Protein AF-A0A1W1HBG3-F1 (afdb_monomer_lite)

Secondary structure (DSSP, 8-state):
--TT---HHHHHHHHHHHHHH-SSS----TT---HHHHHHHHTTSS--EE--EETTEEEEEEEEEESTTHHHHHHHHHHHHHHTT---EEEEEETTEEEEEEEEEEEEEHHHHHHHHHHHHHHTTSS-TTS--BTTB--TTTS---EEPS--TTTTTTTTT-BBPGGGTTSSB-S-HHHHHHT--EE-HHHHHHHHHHT--PPPPPSSHHHHHHHHHHHHHHHHHHHH-TTPEEEEESSSS--EEEESSS-HHHHHHHHHHHHTT---EEESS-BSS--SS---GGGB--EEEEEEEE--S-TTS-HHHHHHHHHHHHHHHHHHHHHTTPPPPSEEEE-SSSEEEEEEEEEEEPSS-HHHHHHHHHHHHHHT--GGGG-TT-EEEPTTSEE-SSTTSPEEPEEEEE---EE-GGGGHHHHHHHGGGS------S---------HHHHHHH-TTPPPPTTTHHHHHHHHHHHHHHTT--HHHHHHHHGGG-S-HHHHHHHHHHHHHHHHH-TTS-----STT-HHHHHHHTTSS---TTT-TTHHHHS----SS-EEEETTEEEEEEEETTEEEEEE-BSEEEEEEEEEEETTEEEEEEEEEETT--EEEEEE-GGGGG-HHHHHTT--TTT--B---HHHHHHHHHHHTTS---EEEEESSBEEEEETTEEEEEETTEEEETTEEESSEEE----GGG-B-GGGSPPPPHHHHHHHHHHHH-SS-HHHHHHHHHHHHHHTTHHHHHHHHS--PEEEEEE-TTSSHHHHIIIIIIHHTTBSS-EEEGGG--HHHHHHHHHSBSSSPEEEEEE-TTTS-HHHHHHHHHHHHHHHTT-EEEEE-TTS-EEEEE--S-EEEEESSPP--HHHHTTEEEEEE-HHHHHHHHHHHHHHHHH--HHHHHHHHHHHHHHS-HHHHHHHHHHHHHTS-TT--HHHHHHHHHHHHHHHHHHHHHHHHHS---SS-HHHHHHHHHHHHHHHHHHT--HHHHHHHHHHHHHHHHHH-TTS-TTTPPPBTTTEEEETTEEEE-HHHHHHHHHHHHHHTT--S----HHHHHHHHTTSTTEEEEEE--SSTT-SS--EEEEEEHHHHHHTT-------S-SSHHHHHHHHTTSS--

Radius of gyration: 43.29 Å; chains: 1; bounding box: 119×70×143 Å

pLDDT: mean 78.9, std 16.15, range [23.56, 98.62]

Sequence (1122 aa):
MSDTDITDSQKQFMDSFINAFNPGQTCYLNGTNSNDEILSHFRGERRLSIKPVTNNHAYLCSIRIHGDDAQQQLKNLCAVCEVQELKCYVIAKAENDFSVQIFFFEPIPVHMVFRLQENLLIEAQIIDEEESLEGHTQPFCLIERPFELPFNGADWSDNNGIFLDPETGFESPYQDQAAVLKNIEKHSLSDVARVINDLNTSPTPPKGDQLKQDFIEYNLSNFVNTILGKDALVEITPDLVNADFFHVNPMLPLCDHIRKLNKAGQDCFFGVAPRNKNIGKRSTLMNISNIKTVFIDIDPPDKTKSAEEQSADAKELLNQFSAKLQEYGIAMSSFVVASGHGYHIYFVLQETIPLPSPEWQVVQNALIEVAGGDSAAKDITRVLRLPFSQNNKDPNNPQPVKIVDNTGNLFTLDNFDSLVKDYSSRHKIAEVHLEDSNIKDLPPCLDKLFDSQTTVPKGYRHKVRFVCSIFAHKQGWAEADTIQRLEHTTSDKLKCKSDVEGVYKILNAAPNRYHVGCGNGSLLRELVNDGITICDQANCPYYTQQKGGVFKNPIRIMSNKYCKEKQVDKKTVYEPISTFRIEATESIICDNKEYINAKLISECGREVSLVIPPETWLSKQRFLSILPGKEFIFLGTETDVHCIHHLISKEEFPTKQGFKTIGLHLINGLWTYLTNTGALTMNGRSSDAVYIGDVTEYNTDILETEPMAPESLAACLKSFAYFNHPYVSAPVIGFTVACFFKPRLFMIKNSFPILFVSGERGSAKTATIRAIVLSLHGTQNAEKMLAQMTSFTVMKLVNASNCMPIFFDEYKPSILKEEKVNMISELFRTAYNGLSGDRGQADQSKIRYKYDAPVIIAGEDQSTEPAVMERMIAVSTSKTESGKYQQYFEYLVNNFDLKALGRLIVEKAVTMTDEEVVSIYQFEHQQIQPVFTGRLRDNVAIARFGLHILNKIFLEKIGQPFPITPFHAEESQRINLIEEQEAQRSVVDNITEVFVALIYESESNDKLNNNYKLVSETHYYVKGNELRINLSSFYQILKKWCKDYHFDGEILSKPALLKQIRSQPYFIHYKKAQIMPKKPGGPLCLILGLSELRASNIEIYDICEGSAAKKQQQNMQQINTP

Organism: NCBI:txid1246637

InterPro domains:
  IPR054347 TOTE conflict system, primase domain [PF22548] (34-193)

Structure (mmCIF, N/CA/C/O backbone):
data_AF-A0A1W1HBG3-F1
#
_entry.id   AF-A0A1W1HBG3-F1
#
loop_
_atom_site.group_PDB
_atom_site.id
_atom_site.type_symbol
_atom_site.label_atom_id
_atom_site.label_alt_id
_atom_site.label_comp_id
_atom_site.label_asym_id
_atom_site.label_entity_id
_atom_site.label_seq_id
_atom_site.pdbx_PDB_ins_code
_atom_site.Cartn_x
_atom_site.Cartn_y
_atom_site.Cartn_z
_atom_site.occupancy
_atom_site.B_iso_or_equiv
_atom_site.auth_seq_id
_atom_site.auth_comp_id
_atom_site.auth_asym_id
_atom_site.auth_atom_id
_atom_site.pdbx_PDB_model_num
ATOM 1 N N . MET A 1 1 ? -70.148 4.576 11.256 1.00 37.38 1 MET A N 1
ATOM 2 C CA . MET A 1 1 ? -70.874 3.380 10.767 1.00 37.38 1 MET A CA 1
ATOM 3 C C . MET A 1 1 ? -70.926 2.356 11.896 1.00 37.38 1 MET A C 1
ATOM 5 O O . MET A 1 1 ? -69.932 2.233 12.598 1.00 37.38 1 MET A O 1
ATOM 9 N N . SER A 1 2 ? -72.060 1.687 12.132 1.00 30.88 2 SER A N 1
ATOM 10 C CA . SER A 1 2 ? -72.130 0.523 13.034 1.00 30.88 2 SER A CA 1
ATOM 11 C C . SER A 1 2 ? -71.555 -0.720 12.345 1.00 30.88 2 SER A C 1
ATOM 13 O O . SER A 1 2 ? -71.598 -0.804 11.122 1.00 30.88 2 SER A O 1
ATOM 15 N N . ASP A 1 3 ? -71.057 -1.665 13.145 1.00 35.72 3 ASP A N 1
ATOM 16 C CA . ASP A 1 3 ? -70.248 -2.868 12.848 1.00 35.72 3 ASP A CA 1
ATOM 17 C C . ASP A 1 3 ? -70.723 -3.869 11.756 1.00 35.72 3 ASP A C 1
ATOM 19 O O . ASP A 1 3 ? -70.291 -5.020 11.771 1.00 35.72 3 ASP A O 1
ATOM 23 N N . THR A 1 4 ? -71.594 -3.514 10.802 1.00 42.91 4 THR A N 1
ATOM 24 C CA . THR A 1 4 ? -72.227 -4.505 9.900 1.00 42.91 4 THR A CA 1
ATOM 25 C C . THR A 1 4 ? -72.176 -4.297 8.388 1.00 42.91 4 THR A C 1
ATOM 27 O O . THR A 1 4 ? -72.576 -5.230 7.713 1.00 42.91 4 THR A O 1
ATOM 30 N N . ASP A 1 5 ? -71.603 -3.235 7.813 1.00 44.78 5 ASP A N 1
ATOM 31 C CA . ASP A 1 5 ? -71.551 -3.123 6.338 1.00 44.78 5 ASP A CA 1
ATOM 32 C C . ASP A 1 5 ? -70.221 -2.556 5.815 1.00 44.78 5 ASP A C 1
ATOM 34 O O . ASP A 1 5 ? -70.143 -1.416 5.364 1.00 44.78 5 ASP A O 1
ATOM 38 N N . ILE A 1 6 ? -69.166 -3.377 5.837 1.00 51.50 6 ILE A N 1
ATOM 39 C CA . ILE A 1 6 ? -68.155 -3.306 4.772 1.00 51.50 6 ILE A CA 1
ATOM 40 C C . ILE A 1 6 ? -68.547 -4.407 3.794 1.00 51.50 6 ILE A C 1
ATOM 42 O O . ILE A 1 6 ? -68.412 -5.589 4.110 1.00 51.50 6 ILE A O 1
ATOM 46 N N . THR A 1 7 ? -69.120 -4.032 2.654 1.00 56.19 7 THR A N 1
ATOM 47 C CA . THR A 1 7 ? -69.632 -5.003 1.679 1.00 56.19 7 THR A CA 1
ATOM 48 C C . THR A 1 7 ? -68.475 -5.822 1.104 1.00 56.19 7 THR A C 1
ATOM 50 O O . THR A 1 7 ? -67.386 -5.289 0.888 1.00 56.19 7 THR A O 1
ATOM 53 N N . ASP A 1 8 ? -68.687 -7.110 0.807 1.00 52.84 8 ASP A N 1
ATOM 54 C CA . ASP A 1 8 ? -67.667 -7.951 0.150 1.00 52.84 8 ASP A CA 1
ATOM 55 C C . ASP A 1 8 ? -67.110 -7.283 -1.123 1.00 52.84 8 ASP A C 1
ATOM 57 O O . ASP A 1 8 ? -65.929 -7.423 -1.438 1.00 52.84 8 ASP A O 1
ATOM 61 N N . SER A 1 9 ? -67.919 -6.453 -1.794 1.00 49.88 9 SER A N 1
ATOM 62 C CA . SER A 1 9 ? -67.493 -5.608 -2.910 1.00 49.88 9 SER A CA 1
ATOM 63 C C . SER A 1 9 ? -66.426 -4.572 -2.547 1.00 49.88 9 SER A C 1
ATOM 65 O O . SER A 1 9 ? -65.514 -4.387 -3.342 1.00 49.88 9 SER A O 1
ATOM 67 N N . GLN A 1 10 ? -66.481 -3.921 -1.378 1.00 54.22 10 GLN A N 1
ATOM 68 C CA . GLN A 1 10 ? -65.471 -2.942 -0.936 1.00 54.22 10 GLN A CA 1
ATOM 69 C C . GLN A 1 10 ? -64.130 -3.612 -0.606 1.00 54.22 10 GLN A C 1
ATOM 71 O O . GLN A 1 10 ? -63.066 -3.057 -0.884 1.00 54.22 10 GLN A O 1
ATOM 76 N N . LYS A 1 11 ? -64.175 -4.837 -0.072 1.00 55.72 11 LYS A N 1
ATOM 77 C CA . LYS A 1 11 ? -62.978 -5.631 0.226 1.00 55.72 11 LYS A CA 1
ATOM 78 C C . LYS A 1 11 ? -62.311 -6.147 -1.053 1.00 55.72 11 LYS A C 1
ATOM 80 O O . LYS A 1 11 ? -61.127 -5.913 -1.274 1.00 55.72 11 LYS A O 1
ATOM 85 N N . GLN A 1 12 ? -63.101 -6.737 -1.951 1.00 55.16 12 GLN A N 1
ATOM 86 C CA . GLN A 1 12 ? -62.644 -7.229 -3.258 1.00 55.16 12 GLN A CA 1
ATOM 87 C C . GLN A 1 12 ? -62.099 -6.099 -4.153 1.00 55.16 12 GLN A C 1
ATOM 89 O O . GLN A 1 12 ? -61.193 -6.290 -4.967 1.00 55.16 12 GLN A O 1
ATOM 94 N N . PHE A 1 13 ? -62.640 -4.899 -3.975 1.00 55.56 13 PHE A N 1
ATOM 95 C CA . PHE A 1 13 ? -62.208 -3.669 -4.616 1.00 55.56 13 PHE A CA 1
ATOM 96 C C . PHE A 1 13 ? -60.847 -3.161 -4.121 1.00 55.56 13 PHE A C 1
ATOM 98 O O . PHE A 1 13 ? -60.013 -2.797 -4.946 1.00 55.56 13 PHE A O 1
ATOM 105 N N . MET A 1 14 ? -60.578 -3.188 -2.813 1.00 56.75 14 MET A N 1
ATOM 106 C CA . MET A 1 14 ? -59.267 -2.813 -2.269 1.00 56.75 14 MET A CA 1
ATOM 107 C C . MET A 1 14 ? -58.163 -3.774 -2.670 1.00 56.75 14 MET A C 1
ATOM 109 O O . MET A 1 14 ? -57.085 -3.329 -3.060 1.00 56.75 14 MET A O 1
ATOM 113 N N . ASP A 1 15 ? -58.458 -5.069 -2.671 1.00 56.00 15 ASP A N 1
ATOM 114 C CA . ASP A 1 15 ? -57.529 -6.071 -3.184 1.00 56.00 15 ASP A CA 1
ATOM 115 C C . ASP A 1 15 ? -57.234 -5.824 -4.671 1.00 56.00 15 ASP A C 1
ATOM 117 O O . ASP A 1 15 ? -56.084 -5.882 -5.099 1.00 56.00 15 ASP A O 1
ATOM 121 N N . SER A 1 16 ? -58.248 -5.462 -5.463 1.00 54.00 16 SER A N 1
ATOM 122 C CA . SER A 1 16 ? -58.069 -5.113 -6.880 1.00 54.00 16 SER A CA 1
ATOM 123 C C . SER A 1 16 ? -57.263 -3.822 -7.075 1.00 54.00 16 SER A C 1
ATOM 125 O O . SER A 1 16 ? -56.393 -3.780 -7.941 1.00 54.00 16 SER A O 1
ATOM 127 N N . PHE A 1 17 ? -57.506 -2.788 -6.262 1.00 57.94 17 PHE A N 1
ATOM 128 C CA . PHE A 1 17 ? -56.780 -1.516 -6.305 1.00 57.94 17 PHE A CA 1
ATOM 129 C C . PHE A 1 17 ? -55.306 -1.698 -5.919 1.00 57.94 17 PHE A C 1
ATOM 131 O O . PHE A 1 17 ? -54.429 -1.244 -6.644 1.00 57.94 17 PHE A O 1
ATOM 138 N N . ILE A 1 18 ? -55.015 -2.436 -4.843 1.00 56.31 18 ILE A N 1
ATOM 139 C CA . ILE A 1 18 ? -53.649 -2.786 -4.418 1.00 56.31 18 ILE A CA 1
ATOM 140 C C . ILE A 1 18 ? -52.929 -3.585 -5.514 1.00 56.31 18 ILE A C 1
ATOM 142 O O . ILE A 1 18 ? -51.807 -3.246 -5.892 1.00 56.31 18 ILE A O 1
ATOM 146 N N . ASN A 1 19 ? -53.597 -4.591 -6.087 1.00 52.94 19 ASN A N 1
ATOM 147 C CA . ASN A 1 19 ? -53.037 -5.406 -7.168 1.00 52.94 19 ASN A CA 1
ATOM 148 C C . ASN A 1 19 ? -52.789 -4.603 -8.456 1.00 52.94 19 ASN A C 1
ATOM 150 O O . ASN A 1 19 ? -51.885 -4.936 -9.221 1.00 52.94 19 ASN A O 1
ATOM 154 N N . ALA A 1 20 ? -53.548 -3.528 -8.697 1.00 51.94 20 ALA A N 1
ATOM 155 C CA . ALA A 1 20 ? -53.362 -2.665 -9.859 1.00 51.94 20 ALA A CA 1
ATOM 156 C C . ALA A 1 20 ? -52.077 -1.815 -9.794 1.00 51.94 20 ALA A C 1
ATOM 158 O O . ALA A 1 20 ? -51.665 -1.314 -10.840 1.00 51.94 20 ALA A O 1
ATOM 159 N N . PHE A 1 21 ? -51.443 -1.639 -8.626 1.00 53.50 21 PHE A N 1
ATOM 160 C CA . PHE A 1 21 ? -50.189 -0.878 -8.488 1.00 53.50 21 PHE A CA 1
ATOM 161 C C . PHE A 1 21 ? -48.910 -1.736 -8.567 1.00 53.50 21 PHE A C 1
ATOM 163 O O . PHE A 1 21 ? -47.847 -1.153 -8.767 1.00 53.50 21 PHE A O 1
ATOM 170 N N . ASN A 1 22 ? -48.977 -3.079 -8.464 1.00 49.66 22 ASN A N 1
ATOM 171 C CA . ASN A 1 22 ? -47.975 -4.033 -8.995 1.00 49.66 22 ASN A CA 1
ATOM 172 C C . ASN A 1 22 ? -48.362 -5.515 -8.720 1.00 49.66 22 ASN A C 1
ATOM 174 O O . ASN A 1 22 ? -48.772 -5.807 -7.597 1.00 49.66 22 ASN A O 1
ATOM 178 N N . PRO A 1 23 ? -48.122 -6.495 -9.626 1.00 39.81 23 PRO A N 1
ATOM 179 C CA . PRO A 1 23 ? -48.473 -7.910 -9.404 1.00 39.81 23 PRO A CA 1
ATOM 180 C C . PRO A 1 23 ? -47.435 -8.759 -8.636 1.00 39.81 23 PRO A C 1
ATOM 182 O O . PRO A 1 23 ? -47.613 -9.972 -8.539 1.00 39.81 23 PRO A O 1
ATOM 185 N N . GLY A 1 24 ? -46.323 -8.194 -8.140 1.00 43.03 24 GLY A N 1
ATOM 186 C CA . GLY A 1 24 ? -45.171 -9.020 -7.722 1.00 43.03 24 GLY A CA 1
ATOM 187 C C . GLY A 1 24 ? -44.326 -8.555 -6.536 1.00 43.03 24 GLY A C 1
ATOM 188 O O . GLY A 1 24 ? -43.421 -9.284 -6.138 1.00 43.03 24 GLY A O 1
ATOM 189 N N . GLN A 1 25 ? -44.586 -7.388 -5.944 1.00 38.81 25 GLN A N 1
ATOM 190 C CA . GLN A 1 25 ? -43.875 -6.928 -4.748 1.00 38.81 25 GLN A CA 1
ATOM 191 C C . GLN A 1 25 ? -44.845 -6.222 -3.800 1.00 38.81 25 GLN A C 1
ATOM 193 O O . GLN A 1 25 ? -45.560 -5.303 -4.183 1.00 38.81 25 GLN A O 1
ATOM 198 N N . THR A 1 26 ? -44.868 -6.706 -2.563 1.00 38.75 26 THR A N 1
ATOM 199 C CA . THR A 1 26 ? -45.629 -6.229 -1.403 1.00 38.75 26 THR A CA 1
ATOM 200 C C . THR A 1 26 ? -45.700 -4.703 -1.303 1.00 38.75 26 THR A C 1
ATOM 202 O O . THR A 1 26 ? -44.674 -4.050 -1.113 1.00 38.75 26 THR A O 1
ATOM 205 N N . CYS A 1 27 ? -46.913 -4.138 -1.331 1.00 38.97 27 CYS A N 1
ATOM 206 C CA . CYS A 1 27 ? -47.170 -2.815 -0.768 1.00 38.97 27 CYS A CA 1
ATOM 207 C C . CYS A 1 27 ? -46.703 -2.821 0.692 1.00 38.97 27 CYS A C 1
ATOM 209 O O . CYS A 1 27 ? -47.184 -3.620 1.491 1.00 38.97 27 CYS A O 1
ATOM 211 N N . TYR A 1 28 ? -45.752 -1.962 1.057 1.00 41.75 28 TYR A N 1
ATOM 212 C CA . TYR A 1 28 ? -45.328 -1.836 2.450 1.00 41.75 28 TYR A CA 1
ATOM 213 C C . TYR A 1 28 ? -46.387 -1.067 3.246 1.00 41.75 28 TYR A C 1
ATOM 215 O O . TYR A 1 28 ? -46.273 0.136 3.466 1.00 41.75 28 TYR A O 1
ATOM 223 N N . LEU A 1 29 ? -47.414 -1.788 3.684 1.00 47.00 29 LEU A N 1
ATOM 224 C CA . LEU A 1 29 ? -48.310 -1.394 4.762 1.00 47.00 29 LEU A CA 1
ATOM 225 C C . LEU A 1 29 ? -47.549 -1.542 6.078 1.00 47.00 29 LEU A C 1
ATOM 227 O O . LEU A 1 29 ? -47.525 -2.645 6.592 1.00 47.00 29 LEU A O 1
ATOM 231 N N . ASN A 1 30 ? -46.845 -0.511 6.562 1.00 42.75 30 ASN A N 1
ATOM 232 C CA . ASN A 1 30 ? -46.257 -0.394 7.919 1.00 42.75 30 ASN A CA 1
ATOM 233 C C . ASN A 1 30 ? -45.960 -1.705 8.715 1.00 42.75 30 ASN A C 1
ATOM 235 O O . ASN A 1 30 ? -46.186 -1.762 9.921 1.00 42.75 30 ASN A O 1
ATOM 239 N N . GLY A 1 31 ? -45.414 -2.748 8.075 1.00 41.00 31 GLY A N 1
ATOM 240 C CA . GLY A 1 31 ? -45.077 -4.034 8.694 1.00 41.00 31 GLY A CA 1
ATOM 241 C C . GLY A 1 31 ? -46.047 -5.230 8.570 1.00 41.00 31 GLY A C 1
ATOM 242 O O . GLY A 1 31 ? -45.608 -6.306 8.970 1.00 41.00 31 GLY A O 1
ATOM 243 N N . THR A 1 32 ? -47.268 -5.154 8.011 1.00 43.47 32 THR A N 1
ATOM 244 C CA . THR A 1 32 ? -48.168 -6.336 7.874 1.00 43.47 32 THR A CA 1
ATOM 245 C C . THR A 1 32 ? -49.175 -6.270 6.705 1.00 43.47 32 THR A C 1
ATOM 247 O O . THR A 1 32 ? -49.711 -5.222 6.393 1.00 43.47 32 THR A O 1
ATOM 250 N N . ASN A 1 33 ? -49.484 -7.417 6.075 1.00 46.41 33 ASN A N 1
ATOM 251 C CA . ASN A 1 33 ? -50.524 -7.577 5.033 1.00 46.41 33 ASN A CA 1
ATOM 252 C C . ASN A 1 33 ? -51.773 -8.284 5.599 1.00 46.41 33 ASN A C 1
ATOM 254 O O . ASN A 1 33 ? -52.094 -9.403 5.194 1.00 46.41 33 ASN A O 1
ATOM 258 N N . SER A 1 34 ? -52.451 -7.701 6.592 1.00 55.44 34 SER A N 1
ATOM 259 C CA . SER A 1 34 ? -53.634 -8.342 7.191 1.00 55.44 34 SER A CA 1
ATOM 260 C C . SER A 1 34 ? -54.942 -7.698 6.724 1.00 55.44 34 SER A C 1
ATOM 262 O O . SER A 1 34 ? -55.056 -6.477 6.650 1.00 55.44 34 SER A O 1
ATOM 264 N N . ASN A 1 35 ? -55.954 -8.529 6.447 1.00 55.00 35 ASN A N 1
ATOM 265 C CA . ASN A 1 35 ? -57.321 -8.083 6.145 1.00 55.00 35 ASN A CA 1
ATOM 266 C C . ASN A 1 35 ? -57.883 -7.129 7.216 1.00 55.00 35 ASN A C 1
ATOM 268 O O . ASN A 1 35 ? -58.712 -6.282 6.899 1.00 55.00 35 ASN A O 1
ATOM 272 N N . ASP A 1 36 ? -57.421 -7.247 8.462 1.00 58.59 36 ASP A N 1
ATOM 273 C CA . ASP A 1 36 ? -57.853 -6.405 9.579 1.00 58.59 36 ASP A CA 1
ATOM 274 C C . ASP A 1 36 ? -57.367 -4.955 9.448 1.00 58.59 36 ASP A C 1
ATOM 276 O O . ASP A 1 36 ? -58.084 -4.035 9.838 1.00 58.59 36 ASP A O 1
ATOM 280 N N . GLU A 1 37 ? -56.205 -4.709 8.836 1.00 62.78 37 GLU A N 1
ATOM 281 C CA . GLU A 1 37 ? -55.714 -3.342 8.616 1.00 62.78 37 GLU A CA 1
ATOM 282 C C . GLU A 1 37 ? -56.485 -2.629 7.502 1.00 62.78 37 GLU A C 1
ATOM 284 O O . GLU A 1 37 ? -56.824 -1.453 7.653 1.00 62.78 37 GLU A O 1
ATOM 289 N N . ILE A 1 38 ? -56.864 -3.358 6.445 1.00 59.59 38 ILE A N 1
ATOM 290 C CA . ILE A 1 38 ? -57.773 -2.862 5.399 1.00 59.59 38 ILE A CA 1
ATOM 291 C C . ILE A 1 38 ? -59.117 -2.456 6.008 1.00 59.59 38 ILE A C 1
ATOM 293 O O . ILE A 1 38 ? -59.603 -1.349 5.778 1.00 59.59 38 ILE A O 1
ATOM 297 N N . LEU A 1 39 ? -59.689 -3.315 6.854 1.00 60.88 39 LEU A N 1
ATOM 298 C CA . LEU A 1 39 ? -60.954 -3.033 7.535 1.00 60.88 39 LEU A CA 1
ATOM 299 C C . LEU A 1 39 ? -60.831 -1.854 8.514 1.00 60.88 39 LEU A C 1
ATOM 301 O O . LEU A 1 39 ? -61.752 -1.044 8.595 1.00 60.88 39 LEU A O 1
ATOM 305 N N . SER A 1 40 ? -59.696 -1.708 9.206 1.00 64.94 40 SER A N 1
ATOM 306 C CA . SER A 1 40 ? -59.455 -0.584 10.123 1.00 64.94 40 SER A CA 1
ATOM 307 C C . SER A 1 40 ? -59.402 0.782 9.418 1.00 64.94 40 SER A C 1
ATOM 309 O O . SER A 1 40 ? -59.788 1.787 10.013 1.00 64.94 40 SER A O 1
ATOM 311 N N . HIS A 1 41 ? -59.027 0.829 8.133 1.00 68.25 41 HIS A N 1
ATOM 312 C CA . HIS A 1 41 ? -59.091 2.053 7.320 1.00 68.25 41 HIS A CA 1
ATOM 313 C C . HIS A 1 41 ? -60.502 2.470 6.978 1.00 68.25 41 HIS A C 1
ATOM 315 O O . HIS A 1 41 ? -60.895 3.598 7.259 1.00 68.25 41 HIS A O 1
ATOM 321 N N . PHE A 1 42 ? -61.328 1.547 6.496 1.00 61.72 42 PHE A N 1
ATOM 322 C CA . PHE A 1 42 ? -62.734 1.866 6.233 1.00 61.72 42 PHE A CA 1
ATOM 323 C C . PHE A 1 42 ? -63.532 2.196 7.493 1.00 61.72 42 PHE A C 1
ATOM 325 O O . PHE A 1 42 ? -64.561 2.857 7.404 1.00 61.72 42 PHE A O 1
ATOM 332 N N . ARG A 1 43 ? -63.066 1.772 8.672 1.00 62.53 43 ARG A N 1
ATOM 333 C CA . ARG A 1 43 ? -63.684 2.126 9.957 1.00 62.53 43 ARG A CA 1
ATOM 334 C C . ARG A 1 43 ? -63.249 3.483 10.504 1.00 62.53 43 ARG A C 1
ATOM 336 O O . ARG A 1 43 ? -63.835 3.939 11.480 1.00 62.53 43 ARG A O 1
ATOM 343 N N . GLY A 1 44 ? -62.262 4.143 9.895 1.00 59.81 44 GLY A N 1
ATOM 344 C CA . GLY A 1 44 ? -61.736 5.403 10.423 1.00 59.81 44 GLY A CA 1
ATOM 345 C C . GLY A 1 44 ? -60.682 5.227 11.516 1.00 59.81 44 GLY A C 1
ATOM 346 O O . GLY A 1 44 ? -60.252 6.208 12.116 1.00 59.81 44 GLY A O 1
ATOM 347 N N . GLU A 1 45 ? -60.298 3.987 11.820 1.00 63.94 45 GLU A N 1
ATOM 348 C CA . GLU A 1 45 ? -59.454 3.642 12.968 1.00 63.94 45 GLU A CA 1
ATOM 349 C C . GLU A 1 45 ? -57.961 3.786 12.649 1.00 63.94 45 GLU A C 1
ATOM 351 O O . GLU A 1 45 ? -57.156 4.051 13.545 1.00 63.94 45 GLU A O 1
ATOM 356 N N . ARG A 1 46 ? -57.571 3.612 11.379 1.00 62.03 46 ARG A N 1
ATOM 357 C CA . ARG A 1 46 ? -56.190 3.764 10.892 1.00 62.03 46 ARG A CA 1
ATOM 358 C C . ARG A 1 46 ? -56.177 4.302 9.469 1.00 62.03 46 ARG A C 1
ATOM 360 O O . ARG A 1 46 ? -57.076 4.009 8.709 1.00 62.03 46 ARG A O 1
ATOM 367 N N . ARG A 1 47 ? -55.126 5.016 9.065 1.00 62.88 47 ARG A N 1
ATOM 368 C CA . ARG A 1 47 ? -54.949 5.426 7.663 1.00 62.88 47 ARG A CA 1
ATOM 369 C C . ARG A 1 47 ? -53.988 4.491 6.946 1.00 62.88 47 ARG A C 1
ATOM 371 O O . ARG A 1 47 ? -52.827 4.368 7.340 1.00 62.88 47 ARG A O 1
ATOM 378 N N . LEU A 1 48 ? -54.467 3.838 5.894 1.00 59.44 48 LEU A N 1
ATOM 379 C CA . LEU A 1 48 ? -53.631 3.083 4.970 1.00 59.44 48 LEU A CA 1
ATOM 380 C C . LEU A 1 48 ? -52.996 4.024 3.976 1.00 59.44 48 LEU A C 1
ATOM 382 O O . LEU A 1 48 ? -53.592 5.004 3.532 1.00 59.44 48 LEU A O 1
ATOM 386 N N . SER A 1 49 ? -51.778 3.680 3.597 1.00 56.91 49 SER A N 1
ATOM 387 C CA . SER A 1 49 ? -51.034 4.467 2.645 1.00 56.91 49 SER A CA 1
ATOM 388 C C . SER A 1 49 ? -50.169 3.573 1.759 1.00 56.91 49 SER A C 1
ATOM 390 O O . SER A 1 49 ? -49.615 2.573 2.214 1.00 56.91 49 SER A O 1
ATOM 392 N N . ILE A 1 50 ? -50.106 3.892 0.468 1.00 54.34 50 ILE A N 1
ATOM 393 C CA . ILE A 1 50 ? -49.315 3.183 -0.540 1.00 54.34 50 ILE A CA 1
ATOM 394 C C . ILE A 1 50 ? -48.042 3.984 -0.792 1.00 54.34 50 ILE A C 1
ATOM 396 O O . ILE A 1 50 ? -48.077 5.202 -0.856 1.00 54.34 50 ILE A O 1
ATOM 400 N N . LYS A 1 51 ? -46.894 3.333 -0.963 1.00 54.78 51 LYS A N 1
ATOM 401 C CA . LYS A 1 51 ? -45.690 4.009 -1.467 1.00 54.78 51 LYS A CA 1
ATOM 402 C C . LYS A 1 51 ? -45.635 3.818 -2.988 1.00 54.78 51 LYS A C 1
ATOM 404 O O . LYS A 1 51 ? -45.249 2.734 -3.415 1.00 54.78 51 LYS A O 1
ATOM 409 N N . PRO A 1 52 ? -46.020 4.810 -3.817 1.00 51.72 52 PRO A N 1
ATOM 410 C CA . PRO A 1 52 ? -46.031 4.653 -5.273 1.00 51.72 52 PRO A CA 1
ATOM 411 C C . PRO A 1 52 ? -44.634 4.782 -5.904 1.00 51.72 52 PRO A C 1
ATOM 413 O O . PRO A 1 52 ? -44.525 4.809 -7.129 1.00 51.72 52 PRO A O 1
ATOM 416 N N . VAL A 1 53 ? -43.575 4.883 -5.089 1.00 48.81 53 VAL A N 1
ATOM 417 C CA . VAL A 1 53 ? -42.202 5.143 -5.531 1.00 48.81 53 VAL A CA 1
ATOM 418 C C . VAL A 1 53 ? -41.309 3.948 -5.202 1.00 48.81 53 VAL A C 1
ATOM 420 O O . VAL A 1 53 ? -41.146 3.574 -4.041 1.00 48.81 53 VAL A O 1
ATOM 423 N N . THR A 1 54 ? -40.702 3.364 -6.234 1.00 52.16 54 THR A N 1
ATOM 424 C CA . THR A 1 54 ? -39.458 2.586 -6.078 1.00 52.16 54 THR A CA 1
ATOM 425 C C . THR A 1 54 ? -38.294 3.540 -6.329 1.00 52.16 54 THR A C 1
ATOM 427 O O . THR A 1 54 ? -38.512 4.529 -7.017 1.00 52.16 54 THR A O 1
ATOM 430 N N . ASN A 1 55 ? -37.092 3.275 -5.796 1.00 49.00 55 ASN A N 1
ATOM 431 C CA . ASN A 1 55 ? -35.949 4.203 -5.626 1.00 49.00 55 ASN A CA 1
ATOM 432 C C . ASN A 1 55 ? -35.588 5.220 -6.750 1.00 49.00 55 ASN A C 1
ATOM 434 O O . ASN A 1 55 ? -34.678 5.990 -6.496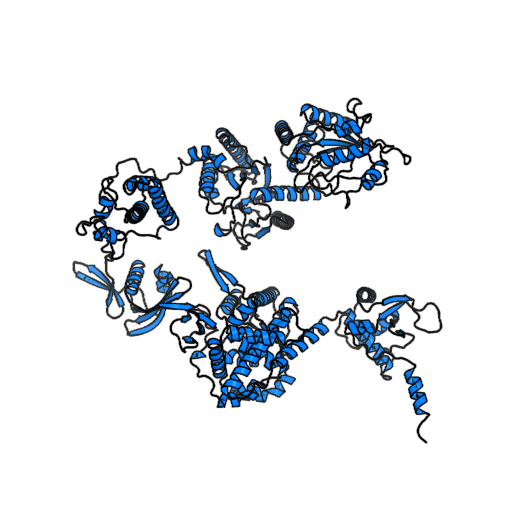 1.00 49.00 55 ASN A O 1
ATOM 438 N N . ASN A 1 56 ? -36.225 5.254 -7.937 1.00 53.00 56 ASN A N 1
ATOM 439 C CA . ASN A 1 56 ? -36.132 6.323 -8.952 1.00 53.00 56 ASN A CA 1
ATOM 440 C C . ASN A 1 56 ? -37.376 6.525 -9.876 1.00 53.00 56 ASN A C 1
ATOM 442 O O . ASN A 1 56 ? -37.277 7.291 -10.836 1.00 53.00 56 ASN A O 1
ATOM 446 N N . HIS A 1 57 ? -38.524 5.867 -9.649 1.00 59.47 57 HIS A N 1
ATOM 447 C CA . HIS A 1 57 ? -39.694 5.938 -10.553 1.00 59.47 57 HIS A CA 1
ATOM 448 C C . HIS A 1 57 ? -41.033 6.006 -9.799 1.00 59.47 57 HIS A C 1
ATOM 450 O O . HIS A 1 57 ? -41.148 5.427 -8.718 1.00 59.47 57 HIS A O 1
ATOM 456 N N . ALA A 1 58 ? -42.042 6.653 -10.390 1.00 65.06 58 ALA A N 1
ATOM 457 C CA . ALA A 1 58 ? -43.366 6.896 -9.821 1.00 65.06 58 ALA A CA 1
ATOM 458 C C . ALA A 1 58 ? -44.500 6.367 -10.719 1.00 65.06 58 ALA A C 1
ATOM 460 O O . ALA A 1 58 ? -44.474 6.528 -11.934 1.00 65.06 58 ALA A O 1
ATOM 461 N N . TYR A 1 59 ? -45.530 5.780 -10.103 1.00 67.75 59 TYR A N 1
ATOM 462 C CA . TYR A 1 59 ? -46.764 5.340 -10.785 1.00 67.75 59 TYR A CA 1
ATOM 463 C C . TYR A 1 59 ? -47.901 6.376 -10.738 1.00 67.75 59 TYR A C 1
ATOM 465 O O . TYR A 1 59 ? -49.012 6.112 -11.198 1.00 67.75 59 TYR A O 1
ATOM 473 N N . LEU A 1 60 ? -47.645 7.538 -10.134 1.00 72.88 60 LEU A N 1
ATOM 474 C CA . LEU A 1 60 ? -48.643 8.565 -9.864 1.00 72.88 60 LEU A CA 1
ATOM 475 C C . LEU A 1 60 ? -48.007 9.955 -9.920 1.00 72.88 60 LEU A C 1
ATOM 477 O O . LEU A 1 60 ? -46.934 10.170 -9.354 1.00 72.88 60 LEU A O 1
ATOM 481 N N . CYS A 1 61 ? -48.705 10.895 -10.547 1.00 80.00 61 CYS A N 1
ATOM 482 C CA . CYS A 1 61 ? -48.420 12.322 -10.513 1.00 80.00 61 CYS A CA 1
ATOM 483 C C . CYS A 1 61 ? -49.520 13.039 -9.721 1.00 80.00 61 CYS A C 1
ATOM 485 O O . CYS A 1 61 ? -50.698 12.906 -10.046 1.00 80.00 61 CYS A O 1
ATOM 487 N N . SER A 1 62 ? -49.134 13.797 -8.691 1.00 78.50 62 SER A N 1
ATOM 488 C CA . SER A 1 62 ? -50.059 14.463 -7.765 1.00 78.50 62 SER A CA 1
ATOM 489 C C . SER A 1 62 ? -49.760 15.957 -7.672 1.00 78.50 62 SER A C 1
ATOM 491 O O . SER A 1 62 ? -48.670 16.334 -7.246 1.00 78.50 62 SER A O 1
ATOM 493 N N . ILE A 1 63 ? -50.737 16.806 -7.985 1.00 81.94 63 ILE A N 1
ATOM 494 C CA . ILE A 1 63 ? -50.648 18.272 -7.895 1.00 81.94 63 ILE A CA 1
ATOM 495 C C . ILE A 1 63 ? -51.656 18.755 -6.848 1.00 81.94 63 ILE A C 1
ATOM 497 O O . ILE A 1 63 ? -52.798 18.306 -6.836 1.00 81.94 63 ILE A O 1
ATOM 501 N N . ARG A 1 64 ? -51.243 19.626 -5.929 1.00 83.19 64 ARG A N 1
ATOM 502 C CA . ARG A 1 64 ? -52.083 20.226 -4.888 1.00 83.19 64 ARG A CA 1
ATOM 503 C C . ARG A 1 64 ? -52.456 21.651 -5.281 1.00 83.19 64 ARG A C 1
ATOM 505 O O . ARG A 1 64 ? -51.592 22.453 -5.618 1.00 83.19 64 ARG A O 1
ATOM 512 N N . ILE A 1 65 ? -53.736 21.976 -5.180 1.00 81.81 65 ILE A N 1
ATOM 513 C CA . ILE A 1 65 ? -54.284 23.300 -5.471 1.00 81.81 65 ILE A CA 1
ATOM 514 C C . ILE A 1 65 ? -54.991 23.786 -4.213 1.00 81.81 65 ILE A C 1
ATOM 516 O O . ILE A 1 65 ? -55.876 23.101 -3.712 1.00 81.81 65 ILE A O 1
ATOM 520 N N . HIS A 1 66 ? -54.570 24.926 -3.675 1.00 82.31 66 HIS A N 1
ATOM 521 C CA . HIS A 1 66 ? -55.062 25.435 -2.397 1.00 82.31 66 HIS A CA 1
ATOM 522 C C . HIS A 1 66 ? -55.063 26.967 -2.378 1.00 82.31 66 HIS A C 1
ATOM 524 O O . HIS A 1 66 ? -54.271 27.585 -3.084 1.00 82.31 66 HIS A O 1
ATOM 530 N N . GLY A 1 67 ? -55.930 27.566 -1.558 1.00 80.44 67 GLY A N 1
ATOM 531 C CA . GLY A 1 67 ? -56.080 29.023 -1.438 1.00 80.44 67 GLY A CA 1
ATOM 532 C C . GLY A 1 67 ? -57.427 29.539 -1.950 1.00 80.44 67 GLY A C 1
ATOM 533 O O . GLY A 1 67 ? -58.264 28.767 -2.408 1.00 80.44 67 GLY A O 1
ATOM 534 N N . ASP A 1 68 ? -57.650 30.850 -1.863 1.00 75.06 68 ASP A N 1
ATOM 535 C CA . ASP A 1 68 ? -58.971 31.451 -2.112 1.00 75.06 68 ASP A CA 1
ATOM 536 C C . ASP A 1 68 ? -59.456 31.289 -3.571 1.00 75.06 68 ASP A C 1
ATOM 538 O O . ASP A 1 68 ? -60.657 31.165 -3.808 1.00 75.06 68 ASP A O 1
ATOM 542 N N . ASP A 1 69 ? -58.533 31.185 -4.536 1.00 83.00 69 ASP A N 1
ATOM 543 C CA . ASP A 1 69 ? -58.825 30.962 -5.964 1.00 83.00 69 ASP A CA 1
ATOM 544 C C . ASP A 1 69 ? -58.739 29.478 -6.388 1.00 83.00 69 ASP A C 1
ATOM 546 O O . ASP A 1 69 ? -58.799 29.151 -7.581 1.00 83.00 69 ASP A O 1
ATOM 550 N N . ALA A 1 70 ? -58.615 28.552 -5.428 1.00 84.06 70 ALA A N 1
ATOM 551 C CA . ALA A 1 70 ? -58.338 27.138 -5.689 1.00 84.06 70 ALA A CA 1
ATOM 552 C C . ALA A 1 70 ? -59.361 26.471 -6.623 1.00 84.06 70 ALA A C 1
ATOM 554 O O . ALA A 1 70 ? -58.980 25.666 -7.471 1.00 84.06 70 ALA A O 1
ATOM 555 N N . GLN A 1 71 ? -60.646 26.830 -6.526 1.00 84.31 71 GLN A N 1
ATOM 556 C CA . GLN A 1 71 ? -61.692 26.264 -7.388 1.00 84.31 71 GLN A CA 1
ATOM 557 C C . GLN A 1 71 ? -61.504 26.653 -8.863 1.00 84.31 71 GLN A C 1
ATOM 559 O O . GLN A 1 71 ? -61.786 25.856 -9.759 1.00 84.31 71 GLN A O 1
ATOM 564 N N . GLN A 1 72 ? -61.032 27.875 -9.133 1.00 84.62 72 GLN A N 1
ATOM 565 C CA . GLN A 1 72 ? -60.787 28.346 -10.496 1.00 84.62 72 GLN A CA 1
ATOM 566 C C . GLN A 1 72 ? -59.499 27.739 -11.060 1.00 84.62 72 GLN A C 1
ATOM 568 O O . GLN A 1 72 ? -59.499 27.244 -12.186 1.00 84.62 72 GLN A O 1
ATOM 573 N N . GLN A 1 73 ? -58.431 27.704 -10.261 1.00 88.06 73 GLN A N 1
ATOM 574 C CA . GLN A 1 73 ? -57.167 27.062 -10.634 1.00 88.06 73 GLN A CA 1
ATOM 575 C C . GLN A 1 73 ? -57.353 25.566 -10.921 1.00 88.06 73 GLN A C 1
ATOM 577 O O . GLN A 1 73 ? -56.830 25.050 -11.906 1.00 88.06 73 GLN A O 1
ATOM 582 N N . LEU A 1 74 ? -58.168 24.878 -10.116 1.00 89.56 74 LEU A N 1
ATOM 583 C CA . LEU A 1 74 ? -58.526 23.479 -10.332 1.00 89.56 74 LEU A CA 1
ATOM 584 C C . LEU A 1 74 ? -59.170 23.262 -11.708 1.00 89.56 74 LEU A C 1
ATOM 586 O O . LEU A 1 74 ? -58.770 22.360 -12.443 1.00 89.56 74 LEU A O 1
ATOM 590 N N . LYS A 1 75 ? -60.148 24.103 -12.070 1.00 88.00 75 LYS A N 1
ATOM 591 C CA . LYS A 1 75 ? -60.835 24.024 -13.368 1.00 88.00 75 LYS A CA 1
ATOM 592 C C . LYS A 1 75 ? -59.871 24.266 -14.532 1.00 88.00 75 LYS A C 1
ATOM 594 O O . LYS A 1 75 ? -59.926 23.520 -15.506 1.00 88.00 75 LYS A O 1
ATOM 599 N N . ASN A 1 76 ? -58.971 25.243 -14.413 1.00 88.25 76 ASN A N 1
ATOM 600 C CA . ASN A 1 76 ? -57.959 25.523 -15.435 1.00 88.25 76 ASN A CA 1
ATOM 601 C C . ASN A 1 76 ? -57.015 24.328 -15.632 1.00 88.25 76 ASN A C 1
ATOM 603 O O . ASN A 1 76 ? -56.820 23.878 -16.757 1.00 88.25 76 ASN A O 1
ATOM 607 N N . LEU A 1 77 ? -56.484 23.767 -14.541 1.00 89.56 77 LEU A N 1
ATOM 608 C CA . LEU A 1 77 ? -55.570 22.626 -14.603 1.00 89.56 77 LEU A CA 1
ATOM 609 C C . LEU A 1 77 ? -56.233 21.388 -15.217 1.00 89.56 77 LEU A C 1
ATOM 611 O O . LEU A 1 77 ? -55.640 20.729 -16.067 1.00 89.56 77 LEU A O 1
ATOM 615 N N . CYS A 1 78 ? -57.472 21.077 -14.827 1.00 90.31 78 CYS A N 1
ATOM 616 C CA . CYS A 1 78 ? -58.206 19.957 -15.414 1.00 90.31 78 CYS A CA 1
ATOM 617 C C . CYS A 1 78 ? -58.491 20.163 -16.909 1.00 90.31 78 CYS A C 1
ATOM 619 O O . CYS A 1 78 ? -58.408 19.197 -17.663 1.00 90.31 78 CYS A O 1
ATOM 621 N N . ALA A 1 79 ? -58.765 21.397 -17.346 1.00 87.75 79 ALA A N 1
ATOM 622 C CA . ALA A 1 79 ? -58.951 21.709 -18.762 1.00 87.75 79 ALA A CA 1
ATOM 623 C C . ALA A 1 79 ? -57.655 21.516 -19.570 1.00 87.75 79 ALA A C 1
ATOM 625 O O . ALA A 1 79 ? -57.696 20.943 -20.656 1.00 87.75 79 ALA A O 1
ATOM 626 N N . VAL A 1 80 ? -56.500 21.923 -19.029 1.00 87.94 80 VAL A N 1
ATOM 627 C CA . VAL A 1 80 ? -55.192 21.669 -19.660 1.00 87.94 80 VAL A CA 1
ATOM 628 C C . VAL A 1 80 ? -54.928 20.170 -19.777 1.00 87.94 80 VAL A C 1
ATOM 630 O O . VAL A 1 80 ? -54.568 19.694 -20.850 1.00 87.94 80 VAL A O 1
ATOM 633 N N . CYS A 1 81 ? -55.160 19.406 -18.706 1.00 89.12 81 CYS A N 1
ATOM 634 C CA . CYS A 1 81 ? -55.032 17.950 -18.736 1.00 89.12 81 CYS A CA 1
ATOM 635 C C . CYS A 1 81 ? -55.934 17.315 -19.808 1.00 89.12 81 CYS A C 1
ATOM 637 O O . CYS A 1 81 ? -55.480 16.445 -20.545 1.00 89.12 81 CYS A O 1
ATOM 639 N N . GLU A 1 82 ? -57.182 17.771 -19.939 1.00 89.38 82 GLU A N 1
ATOM 640 C CA . GLU A 1 82 ? -58.118 17.279 -20.956 1.00 89.38 82 GLU A CA 1
ATOM 641 C C . GLU A 1 82 ? -57.648 17.588 -22.386 1.00 89.38 82 GLU A C 1
ATOM 643 O O . GLU A 1 82 ? -57.663 16.694 -23.231 1.00 89.38 82 GLU A O 1
ATOM 648 N N . VAL A 1 83 ? -57.154 18.805 -22.648 1.00 88.69 83 VAL A N 1
ATOM 649 C CA . VAL A 1 83 ? -56.565 19.189 -23.949 1.00 88.69 83 VAL A CA 1
ATOM 650 C C . VAL A 1 83 ? -55.348 18.331 -24.289 1.00 88.69 83 VAL A C 1
ATOM 652 O O . VAL A 1 83 ? -55.152 17.963 -25.444 1.00 88.69 83 VAL A O 1
ATOM 655 N N . GLN A 1 84 ? -54.548 17.985 -23.282 1.00 87.31 84 GLN A N 1
ATOM 656 C CA . GLN A 1 84 ? -53.377 17.124 -23.432 1.00 87.31 84 GLN A CA 1
ATOM 657 C C . GLN A 1 84 ? -53.720 15.630 -23.498 1.00 87.31 84 GLN A C 1
ATOM 659 O O . GLN A 1 84 ? -52.809 14.805 -23.539 1.00 87.31 84 GLN A O 1
ATOM 664 N N . GLU A 1 85 ? -55.007 15.266 -23.521 1.00 90.19 85 GLU A N 1
ATOM 665 C CA . GLU A 1 85 ? -55.498 13.883 -23.482 1.00 90.19 85 GLU A CA 1
ATOM 666 C C . GLU A 1 85 ? -55.010 13.102 -22.241 1.00 90.19 85 GLU A C 1
ATOM 668 O O . GLU A 1 85 ? -54.952 11.874 -22.231 1.00 90.19 85 GLU A O 1
ATOM 673 N N . LEU A 1 86 ? -54.682 13.809 -21.154 1.00 88.75 86 LEU A N 1
ATOM 674 C CA . LEU A 1 86 ? -54.302 13.228 -19.871 1.00 88.75 86 LEU A CA 1
ATOM 675 C C . LEU A 1 86 ? -55.506 13.180 -18.937 1.00 88.75 86 LEU A C 1
ATOM 677 O O . LEU A 1 86 ? -55.856 14.152 -18.266 1.00 88.75 86 LEU A O 1
ATOM 681 N N . LYS A 1 87 ? -56.123 12.003 -18.822 1.00 91.56 87 LYS A N 1
ATOM 682 C CA . LYS A 1 87 ? -57.169 11.774 -17.824 1.00 91.56 87 LYS A CA 1
ATOM 683 C C . LYS A 1 87 ? -56.634 11.990 -16.403 1.00 91.56 87 LYS A C 1
ATOM 685 O O . LYS A 1 87 ? -55.750 11.260 -15.951 1.00 91.56 87 LYS A O 1
ATOM 690 N N . CYS A 1 88 ? -57.210 12.961 -15.694 1.00 90.12 88 CYS A N 1
ATOM 691 C CA . CYS A 1 88 ? -56.906 13.266 -14.298 1.00 90.12 88 CYS A CA 1
ATOM 692 C C . CYS A 1 88 ? -58.136 13.118 -13.387 1.00 90.12 88 CYS A C 1
ATOM 694 O O . CYS A 1 88 ? -59.279 13.224 -13.836 1.00 90.12 88 CYS A O 1
ATOM 696 N N . TYR A 1 89 ? -57.898 12.926 -12.090 1.00 87.25 89 TYR A N 1
ATOM 697 C CA . TYR A 1 89 ? -58.928 12.752 -11.063 1.00 87.25 89 TYR A CA 1
ATOM 698 C C . TYR A 1 89 ? -58.698 13.714 -9.896 1.00 87.25 89 TYR A C 1
ATOM 700 O O . TYR A 1 89 ? -57.566 13.875 -9.447 1.00 87.25 89 TYR A O 1
ATOM 708 N N . VAL A 1 90 ? -59.760 14.334 -9.380 1.00 87.56 90 VAL A N 1
ATOM 709 C CA . VAL A 1 90 ? -59.667 15.340 -8.310 1.00 87.56 90 VAL A CA 1
ATOM 710 C C . VAL A 1 90 ? -60.116 14.755 -6.979 1.00 87.56 90 VAL A C 1
ATOM 712 O O . VAL A 1 90 ? -61.159 14.112 -6.914 1.00 87.56 90 VAL A O 1
ATOM 715 N N . ILE A 1 91 ? -59.352 15.014 -5.919 1.00 81.88 91 ILE A N 1
ATOM 716 C CA . ILE A 1 91 ? -59.642 14.603 -4.544 1.00 81.88 91 ILE A CA 1
ATOM 717 C C . ILE A 1 91 ? -59.724 15.844 -3.647 1.00 81.88 91 ILE A C 1
ATOM 719 O O . ILE A 1 91 ? -58.765 16.616 -3.588 1.00 81.88 91 ILE A O 1
ATOM 723 N N . ALA A 1 92 ? -60.825 16.014 -2.910 1.00 79.12 92 ALA A N 1
ATOM 724 C CA . ALA A 1 92 ? -60.932 17.043 -1.868 1.00 79.12 92 ALA A CA 1
ATOM 725 C C . ALA A 1 92 ? -60.053 16.683 -0.661 1.00 79.12 92 ALA A C 1
ATOM 727 O O . ALA A 1 92 ? -60.033 15.528 -0.235 1.00 79.12 92 ALA A O 1
ATOM 728 N N . LYS A 1 93 ? -59.313 17.641 -0.100 1.00 69.75 93 LYS A N 1
ATOM 729 C CA . LYS A 1 93 ? -58.492 17.444 1.110 1.00 69.75 93 LYS A CA 1
ATOM 730 C C . LYS A 1 93 ? -59.004 18.257 2.299 1.00 69.75 93 LYS A C 1
ATOM 732 O O . LYS A 1 93 ? -58.931 17.750 3.417 1.00 69.75 93 LYS A O 1
ATOM 737 N N . ALA A 1 94 ? -59.473 19.477 2.045 1.00 70.69 94 ALA A N 1
ATOM 738 C CA . ALA A 1 94 ? -60.157 20.374 2.976 1.00 70.69 94 ALA A CA 1
ATOM 739 C C . ALA A 1 94 ? -60.936 21.444 2.177 1.00 70.69 94 ALA A C 1
ATOM 741 O O . ALA A 1 94 ? -60.887 21.463 0.946 1.00 70.69 94 ALA A O 1
ATOM 742 N N . GLU A 1 95 ? -61.640 22.350 2.863 1.00 72.12 95 GLU A N 1
ATOM 743 C CA . GLU A 1 95 ? -62.278 23.513 2.227 1.00 72.12 95 GLU A CA 1
ATOM 744 C C . GLU A 1 95 ? -61.218 24.363 1.497 1.00 72.12 95 GLU A C 1
ATOM 746 O O . GLU A 1 95 ? -60.226 24.771 2.102 1.00 72.12 95 GLU A O 1
ATOM 751 N N . ASN A 1 96 ? -61.404 24.586 0.189 1.00 78.06 96 ASN A N 1
ATOM 752 C CA . ASN A 1 96 ? -60.447 25.252 -0.710 1.00 78.06 96 ASN A CA 1
ATOM 753 C C . ASN A 1 96 ? -59.051 24.593 -0.792 1.00 78.06 96 ASN A C 1
ATOM 755 O O . ASN A 1 96 ? -58.048 25.279 -1.002 1.00 78.06 96 ASN A O 1
ATOM 759 N N . ASP A 1 97 ? -58.973 23.266 -0.644 1.00 81.69 97 ASP A N 1
ATOM 760 C CA . ASP A 1 97 ? -57.742 22.481 -0.805 1.00 81.69 97 ASP A CA 1
ATOM 761 C C . ASP A 1 97 ? -58.019 21.153 -1.523 1.00 81.69 97 ASP A C 1
ATOM 763 O O . ASP A 1 97 ? -58.713 20.262 -1.020 1.00 81.69 97 ASP A O 1
ATOM 767 N N . PHE A 1 98 ? -57.443 21.016 -2.713 1.00 84.12 98 PHE A N 1
ATOM 768 C CA . PHE A 1 98 ? -57.688 19.935 -3.658 1.00 84.12 98 PHE A CA 1
ATOM 769 C C . PHE A 1 98 ? -56.392 19.266 -4.089 1.00 84.12 98 PHE A C 1
ATOM 771 O O . PHE A 1 98 ? -55.304 19.843 -4.060 1.00 84.12 98 PHE A O 1
ATOM 778 N N . SER A 1 99 ? -56.520 18.033 -4.569 1.00 83.19 99 SER A N 1
ATOM 779 C CA . SER A 1 99 ? -55.420 17.296 -5.166 1.00 83.19 99 SER A CA 1
ATOM 780 C C . SER A 1 99 ? -55.829 16.655 -6.488 1.00 83.19 99 SER A C 1
ATOM 782 O O . SER A 1 99 ? -56.736 15.828 -6.523 1.00 83.19 99 SER A O 1
ATOM 784 N N . VAL A 1 100 ? -55.136 17.019 -7.565 1.00 86.25 100 VAL A N 1
ATOM 785 C CA . VAL A 1 100 ? -55.289 16.461 -8.912 1.00 86.25 100 VAL A CA 1
ATOM 786 C C . VAL A 1 100 ? -54.309 15.305 -9.095 1.00 86.25 100 VAL A C 1
ATOM 788 O O . VAL A 1 100 ? -53.122 15.444 -8.806 1.00 86.25 100 VAL A O 1
ATOM 791 N N . GLN A 1 101 ? -54.812 14.165 -9.559 1.00 84.25 101 GLN A N 1
ATOM 792 C CA . GLN A 1 101 ? -54.098 12.892 -9.655 1.00 84.25 101 GLN A CA 1
ATOM 793 C C . GLN A 1 101 ? -54.100 12.368 -11.093 1.00 84.25 101 GLN A C 1
ATOM 795 O O . GLN A 1 101 ? -55.160 12.275 -11.713 1.00 84.25 101 GLN A O 1
ATOM 800 N N . ILE A 1 102 ? -52.931 11.978 -11.601 1.00 85.31 102 ILE A N 1
ATOM 801 C CA . ILE A 1 102 ? -52.745 11.318 -12.903 1.00 85.31 102 ILE A CA 1
ATOM 802 C C . ILE A 1 102 ? -52.016 9.996 -12.658 1.00 85.31 102 ILE A C 1
ATOM 804 O O . ILE A 1 102 ? -50.982 9.968 -11.987 1.00 85.31 102 ILE A O 1
ATOM 808 N N . PHE A 1 103 ? -52.555 8.898 -13.184 1.00 81.75 103 PHE A N 1
ATOM 809 C CA . PHE A 1 103 ? -52.061 7.544 -12.923 1.00 81.75 103 PHE A CA 1
ATOM 810 C C . PHE A 1 103 ? -51.307 6.980 -14.127 1.00 81.75 103 PHE A C 1
ATOM 812 O O . PHE A 1 103 ? -51.680 7.244 -15.269 1.00 81.75 103 PHE A O 1
ATOM 819 N N . PHE A 1 104 ? -50.283 6.159 -13.874 1.00 77.88 104 PHE A N 1
ATOM 820 C CA . PHE A 1 104 ? -49.443 5.575 -14.922 1.00 77.88 104 PHE A CA 1
ATOM 821 C C . PHE A 1 104 ? -49.534 4.046 -14.971 1.00 77.88 104 PHE A C 1
ATOM 823 O O . PHE A 1 104 ? -49.707 3.379 -13.947 1.00 77.88 104 PHE A O 1
ATOM 830 N N . PHE A 1 105 ? -49.442 3.486 -16.180 1.00 69.69 105 PHE A N 1
ATOM 831 C CA . PHE A 1 105 ? -49.457 2.038 -16.414 1.00 69.69 105 PHE A CA 1
ATOM 832 C C . PHE A 1 105 ? -48.147 1.392 -15.959 1.00 69.69 105 PHE A C 1
ATOM 834 O O . PHE A 1 105 ? -48.141 0.322 -15.351 1.00 69.69 105 PHE A O 1
ATOM 841 N N . GLU A 1 106 ? -47.046 2.084 -16.227 1.00 64.94 106 GLU A N 1
ATOM 842 C CA . GLU A 1 106 ? -45.684 1.679 -15.921 1.00 64.94 106 GLU A CA 1
ATOM 843 C C . GLU A 1 106 ? -45.001 2.740 -15.037 1.00 64.94 106 GLU A C 1
ATOM 845 O O . GLU A 1 106 ? -45.460 3.883 -14.978 1.00 64.94 106 GLU A O 1
ATOM 850 N N . PRO A 1 107 ? -43.935 2.383 -14.304 1.00 66.88 107 PRO A N 1
ATOM 851 C CA . PRO A 1 107 ? -43.243 3.330 -13.441 1.00 66.88 107 PRO A CA 1
ATOM 852 C C . PRO A 1 107 ? -42.533 4.398 -14.283 1.00 66.88 107 PRO A C 1
ATOM 854 O O . PRO A 1 107 ? -41.585 4.095 -15.005 1.00 66.88 107 PRO A O 1
ATOM 857 N N . ILE A 1 108 ? -42.940 5.658 -14.141 1.00 66.19 108 ILE A N 1
ATOM 858 C CA . ILE A 1 108 ? -42.372 6.792 -14.877 1.00 66.19 108 ILE A CA 1
ATOM 859 C C . ILE A 1 108 ? -41.192 7.383 -14.101 1.00 66.19 108 ILE A C 1
ATOM 861 O O . ILE A 1 108 ? -41.301 7.576 -12.886 1.00 66.19 108 ILE A O 1
ATOM 865 N N . PRO A 1 109 ? -40.054 7.699 -14.743 1.00 62.94 109 PRO A N 1
ATOM 866 C CA . PRO A 1 109 ? -38.941 8.356 -14.067 1.00 62.94 109 PRO A CA 1
ATOM 867 C C . PRO A 1 109 ? -39.385 9.641 -13.354 1.00 62.94 109 PRO A C 1
ATOM 869 O O . PRO A 1 109 ? -40.025 10.506 -13.949 1.00 62.94 109 PRO A O 1
ATOM 872 N N . VAL A 1 110 ? -39.010 9.792 -12.081 1.00 61.88 110 VAL A N 1
ATOM 873 C CA . VAL A 1 110 ? -39.483 10.898 -11.221 1.00 61.88 110 VAL A CA 1
ATOM 874 C C . VAL A 1 110 ? -39.208 12.285 -11.823 1.00 61.88 110 VAL A C 1
ATOM 876 O O . VAL A 1 110 ? -40.046 13.175 -11.718 1.00 61.88 110 VAL A O 1
ATOM 879 N N . HIS A 1 111 ? -38.077 12.474 -12.506 1.00 61.28 111 HIS A N 1
ATOM 880 C CA . HIS A 1 111 ? -37.762 13.744 -13.170 1.00 61.28 111 HIS A CA 1
ATOM 881 C C . HIS A 1 111 ? -38.738 14.102 -14.307 1.00 61.28 111 HIS A C 1
ATOM 883 O O . HIS A 1 111 ? -39.022 15.279 -14.509 1.00 61.28 111 HIS A O 1
ATOM 889 N N . MET A 1 112 ? -39.273 13.111 -15.029 1.00 63.59 112 MET A N 1
ATOM 890 C CA . MET A 1 112 ? -40.289 13.347 -16.059 1.00 63.59 112 MET A CA 1
ATOM 891 C C . MET A 1 112 ? -41.626 13.717 -15.426 1.00 63.59 112 MET A C 1
ATOM 893 O O . MET A 1 112 ? -42.309 14.600 -15.924 1.00 63.59 112 MET A O 1
ATOM 897 N N . VAL A 1 113 ? -41.965 13.105 -14.288 1.00 73.06 113 VAL A N 1
ATOM 898 C CA . VAL A 1 113 ? -43.161 13.483 -13.524 1.00 73.06 113 VAL A CA 1
ATOM 899 C C . VAL A 1 113 ? -43.067 14.931 -13.036 1.00 73.06 113 VAL A C 1
ATOM 901 O O . VAL A 1 113 ? -44.040 15.665 -13.160 1.00 73.06 113 VAL A O 1
ATOM 904 N N . PHE A 1 114 ? -41.899 15.378 -12.563 1.00 69.94 114 PHE A N 1
ATOM 905 C CA . PHE A 1 114 ? -41.693 16.782 -12.187 1.00 69.94 114 PHE A CA 1
ATOM 906 C C . PHE A 1 114 ? -41.841 17.742 -13.370 1.00 69.94 114 PHE A C 1
ATOM 908 O O . PHE A 1 114 ? -42.539 18.744 -13.242 1.00 69.94 114 PHE A O 1
ATOM 915 N N . ARG A 1 115 ? -41.245 17.419 -14.527 1.00 67.56 115 ARG A N 1
ATOM 916 C CA . ARG A 1 115 ? -41.425 18.227 -15.746 1.00 67.56 115 ARG A CA 1
ATOM 917 C C . ARG A 1 115 ? -42.886 18.293 -16.172 1.00 67.56 115 ARG A C 1
ATOM 919 O O . ARG A 1 115 ? -43.374 19.354 -16.528 1.00 67.56 115 ARG A O 1
ATOM 926 N N . LEU A 1 116 ? -43.600 17.171 -16.096 1.00 80.12 116 LEU A N 1
ATOM 927 C CA . LEU A 1 116 ? -45.025 17.142 -16.397 1.00 80.12 116 LEU A CA 1
ATOM 928 C C . LEU A 1 116 ? -45.813 18.076 -15.461 1.00 80.12 116 LEU A C 1
ATOM 930 O O . LEU A 1 116 ? -46.663 18.820 -15.930 1.00 80.12 116 LEU A O 1
ATOM 934 N N . GLN A 1 117 ? -45.521 18.073 -14.155 1.00 81.38 117 GLN A N 1
ATOM 935 C CA . GLN A 1 117 ? -46.184 18.960 -13.188 1.00 81.38 117 GLN A CA 1
ATOM 936 C C . GLN A 1 117 ? -45.941 20.439 -13.491 1.00 81.38 117 GLN A C 1
ATOM 938 O O . GLN A 1 117 ? -46.885 21.223 -13.465 1.00 81.38 117 GLN A O 1
ATOM 943 N N . GLU A 1 118 ? -44.690 20.801 -13.768 1.00 74.25 118 GLU A N 1
ATOM 944 C CA . GLU A 1 118 ? -44.279 22.165 -14.104 1.00 74.25 118 GLU A CA 1
ATOM 945 C C . GLU A 1 118 ? -44.990 22.662 -15.362 1.00 74.25 118 GLU A C 1
ATOM 947 O O . GLU A 1 118 ? -45.707 23.660 -15.301 1.00 74.25 118 GLU A O 1
ATOM 952 N N . ASN A 1 119 ? -44.905 21.903 -16.455 1.00 78.50 119 ASN A N 1
ATOM 953 C CA . ASN A 1 119 ? -45.523 22.271 -17.726 1.00 78.50 119 ASN A CA 1
ATOM 954 C C . ASN A 1 119 ? -47.048 22.424 -17.599 1.00 78.50 119 ASN A C 1
ATOM 956 O O . ASN A 1 119 ? -47.619 23.370 -18.133 1.00 78.50 119 ASN A O 1
ATOM 960 N N . LEU A 1 120 ? -47.719 21.524 -16.868 1.00 85.12 120 LEU A N 1
ATOM 961 C CA . LEU A 1 120 ? -49.169 21.605 -16.668 1.00 85.12 120 LEU A CA 1
ATOM 962 C C . LEU A 1 120 ? -49.580 22.817 -15.818 1.00 85.12 120 LEU A C 1
ATOM 964 O O . LEU A 1 120 ? -50.616 23.420 -16.086 1.00 85.12 120 LEU A O 1
ATOM 968 N N . LEU A 1 121 ? -48.798 23.175 -14.795 1.00 83.81 121 LEU A N 1
ATOM 969 C CA . LEU A 1 121 ? -49.087 24.322 -13.927 1.00 83.81 121 LEU A CA 1
ATOM 970 C C . LEU A 1 121 ? -48.841 25.663 -14.635 1.00 83.81 121 LEU A C 1
ATOM 972 O O . LEU A 1 121 ? -49.636 26.587 -14.448 1.00 83.81 121 LEU A O 1
ATOM 976 N N . ILE A 1 122 ? -47.785 25.752 -15.452 1.00 78.19 122 ILE A N 1
ATOM 977 C CA . ILE A 1 122 ? -47.480 26.932 -16.276 1.00 78.19 122 ILE A CA 1
ATOM 978 C C . ILE A 1 122 ? -48.569 27.128 -17.331 1.00 78.19 122 ILE A C 1
ATOM 980 O O . ILE A 1 122 ? -49.159 28.203 -17.422 1.00 78.19 122 ILE A O 1
ATOM 984 N N . GLU A 1 123 ? -48.906 26.074 -18.078 1.00 83.31 123 GLU A N 1
ATOM 985 C CA . GLU A 1 123 ? -49.940 26.141 -19.117 1.00 83.31 123 GLU A CA 1
ATOM 986 C C . GLU A 1 123 ? -51.322 26.473 -18.526 1.00 83.31 123 GLU A C 1
ATOM 988 O O . GLU A 1 123 ? -52.110 27.207 -19.120 1.00 83.31 123 GLU A O 1
ATOM 993 N N . ALA A 1 124 ? -51.609 26.003 -17.305 1.00 83.50 124 ALA A N 1
ATOM 994 C CA . ALA A 1 124 ? -52.832 26.348 -16.580 1.00 83.50 124 ALA A CA 1
ATOM 995 C C . ALA A 1 124 ? -52.837 27.779 -16.001 1.00 83.50 124 ALA A C 1
ATOM 997 O O . ALA A 1 124 ? -53.841 28.179 -15.400 1.00 83.50 124 ALA A O 1
ATOM 998 N N . GLN A 1 125 ? -51.745 28.537 -16.178 1.00 83.81 125 GLN A N 1
ATOM 999 C CA . GLN A 1 125 ? -51.522 29.887 -15.644 1.00 83.81 125 GLN A CA 1
ATOM 1000 C C . GLN A 1 125 ? -51.665 29.946 -14.118 1.00 83.81 125 GLN A C 1
ATOM 1002 O O . GLN A 1 125 ? -52.215 30.894 -13.559 1.00 83.81 125 GLN A O 1
ATOM 1007 N N . ILE A 1 126 ? -51.228 28.882 -13.444 1.00 81.88 126 ILE A N 1
ATOM 1008 C CA . ILE A 1 126 ? -51.250 28.780 -11.980 1.00 81.88 126 ILE A CA 1
ATOM 1009 C C . ILE A 1 126 ? -49.933 29.288 -11.397 1.00 81.88 126 ILE A C 1
ATOM 1011 O O . ILE A 1 126 ? -49.942 29.883 -10.323 1.00 81.88 126 ILE A O 1
ATOM 1015 N N . ILE A 1 127 ? -48.831 29.059 -12.113 1.00 75.19 127 ILE A N 1
ATOM 1016 C CA . ILE A 1 127 ? -47.491 29.557 -11.794 1.00 75.19 127 ILE A CA 1
ATOM 1017 C C . ILE A 1 127 ? -46.876 30.184 -13.050 1.00 75.19 127 ILE A C 1
ATOM 1019 O O . ILE A 1 127 ? -47.178 29.749 -14.162 1.00 75.19 127 ILE A O 1
ATOM 1023 N N . ASP A 1 128 ? -45.995 31.165 -12.879 1.00 67.62 128 ASP A N 1
ATOM 1024 C CA . ASP A 1 128 ? -45.193 31.717 -13.981 1.00 67.62 128 ASP A CA 1
ATOM 1025 C C . ASP A 1 128 ? -43.945 30.848 -14.268 1.00 67.62 128 ASP A C 1
ATOM 1027 O O . ASP A 1 128 ? -43.478 30.119 -13.392 1.00 67.62 128 ASP A O 1
ATOM 1031 N N . GLU A 1 129 ? -43.337 30.967 -15.462 1.00 56.12 129 GLU A N 1
ATOM 1032 C CA . GLU A 1 129 ? -42.128 30.203 -15.866 1.00 56.12 129 GLU A CA 1
ATOM 1033 C C . GLU A 1 129 ? -40.943 30.336 -14.877 1.00 56.12 129 GLU A C 1
ATOM 1035 O O . GLU A 1 129 ? -40.094 29.449 -14.782 1.00 56.12 129 GLU A O 1
ATOM 1040 N N . GLU A 1 130 ? -40.875 31.433 -14.113 1.00 48.56 130 GLU A N 1
ATOM 1041 C CA . GLU A 1 130 ? -39.822 31.701 -13.118 1.00 48.56 130 GLU A CA 1
ATOM 1042 C C . GLU A 1 130 ? -40.208 31.323 -11.668 1.00 48.56 130 GLU A C 1
ATOM 1044 O O . GLU A 1 130 ? -39.434 31.541 -10.716 1.00 48.56 130 GLU A O 1
ATOM 1049 N N . GLU A 1 131 ? -41.417 30.799 -11.460 1.00 51.72 131 GLU A N 1
ATOM 1050 C CA . GLU A 1 131 ? -41.988 30.525 -10.145 1.00 51.72 131 GLU A CA 1
ATOM 1051 C C . GLU A 1 131 ? -41.797 29.058 -9.711 1.00 51.72 131 GLU A C 1
ATOM 1053 O O . GLU A 1 131 ? -41.677 28.138 -10.510 1.00 51.72 131 GLU A O 1
ATOM 1058 N N . SER A 1 132 ? -41.658 28.835 -8.401 1.00 53.66 132 SER A N 1
ATOM 1059 C CA . SER A 1 132 ? -41.291 27.529 -7.835 1.00 53.66 132 SER A CA 1
ATOM 1060 C C . SER A 1 132 ? -42.519 26.643 -7.638 1.00 53.66 132 SER A C 1
ATOM 1062 O O . SER A 1 132 ? -43.533 27.110 -7.135 1.00 53.66 132 SER A O 1
ATOM 1064 N N . LEU A 1 133 ? -42.376 25.332 -7.862 1.00 58.69 133 LEU A N 1
ATOM 1065 C CA . LEU A 1 133 ? -43.383 24.305 -7.536 1.00 58.69 133 LEU A CA 1
ATOM 1066 C C . LEU A 1 133 ? -43.702 24.163 -6.025 1.00 58.69 133 LEU A C 1
ATOM 1068 O O . LEU A 1 133 ? -44.529 23.326 -5.637 1.00 58.69 133 LEU A O 1
ATOM 1072 N N . GLU A 1 134 ? -43.027 24.926 -5.158 1.00 55.12 134 GLU A N 1
ATOM 1073 C CA . GLU A 1 134 ? -43.241 24.939 -3.706 1.00 55.12 134 GLU A CA 1
ATOM 1074 C C . GLU A 1 134 ? -44.675 25.355 -3.353 1.00 55.12 134 GLU A C 1
ATOM 1076 O O . GLU A 1 134 ? -45.131 26.434 -3.703 1.00 55.12 134 GLU A O 1
ATOM 1081 N N . GLY A 1 135 ? -45.386 24.493 -2.621 1.00 56.88 135 GLY A N 1
ATOM 1082 C CA . GLY A 1 135 ? -46.777 24.721 -2.208 1.00 56.88 135 GLY A CA 1
ATOM 1083 C C . GLY A 1 135 ? -47.804 24.017 -3.099 1.00 56.88 135 GLY A C 1
ATOM 1084 O O . GLY A 1 135 ? -48.789 23.496 -2.575 1.00 56.88 135 GLY A O 1
ATOM 1085 N N . HIS A 1 136 ? -47.536 23.893 -4.402 1.00 61.06 136 HIS A N 1
ATOM 1086 C CA . HIS A 1 136 ? -48.412 23.193 -5.355 1.00 61.06 136 HIS A CA 1
ATOM 1087 C C . HIS A 1 136 ? -48.037 21.729 -5.573 1.00 61.06 136 HIS A C 1
ATOM 1089 O O . HIS A 1 136 ? -48.855 20.918 -5.994 1.00 61.06 136 HIS A O 1
ATOM 1095 N N . THR A 1 137 ? -46.810 21.344 -5.247 1.00 57.38 137 THR A N 1
ATOM 1096 C CA . THR A 1 137 ? -46.392 19.943 -5.272 1.00 57.38 137 THR A CA 1
ATOM 1097 C C . THR A 1 137 ? -46.220 19.453 -3.841 1.00 57.38 137 THR A C 1
ATOM 1099 O O . THR A 1 137 ? -45.500 20.040 -3.032 1.00 57.38 137 THR A O 1
ATOM 1102 N N . GLN A 1 138 ? -46.913 18.371 -3.480 1.00 50.88 138 GLN A N 1
ATOM 1103 C CA . GLN A 1 138 ? -46.492 17.613 -2.305 1.00 50.88 138 GLN A CA 1
ATOM 1104 C C . GLN A 1 138 ? -45.272 16.789 -2.732 1.00 50.88 138 GLN A C 1
ATOM 1106 O O . GLN A 1 138 ? -45.343 16.140 -3.778 1.00 50.88 138 GLN A O 1
ATOM 1111 N N . PRO A 1 139 ? -44.163 16.789 -1.969 1.00 43.34 139 PRO A N 1
ATOM 1112 C CA . PRO A 1 139 ? -42.951 16.053 -2.310 1.00 43.34 139 PRO A CA 1
ATOM 1113 C C . PRO A 1 139 ? -43.180 14.553 -2.077 1.00 43.34 139 PRO A C 1
ATOM 1115 O O . PRO A 1 139 ? -42.606 13.948 -1.178 1.00 43.34 139 PRO A O 1
ATOM 1118 N N . PHE A 1 140 ? -44.057 13.940 -2.871 1.00 43.94 140 PHE A N 1
ATOM 1119 C CA . PHE A 1 140 ? -44.272 12.495 -2.879 1.00 43.94 140 PHE A CA 1
ATOM 1120 C C . PHE A 1 140 ? -43.092 11.754 -3.508 1.00 43.94 140 PHE A C 1
ATOM 1122 O O . PHE A 1 140 ? -42.915 10.566 -3.265 1.00 43.94 140 PHE A O 1
ATOM 1129 N N . CYS A 1 141 ? -42.265 12.450 -4.289 1.00 42.06 141 CYS A N 1
ATOM 1130 C CA . CYS A 1 141 ? -41.209 11.821 -5.069 1.00 42.06 141 CYS A CA 1
ATOM 1131 C C . CYS A 1 141 ? -39.848 11.735 -4.360 1.00 42.06 141 CYS A C 1
ATOM 1133 O O . CYS A 1 141 ? -38.971 11.035 -4.857 1.00 42.06 141 CYS A O 1
ATOM 1135 N N . LEU A 1 142 ? -39.643 12.432 -3.233 1.00 41.25 142 LEU A N 1
ATOM 1136 C CA . LEU A 1 142 ? -38.310 12.560 -2.611 1.00 41.25 142 LEU A CA 1
ATOM 1137 C C . LEU A 1 142 ? -38.280 12.323 -1.094 1.00 41.25 142 LEU A C 1
ATOM 1139 O O . LEU A 1 142 ? -37.204 12.252 -0.510 1.00 41.25 142 LEU A O 1
ATOM 1143 N N . ILE A 1 143 ? -39.434 12.138 -0.450 1.00 37.28 143 ILE A N 1
ATOM 1144 C CA . ILE A 1 143 ? -39.520 11.763 0.965 1.00 37.28 143 ILE A CA 1
ATOM 1145 C C . ILE A 1 143 ? -40.351 10.485 1.044 1.00 37.28 143 ILE A C 1
ATOM 1147 O O . ILE A 1 143 ? -41.350 10.360 0.344 1.00 37.28 143 ILE A O 1
ATOM 1151 N N . GLU A 1 144 ? -39.969 9.554 1.919 1.00 39.00 144 GLU A N 1
ATOM 1152 C CA . GLU A 1 144 ? -40.646 8.283 2.229 1.00 39.00 144 GLU A CA 1
ATOM 1153 C C . GLU A 1 144 ? -42.107 8.417 2.738 1.00 39.00 144 GLU A C 1
ATOM 1155 O O . GLU A 1 144 ? -42.590 7.547 3.469 1.00 39.00 144 GLU A O 1
ATOM 1160 N N . ARG A 1 145 ? -42.823 9.501 2.415 1.00 39.22 145 ARG A N 1
ATOM 1161 C CA . ARG A 1 145 ? -44.195 9.749 2.848 1.00 39.22 145 ARG A CA 1
ATOM 1162 C C . ARG A 1 145 ? -45.163 8.924 2.002 1.00 39.22 145 ARG A C 1
ATOM 1164 O O . ARG A 1 145 ? -45.220 9.097 0.786 1.00 39.22 145 ARG A O 1
ATOM 1171 N N . PRO A 1 146 ? -45.915 8.012 2.623 1.00 48.44 146 PRO A N 1
ATOM 1172 C CA . PRO A 1 146 ? -46.802 7.132 1.890 1.00 48.44 146 PRO A CA 1
ATOM 1173 C C . PRO A 1 146 ? -48.080 7.893 1.462 1.00 48.44 146 PRO A C 1
ATOM 1175 O O . PRO A 1 146 ? -48.583 8.754 2.181 1.00 48.44 146 PRO A O 1
ATOM 1178 N N . PHE A 1 147 ? -48.579 7.604 0.260 1.00 51.78 147 PHE A N 1
ATOM 1179 C CA . PHE A 1 147 ? -49.831 8.107 -0.314 1.00 51.78 147 PHE A CA 1
ATOM 1180 C C . PHE A 1 147 ? -51.011 7.552 0.472 1.00 51.78 147 PHE A C 1
ATOM 1182 O O . PHE A 1 147 ? -51.315 6.371 0.345 1.00 51.78 147 PHE A O 1
ATOM 1189 N N . GLU A 1 148 ? -51.663 8.374 1.292 1.00 56.84 148 GLU A N 1
ATOM 1190 C CA . GLU A 1 148 ? -52.873 7.958 2.004 1.00 56.84 148 GLU A CA 1
ATOM 1191 C C . GLU A 1 148 ? -53.969 7.568 1.010 1.00 56.84 148 GLU A C 1
ATOM 1193 O O . GLU A 1 148 ? -54.335 8.343 0.124 1.00 56.84 148 GLU A O 1
ATOM 1198 N N . LEU A 1 149 ? -54.481 6.349 1.167 1.00 59.19 149 LEU A N 1
ATOM 1199 C CA . LEU A 1 149 ? -55.580 5.853 0.363 1.00 59.19 149 LEU A CA 1
ATOM 1200 C C . LEU A 1 149 ? -56.842 6.678 0.637 1.00 59.19 149 LEU A C 1
ATOM 1202 O O . LEU A 1 149 ? -57.115 7.002 1.796 1.00 59.19 149 LEU A O 1
ATOM 1206 N N . PRO A 1 150 ? -57.647 6.984 -0.392 1.00 57.47 150 PRO A N 1
ATOM 1207 C CA . PRO A 1 150 ? -58.963 7.574 -0.178 1.00 57.47 150 PRO A CA 1
ATOM 1208 C C . PRO A 1 150 ? -59.857 6.631 0.659 1.00 57.47 150 PRO A C 1
ATOM 1210 O O . PRO A 1 150 ? -59.555 5.443 0.811 1.00 57.47 150 PRO A O 1
ATOM 1213 N N . PHE A 1 151 ? -60.964 7.147 1.205 1.00 60.22 151 PHE A N 1
ATOM 1214 C CA . PHE A 1 151 ? -61.973 6.375 1.968 1.00 60.22 151 PHE A CA 1
ATOM 1215 C C . PHE A 1 151 ? -61.583 5.894 3.376 1.00 60.22 151 PHE A C 1
ATOM 1217 O O . PHE A 1 151 ? -61.989 4.810 3.797 1.00 60.22 151 PHE A O 1
ATOM 1224 N N . ASN A 1 152 ? -60.854 6.704 4.140 1.00 60.62 152 ASN A N 1
ATOM 1225 C CA . ASN A 1 152 ? -60.718 6.467 5.575 1.00 60.62 152 ASN A CA 1
ATOM 1226 C C . ASN A 1 152 ? -62.050 6.806 6.277 1.00 60.62 152 ASN A C 1
ATOM 1228 O O . ASN A 1 152 ? -62.568 7.911 6.124 1.00 60.62 152 ASN A O 1
ATOM 1232 N N . GLY A 1 153 ? -62.626 5.873 7.035 1.00 56.31 153 GLY A N 1
ATOM 1233 C CA . GLY A 1 153 ? -64.000 5.959 7.565 1.00 56.31 153 GLY A CA 1
ATOM 1234 C C . GLY A 1 153 ? -64.316 7.156 8.471 1.00 56.31 153 GLY A C 1
ATOM 1235 O O . GLY A 1 153 ? -65.487 7.431 8.720 1.00 56.31 153 GLY A O 1
ATOM 1236 N N . ALA A 1 154 ? -63.296 7.876 8.946 1.00 51.84 154 ALA A N 1
ATOM 1237 C CA . ALA A 1 154 ? -63.436 9.119 9.704 1.00 51.84 154 ALA A CA 1
ATOM 1238 C C . ALA A 1 154 ? -63.634 10.360 8.809 1.00 51.84 154 ALA A C 1
ATOM 1240 O O . ALA A 1 154 ? -64.189 11.347 9.274 1.00 51.84 154 ALA A O 1
ATOM 1241 N N . ASP A 1 155 ? -63.214 10.310 7.540 1.00 53.59 155 ASP A N 1
ATOM 1242 C CA . ASP A 1 155 ? -63.169 11.464 6.628 1.00 53.59 155 ASP A CA 1
ATOM 1243 C C . ASP A 1 155 ? -64.425 11.562 5.715 1.00 53.59 155 ASP A C 1
ATOM 1245 O O . ASP A 1 155 ? -64.641 12.568 5.039 1.00 53.59 155 ASP A O 1
ATOM 1249 N N . TRP A 1 156 ? -65.313 10.553 5.746 1.00 53.97 156 TRP A N 1
ATOM 1250 C CA . TRP A 1 156 ? -66.582 10.518 4.990 1.00 53.97 156 TRP A CA 1
ATOM 1251 C C . TRP A 1 156 ? -67.619 11.555 5.442 1.00 53.97 156 TRP A C 1
ATOM 1253 O O . TRP A 1 156 ? -68.466 11.941 4.641 1.00 53.97 156 TRP A O 1
ATOM 1263 N N . SER A 1 157 ? -67.603 11.981 6.709 1.00 50.78 157 SER A N 1
ATOM 1264 C CA . SER A 1 157 ? -68.579 12.962 7.210 1.00 50.78 157 SER A CA 1
ATOM 1265 C C . SER A 1 157 ? -68.300 14.387 6.731 1.00 50.78 157 SER A C 1
ATOM 1267 O O . SER A 1 157 ? -69.223 15.196 6.703 1.00 50.78 157 SER A O 1
ATOM 1269 N N . ASP A 1 158 ? -67.057 14.665 6.322 1.00 54.34 158 ASP A N 1
ATOM 1270 C CA . ASP A 1 158 ? -66.548 16.020 6.082 1.00 54.34 158 ASP A CA 1
ATOM 1271 C C . ASP A 1 158 ? -66.094 16.220 4.618 1.00 54.34 158 ASP A C 1
ATOM 1273 O O . ASP A 1 158 ? -65.403 17.186 4.309 1.00 54.34 158 ASP A O 1
ATOM 1277 N N . ASN A 1 159 ? -66.468 15.307 3.707 1.00 57.94 159 ASN A N 1
ATOM 1278 C CA . ASN A 1 159 ? -66.083 15.291 2.284 1.00 57.94 159 ASN A CA 1
ATOM 1279 C C . ASN A 1 159 ? -64.564 15.314 2.004 1.00 57.94 159 ASN A C 1
ATOM 1281 O O . ASN A 1 159 ? -64.138 15.641 0.896 1.00 57.94 159 ASN A O 1
ATOM 1285 N N . ASN A 1 160 ? -63.732 14.909 2.964 1.00 61.50 160 ASN A N 1
ATOM 1286 C CA . ASN A 1 160 ? -62.281 14.882 2.801 1.00 61.50 160 ASN A CA 1
ATOM 1287 C C . ASN A 1 160 ? -61.808 13.504 2.310 1.00 61.50 160 ASN A C 1
ATOM 1289 O O . ASN A 1 160 ? -62.250 12.455 2.769 1.00 61.50 160 ASN A O 1
ATOM 1293 N N . GLY A 1 161 ? -60.878 13.488 1.356 1.00 63.78 161 GLY A N 1
ATOM 1294 C CA . GLY A 1 161 ? -60.272 12.271 0.814 1.00 63.78 161 GLY A CA 1
ATOM 1295 C C . GLY A 1 161 ? -61.158 11.464 -0.144 1.00 63.78 161 GLY A C 1
ATOM 1296 O O . GLY A 1 161 ? -60.953 10.255 -0.254 1.00 63.78 161 GLY A O 1
ATOM 1297 N N . ILE A 1 162 ? -62.115 12.102 -0.831 1.00 73.06 162 ILE A N 1
ATOM 1298 C CA . ILE A 1 162 ? -63.025 11.479 -1.816 1.00 73.06 162 ILE A CA 1
ATOM 1299 C C . ILE A 1 162 ? -62.884 12.109 -3.210 1.00 73.06 162 ILE A C 1
ATOM 1301 O O . ILE A 1 162 ? -62.481 13.268 -3.326 1.00 73.06 162 ILE A O 1
ATOM 1305 N N . PHE A 1 163 ? -63.207 11.352 -4.267 1.00 80.44 163 PHE A N 1
ATOM 1306 C CA . PHE A 1 163 ? -63.139 11.837 -5.649 1.00 80.44 163 PHE A CA 1
ATOM 1307 C C . PHE A 1 163 ? -64.308 12.761 -5.981 1.00 80.44 163 PHE A C 1
ATOM 1309 O O . PHE A 1 163 ? -65.468 12.423 -5.729 1.00 80.44 163 PHE A O 1
ATOM 1316 N N . LEU A 1 164 ? -64.005 13.894 -6.602 1.00 85.06 164 LEU A N 1
ATOM 1317 C CA . LEU A 1 164 ? -64.987 14.898 -7.000 1.00 85.06 164 LEU A CA 1
ATOM 1318 C C . LEU A 1 164 ? -65.448 14.689 -8.439 1.00 85.06 164 LEU A C 1
ATOM 1320 O O . LEU A 1 164 ? -64.639 14.379 -9.316 1.00 85.06 164 LEU A O 1
ATOM 1324 N N . ASP A 1 165 ? -66.747 14.871 -8.660 1.00 85.44 165 ASP A N 1
ATOM 1325 C CA . ASP A 1 165 ? -67.388 14.666 -9.952 1.00 85.44 165 ASP A CA 1
ATOM 1326 C C . ASP A 1 165 ? -67.200 15.905 -10.852 1.00 85.44 165 ASP A C 1
ATOM 1328 O O . ASP A 1 165 ? -67.704 16.987 -10.514 1.00 85.44 165 ASP A O 1
ATOM 1332 N N . PRO A 1 166 ? -66.494 15.786 -11.994 1.00 84.81 166 PRO A N 1
ATOM 1333 C CA . PRO A 1 166 ? -66.305 16.879 -12.937 1.00 84.81 166 PRO A CA 1
ATOM 1334 C C . PRO A 1 166 ? -67.628 17.388 -13.520 1.00 84.81 166 PRO A C 1
ATOM 1336 O O . PRO A 1 166 ? -67.715 18.580 -13.811 1.00 84.81 166 PRO A O 1
ATOM 1339 N N . GLU A 1 167 ? -68.677 16.557 -13.634 1.00 84.81 167 GLU A N 1
ATOM 1340 C CA . GLU A 1 167 ? -69.992 16.991 -14.142 1.00 84.81 167 GLU A CA 1
ATOM 1341 C C . GLU A 1 167 ? -70.665 18.005 -13.206 1.00 84.81 167 GLU A C 1
ATOM 1343 O O . GLU A 1 167 ? -71.476 18.827 -13.634 1.00 84.81 167 GLU A O 1
ATOM 1348 N N . THR A 1 168 ? -70.280 17.996 -11.929 1.00 84.50 168 THR A N 1
ATOM 1349 C CA . THR A 1 168 ? -70.747 18.952 -10.916 1.00 84.50 168 THR A CA 1
ATOM 1350 C C . THR A 1 168 ? -69.831 20.170 -10.782 1.00 84.50 168 THR A C 1
ATOM 1352 O O . THR A 1 168 ? -69.983 20.960 -9.856 1.00 84.50 168 THR A O 1
ATOM 1355 N N . GLY A 1 169 ? -68.836 20.321 -11.664 1.00 81.38 169 GLY A N 1
ATOM 1356 C CA . GLY A 1 169 ? -67.805 21.352 -11.535 1.00 81.38 169 GLY A CA 1
ATOM 1357 C C . GLY A 1 169 ? -66.884 21.142 -10.329 1.00 81.38 169 GLY A C 1
ATOM 1358 O O . GLY A 1 169 ? -66.335 22.121 -9.817 1.00 81.38 169 GLY A O 1
ATOM 1359 N N . PHE A 1 170 ? -66.734 19.884 -9.893 1.00 85.56 170 PHE A N 1
ATOM 1360 C CA . PHE A 1 170 ? -66.007 19.457 -8.694 1.00 85.56 170 PHE A CA 1
ATOM 1361 C C . PHE A 1 170 ? -66.583 19.992 -7.373 1.00 85.56 170 PHE A C 1
ATOM 1363 O O . PHE A 1 170 ? -65.862 20.107 -6.388 1.00 85.56 170 PHE A O 1
ATOM 1370 N N . GLU A 1 171 ? -67.871 20.334 -7.330 1.00 79.75 171 GLU A N 1
ATOM 1371 C CA . GLU A 1 171 ? -68.539 20.800 -6.104 1.00 79.75 171 GLU A CA 1
ATOM 1372 C C . GLU A 1 171 ? -69.127 19.647 -5.284 1.00 79.75 171 GLU A C 1
ATOM 1374 O O . GLU A 1 171 ? -69.355 19.779 -4.083 1.00 79.75 171 GLU A O 1
ATOM 1379 N N . SER A 1 172 ? -69.383 18.503 -5.921 1.00 81.69 172 SER A N 1
ATOM 1380 C CA . SER A 1 172 ? -69.920 17.310 -5.270 1.00 81.69 172 SER A CA 1
ATOM 1381 C C . SER A 1 172 ? -69.069 16.076 -5.571 1.00 81.69 172 SER A C 1
ATOM 1383 O O . SER A 1 172 ? -68.453 15.978 -6.636 1.00 81.69 172 SER A O 1
ATOM 1385 N N . PRO A 1 173 ? -69.012 15.107 -4.645 1.00 80.00 173 PRO A N 1
ATOM 1386 C CA . PRO A 1 173 ? -68.350 13.838 -4.899 1.00 80.00 173 PRO A CA 1
ATOM 1387 C C . PRO A 1 173 ? -69.125 12.985 -5.905 1.00 80.00 173 PRO A C 1
ATOM 1389 O O . PRO A 1 173 ? -70.352 13.066 -5.982 1.00 80.00 173 PRO A O 1
ATOM 1392 N N . TYR A 1 174 ? -68.423 12.104 -6.623 1.00 75.31 174 TYR A N 1
ATOM 1393 C CA . TYR A 1 174 ? -69.079 11.063 -7.423 1.00 75.31 174 TYR A CA 1
ATOM 1394 C C . TYR A 1 174 ? -70.025 10.225 -6.558 1.00 75.31 174 TYR A C 1
ATOM 1396 O O . TYR A 1 174 ? -69.663 9.828 -5.446 1.00 75.31 174 TYR A O 1
ATOM 1404 N N . GLN A 1 175 ? -71.199 9.890 -7.103 1.00 74.00 175 GLN A N 1
ATOM 1405 C CA . GLN A 1 175 ? -72.179 9.042 -6.415 1.00 74.00 175 GLN A CA 1
ATOM 1406 C C . GLN A 1 175 ? -71.644 7.632 -6.134 1.00 74.00 175 GLN A C 1
ATOM 1408 O O . GLN A 1 175 ? -71.913 7.076 -5.071 1.00 74.00 175 GLN A O 1
ATOM 1413 N N . ASP A 1 176 ? -70.866 7.069 -7.066 1.00 73.62 176 ASP A N 1
ATOM 1414 C CA . ASP A 1 176 ? -70.225 5.762 -6.917 1.00 73.62 176 ASP A CA 1
ATOM 1415 C C . ASP A 1 176 ? -68.701 5.886 -6.992 1.00 73.62 176 ASP A C 1
ATOM 1417 O O . ASP A 1 176 ? -68.054 5.747 -8.031 1.00 73.62 176 ASP A O 1
ATOM 1421 N N . GLN A 1 177 ? -68.122 6.139 -5.829 1.00 70.94 177 GLN A N 1
ATOM 1422 C CA . GLN A 1 177 ? -66.684 6.235 -5.624 1.00 70.94 177 GLN A CA 1
ATOM 1423 C C . GLN A 1 177 ? -65.931 4.930 -5.943 1.00 70.94 177 GLN A C 1
ATOM 1425 O O . GLN A 1 177 ? -64.771 4.960 -6.367 1.00 70.94 177 GLN A O 1
ATOM 1430 N N . ALA A 1 178 ? -66.582 3.775 -5.758 1.00 61.19 178 ALA A N 1
ATOM 1431 C CA . ALA A 1 178 ? -65.981 2.476 -6.033 1.00 61.19 178 ALA A CA 1
ATOM 1432 C C . ALA A 1 178 ? -65.907 2.206 -7.543 1.00 61.19 178 ALA A C 1
ATOM 1434 O O . ALA A 1 178 ? -64.926 1.649 -8.036 1.00 61.19 178 ALA A O 1
ATOM 1435 N N . ALA A 1 179 ? -66.896 2.656 -8.313 1.00 66.56 179 ALA A N 1
ATOM 1436 C CA . ALA A 1 179 ? -66.839 2.578 -9.768 1.00 66.56 179 ALA A CA 1
ATOM 1437 C C . ALA A 1 179 ? -65.693 3.420 -10.358 1.00 66.56 179 ALA A C 1
ATOM 1439 O O . ALA A 1 179 ? -65.029 2.957 -11.287 1.00 66.56 179 ALA A O 1
ATOM 1440 N N . VAL A 1 180 ? -65.420 4.609 -9.808 1.00 71.75 180 VAL A N 1
ATOM 1441 C CA . VAL A 1 180 ? -64.333 5.495 -10.274 1.00 71.75 180 VAL A CA 1
ATOM 1442 C C . VAL A 1 180 ? -62.975 4.821 -10.116 1.00 71.75 180 VAL A C 1
ATOM 1444 O O . VAL A 1 180 ? -62.240 4.666 -11.085 1.00 71.75 180 VAL A O 1
ATOM 1447 N N . LEU A 1 181 ? -62.666 4.349 -8.910 1.00 66.00 181 LEU A N 1
ATOM 1448 C CA . LEU A 1 181 ? -61.399 3.678 -8.613 1.00 66.00 181 LEU A CA 1
ATOM 1449 C C . LEU A 1 181 ? -61.198 2.380 -9.416 1.00 66.00 181 LEU A C 1
ATOM 1451 O O . LEU A 1 181 ? -60.071 2.071 -9.800 1.00 66.00 181 LEU A O 1
ATOM 1455 N N . LYS A 1 182 ? -62.269 1.615 -9.682 1.00 62.28 182 LYS A N 1
ATOM 1456 C CA . LYS A 1 182 ? -62.197 0.377 -10.480 1.00 62.28 182 LYS A CA 1
ATOM 1457 C C . LYS A 1 182 ? -61.848 0.652 -11.945 1.00 62.28 182 LYS A C 1
ATOM 1459 O O . LYS A 1 182 ? -61.247 -0.201 -12.592 1.00 62.28 182 LYS A O 1
ATOM 1464 N N . ASN A 1 183 ? -62.222 1.825 -12.446 1.00 72.25 183 ASN A N 1
ATOM 1465 C CA . ASN A 1 183 ? -62.073 2.222 -13.841 1.00 72.25 183 ASN A CA 1
ATOM 1466 C C . ASN A 1 183 ? -61.101 3.405 -14.003 1.00 72.25 183 ASN A C 1
ATOM 1468 O O . ASN A 1 183 ? -61.282 4.222 -14.904 1.00 72.25 183 ASN A O 1
ATOM 1472 N N . ILE A 1 184 ? -60.089 3.519 -13.131 1.00 77.12 184 ILE A N 1
ATOM 1473 C CA . ILE A 1 184 ? -59.028 4.518 -13.302 1.00 77.12 184 ILE A CA 1
ATOM 1474 C C . ILE A 1 184 ? -58.298 4.266 -14.619 1.00 77.12 184 ILE A C 1
ATOM 1476 O O . ILE A 1 184 ? -57.735 3.191 -14.842 1.00 77.12 184 ILE A O 1
ATOM 1480 N N . GLU A 1 185 ? -58.270 5.295 -15.455 1.00 82.75 185 GLU A N 1
ATOM 1481 C CA . GLU A 1 185 ? -57.472 5.332 -16.667 1.00 82.75 185 GLU A CA 1
ATOM 1482 C C . GLU A 1 185 ? -56.007 5.621 -16.329 1.00 82.75 185 GLU A C 1
ATOM 1484 O O . GLU A 1 185 ? -55.700 6.428 -15.445 1.00 82.75 185 GLU A O 1
ATOM 1489 N N . LYS A 1 186 ? -55.100 4.921 -17.012 1.00 83.44 186 LYS A N 1
ATOM 1490 C CA . LYS A 1 186 ? -53.661 4.976 -16.764 1.00 83.44 186 LYS A CA 1
ATOM 1491 C C . LYS A 1 186 ? -52.915 5.312 -18.044 1.00 83.44 186 LYS A C 1
ATOM 1493 O O . LYS A 1 186 ? -53.192 4.714 -19.079 1.00 83.44 186 LYS A O 1
ATOM 1498 N N . HIS A 1 187 ? -51.916 6.174 -17.920 1.00 84.38 187 HIS A N 1
ATOM 1499 C CA . HIS A 1 187 ? -51.111 6.676 -19.034 1.00 84.38 187 HIS A CA 1
ATOM 1500 C C . HIS A 1 187 ? -49.761 5.964 -19.133 1.00 84.38 187 HIS A C 1
ATOM 1502 O O . HIS A 1 187 ? -49.188 5.540 -18.125 1.00 84.38 187 HIS A O 1
ATOM 1508 N N . SER A 1 188 ? -49.257 5.801 -20.351 1.00 81.50 188 SER A N 1
ATOM 1509 C CA . SER A 1 188 ? -47.948 5.205 -20.642 1.00 81.50 188 SER A CA 1
ATOM 1510 C C . SER A 1 188 ? -46.814 6.230 -20.548 1.00 81.50 188 SER A C 1
ATOM 1512 O O . SER A 1 188 ? -47.045 7.441 -20.530 1.00 81.50 188 SER A O 1
ATOM 1514 N N . LEU A 1 189 ? -45.561 5.763 -20.549 1.00 71.69 189 LEU A N 1
ATOM 1515 C CA . LEU A 1 189 ? -44.400 6.651 -20.648 1.00 71.69 189 LEU A CA 1
ATOM 1516 C C . LEU A 1 189 ? -44.409 7.473 -21.940 1.00 71.69 189 LEU A C 1
ATOM 1518 O O . LEU A 1 189 ? -44.010 8.638 -21.923 1.00 71.69 189 LEU A O 1
ATOM 1522 N N . SER A 1 190 ? -44.892 6.896 -23.042 1.00 72.88 190 SER A N 1
ATOM 1523 C CA . SER A 1 190 ? -45.045 7.608 -24.313 1.00 72.88 190 SER A CA 1
ATOM 1524 C C . SER A 1 190 ? -46.027 8.773 -24.221 1.00 72.88 190 SER A C 1
ATOM 1526 O O . SER A 1 190 ? -45.739 9.830 -24.778 1.00 72.88 190 SER A O 1
ATOM 1528 N N . ASP A 1 191 ? -47.130 8.620 -23.486 1.00 79.50 191 ASP A N 1
ATOM 1529 C CA . ASP A 1 191 ? -48.123 9.690 -23.320 1.00 79.50 191 ASP A CA 1
ATOM 1530 C C . ASP A 1 191 ? -47.523 10.861 -22.533 1.00 79.50 191 ASP A C 1
ATOM 1532 O O . ASP A 1 191 ? -47.654 12.019 -22.922 1.00 79.50 191 ASP A O 1
ATOM 1536 N N . VAL A 1 192 ? -46.763 10.557 -21.475 1.00 77.88 192 VAL A N 1
ATOM 1537 C CA . VAL A 1 192 ? -46.056 11.566 -20.672 1.00 77.88 192 VAL A CA 1
ATOM 1538 C C . VAL A 1 192 ? -44.972 12.273 -21.486 1.00 77.88 192 VAL A C 1
ATOM 1540 O O . VAL A 1 192 ? -44.875 13.499 -21.455 1.00 77.88 192 VAL A O 1
ATOM 1543 N N . ALA A 1 193 ? -44.157 11.521 -22.230 1.00 68.81 193 ALA A N 1
ATOM 1544 C CA . ALA A 1 193 ? -43.107 12.089 -23.071 1.00 68.81 193 ALA A CA 1
ATOM 1545 C C . ALA A 1 193 ? -43.681 12.994 -24.170 1.00 68.81 193 ALA A C 1
ATOM 1547 O O . ALA A 1 193 ? -43.115 14.052 -24.444 1.00 68.81 193 ALA A O 1
ATOM 1548 N N . ARG A 1 194 ? -44.813 12.601 -24.770 1.00 85.56 194 ARG A N 1
ATOM 1549 C CA . ARG A 1 194 ? -45.533 13.412 -25.756 1.00 85.56 194 ARG A CA 1
ATOM 1550 C C . ARG A 1 194 ? -45.942 14.753 -25.155 1.00 85.56 194 ARG A C 1
ATOM 1552 O O . ARG A 1 194 ? -45.550 15.781 -25.686 1.00 85.56 194 ARG A O 1
ATOM 1559 N N . VAL A 1 195 ? -46.636 14.747 -24.020 1.00 76.56 195 VAL A N 1
ATOM 1560 C CA . VAL A 1 195 ? -47.138 15.983 -23.395 1.00 76.56 195 VAL A CA 1
ATOM 1561 C C . VAL A 1 195 ? -46.005 16.906 -22.939 1.00 76.56 195 VAL A C 1
ATOM 1563 O O . VAL A 1 195 ? -46.089 18.119 -23.110 1.00 76.56 195 VAL A O 1
ATOM 1566 N N . ILE A 1 196 ? -44.906 16.353 -22.415 1.00 71.31 196 ILE A N 1
ATOM 1567 C CA . ILE A 1 196 ? -43.719 17.153 -22.067 1.00 71.31 196 ILE A CA 1
ATOM 1568 C C . ILE A 1 196 ? -43.136 17.838 -23.310 1.00 71.31 196 ILE A C 1
ATOM 1570 O O . ILE A 1 196 ? -42.772 19.010 -23.239 1.00 71.31 196 ILE A O 1
ATOM 1574 N N . ASN A 1 197 ? -43.059 17.125 -24.436 1.00 67.56 197 ASN A N 1
ATOM 1575 C CA . ASN A 1 197 ? -42.568 17.688 -25.693 1.00 67.56 197 ASN A CA 1
ATOM 1576 C C . ASN A 1 197 ? -43.531 18.720 -26.289 1.00 67.56 197 ASN A C 1
ATOM 1578 O O . ASN A 1 197 ? -43.069 19.721 -26.832 1.00 67.56 197 ASN A O 1
ATOM 1582 N N . ASP A 1 198 ? -44.840 18.493 -26.181 1.00 71.94 198 ASP A N 1
ATOM 1583 C CA . ASP A 1 198 ? -45.867 19.395 -26.708 1.00 71.94 198 ASP A CA 1
ATOM 1584 C C . ASP A 1 198 ? -45.880 20.737 -25.947 1.00 71.94 198 ASP A C 1
ATOM 1586 O O . ASP A 1 198 ? -46.078 21.787 -26.555 1.00 71.94 198 ASP A O 1
ATOM 1590 N N . LEU A 1 199 ? -45.599 20.718 -24.637 1.00 72.56 199 LEU A N 1
ATOM 1591 C CA . LEU A 1 199 ? -45.619 21.891 -23.745 1.00 72.56 199 LEU A CA 1
ATOM 1592 C C . LEU A 1 199 ? -44.240 22.550 -23.506 1.00 72.56 199 LEU A C 1
ATOM 1594 O O . LEU A 1 199 ? -44.114 23.428 -22.665 1.00 72.56 199 LEU A O 1
ATOM 1598 N N . ASN A 1 200 ? -43.201 22.092 -24.204 1.00 53.78 200 ASN A N 1
ATOM 1599 C CA . ASN A 1 200 ? -41.761 22.341 -24.013 1.00 53.78 200 ASN A CA 1
ATOM 1600 C C . ASN A 1 200 ? -41.319 23.655 -23.294 1.00 53.78 200 ASN A C 1
ATOM 1602 O O . ASN A 1 200 ? -40.980 24.648 -23.943 1.00 53.78 200 ASN A O 1
ATOM 1606 N N . THR A 1 201 ? -41.183 23.626 -21.959 1.00 52.56 201 THR A N 1
ATOM 1607 C CA . THR A 1 201 ? -40.534 24.676 -21.140 1.00 52.56 201 THR A CA 1
ATOM 1608 C C . THR A 1 201 ? -39.248 24.174 -20.461 1.00 52.56 201 THR A C 1
ATOM 1610 O O . THR A 1 201 ? -39.100 22.993 -20.141 1.00 52.56 201 THR A O 1
ATOM 1613 N N . SER A 1 202 ? -38.264 25.065 -20.270 1.00 42.34 202 SER A N 1
ATOM 1614 C CA . SER A 1 202 ? -36.994 24.743 -19.587 1.00 42.34 202 SER A CA 1
ATOM 1615 C C . SER A 1 202 ? -37.202 24.629 -18.068 1.00 42.34 202 SER A C 1
ATOM 1617 O O . SER A 1 202 ? -37.887 25.481 -17.520 1.00 42.34 202 SER A O 1
ATOM 1619 N N . PRO A 1 203 ? -36.591 23.653 -17.367 1.00 43.03 203 PRO A N 1
ATOM 1620 C CA . PRO A 1 203 ? -36.867 23.426 -15.947 1.00 43.03 203 PRO A CA 1
ATOM 1621 C C . PRO A 1 203 ? -36.294 24.526 -15.043 1.00 43.03 203 PRO A C 1
ATOM 1623 O O . PRO A 1 203 ? -35.098 24.846 -15.125 1.00 43.03 203 PRO A O 1
ATOM 1626 N N . THR A 1 204 ? -37.103 25.021 -14.107 1.00 42.41 204 THR A N 1
ATOM 1627 C CA . THR A 1 204 ? -36.706 26.032 -13.119 1.00 42.41 204 THR A CA 1
ATOM 1628 C C . THR A 1 204 ? -36.448 25.358 -11.758 1.00 42.41 204 THR A C 1
ATOM 1630 O O . THR A 1 204 ? -37.269 24.583 -11.269 1.00 42.41 204 THR A O 1
ATOM 1633 N N . PRO A 1 205 ? -35.285 25.564 -11.100 1.00 42.00 205 PRO A N 1
ATOM 1634 C CA . PRO A 1 205 ? -35.000 24.904 -9.825 1.00 42.00 205 PRO A CA 1
ATOM 1635 C C . PRO A 1 205 ? -35.948 25.398 -8.713 1.00 42.00 205 PRO A C 1
ATOM 1637 O O . PRO A 1 205 ? -36.207 26.604 -8.639 1.00 42.00 205 PRO A O 1
ATOM 1640 N N . PRO A 1 206 ? -36.402 24.516 -7.796 1.00 40.62 206 PRO A N 1
ATOM 1641 C CA . PRO A 1 206 ? -37.326 24.897 -6.728 1.00 40.62 206 PRO A CA 1
ATOM 1642 C C . PRO A 1 206 ? -36.724 25.994 -5.834 1.00 40.62 206 PRO A C 1
ATOM 1644 O O . PRO A 1 206 ? -35.507 26.066 -5.646 1.00 40.62 206 PRO A O 1
ATOM 1647 N N . LYS A 1 207 ? -37.554 26.882 -5.280 1.00 37.12 207 LYS A N 1
ATOM 1648 C CA . LYS A 1 207 ? -37.169 27.794 -4.186 1.00 37.12 207 LYS A CA 1
ATOM 1649 C C . LYS A 1 207 ? -37.088 26.981 -2.865 1.00 37.12 207 LYS A C 1
ATOM 1651 O O . LYS A 1 207 ? -37.382 25.794 -2.877 1.00 37.12 207 LYS A O 1
ATOM 1656 N N . GLY A 1 208 ? -36.499 27.543 -1.800 1.00 42.03 208 GLY A N 1
ATOM 1657 C CA . GLY A 1 208 ? -36.248 26.843 -0.517 1.00 42.03 208 GLY A CA 1
ATOM 1658 C C . GLY A 1 208 ? -34.924 26.059 -0.407 1.00 42.03 208 GLY A C 1
ATOM 1659 O O . GLY A 1 208 ? -34.601 25.221 -1.242 1.00 42.03 208 GLY A O 1
ATOM 1660 N N . ASP A 1 209 ? -34.127 26.313 0.642 1.00 43.03 209 ASP A N 1
ATOM 1661 C CA . ASP A 1 209 ? -32.755 25.774 0.771 1.00 43.03 209 ASP A CA 1
ATOM 1662 C C . ASP A 1 209 ? -32.684 24.244 0.892 1.00 43.03 209 ASP A C 1
ATOM 1664 O O . ASP A 1 209 ? -31.751 23.633 0.372 1.00 43.03 209 ASP A O 1
ATOM 1668 N N . GLN A 1 210 ? -33.670 23.619 1.539 1.00 42.72 210 GLN A N 1
ATOM 1669 C CA . GLN A 1 210 ? -33.727 22.163 1.709 1.00 42.72 210 GLN A CA 1
ATOM 1670 C C . GLN A 1 210 ? -34.154 21.468 0.404 1.00 42.72 210 GLN A C 1
ATOM 1672 O O . GLN A 1 210 ? -33.477 20.561 -0.066 1.00 42.72 210 GLN A O 1
ATOM 1677 N N . LEU A 1 211 ? -35.216 21.961 -0.241 1.00 42.09 211 LEU A N 1
ATOM 1678 C CA . LEU A 1 211 ? -35.730 21.415 -1.501 1.00 42.09 211 LEU A CA 1
ATOM 1679 C C . LEU A 1 211 ? -34.752 21.626 -2.663 1.00 42.09 211 LEU A C 1
ATOM 1681 O O . LEU A 1 211 ? -34.594 20.736 -3.494 1.00 42.09 211 LEU A O 1
ATOM 1685 N N . LYS A 1 212 ? -34.014 22.745 -2.682 1.00 51.84 212 LYS A N 1
ATOM 1686 C CA . LYS A 1 212 ? -32.878 22.949 -3.598 1.00 51.84 212 LYS A CA 1
ATOM 1687 C C . LYS A 1 212 ? -31.777 21.920 -3.396 1.00 51.84 212 LYS A C 1
ATOM 1689 O O . LYS A 1 212 ? -31.205 21.448 -4.375 1.00 51.84 212 LYS A O 1
ATOM 1694 N N . GLN A 1 213 ? -31.446 21.598 -2.147 1.00 53.66 213 GLN A N 1
ATOM 1695 C CA . GLN A 1 213 ? -30.396 20.628 -1.843 1.00 53.66 213 GLN A CA 1
ATOM 1696 C C . GLN A 1 213 ? -30.802 19.218 -2.262 1.00 53.66 213 GLN A C 1
ATOM 1698 O O . GLN A 1 213 ? -30.014 18.561 -2.940 1.00 53.66 213 GLN A O 1
ATOM 1703 N N . ASP A 1 214 ? -32.029 18.811 -1.946 1.00 53.09 214 ASP A N 1
ATOM 1704 C CA . ASP A 1 214 ? -32.565 17.497 -2.305 1.00 53.09 214 ASP A CA 1
ATOM 1705 C C . ASP A 1 214 ? -32.730 17.362 -3.829 1.00 53.09 214 ASP A C 1
ATOM 1707 O O . ASP A 1 214 ? -32.405 16.327 -4.410 1.00 53.09 214 ASP A O 1
ATOM 1711 N N . PHE A 1 215 ? -33.138 18.439 -4.510 1.00 59.06 215 PHE A N 1
ATOM 1712 C CA . PHE A 1 215 ? -33.211 18.503 -5.971 1.00 59.06 215 PHE A CA 1
ATOM 1713 C C . PHE A 1 215 ? -31.830 18.385 -6.633 1.00 59.06 215 PHE A C 1
ATOM 1715 O O . PHE A 1 215 ? -31.677 17.657 -7.617 1.00 59.06 215 PHE A O 1
ATOM 1722 N N . ILE A 1 216 ? -30.813 19.078 -6.110 1.00 64.00 216 ILE A N 1
ATOM 1723 C CA . ILE A 1 216 ? -29.437 18.992 -6.623 1.00 64.00 216 ILE A CA 1
ATOM 1724 C C . ILE A 1 216 ? -28.873 17.590 -6.397 1.00 64.00 216 ILE A C 1
ATOM 1726 O O . ILE A 1 216 ? -28.296 17.013 -7.315 1.00 64.00 216 ILE A O 1
ATOM 1730 N N . GLU A 1 217 ? -29.049 17.031 -5.200 1.00 65.12 217 GLU A N 1
ATOM 1731 C CA . GLU A 1 217 ? -28.562 15.695 -4.861 1.00 65.12 217 GLU A CA 1
ATOM 1732 C C . GLU A 1 217 ? -29.227 14.622 -5.728 1.00 65.12 217 GLU A C 1
ATOM 1734 O O . GLU A 1 217 ? -28.532 13.777 -6.295 1.00 65.12 217 GLU A O 1
ATOM 1739 N N . TYR A 1 218 ? -30.544 14.705 -5.930 1.00 67.06 218 TYR A N 1
ATOM 1740 C CA . TYR A 1 218 ? -31.281 13.790 -6.798 1.00 67.06 218 TYR A CA 1
ATOM 1741 C C . TYR A 1 218 ? -30.829 13.874 -8.262 1.00 67.06 218 TYR A C 1
ATOM 1743 O O . TYR A 1 218 ? -30.497 12.853 -8.868 1.00 67.06 218 TYR A O 1
ATOM 1751 N N . ASN A 1 219 ? -30.773 15.075 -8.845 1.00 71.00 219 ASN A N 1
ATOM 1752 C CA . ASN A 1 219 ? -30.422 15.221 -10.258 1.00 71.00 219 ASN A CA 1
ATOM 1753 C C . ASN A 1 219 ? -28.946 14.919 -10.532 1.00 71.00 219 ASN A C 1
ATOM 1755 O O . ASN A 1 219 ? -28.624 14.313 -11.557 1.00 71.00 219 ASN A O 1
ATOM 1759 N N . LEU A 1 220 ? -28.047 15.285 -9.614 1.00 79.81 220 LEU A N 1
ATOM 1760 C CA . LEU A 1 220 ? -26.643 14.898 -9.697 1.00 79.81 220 LEU A CA 1
ATOM 1761 C C . LEU A 1 220 ? -26.499 13.379 -9.588 1.00 79.81 220 LEU A C 1
ATOM 1763 O O . LEU A 1 220 ? -25.780 12.771 -10.381 1.00 79.81 220 LEU A O 1
ATOM 1767 N N . SER A 1 221 ? -27.227 12.761 -8.655 1.00 75.50 221 SER A N 1
ATOM 1768 C CA . SER A 1 221 ? -27.263 11.310 -8.509 1.00 75.50 221 SER A CA 1
ATOM 1769 C C . SER A 1 221 ? -27.738 10.637 -9.788 1.00 75.50 221 SER A C 1
ATOM 1771 O O . SER A 1 221 ? -27.066 9.732 -10.280 1.00 75.50 221 SER A O 1
ATOM 1773 N N . ASN A 1 222 ? -28.839 11.099 -10.381 1.00 79.12 222 ASN A N 1
ATOM 1774 C CA . ASN A 1 222 ? -29.359 10.549 -11.628 1.00 79.12 222 ASN A CA 1
ATOM 1775 C C . ASN A 1 222 ? -28.343 10.666 -12.775 1.00 79.12 222 ASN A C 1
ATOM 1777 O O . ASN A 1 222 ? -28.059 9.679 -13.453 1.00 79.12 222 ASN A O 1
ATOM 1781 N N . PHE A 1 223 ? -27.741 11.843 -12.954 1.00 87.88 223 PHE A N 1
ATOM 1782 C CA . PHE A 1 223 ? -26.739 12.087 -13.992 1.00 87.88 223 PHE A CA 1
ATOM 1783 C C . PHE A 1 223 ? -25.528 11.151 -13.854 1.00 87.88 223 PHE A C 1
ATOM 1785 O O . PHE A 1 223 ? -25.188 10.409 -14.779 1.00 87.88 223 PHE A O 1
ATOM 1792 N N . VAL A 1 224 ? -24.910 11.127 -12.670 1.00 87.94 224 VAL A N 1
ATOM 1793 C CA . VAL A 1 224 ? -23.692 10.352 -12.404 1.00 87.94 224 VAL A CA 1
ATOM 1794 C C . VAL A 1 224 ? -23.966 8.842 -12.473 1.00 87.94 224 VAL A C 1
ATOM 1796 O O . VAL A 1 224 ? -23.209 8.111 -13.114 1.00 87.94 224 VAL A O 1
ATOM 1799 N N . ASN A 1 225 ? -25.072 8.361 -11.891 1.00 82.69 225 ASN A N 1
ATOM 1800 C CA . ASN A 1 225 ? -25.471 6.949 -11.963 1.00 82.69 225 ASN A CA 1
ATOM 1801 C C . ASN A 1 225 ? -25.723 6.483 -13.401 1.00 82.69 225 ASN A C 1
ATOM 1803 O O . ASN A 1 225 ? -25.419 5.339 -13.752 1.00 82.69 225 ASN A O 1
ATOM 1807 N N . THR A 1 226 ? -26.299 7.348 -14.232 1.00 84.50 226 THR A N 1
ATOM 1808 C CA . THR A 1 226 ? -26.652 6.993 -15.607 1.00 84.50 226 THR A CA 1
ATOM 1809 C C . THR A 1 226 ? -25.394 6.892 -16.466 1.00 84.50 226 THR A C 1
ATOM 1811 O O . THR A 1 226 ? -25.168 5.850 -17.084 1.00 84.50 226 THR A O 1
ATOM 1814 N N . ILE A 1 227 ? -24.517 7.899 -16.394 1.00 89.31 227 ILE A N 1
ATOM 1815 C CA . ILE A 1 227 ? -23.286 7.991 -17.198 1.00 89.31 227 ILE A CA 1
ATOM 1816 C C . ILE A 1 227 ? -22.205 7.003 -16.745 1.00 89.31 227 ILE A C 1
ATOM 1818 O O . ILE A 1 227 ? -21.450 6.515 -17.584 1.00 89.31 227 ILE A O 1
ATOM 1822 N N . LEU A 1 228 ? -22.119 6.693 -15.444 1.00 88.94 228 LEU A N 1
ATOM 1823 C CA . LEU A 1 228 ? -21.031 5.882 -14.875 1.00 88.94 228 LEU A CA 1
ATOM 1824 C C . LEU A 1 228 ? -21.490 4.522 -14.316 1.00 88.94 228 LEU A C 1
ATOM 1826 O O . LEU A 1 228 ? -20.723 3.564 -14.305 1.00 88.94 228 LEU A O 1
ATOM 1830 N N . GLY A 1 229 ? -22.746 4.386 -13.893 1.00 81.75 229 GLY A N 1
ATOM 1831 C CA . GLY A 1 229 ? -23.259 3.190 -13.211 1.00 81.75 229 GLY A CA 1
ATOM 1832 C C . GLY A 1 229 ? -23.324 3.332 -11.684 1.00 81.75 229 GLY A C 1
ATOM 1833 O O . GLY A 1 229 ? -22.654 4.177 -11.095 1.00 81.75 229 GLY A O 1
ATOM 1834 N N . LYS A 1 230 ? -24.149 2.487 -11.044 1.00 73.94 230 LYS A N 1
ATOM 1835 C CA . LYS A 1 230 ? -24.571 2.638 -9.635 1.00 73.94 230 LYS A CA 1
ATOM 1836 C C . LYS A 1 230 ? -23.472 2.456 -8.585 1.00 73.94 230 LYS A C 1
ATOM 1838 O O . LYS A 1 230 ? -23.525 3.093 -7.539 1.00 73.94 230 LYS A O 1
ATOM 1843 N N . ASP A 1 231 ? -22.466 1.643 -8.891 1.00 78.06 231 ASP A N 1
ATOM 1844 C CA . ASP A 1 231 ? -21.346 1.343 -7.987 1.00 78.06 231 ASP A CA 1
ATOM 1845 C C . ASP A 1 231 ? -20.025 1.957 -8.470 1.00 78.06 231 ASP A C 1
ATOM 1847 O O . ASP A 1 231 ? -18.938 1.572 -8.033 1.00 78.06 231 ASP A O 1
ATOM 1851 N N . ALA A 1 232 ? -20.101 2.899 -9.414 1.00 84.00 232 ALA A N 1
ATOM 1852 C CA . ALA A 1 232 ? -18.916 3.514 -9.977 1.00 84.00 232 ALA A CA 1
ATOM 1853 C C . ALA A 1 232 ? -18.139 4.308 -8.918 1.00 84.00 232 ALA A C 1
ATOM 1855 O O . ALA A 1 232 ? -18.698 4.891 -7.986 1.00 84.00 232 ALA A O 1
ATOM 1856 N N . LEU A 1 233 ? -16.821 4.352 -9.093 1.00 90.50 233 LEU A N 1
ATOM 1857 C CA . LEU A 1 233 ? -15.975 5.323 -8.422 1.00 90.50 233 LEU A CA 1
ATOM 1858 C C . LEU A 1 233 ? -15.790 6.516 -9.364 1.00 90.50 233 LEU A C 1
ATOM 1860 O O . LEU A 1 233 ? -15.254 6.366 -10.465 1.00 90.50 233 LEU A O 1
ATOM 1864 N N . VAL A 1 234 ? -16.252 7.685 -8.939 1.00 92.06 234 VAL A N 1
ATOM 1865 C CA . VAL A 1 234 ? -16.166 8.946 -9.678 1.00 92.06 234 VAL A CA 1
ATOM 1866 C C . VAL A 1 234 ? -14.904 9.670 -9.272 1.00 92.06 234 VAL A C 1
ATOM 1868 O O . VAL A 1 234 ? -14.613 9.804 -8.088 1.00 92.06 234 VAL A O 1
ATOM 1871 N N . GLU A 1 235 ? -14.173 10.157 -10.259 1.00 94.69 235 GLU A N 1
ATOM 1872 C CA . GLU A 1 235 ? -13.058 11.070 -10.058 1.00 94.69 235 GLU A CA 1
ATOM 1873 C C . GLU A 1 235 ? -13.549 12.513 -10.123 1.00 94.69 235 GLU A C 1
ATOM 1875 O O . GLU A 1 235 ? -14.200 12.859 -11.105 1.00 94.69 235 GLU A O 1
ATOM 1880 N N . ILE A 1 236 ? -13.184 13.339 -9.141 1.00 94.62 236 ILE A N 1
ATOM 1881 C CA . ILE A 1 236 ? -13.417 14.785 -9.102 1.00 94.62 236 ILE A CA 1
ATOM 1882 C C . ILE A 1 236 ? -12.078 15.508 -9.010 1.00 94.62 236 ILE A C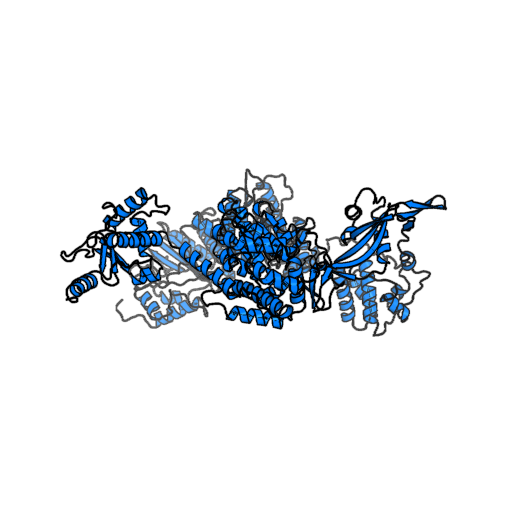 1
ATOM 1884 O O . ILE A 1 236 ? -11.277 15.211 -8.132 1.00 94.62 236 ILE A O 1
ATOM 1888 N N . THR A 1 237 ? -11.823 16.467 -9.895 1.00 92.06 237 THR A N 1
ATOM 1889 C CA . THR A 1 237 ? -10.587 17.256 -9.909 1.00 92.06 237 THR A CA 1
ATOM 1890 C C . THR A 1 237 ? -10.902 18.750 -9.979 1.00 92.06 237 THR A C 1
ATOM 1892 O O . THR A 1 237 ? -11.625 19.164 -10.887 1.00 92.06 237 THR A O 1
ATOM 1895 N N . PRO A 1 238 ? -10.392 19.573 -9.046 1.00 88.31 238 PRO A N 1
ATOM 1896 C CA . PRO A 1 238 ? -10.585 21.020 -9.094 1.00 88.31 238 PRO A CA 1
ATOM 1897 C C . PRO A 1 238 ? -9.509 21.769 -9.892 1.00 88.31 238 PRO A C 1
ATOM 1899 O O . PRO A 1 238 ? -9.746 22.883 -10.347 1.00 88.31 238 PRO A O 1
ATOM 1902 N N . ASP A 1 239 ? -8.329 21.173 -10.081 1.00 81.75 239 ASP A N 1
ATOM 1903 C CA . ASP A 1 239 ? -7.142 21.818 -10.667 1.00 81.75 239 ASP A CA 1
ATOM 1904 C C . ASP A 1 239 ? -6.519 21.023 -11.832 1.00 81.75 239 ASP A C 1
ATOM 1906 O O . ASP A 1 239 ? -5.421 21.336 -12.293 1.00 81.75 239 ASP A O 1
ATOM 1910 N N . LEU A 1 240 ? -7.219 19.989 -12.317 1.00 82.00 240 LEU A N 1
ATOM 1911 C CA . LEU A 1 240 ? -6.801 19.074 -13.388 1.00 82.00 240 LEU A CA 1
ATOM 1912 C C . LEU A 1 240 ? -5.543 18.236 -13.074 1.00 82.00 240 LEU A C 1
ATOM 1914 O O . LEU A 1 240 ? -5.058 17.520 -13.960 1.00 82.00 240 LEU A O 1
ATOM 1918 N N . VAL A 1 241 ? -5.033 18.285 -11.838 1.00 73.62 241 VAL A N 1
ATOM 1919 C CA . VAL A 1 241 ? -3.815 17.588 -11.390 1.00 73.62 241 VAL A CA 1
ATOM 1920 C C . VAL A 1 241 ? -4.127 16.665 -10.212 1.00 73.62 241 VAL A C 1
ATOM 1922 O O . VAL A 1 241 ? -3.875 15.455 -10.277 1.00 73.62 241 VAL A O 1
ATOM 1925 N N . ASN A 1 242 ? -4.707 17.222 -9.155 1.00 83.38 242 ASN A N 1
ATOM 1926 C CA . ASN A 1 242 ? -5.148 16.513 -7.966 1.00 83.38 242 ASN A CA 1
ATOM 1927 C C . ASN A 1 242 ? -6.591 16.064 -8.153 1.00 83.38 242 ASN A C 1
ATOM 1929 O O . ASN A 1 242 ? -7.401 16.774 -8.751 1.00 83.38 242 ASN A O 1
ATOM 1933 N N . ALA A 1 243 ? -6.912 14.869 -7.669 1.00 89.31 243 ALA A N 1
ATOM 1934 C CA . ALA A 1 243 ? -8.262 14.358 -7.786 1.00 89.31 243 ALA A CA 1
ATOM 1935 C C . ALA A 1 243 ? -8.672 13.578 -6.544 1.00 89.31 243 ALA A C 1
ATOM 1937 O O . ALA A 1 243 ? -7.924 12.725 -6.057 1.00 89.31 243 ALA A O 1
ATOM 1938 N N . ASP A 1 244 ? -9.882 13.863 -6.089 1.00 91.75 244 ASP A N 1
ATOM 1939 C CA . ASP A 1 244 ? -10.586 13.131 -5.055 1.00 91.75 244 ASP A CA 1
ATOM 1940 C C . ASP A 1 244 ? -11.535 12.125 -5.708 1.00 91.75 244 ASP A C 1
ATOM 1942 O O . ASP A 1 244 ? -11.996 12.309 -6.836 1.00 91.75 244 ASP A O 1
ATOM 1946 N N . PHE A 1 245 ? -11.809 11.022 -5.015 1.00 93.19 245 PHE A N 1
ATOM 1947 C CA . PHE A 1 245 ? -12.606 9.934 -5.568 1.00 93.19 245 PHE A CA 1
ATOM 1948 C C . PHE A 1 245 ? -13.758 9.595 -4.639 1.00 93.19 245 PHE A C 1
ATOM 1950 O O . PHE A 1 245 ? -13.552 9.377 -3.444 1.00 93.19 245 PHE A O 1
ATOM 1957 N N . PHE A 1 246 ? -14.953 9.493 -5.209 1.00 91.19 246 PHE A N 1
ATOM 1958 C CA . PHE A 1 246 ? -16.188 9.268 -4.471 1.00 91.19 246 PHE A CA 1
ATOM 1959 C C . PHE A 1 246 ? -16.948 8.103 -5.082 1.00 91.19 246 PHE A C 1
ATOM 1961 O O . PHE A 1 246 ? -17.076 8.005 -6.301 1.00 91.19 246 PHE A O 1
ATOM 1968 N N . HIS A 1 247 ? -17.455 7.207 -4.242 1.00 86.12 247 HIS A N 1
ATOM 1969 C CA . HIS A 1 247 ? -18.435 6.238 -4.711 1.00 86.12 247 HIS A CA 1
ATOM 1970 C C . HIS A 1 247 ? -19.738 6.970 -5.031 1.00 86.12 247 HIS A C 1
ATOM 1972 O O . HIS A 1 247 ? -20.133 7.871 -4.296 1.00 86.12 247 HIS A O 1
ATOM 1978 N N . VAL A 1 248 ? -20.406 6.574 -6.115 1.00 74.88 248 VAL A N 1
ATOM 1979 C CA . VAL A 1 248 ? -21.728 7.120 -6.473 1.00 74.88 248 VAL A CA 1
ATOM 1980 C C . VAL A 1 248 ? -22.774 6.791 -5.396 1.00 74.88 248 VAL A C 1
ATOM 1982 O O . VAL A 1 248 ? -23.737 7.529 -5.204 1.00 74.88 248 VAL A O 1
ATOM 1985 N N . ASN A 1 249 ? -22.558 5.713 -4.639 1.00 73.56 249 ASN A N 1
ATOM 1986 C CA . ASN A 1 249 ? -23.393 5.318 -3.517 1.00 73.56 249 ASN A CA 1
ATOM 1987 C C . ASN A 1 249 ? -22.525 5.086 -2.258 1.00 73.56 249 ASN A C 1
ATOM 1989 O O . ASN A 1 249 ? -21.686 4.182 -2.277 1.00 73.56 249 ASN A O 1
ATOM 1993 N N . PRO A 1 250 ? -22.689 5.865 -1.169 1.00 75.06 250 PRO A N 1
ATOM 1994 C CA . PRO A 1 250 ? -23.637 6.973 -0.997 1.00 75.06 250 PRO A CA 1
ATOM 1995 C C . PRO A 1 250 ? -23.218 8.246 -1.758 1.00 75.06 250 PRO A C 1
ATOM 1997 O O . PRO A 1 250 ? -22.034 8.557 -1.822 1.00 75.06 250 PRO A O 1
ATOM 2000 N N . MET A 1 251 ? -24.192 9.008 -2.275 1.00 77.25 251 MET A N 1
ATOM 2001 C CA . MET A 1 251 ? -23.968 10.249 -3.047 1.00 77.25 251 MET A CA 1
ATOM 2002 C C . MET A 1 251 ? -23.592 11.454 -2.166 1.00 77.25 251 MET A C 1
ATOM 2004 O O . MET A 1 251 ? -22.839 12.333 -2.586 1.00 77.25 251 MET A O 1
ATOM 2008 N N . LEU A 1 252 ? -24.068 11.476 -0.918 1.00 76.62 252 LEU A N 1
ATOM 2009 C CA . LEU A 1 252 ? -23.909 12.598 0.011 1.00 76.62 252 LEU A CA 1
ATOM 2010 C C . LEU A 1 252 ? -22.459 13.125 0.153 1.00 76.62 252 LEU A C 1
ATOM 2012 O O . LEU A 1 252 ? -22.270 14.341 0.076 1.00 76.62 252 LEU A O 1
ATOM 2016 N N . PRO A 1 253 ? -21.408 12.282 0.276 1.00 84.62 253 PRO A N 1
ATOM 2017 C CA . PRO A 1 253 ? -20.025 12.759 0.349 1.00 84.62 253 PRO A CA 1
ATOM 2018 C C . PRO A 1 253 ? -19.567 13.530 -0.897 1.00 84.62 253 PRO A C 1
ATOM 2020 O O . PRO A 1 253 ? -18.809 14.493 -0.773 1.00 84.62 253 PRO A O 1
ATOM 2023 N N . LEU A 1 254 ? -20.032 13.128 -2.086 1.00 86.94 254 LEU A N 1
ATOM 2024 C CA . LEU A 1 254 ? -19.738 13.825 -3.337 1.00 86.94 254 LEU A CA 1
ATOM 2025 C C . LEU A 1 254 ? -20.435 15.193 -3.362 1.00 86.94 254 LEU A C 1
ATOM 2027 O O . LEU A 1 254 ? -19.793 16.206 -3.642 1.00 86.94 254 LEU A O 1
ATOM 2031 N N . CYS A 1 255 ? -21.717 15.247 -2.993 1.00 81.44 255 CYS A N 1
ATOM 2032 C CA . CYS A 1 255 ? -22.462 16.503 -2.878 1.00 81.44 255 CYS A CA 1
ATOM 2033 C C . CYS A 1 255 ? -21.799 17.480 -1.897 1.00 81.44 255 CYS A C 1
ATOM 2035 O O . CYS A 1 255 ? -21.613 18.655 -2.220 1.00 81.44 255 CYS A O 1
ATOM 2037 N N . ASP A 1 256 ? -21.382 17.002 -0.723 1.00 83.19 256 ASP A N 1
ATOM 2038 C CA . ASP A 1 256 ? -20.682 17.814 0.276 1.00 83.19 256 ASP A CA 1
ATOM 2039 C C . ASP A 1 256 ? -19.345 18.350 -0.229 1.00 83.19 256 ASP A C 1
ATOM 2041 O O . ASP A 1 256 ? -18.970 19.488 0.071 1.00 83.19 256 ASP A O 1
ATOM 2045 N N . HIS A 1 257 ? -18.620 17.553 -1.011 1.00 88.62 257 HIS A N 1
ATOM 2046 C CA . HIS A 1 257 ? -17.369 17.986 -1.612 1.00 88.62 257 HIS A CA 1
ATOM 2047 C C . HIS A 1 257 ? -17.590 19.087 -2.660 1.00 88.62 257 HIS A C 1
ATOM 2049 O O . HIS A 1 257 ? -16.935 20.127 -2.597 1.00 88.62 257 HIS A O 1
ATOM 2055 N N . ILE A 1 258 ? -18.575 18.933 -3.550 1.00 87.81 258 ILE A N 1
ATOM 2056 C CA . ILE A 1 258 ? -18.922 19.954 -4.556 1.00 87.81 258 ILE A CA 1
ATOM 2057 C C . ILE A 1 258 ? -19.338 21.267 -3.884 1.00 87.81 258 ILE A C 1
ATOM 2059 O O . ILE A 1 258 ? -18.905 22.341 -4.301 1.00 87.81 258 ILE A O 1
ATOM 2063 N N . ARG A 1 259 ? -20.115 21.201 -2.793 1.00 83.88 259 ARG A N 1
ATOM 2064 C CA . ARG A 1 259 ? -20.495 22.385 -1.998 1.00 83.88 259 ARG A CA 1
ATOM 2065 C C . ARG A 1 259 ? -19.269 23.119 -1.453 1.00 83.88 259 ARG A C 1
ATOM 2067 O O . ARG A 1 259 ? -19.228 24.349 -1.491 1.00 83.88 259 ARG A O 1
ATOM 2074 N N . LYS A 1 260 ? -18.266 22.383 -0.959 1.00 87.62 260 LYS A N 1
ATOM 2075 C CA . LYS A 1 260 ? -17.007 22.965 -0.465 1.00 87.62 260 LYS A CA 1
ATOM 2076 C C . LYS A 1 260 ? -16.224 23.644 -1.587 1.00 87.62 260 LYS A C 1
ATOM 2078 O O . LYS A 1 260 ? -15.784 24.772 -1.382 1.00 87.62 260 LYS A O 1
ATOM 2083 N N . LEU A 1 261 ? -16.105 23.003 -2.752 1.00 88.31 261 LEU A N 1
ATOM 2084 C CA . LEU A 1 261 ? -15.409 23.569 -3.913 1.00 88.31 261 LEU A CA 1
ATOM 2085 C C . LEU A 1 261 ? -16.091 24.845 -4.421 1.00 88.31 261 LEU A C 1
ATOM 2087 O O . LEU A 1 261 ? -15.433 25.876 -4.544 1.00 88.31 261 LEU A O 1
ATOM 2091 N N . ASN A 1 262 ? -17.415 24.817 -4.609 1.00 85.25 262 ASN A N 1
ATOM 2092 C CA . ASN A 1 262 ? -18.185 25.994 -5.025 1.00 85.25 262 ASN A CA 1
ATOM 2093 C C . ASN A 1 262 ? -18.018 27.149 -4.021 1.00 85.25 262 ASN A C 1
ATOM 2095 O O . ASN A 1 262 ? -17.743 28.279 -4.410 1.00 85.25 262 ASN A O 1
ATOM 2099 N N . LYS A 1 263 ? -18.111 26.874 -2.709 1.00 83.94 263 LYS A N 1
ATOM 2100 C CA . LYS A 1 263 ? -17.913 27.897 -1.665 1.00 83.94 263 LYS A CA 1
ATOM 2101 C C . LYS A 1 263 ? -16.493 28.474 -1.663 1.00 83.94 263 LYS A C 1
ATOM 2103 O O . LYS A 1 263 ? -16.306 29.626 -1.281 1.00 83.94 263 LYS A O 1
ATOM 2108 N N . ALA A 1 264 ? -15.506 27.680 -2.064 1.00 84.81 264 ALA A N 1
ATOM 2109 C CA . ALA A 1 264 ? -14.119 28.104 -2.199 1.00 84.81 264 ALA A CA 1
ATOM 2110 C C . ALA A 1 264 ? -13.827 28.829 -3.530 1.00 84.81 264 ALA A C 1
ATOM 2112 O O . ALA A 1 264 ? -12.688 29.242 -3.736 1.00 84.81 264 ALA A O 1
ATOM 2113 N N . GLY A 1 265 ? -14.813 28.976 -4.427 1.00 84.88 265 GLY A N 1
ATOM 2114 C CA . GLY A 1 265 ? -14.613 29.537 -5.768 1.00 84.88 265 GLY A CA 1
ATOM 2115 C C . GLY A 1 265 ? -13.717 28.665 -6.651 1.00 84.88 265 GLY A C 1
ATOM 2116 O O . GLY A 1 265 ? -13.038 29.173 -7.541 1.00 84.88 265 GLY A O 1
ATOM 2117 N N . GLN A 1 266 ? -13.655 27.360 -6.371 1.00 87.44 266 GLN A N 1
ATOM 2118 C CA . GLN A 1 266 ? -12.846 26.406 -7.120 1.00 87.44 266 GLN A CA 1
ATOM 2119 C C . GLN A 1 266 ? -13.675 25.719 -8.198 1.00 87.44 266 GLN A C 1
ATOM 2121 O O . GLN A 1 266 ? -14.864 25.446 -8.039 1.00 87.44 266 GLN A O 1
ATOM 2126 N N . ASP A 1 267 ? -13.015 25.430 -9.312 1.00 89.75 267 ASP A N 1
ATOM 2127 C CA . ASP A 1 267 ? -13.585 24.648 -10.393 1.00 89.75 267 ASP A CA 1
ATOM 2128 C C . ASP A 1 267 ? -13.868 23.202 -9.957 1.00 89.75 267 ASP A C 1
ATOM 2130 O O . ASP A 1 267 ? -13.247 22.680 -9.035 1.00 89.75 267 ASP A O 1
ATOM 2134 N N . CYS A 1 268 ? -14.820 22.546 -10.619 1.00 92.56 268 CYS A N 1
ATOM 2135 C CA . CYS A 1 268 ? -15.146 21.144 -10.375 1.00 92.56 268 CYS A CA 1
ATOM 2136 C C . CYS A 1 268 ? -15.281 20.405 -11.708 1.00 92.56 268 CYS A C 1
ATOM 2138 O O . CYS A 1 268 ? -16.193 20.666 -12.501 1.00 92.56 268 CYS A O 1
ATOM 2140 N N . PHE A 1 269 ? -14.354 19.488 -11.961 1.00 93.69 269 PHE A N 1
ATOM 2141 C CA . PHE A 1 269 ? -14.382 18.601 -13.115 1.00 93.69 269 PHE A CA 1
ATOM 2142 C C . PHE A 1 269 ? -14.540 17.159 -12.656 1.00 93.69 269 PHE A C 1
ATOM 2144 O O . PHE A 1 269 ? -14.018 16.793 -11.607 1.00 93.69 269 PHE A O 1
ATOM 2151 N N . PHE A 1 270 ? -15.196 16.325 -13.459 1.00 94.31 270 PHE A N 1
ATOM 2152 C CA . PHE A 1 270 ? -15.327 14.900 -13.191 1.00 94.31 270 PHE A CA 1
ATOM 2153 C C . PHE A 1 270 ? -14.818 14.041 -14.343 1.00 94.31 270 PHE A C 1
ATOM 2155 O O . PHE A 1 270 ? -14.874 14.430 -15.510 1.00 94.31 270 PHE A O 1
ATOM 2162 N N . GLY A 1 271 ? -14.325 12.852 -14.006 1.00 92.19 271 GLY A N 1
ATOM 2163 C CA . GLY A 1 271 ? -13.967 11.827 -14.976 1.00 92.19 271 GLY A CA 1
ATOM 2164 C C . GLY A 1 271 ? -15.201 11.204 -15.624 1.00 92.19 271 GLY A C 1
ATOM 2165 O O . GLY A 1 271 ? -16.020 10.601 -14.939 1.00 92.19 271 GLY A O 1
ATOM 2166 N N . VAL A 1 272 ? -15.290 11.271 -16.952 1.00 90.62 272 VAL A N 1
ATOM 2167 C CA . VAL A 1 272 ? -16.454 10.806 -17.739 1.00 90.62 272 VAL A CA 1
ATOM 2168 C C . VAL A 1 272 ? -16.568 9.282 -17.887 1.00 90.62 272 VAL A C 1
ATOM 2170 O O . VAL A 1 272 ? -17.462 8.791 -18.572 1.00 90.62 272 VAL A O 1
ATOM 2173 N N . ALA A 1 273 ? -15.680 8.520 -17.242 1.00 91.25 273 ALA A N 1
ATOM 2174 C CA . ALA A 1 273 ? -15.710 7.060 -17.233 1.00 91.25 273 ALA A CA 1
ATOM 2175 C C . ALA A 1 273 ? -15.495 6.507 -15.811 1.00 91.25 273 ALA A C 1
ATOM 2177 O O . ALA A 1 273 ? -14.781 7.125 -15.013 1.00 91.25 273 ALA A O 1
ATOM 2178 N N . PRO A 1 274 ? -16.062 5.346 -15.456 1.00 90.44 274 PRO A N 1
ATOM 2179 C CA . PRO A 1 274 ? -15.931 4.802 -14.107 1.00 90.44 274 PRO A CA 1
ATOM 2180 C C . PRO A 1 274 ? -14.482 4.448 -13.770 1.00 90.44 274 PRO A C 1
ATOM 2182 O O . PRO A 1 274 ? -13.737 3.935 -14.611 1.00 90.44 274 PRO A O 1
ATOM 2185 N N . ARG A 1 275 ? -14.063 4.722 -12.531 1.00 90.94 275 ARG A N 1
ATOM 2186 C CA . ARG A 1 275 ? -12.711 4.411 -12.055 1.00 90.94 275 ARG A CA 1
ATOM 2187 C C . ARG A 1 275 ? -12.687 3.093 -11.286 1.00 90.94 275 ARG A C 1
ATOM 2189 O O . ARG A 1 275 ? -13.652 2.730 -10.622 1.00 90.94 275 ARG A O 1
ATOM 2196 N N . ASN A 1 276 ? -11.573 2.367 -11.364 1.00 83.25 276 ASN A N 1
ATOM 2197 C CA . ASN A 1 276 ? -11.407 1.088 -10.661 1.00 83.25 276 ASN A CA 1
ATOM 2198 C C . ASN A 1 276 ? -10.825 1.227 -9.241 1.00 83.25 276 ASN A C 1
ATOM 2200 O O . ASN A 1 276 ? -10.968 0.309 -8.438 1.00 83.25 276 ASN A O 1
ATOM 2204 N N . LYS A 1 277 ? -10.156 2.344 -8.924 1.00 84.00 277 LYS A N 1
ATOM 2205 C CA . LYS A 1 277 ? -9.570 2.614 -7.600 1.00 84.00 277 LYS A CA 1
ATOM 2206 C C . LYS A 1 277 ? -9.259 4.098 -7.400 1.00 84.00 277 LYS A C 1
ATOM 2208 O O . LYS A 1 277 ? -8.932 4.798 -8.359 1.00 84.00 277 LYS A O 1
ATOM 2213 N N . ASN A 1 278 ? -9.274 4.540 -6.144 1.00 85.81 278 ASN A N 1
ATOM 2214 C CA . ASN A 1 278 ? -8.798 5.865 -5.751 1.00 85.81 278 ASN A CA 1
ATOM 2215 C C . ASN A 1 278 ? -7.261 5.894 -5.843 1.00 85.81 278 ASN A C 1
ATOM 2217 O O . ASN A 1 278 ? -6.586 5.043 -5.263 1.00 85.81 278 ASN A O 1
ATOM 2221 N N . ILE A 1 279 ? -6.705 6.841 -6.601 1.00 80.94 279 ILE A N 1
ATOM 2222 C CA . ILE A 1 279 ? -5.250 7.032 -6.747 1.00 80.94 279 ILE A CA 1
ATOM 2223 C C . ILE A 1 279 ? -4.761 8.404 -6.263 1.00 80.94 279 ILE A C 1
ATOM 2225 O O . ILE A 1 279 ? -3.573 8.692 -6.423 1.00 80.94 279 ILE A O 1
ATOM 2229 N N . GLY A 1 280 ? -5.653 9.234 -5.707 1.00 75.44 280 GLY A N 1
ATOM 2230 C CA . GLY A 1 280 ? -5.357 10.564 -5.154 1.00 75.44 280 GLY A CA 1
ATOM 2231 C C . GLY A 1 280 ? -4.843 11.608 -6.155 1.00 75.44 280 GLY A C 1
ATOM 2232 O O . GLY A 1 280 ? -4.275 12.617 -5.752 1.00 75.44 280 GLY A O 1
ATOM 2233 N N . LYS A 1 281 ? -4.956 11.348 -7.460 1.00 83.75 281 LYS A N 1
ATOM 2234 C CA . LYS A 1 281 ? -4.530 12.237 -8.551 1.00 83.75 281 LYS A CA 1
ATOM 2235 C C . LYS A 1 281 ? -5.300 11.915 -9.824 1.00 83.75 281 LYS A C 1
ATOM 2237 O O . LYS A 1 281 ? -5.889 10.838 -9.901 1.00 83.75 281 LYS A O 1
ATOM 2242 N N . ARG A 1 282 ? -5.222 12.784 -10.836 1.00 82.12 282 ARG A N 1
ATOM 2243 C CA . ARG A 1 282 ? -5.920 12.569 -12.109 1.00 82.12 282 ARG A CA 1
ATOM 2244 C C . ARG A 1 282 ? -5.595 11.203 -12.746 1.00 82.12 282 ARG A C 1
ATOM 2246 O O . ARG A 1 282 ? -4.438 10.780 -12.824 1.00 82.12 282 ARG A O 1
ATOM 2253 N N . SER A 1 283 ? -6.639 10.524 -13.201 1.00 81.44 283 SER A N 1
ATOM 2254 C CA . SER A 1 283 ? -6.643 9.159 -13.709 1.00 81.44 283 SER A CA 1
ATOM 2255 C C . SER A 1 283 ? -6.093 9.079 -15.123 1.00 81.44 283 SER A C 1
ATOM 2257 O O . SER A 1 283 ? -6.314 9.957 -15.950 1.00 81.44 283 SER A O 1
ATOM 2259 N N . THR A 1 284 ? -5.395 7.979 -15.403 1.00 80.50 284 THR A N 1
ATOM 2260 C CA . THR A 1 284 ? -4.970 7.577 -16.749 1.00 80.50 284 THR A CA 1
ATOM 2261 C C . THR A 1 284 ? -5.823 6.404 -17.237 1.00 80.50 284 THR A C 1
ATOM 2263 O O . THR A 1 284 ? -6.637 5.867 -16.483 1.00 80.50 284 THR A O 1
ATOM 2266 N N . LEU A 1 285 ? -5.623 5.957 -18.482 1.00 73.50 285 LEU A N 1
ATOM 2267 C CA . LEU A 1 285 ? -6.415 4.886 -19.104 1.00 73.50 285 LEU A CA 1
ATOM 2268 C C . LEU A 1 285 ? -6.453 3.592 -18.263 1.00 73.50 285 LEU A C 1
ATOM 2270 O O . LEU A 1 285 ? -7.473 2.918 -18.204 1.00 73.50 285 LEU A O 1
ATOM 2274 N N . MET A 1 286 ? -5.372 3.289 -17.536 1.00 73.25 286 MET A N 1
ATOM 2275 C CA . MET A 1 286 ? -5.245 2.108 -16.660 1.00 73.25 286 MET A CA 1
ATOM 2276 C C . MET A 1 286 ? -6.175 2.132 -15.435 1.00 73.25 286 MET A C 1
ATOM 2278 O O . MET A 1 286 ? -6.352 1.120 -14.751 1.00 73.25 286 MET A O 1
ATOM 2282 N N . ASN A 1 287 ? -6.717 3.304 -15.113 1.00 81.06 287 ASN A N 1
ATOM 2283 C CA . ASN A 1 287 ? -7.582 3.537 -13.966 1.00 81.06 287 ASN A CA 1
ATOM 2284 C C . ASN A 1 287 ? -9.070 3.535 -14.328 1.00 81.06 287 ASN A C 1
ATOM 2286 O O . ASN A 1 287 ? -9.904 3.654 -13.433 1.00 81.06 287 ASN A O 1
ATOM 2290 N N . ILE A 1 288 ? -9.395 3.381 -15.611 1.00 85.75 288 ILE A N 1
ATOM 2291 C CA . ILE A 1 288 ? -10.761 3.277 -16.113 1.00 85.75 288 ILE A CA 1
ATOM 2292 C C . ILE A 1 288 ? -11.171 1.805 -16.082 1.00 85.75 288 ILE A C 1
ATOM 2294 O O . ILE A 1 288 ? -10.416 0.939 -16.523 1.00 85.75 288 ILE A O 1
ATOM 2298 N N . SER A 1 289 ? -12.337 1.502 -15.513 1.00 83.75 289 SER A N 1
ATOM 2299 C CA . SER A 1 289 ? -12.827 0.120 -15.419 1.00 83.75 289 SER A CA 1
ATOM 2300 C C . SER A 1 289 ? -13.554 -0.327 -16.686 1.00 83.75 289 SER A C 1
ATOM 2302 O O . SER A 1 289 ? -13.335 -1.439 -17.160 1.00 83.75 289 SER A O 1
ATOM 2304 N N . ASN A 1 290 ? -14.415 0.529 -17.227 1.00 86.75 290 ASN A N 1
ATOM 2305 C CA . ASN A 1 290 ? -15.213 0.290 -18.423 1.00 86.75 290 ASN A CA 1
ATOM 2306 C C . ASN A 1 290 ? -15.654 1.630 -19.031 1.00 86.75 290 ASN A C 1
ATOM 2308 O O . ASN A 1 290 ? -15.349 2.699 -18.501 1.00 86.75 290 ASN A O 1
ATOM 2312 N N . ILE A 1 291 ? -16.345 1.565 -20.164 1.00 89.62 291 ILE A N 1
ATOM 2313 C CA . ILE A 1 291 ? -16.914 2.721 -20.846 1.00 89.62 291 ILE A CA 1
ATOM 2314 C C . ILE A 1 291 ? -18.425 2.551 -20.906 1.00 89.62 291 ILE A C 1
ATOM 2316 O O . ILE A 1 291 ? -18.914 1.495 -21.294 1.00 89.62 291 ILE A O 1
ATOM 2320 N N . LYS A 1 292 ? -19.167 3.596 -20.549 1.00 91.31 292 LYS A N 1
ATOM 2321 C CA . LYS A 1 292 ? -20.633 3.597 -20.608 1.00 91.31 292 LYS A CA 1
ATOM 2322 C C . LYS A 1 292 ? -21.198 4.778 -21.394 1.00 91.31 292 LYS A C 1
ATOM 2324 O O . LYS A 1 292 ? -22.395 4.845 -21.606 1.00 91.31 292 LYS A O 1
ATOM 2329 N N . THR A 1 293 ? -20.361 5.708 -21.846 1.00 92.25 293 THR A N 1
ATOM 2330 C CA . THR A 1 293 ? -20.834 6.938 -22.487 1.00 92.25 293 THR A CA 1
ATOM 2331 C C . THR A 1 293 ? -19.880 7.368 -23.597 1.00 92.25 293 THR A C 1
ATOM 2333 O O . THR A 1 293 ? -18.664 7.208 -23.475 1.00 92.25 293 THR A O 1
ATOM 2336 N N . VAL A 1 294 ? -20.431 7.916 -24.677 1.00 92.06 294 VAL A N 1
ATOM 2337 C CA . VAL A 1 294 ? -19.715 8.709 -25.689 1.00 92.06 294 VAL A CA 1
ATOM 2338 C C . VAL A 1 294 ? -20.084 10.173 -25.459 1.00 92.06 294 VAL A C 1
ATOM 2340 O O . VAL A 1 294 ? -21.232 10.460 -25.120 1.00 92.06 294 VAL A O 1
ATOM 2343 N N . PHE A 1 295 ? -19.144 11.107 -25.584 1.00 92.62 295 PHE A N 1
ATOM 2344 C CA . PHE A 1 295 ? -19.381 12.495 -25.166 1.00 92.62 295 PHE A CA 1
ATOM 2345 C C . PHE A 1 295 ? -18.762 13.516 -26.115 1.00 92.62 295 PHE A C 1
ATOM 2347 O O . PHE A 1 295 ? -17.803 13.216 -26.812 1.00 92.62 295 PHE A O 1
ATOM 2354 N N . ILE A 1 296 ? -19.284 14.740 -26.132 1.00 89.81 296 ILE A N 1
ATOM 2355 C CA . ILE A 1 296 ? -18.774 15.847 -26.949 1.00 89.81 296 ILE A CA 1
ATOM 2356 C C . ILE A 1 296 ? -18.657 17.108 -26.103 1.00 89.81 296 ILE A C 1
ATOM 2358 O O . ILE A 1 296 ? -19.502 17.365 -25.250 1.00 89.81 296 ILE A O 1
ATOM 2362 N N . ASP A 1 297 ? -17.598 17.873 -26.356 1.00 89.81 297 ASP A N 1
ATOM 2363 C CA . ASP A 1 297 ? -17.293 19.158 -25.728 1.00 89.81 297 ASP A CA 1
ATOM 2364 C C . ASP A 1 297 ? -17.361 20.249 -26.814 1.00 89.81 297 ASP A C 1
ATOM 2366 O O . ASP A 1 297 ? -16.481 20.326 -27.681 1.00 89.81 297 ASP A O 1
ATOM 2370 N N . ILE A 1 298 ? -18.462 21.010 -26.835 1.00 87.31 298 ILE A N 1
ATOM 2371 C CA . ILE A 1 298 ? -18.698 22.118 -27.771 1.00 87.31 298 ILE A CA 1
ATOM 2372 C C . ILE A 1 298 ? -18.288 23.425 -27.100 1.00 87.31 298 ILE A C 1
ATOM 2374 O O . ILE A 1 298 ? -18.941 23.894 -26.165 1.00 87.31 298 ILE A O 1
ATOM 2378 N N . ASP A 1 299 ? -17.240 24.032 -27.648 1.00 81.62 299 ASP A N 1
ATOM 2379 C CA . ASP A 1 299 ? -16.737 25.347 -27.272 1.00 81.62 299 ASP A CA 1
ATOM 2380 C C . ASP A 1 299 ? -17.125 26.404 -28.324 1.00 81.62 299 ASP A C 1
ATOM 2382 O O . ASP A 1 299 ? -17.218 26.092 -29.515 1.00 81.62 299 ASP A O 1
ATOM 2386 N N . PRO A 1 300 ? -17.270 27.677 -27.925 1.00 79.69 300 PRO A N 1
ATOM 2387 C CA . PRO A 1 300 ? -17.459 28.777 -28.856 1.00 79.69 300 PRO A CA 1
ATOM 2388 C C . PRO A 1 300 ? -16.196 28.983 -29.713 1.00 79.69 300 PRO A C 1
ATOM 2390 O O . PRO A 1 300 ? -15.070 28.842 -29.215 1.00 79.69 300 PRO A O 1
ATOM 2393 N N . PRO A 1 301 ? -16.351 29.366 -30.992 1.00 73.69 301 PRO A N 1
ATOM 2394 C CA . PRO A 1 301 ? -15.232 29.544 -31.913 1.00 73.69 301 PRO A CA 1
ATOM 2395 C C . PRO A 1 301 ? -14.342 30.738 -31.530 1.00 73.69 301 PRO A C 1
ATOM 2397 O O . PRO A 1 301 ? -13.128 30.683 -31.725 1.00 73.69 301 PRO A O 1
ATOM 2400 N N . ASP A 1 302 ? -14.921 31.795 -30.950 1.00 77.00 302 ASP A N 1
ATOM 2401 C CA . ASP A 1 302 ? -14.193 32.968 -30.465 1.00 77.00 302 ASP A CA 1
ATOM 2402 C C . ASP A 1 302 ? -14.216 33.045 -28.933 1.00 77.00 302 ASP A C 1
ATOM 2404 O O . ASP A 1 302 ? -15.202 33.433 -28.307 1.00 77.00 302 ASP A O 1
ATOM 2408 N N . LYS A 1 303 ? -13.078 32.701 -28.325 1.00 74.81 303 LYS A N 1
ATOM 2409 C CA . LYS A 1 303 ? -12.895 32.658 -26.866 1.00 74.81 303 LYS A CA 1
ATOM 2410 C C . LYS A 1 303 ? -12.618 34.036 -26.242 1.00 74.81 303 LYS A C 1
ATOM 2412 O O . LYS A 1 303 ? -12.352 34.098 -25.043 1.00 74.81 303 LYS A O 1
ATOM 2417 N N . THR A 1 304 ? -12.630 35.117 -27.031 1.00 73.62 304 THR A N 1
ATOM 2418 C CA . THR A 1 304 ? -12.363 36.493 -26.568 1.00 73.62 304 THR A CA 1
ATOM 2419 C C . THR A 1 304 ? -13.629 37.319 -26.306 1.00 73.62 304 THR A C 1
ATOM 2421 O O . THR A 1 304 ? -13.538 38.376 -25.683 1.00 73.62 304 THR A O 1
ATOM 2424 N N . LYS A 1 305 ? -14.800 36.828 -26.736 1.00 77.25 305 LYS A N 1
ATOM 2425 C CA . LYS A 1 305 ? -16.117 37.458 -26.523 1.00 77.25 305 LYS A CA 1
ATOM 2426 C C . LYS A 1 305 ? -16.592 37.367 -25.068 1.00 77.25 305 LYS A C 1
ATOM 2428 O O . LYS A 1 305 ? -16.012 36.626 -24.273 1.00 77.25 305 LYS A O 1
ATOM 2433 N N . SER A 1 306 ? -17.661 38.080 -24.712 1.00 76.06 306 SER A N 1
ATOM 2434 C CA . SER A 1 306 ? -18.277 37.945 -23.381 1.00 76.06 306 SER A CA 1
ATOM 2435 C C . SER A 1 306 ? -18.862 36.539 -23.156 1.00 76.06 306 SER A C 1
ATOM 2437 O O . SER A 1 306 ? -19.132 35.809 -24.110 1.00 76.06 306 SER A O 1
ATOM 2439 N N . ALA A 1 307 ? -19.072 36.136 -21.897 1.00 69.19 307 ALA A N 1
ATOM 2440 C CA . ALA A 1 307 ? -19.622 34.814 -21.560 1.00 69.19 307 ALA A CA 1
ATOM 2441 C C . ALA A 1 307 ? -21.024 34.572 -22.157 1.00 69.19 307 ALA A C 1
ATOM 2443 O O . ALA A 1 307 ? -21.349 33.451 -22.557 1.00 69.19 307 ALA A O 1
ATOM 2444 N N . GLU A 1 308 ? -21.832 35.629 -22.257 1.00 72.69 308 GLU A N 1
ATOM 2445 C CA . GLU A 1 308 ? -23.175 35.597 -22.844 1.00 72.69 308 GLU A CA 1
ATOM 2446 C C . GLU A 1 308 ? -23.115 35.367 -24.361 1.00 72.69 308 GLU A C 1
ATOM 2448 O O . GLU A 1 308 ? -23.793 34.481 -24.880 1.00 72.69 308 GLU A O 1
ATOM 2453 N N . GLU A 1 309 ? -22.238 36.087 -25.067 1.00 77.25 309 GLU A N 1
ATOM 2454 C CA . GLU A 1 309 ? -22.022 35.910 -26.511 1.00 77.25 309 GLU A CA 1
ATOM 2455 C C . GLU A 1 309 ? -21.398 34.545 -26.835 1.00 77.25 309 GLU A C 1
ATOM 2457 O O . GLU A 1 309 ? -21.811 33.881 -27.782 1.00 77.25 309 GLU A O 1
ATOM 2462 N N . GLN A 1 310 ? -20.444 34.086 -26.019 1.00 78.19 310 GLN A N 1
ATOM 2463 C CA . GLN A 1 310 ? -19.856 32.747 -26.125 1.00 78.19 310 GLN A CA 1
ATOM 2464 C C . GLN A 1 310 ? -20.919 31.650 -25.979 1.00 78.19 310 GLN A C 1
ATOM 2466 O O . GLN A 1 310 ? -20.972 30.711 -26.773 1.00 78.19 310 GLN A O 1
ATOM 2471 N N . SER A 1 311 ? -21.808 31.791 -24.997 1.00 76.31 311 SER A N 1
ATOM 2472 C CA . SER A 1 311 ? -22.897 30.838 -24.774 1.00 76.31 311 SER A CA 1
ATOM 2473 C C . SER A 1 311 ? -23.915 30.832 -25.919 1.00 76.31 311 SER A C 1
ATOM 2475 O O . SER A 1 311 ? -24.459 29.772 -26.242 1.00 76.31 311 SER A O 1
ATOM 2477 N N . ALA A 1 312 ? -24.160 31.985 -26.550 1.00 79.94 312 ALA A N 1
ATOM 2478 C CA . ALA A 1 312 ? -25.021 32.099 -27.725 1.00 79.94 312 ALA A CA 1
ATOM 2479 C C . ALA A 1 312 ? -24.407 31.410 -28.958 1.00 79.94 312 ALA A C 1
ATOM 2481 O O . ALA A 1 312 ? -25.075 30.578 -29.573 1.00 79.94 312 ALA A O 1
ATOM 2482 N N . ASP A 1 313 ? -23.127 31.666 -29.255 1.00 83.38 313 ASP A N 1
ATOM 2483 C CA . ASP A 1 313 ? -22.402 31.018 -30.360 1.00 83.38 313 ASP A CA 1
ATOM 2484 C C . ASP A 1 313 ? -22.366 29.486 -30.179 1.00 83.38 313 ASP A C 1
ATOM 2486 O O . ASP A 1 313 ? -22.636 28.720 -31.107 1.00 83.38 313 ASP A O 1
ATOM 2490 N N . ALA A 1 314 ? -22.084 29.012 -28.960 1.00 84.75 314 ALA A N 1
ATOM 2491 C CA . ALA A 1 314 ? -22.064 27.582 -28.659 1.00 84.75 314 ALA A CA 1
ATOM 2492 C C . ALA A 1 314 ? -23.458 26.934 -28.779 1.00 84.75 314 ALA A C 1
ATOM 2494 O O . ALA A 1 314 ? -23.566 25.762 -29.146 1.00 84.75 314 ALA A O 1
ATOM 2495 N N . LYS A 1 315 ? -24.535 27.685 -28.503 1.00 85.19 315 LYS A N 1
ATOM 2496 C CA . LYS A 1 315 ? -25.918 27.207 -28.654 1.00 85.19 315 LYS A CA 1
ATOM 2497 C C . LYS A 1 315 ? -26.294 27.046 -30.127 1.00 85.19 315 LYS A C 1
ATOM 2499 O O . LYS A 1 315 ? -26.982 26.091 -30.479 1.00 85.19 315 LYS A O 1
ATOM 2504 N N . GLU A 1 316 ? -25.815 27.933 -30.996 1.00 85.62 316 GLU A N 1
ATOM 2505 C CA . GLU A 1 316 ? -25.992 27.780 -32.441 1.00 85.62 316 GLU A CA 1
ATOM 2506 C C . GLU A 1 316 ? -25.290 26.514 -32.957 1.00 85.62 316 GLU A C 1
ATOM 2508 O O . GLU A 1 316 ? -25.900 25.722 -33.678 1.00 85.62 316 GLU A O 1
ATOM 2513 N N . LEU A 1 317 ? -24.052 26.260 -32.515 1.00 86.50 317 LEU A N 1
ATOM 2514 C CA . LEU A 1 317 ? -23.316 25.035 -32.849 1.00 86.50 317 LEU A CA 1
ATOM 2515 C C . LEU A 1 317 ? -24.022 23.767 -32.346 1.00 86.50 317 LEU A C 1
ATOM 2517 O O . LEU A 1 317 ? -24.101 22.781 -33.078 1.00 86.50 317 LEU A O 1
ATOM 2521 N N . LEU A 1 318 ? -24.586 23.795 -31.134 1.00 87.75 318 LEU A N 1
ATOM 2522 C CA . LEU A 1 318 ? -25.398 22.699 -30.596 1.00 87.75 318 LEU A CA 1
ATOM 2523 C C . LEU A 1 318 ? -26.623 22.411 -31.480 1.00 87.75 318 LEU A C 1
ATOM 2525 O O . LEU A 1 318 ? -26.916 21.247 -31.766 1.00 87.75 318 LEU A O 1
ATOM 2529 N N . ASN A 1 319 ? -27.322 23.451 -31.939 1.00 86.62 319 ASN A N 1
ATOM 2530 C CA . ASN A 1 319 ? -28.487 23.299 -32.813 1.00 86.62 319 ASN A CA 1
ATOM 2531 C C . ASN A 1 319 ? -28.091 22.717 -34.177 1.00 86.62 319 ASN A C 1
ATOM 2533 O O . ASN A 1 319 ? -28.744 21.798 -34.670 1.00 86.62 319 ASN A O 1
ATOM 2537 N N . GLN A 1 320 ? -26.991 23.199 -34.764 1.00 86.31 320 GLN A N 1
ATOM 2538 C CA . GLN A 1 320 ? -26.456 22.667 -36.021 1.00 86.31 320 GLN A CA 1
ATOM 2539 C C . GLN A 1 320 ? -26.025 21.202 -35.881 1.00 86.31 320 GLN A C 1
ATOM 2541 O O . GLN A 1 320 ? -26.292 20.386 -36.764 1.00 86.31 320 GLN A O 1
ATOM 2546 N N . PHE A 1 321 ? -25.382 20.851 -34.766 1.00 88.38 321 PHE A N 1
ATOM 2547 C CA . PHE A 1 321 ? -24.996 19.476 -34.468 1.00 88.38 321 PHE A CA 1
ATOM 2548 C C . PHE A 1 321 ? -26.221 18.566 -34.321 1.00 88.38 321 PHE A C 1
ATOM 2550 O O . PHE A 1 321 ? -26.268 17.497 -34.927 1.00 88.38 321 PHE A O 1
ATOM 2557 N N . SER A 1 322 ? -27.239 19.017 -33.588 1.00 85.25 322 SER A N 1
ATOM 2558 C CA . SER A 1 322 ? -28.482 18.264 -33.383 1.00 85.25 322 SER A CA 1
ATOM 2559 C C . SER A 1 322 ? -29.237 18.035 -34.695 1.00 85.25 322 SER A C 1
ATOM 2561 O O . SER A 1 322 ? -29.694 16.921 -34.946 1.00 85.25 322 SER A O 1
ATOM 2563 N N . ALA A 1 323 ? -29.301 19.046 -35.569 1.00 85.38 323 ALA A N 1
ATOM 2564 C CA . ALA A 1 323 ? -29.897 18.919 -36.899 1.00 85.38 323 ALA A CA 1
ATOM 2565 C C . ALA A 1 323 ? -29.161 17.879 -37.760 1.00 85.38 323 ALA A C 1
ATOM 2567 O O . ALA A 1 323 ? -29.798 17.021 -38.366 1.00 85.38 323 ALA A O 1
ATOM 2568 N N . LYS A 1 324 ? -27.820 17.875 -37.745 1.00 84.88 324 LYS A N 1
ATOM 2569 C CA . LYS A 1 324 ? -27.034 16.853 -38.457 1.00 84.88 324 LYS A CA 1
ATOM 2570 C C . LYS A 1 324 ? -27.290 15.447 -37.927 1.00 84.88 324 LYS A C 1
ATOM 2572 O O . LYS A 1 324 ? -27.414 14.523 -38.718 1.00 84.88 324 LYS A O 1
ATOM 2577 N N . LEU A 1 325 ? -27.388 15.252 -36.612 1.00 85.88 325 LEU A N 1
ATOM 2578 C CA . LEU A 1 325 ? -27.676 13.924 -36.053 1.00 85.88 325 LEU A CA 1
ATOM 2579 C C . LEU A 1 325 ? -29.038 13.382 -36.505 1.00 85.88 325 LEU A C 1
ATOM 2581 O O . LEU A 1 325 ? -29.155 12.185 -36.775 1.00 85.88 325 LEU A O 1
ATOM 2585 N N . GLN A 1 326 ? -30.038 14.256 -36.658 1.00 84.19 326 GLN A N 1
ATOM 2586 C CA . GLN A 1 326 ? -31.345 13.875 -37.195 1.00 84.19 326 GLN A CA 1
ATOM 2587 C C . GLN A 1 326 ? -31.260 13.383 -38.648 1.00 84.19 326 GLN A C 1
ATOM 2589 O O . GLN A 1 326 ? -31.954 12.428 -38.992 1.00 84.19 326 GLN A O 1
ATOM 2594 N N . GLU A 1 327 ? -30.382 13.954 -39.482 1.00 86.94 327 GLU A N 1
ATOM 2595 C CA . GLU A 1 327 ? -30.149 13.475 -40.859 1.00 86.94 327 GLU A CA 1
ATOM 2596 C C . GLU A 1 327 ? -29.645 12.021 -40.890 1.00 86.94 327 GLU A C 1
ATOM 2598 O O . GLU A 1 327 ? -29.983 11.262 -41.799 1.00 86.94 327 GLU A O 1
ATOM 2603 N N . TYR A 1 328 ? -28.896 11.607 -39.862 1.00 84.38 328 TYR A N 1
ATOM 2604 C CA . TYR A 1 328 ? -28.408 10.235 -39.685 1.00 84.38 328 TYR A CA 1
ATOM 2605 C C . TYR A 1 328 ? -29.404 9.305 -38.976 1.00 84.38 328 TYR A C 1
ATOM 2607 O O . TYR A 1 328 ? -29.091 8.135 -38.754 1.00 84.38 328 TYR A O 1
ATOM 2615 N N . GLY A 1 329 ? -30.593 9.799 -38.617 1.00 80.69 329 GLY A N 1
ATOM 2616 C CA . GLY A 1 329 ? -31.590 9.041 -37.859 1.00 80.69 329 GLY A CA 1
ATOM 2617 C C . GLY A 1 329 ? -31.177 8.754 -36.411 1.00 80.69 329 GLY A C 1
ATOM 2618 O O . GLY A 1 329 ? -31.703 7.825 -35.799 1.00 80.69 329 GLY A O 1
ATOM 2619 N N . ILE A 1 330 ? -30.229 9.519 -35.861 1.00 84.81 330 ILE A N 1
ATOM 2620 C CA . ILE A 1 330 ? -29.761 9.363 -34.481 1.00 84.81 330 ILE A CA 1
ATOM 2621 C C . ILE A 1 330 ? -30.691 10.162 -33.563 1.00 84.81 330 ILE A C 1
ATOM 2623 O O . ILE A 1 330 ? -30.907 11.358 -33.761 1.00 84.81 330 ILE A O 1
ATOM 2627 N N . ALA A 1 331 ? -31.248 9.490 -32.552 1.00 74.81 331 ALA A N 1
ATOM 2628 C CA . ALA A 1 331 ? -32.101 10.118 -31.547 1.00 74.81 331 ALA A CA 1
ATOM 2629 C C . ALA A 1 331 ? -31.351 11.210 -30.756 1.00 74.81 331 ALA A C 1
ATOM 2631 O O . ALA A 1 331 ? -30.123 11.199 -30.655 1.00 74.81 331 ALA A O 1
ATOM 2632 N N . MET A 1 332 ? -32.102 12.145 -30.165 1.00 74.62 332 MET A N 1
ATOM 2633 C CA . MET A 1 332 ? -31.543 13.218 -29.331 1.00 74.62 332 MET A CA 1
ATOM 2634 C C . MET A 1 332 ? -30.666 12.656 -28.203 1.00 74.62 332 MET A C 1
ATOM 2636 O O . MET A 1 332 ? -30.971 11.608 -27.637 1.00 74.62 332 MET A O 1
ATOM 2640 N N . SER A 1 333 ? -29.587 13.362 -27.860 1.00 85.44 333 SER A N 1
ATOM 2641 C CA . SER A 1 333 ? -28.608 12.941 -26.848 1.00 85.44 333 SER A CA 1
ATOM 2642 C C . SER A 1 333 ? -29.232 12.623 -25.490 1.00 85.44 333 SER A C 1
ATOM 2644 O O . SER A 1 333 ? -30.237 13.225 -25.121 1.00 85.44 333 SER A O 1
ATOM 2646 N N . SER A 1 334 ? -28.595 11.753 -24.704 1.00 85.75 334 SER A N 1
ATOM 2647 C CA . SER A 1 334 ? -29.053 11.390 -23.355 1.00 85.75 334 SER A CA 1
ATOM 2648 C C . SER A 1 334 ? -29.047 12.583 -22.400 1.00 85.75 334 SER A C 1
ATOM 2650 O O . SER A 1 334 ? -30.017 12.788 -21.678 1.00 85.75 334 SER A O 1
ATOM 2652 N N . PHE A 1 335 ? -27.968 13.375 -22.408 1.00 89.00 335 PHE A N 1
ATOM 2653 C CA . PHE A 1 335 ? -27.850 14.598 -21.609 1.00 89.00 335 PHE A CA 1
ATOM 2654 C C . PHE A 1 335 ? -27.170 15.717 -22.391 1.00 89.00 335 PHE A C 1
ATOM 2656 O O . PHE A 1 335 ? -26.179 15.479 -23.085 1.00 89.00 335 PHE A O 1
ATOM 2663 N N . VAL A 1 336 ? -27.626 16.949 -22.163 1.00 90.44 336 VAL A N 1
ATOM 2664 C CA . VAL A 1 336 ? -26.928 18.177 -22.557 1.00 90.44 336 VAL A CA 1
ATOM 2665 C C . VAL A 1 336 ? -26.680 19.020 -21.311 1.00 90.44 336 VAL A C 1
ATOM 2667 O O . VAL A 1 336 ? -27.593 19.304 -20.534 1.00 90.44 336 VAL A O 1
ATOM 2670 N N . VAL A 1 337 ? -25.430 19.426 -21.107 1.00 92.00 337 VAL A N 1
ATOM 2671 C CA . VAL A 1 337 ? -24.978 20.202 -19.949 1.00 92.00 337 VAL A CA 1
ATOM 2672 C C . VAL A 1 337 ? -24.370 21.511 -20.429 1.00 92.00 337 VAL A C 1
ATOM 2674 O O . VAL A 1 337 ? -23.346 21.503 -21.103 1.00 92.00 337 VAL A O 1
ATOM 2677 N N . ALA A 1 338 ? -24.952 22.641 -20.040 1.00 90.38 338 ALA A N 1
ATOM 2678 C CA . ALA A 1 338 ? -24.333 23.949 -20.210 1.00 90.38 338 ALA A CA 1
ATOM 2679 C C . ALA A 1 338 ? -23.154 24.077 -19.234 1.00 90.38 338 ALA A C 1
ATOM 2681 O O . ALA A 1 338 ? -23.343 24.072 -18.016 1.00 90.38 338 ALA A O 1
ATOM 2682 N N . SER A 1 339 ? -21.933 24.188 -19.760 1.00 89.62 339 SER A N 1
ATOM 2683 C CA . SER A 1 339 ? -20.686 24.251 -18.982 1.00 89.62 339 SER A CA 1
ATOM 2684 C C . SER A 1 339 ? -20.332 25.666 -18.502 1.00 89.62 339 SER A C 1
ATOM 2686 O O . SER A 1 339 ? -19.295 25.875 -17.869 1.00 89.62 339 SER A O 1
ATOM 2688 N N . GLY A 1 340 ? -21.190 26.642 -18.808 1.00 84.44 340 GLY A N 1
ATOM 2689 C CA . GLY A 1 340 ? -21.053 28.066 -18.496 1.00 84.44 340 GLY A CA 1
ATOM 2690 C C . GLY A 1 340 ? -20.589 28.918 -19.680 1.00 84.44 340 GLY A C 1
ATOM 2691 O O . GLY A 1 340 ? -20.975 30.072 -19.764 1.00 84.44 340 GLY A O 1
ATOM 2692 N N . HIS A 1 341 ? -19.796 28.355 -20.596 1.00 82.69 341 HIS A N 1
ATOM 2693 C CA . HIS A 1 341 ? -19.355 29.038 -21.828 1.00 82.69 341 HIS A CA 1
ATOM 2694 C C . HIS A 1 341 ? -19.566 28.186 -23.091 1.00 82.69 341 HIS A C 1
ATOM 2696 O O . HIS A 1 341 ? -19.326 28.661 -24.193 1.00 82.69 341 HIS A O 1
ATOM 2702 N N . GLY A 1 342 ? -19.990 26.931 -22.928 1.00 88.31 342 GLY A N 1
ATOM 2703 C CA . GLY A 1 342 ? -20.172 25.942 -23.986 1.00 88.31 342 GLY A CA 1
ATOM 2704 C C . GLY A 1 342 ? -21.111 24.824 -23.530 1.00 88.31 342 GLY A C 1
ATOM 2705 O O . GLY A 1 342 ? -21.795 24.962 -22.508 1.00 88.31 342 GLY A O 1
ATOM 2706 N N . TYR A 1 343 ? -21.135 23.707 -24.257 1.00 90.75 343 TYR A N 1
ATOM 2707 C CA . TYR A 1 343 ? -22.027 22.579 -23.972 1.00 90.75 343 TYR A CA 1
ATOM 2708 C C . TYR A 1 343 ? -21.286 21.242 -23.966 1.00 90.75 343 TYR A C 1
ATOM 2710 O O . TYR A 1 343 ? -20.541 20.929 -24.891 1.00 90.75 343 TYR A O 1
ATOM 2718 N N . HIS A 1 344 ? -21.547 20.418 -22.950 1.00 92.75 344 HIS A N 1
ATOM 2719 C CA . HIS A 1 344 ? -21.184 19.005 -22.948 1.00 92.75 344 HIS A CA 1
ATOM 2720 C C . HIS A 1 344 ? -22.393 18.164 -23.341 1.00 92.75 344 HIS A C 1
ATOM 2722 O O . HIS A 1 344 ? -23.469 18.316 -22.762 1.00 92.75 344 HIS A O 1
ATOM 2728 N N . ILE A 1 345 ? -22.208 17.250 -24.282 1.00 92.31 345 ILE A N 1
ATOM 2729 C CA . ILE A 1 345 ? -23.265 16.375 -24.792 1.00 92.31 345 ILE A CA 1
ATOM 2730 C C . ILE A 1 345 ? -22.877 14.935 -24.486 1.00 92.31 345 ILE A C 1
ATOM 2732 O O . ILE A 1 345 ? -21.733 14.553 -24.721 1.00 92.31 345 ILE A O 1
ATOM 2736 N N . TYR A 1 346 ? -23.811 14.136 -23.979 1.00 94.31 346 TYR A N 1
ATOM 2737 C CA . TYR A 1 346 ? -23.568 12.750 -23.587 1.00 94.31 346 TYR A CA 1
ATOM 2738 C C . TYR A 1 346 ? -24.551 11.803 -24.274 1.00 94.31 346 TYR A C 1
ATOM 2740 O O . TYR A 1 346 ? -25.762 12.019 -24.237 1.00 94.31 346 TYR A O 1
ATOM 2748 N N . PHE A 1 347 ? -24.020 10.720 -24.835 1.00 94.00 347 PHE A N 1
ATOM 2749 C CA . PHE A 1 347 ? -24.752 9.586 -25.394 1.00 94.00 347 PHE A CA 1
ATOM 2750 C C . PHE A 1 347 ? -24.437 8.357 -24.542 1.00 94.00 347 PHE A C 1
ATOM 2752 O O . PHE A 1 347 ? -23.360 7.763 -24.646 1.00 94.00 347 PHE A O 1
ATOM 2759 N N . VAL A 1 348 ? -25.349 8.025 -23.635 1.00 93.00 348 VAL A N 1
ATOM 2760 C CA . VAL A 1 348 ? -25.181 6.930 -22.679 1.00 93.00 348 VAL A CA 1
ATOM 2761 C C . VAL A 1 348 ? -25.498 5.613 -23.366 1.00 93.00 348 VAL A C 1
ATOM 2763 O O . VAL A 1 348 ? -26.543 5.450 -23.990 1.00 93.00 348 VAL A O 1
ATOM 2766 N N . LEU A 1 349 ? -24.584 4.664 -23.237 1.00 91.62 349 LEU A N 1
ATOM 2767 C CA . LEU A 1 349 ? -24.674 3.350 -23.836 1.00 91.62 349 LEU A CA 1
ATOM 2768 C C . LEU A 1 349 ? -25.510 2.410 -22.963 1.00 91.62 349 LEU A C 1
ATOM 2770 O O . LEU A 1 349 ? -25.407 2.413 -21.733 1.00 91.62 349 LEU A O 1
ATOM 2774 N N . GLN A 1 350 ? -26.322 1.583 -23.616 1.00 86.12 350 GLN A N 1
ATOM 2775 C CA . GLN A 1 350 ? -27.146 0.560 -22.980 1.00 86.12 350 GLN A CA 1
ATOM 2776 C C . GLN A 1 350 ? -26.280 -0.485 -22.264 1.00 86.12 350 GLN A C 1
ATOM 2778 O O . GLN A 1 350 ? -26.599 -0.898 -21.148 1.00 86.12 350 GLN A O 1
ATOM 2783 N N . GLU A 1 351 ? -25.160 -0.867 -22.878 1.00 82.19 351 GLU A N 1
ATOM 2784 C CA . GLU A 1 351 ? -24.197 -1.816 -22.325 1.00 82.19 351 GLU A CA 1
ATOM 2785 C C . GLU A 1 351 ? -22.858 -1.143 -22.014 1.00 82.19 351 GLU A C 1
ATOM 2787 O O . GLU A 1 351 ? -22.419 -0.212 -22.691 1.00 82.19 351 GLU A O 1
ATOM 2792 N N . THR A 1 352 ? -22.183 -1.634 -20.974 1.00 86.25 352 THR A N 1
ATOM 2793 C CA . THR A 1 352 ? -20.822 -1.202 -20.650 1.00 86.25 352 THR A CA 1
ATOM 2794 C C . THR A 1 352 ? -19.810 -1.909 -21.541 1.00 86.25 352 THR A C 1
ATOM 2796 O O . THR A 1 352 ? -19.799 -3.137 -21.615 1.00 86.25 352 THR A O 1
ATOM 2799 N N . ILE A 1 353 ? -18.893 -1.150 -22.123 1.00 84.19 353 ILE A N 1
ATOM 2800 C CA . ILE A 1 353 ? -17.868 -1.639 -23.041 1.00 84.19 353 ILE A CA 1
ATOM 2801 C C . ILE A 1 353 ? -16.526 -1.813 -22.302 1.00 84.19 353 ILE A C 1
ATOM 2803 O O . ILE A 1 353 ? -16.109 -0.908 -21.569 1.00 84.19 353 ILE A O 1
ATOM 2807 N N . PRO A 1 354 ? -15.817 -2.948 -22.468 1.00 77.00 354 PRO A N 1
ATOM 2808 C CA . PRO A 1 354 ? -14.500 -3.168 -21.871 1.00 77.00 354 PRO A CA 1
ATOM 2809 C C . PRO A 1 354 ? -13.377 -2.428 -22.620 1.00 77.00 354 PRO A C 1
ATOM 2811 O O . PRO A 1 354 ? -13.492 -2.098 -23.798 1.00 77.00 354 PRO A O 1
ATOM 2814 N N . LEU A 1 355 ? -12.246 -2.207 -21.943 1.00 66.19 355 LEU A N 1
ATOM 2815 C CA . LEU A 1 355 ? -11.039 -1.633 -22.548 1.00 66.19 355 LEU A CA 1
ATOM 2816 C C . LEU A 1 355 ? -10.056 -2.716 -23.043 1.00 66.19 355 LEU A C 1
ATOM 2818 O O . LEU A 1 355 ? -9.902 -3.738 -22.371 1.00 66.19 355 LEU A O 1
ATOM 2822 N N . PRO A 1 356 ? -9.312 -2.467 -24.145 1.00 59.50 356 PRO A N 1
ATOM 2823 C CA . PRO A 1 356 ? -9.443 -1.327 -25.064 1.00 59.50 356 PRO A CA 1
ATOM 2824 C C . PRO A 1 356 ? -10.625 -1.508 -26.037 1.00 59.50 356 PRO A C 1
ATOM 2826 O O . PRO A 1 356 ? -10.858 -2.620 -26.502 1.00 59.50 356 PRO A O 1
ATOM 2829 N N . SER A 1 357 ? -11.317 -0.419 -26.401 1.00 69.19 357 SER A N 1
ATOM 2830 C CA . SER A 1 357 ? -12.427 -0.447 -27.372 1.00 69.19 357 SER A CA 1
ATOM 2831 C C . SER A 1 357 ? -12.163 0.479 -28.571 1.00 69.19 357 SER A C 1
ATOM 2833 O O . SER A 1 357 ? -12.417 1.684 -28.499 1.00 69.19 357 SER A O 1
ATOM 2835 N N . PRO A 1 358 ? -11.635 -0.064 -29.685 1.00 72.00 358 PRO A N 1
ATOM 2836 C CA . PRO A 1 358 ? -11.475 0.678 -30.936 1.00 72.00 358 PRO A CA 1
ATOM 2837 C C . PRO A 1 358 ? -12.807 1.148 -31.532 1.00 72.00 358 PRO A C 1
ATOM 2839 O O . PRO A 1 358 ? -12.863 2.221 -32.121 1.00 72.00 358 PRO A O 1
ATOM 2842 N N . GLU A 1 359 ? -13.878 0.374 -31.349 1.00 76.19 359 GLU A N 1
ATOM 2843 C CA . GLU A 1 359 ? -15.226 0.685 -31.844 1.00 76.19 359 GLU A CA 1
ATOM 2844 C C . GLU A 1 359 ? -15.759 1.974 -31.206 1.00 76.19 359 GLU A C 1
ATOM 2846 O O . GLU A 1 359 ? -16.190 2.886 -31.911 1.00 76.19 359 GLU A O 1
ATOM 2851 N N . TRP A 1 360 ? -15.601 2.117 -29.883 1.00 88.12 360 TRP A N 1
ATOM 2852 C CA . TRP A 1 360 ? -15.907 3.366 -29.185 1.00 88.12 360 TRP A CA 1
ATOM 2853 C C . TRP A 1 360 ? -15.067 4.536 -29.719 1.00 88.12 360 TRP A C 1
ATOM 2855 O O . TRP A 1 360 ? -15.596 5.621 -29.947 1.00 88.12 360 TRP A O 1
ATOM 2865 N N . GLN A 1 361 ? -13.769 4.320 -29.972 1.00 81.38 361 GLN A N 1
ATOM 2866 C CA . GLN A 1 361 ? -12.861 5.373 -30.444 1.00 81.38 361 GLN A CA 1
ATOM 2867 C C . GLN A 1 361 ? -13.252 5.913 -31.826 1.00 81.38 361 GLN A C 1
ATOM 2869 O O . GLN A 1 361 ? -13.118 7.112 -32.081 1.00 81.38 361 GLN A O 1
ATOM 2874 N N . VAL A 1 362 ? -13.726 5.046 -32.723 1.00 82.44 362 VAL A N 1
ATOM 2875 C CA . VAL A 1 362 ? -14.180 5.438 -34.063 1.00 82.44 362 VAL A CA 1
ATOM 2876 C C . VAL A 1 362 ? -15.449 6.287 -33.975 1.00 82.44 362 VAL A C 1
ATOM 2878 O O . VAL A 1 362 ? -15.505 7.352 -34.590 1.00 82.44 362 VAL A O 1
ATOM 2881 N N . VAL A 1 363 ? -16.419 5.874 -33.154 1.00 88.25 363 VAL A N 1
ATOM 2882 C CA . VAL A 1 363 ? -17.651 6.642 -32.907 1.00 88.25 363 VAL A CA 1
ATOM 2883 C C . VAL A 1 363 ? -17.333 7.996 -32.258 1.00 88.25 363 VAL A C 1
ATOM 2885 O O . VAL A 1 363 ? -17.807 9.033 -32.722 1.00 88.25 363 VAL A O 1
ATOM 2888 N N . GLN A 1 364 ? -16.461 8.010 -31.246 1.00 91.06 364 GLN A N 1
ATOM 2889 C CA . GLN A 1 364 ? -16.002 9.224 -30.566 1.00 91.06 364 GLN A CA 1
ATOM 2890 C C . GLN A 1 364 ? -15.346 10.217 -31.541 1.00 91.06 364 GLN A C 1
ATOM 2892 O O . GLN A 1 364 ? -15.604 11.418 -31.472 1.00 91.06 364 GLN A O 1
ATOM 2897 N N . ASN A 1 365 ? -14.519 9.734 -32.474 1.00 84.94 365 ASN A N 1
ATOM 2898 C CA . ASN A 1 365 ? -13.871 10.580 -33.479 1.00 84.94 365 ASN A CA 1
ATOM 2899 C C . ASN A 1 365 ? -14.869 11.149 -34.496 1.00 84.94 365 ASN A C 1
ATOM 2901 O O . ASN A 1 365 ? -14.790 12.337 -34.808 1.00 84.94 365 ASN A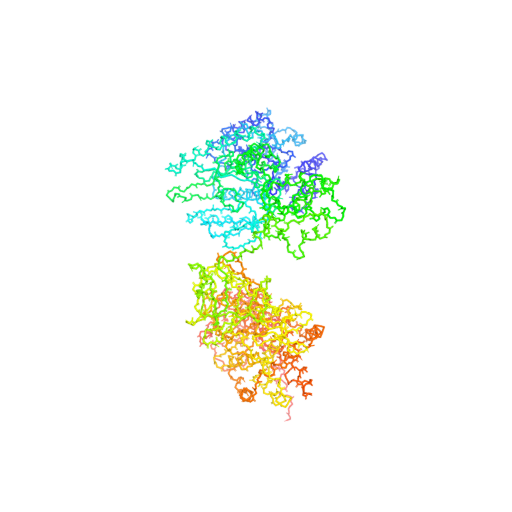 O 1
ATOM 2905 N N . ALA A 1 366 ? -15.800 10.323 -34.984 1.00 86.44 366 ALA A N 1
ATOM 2906 C CA . ALA A 1 366 ? -16.821 10.748 -35.937 1.00 86.44 366 ALA A CA 1
ATOM 2907 C C . ALA A 1 366 ? -17.708 11.850 -35.342 1.00 86.44 366 ALA A C 1
ATOM 2909 O O . ALA A 1 366 ? -17.899 12.891 -35.965 1.00 86.44 366 ALA A O 1
ATOM 2910 N N . LEU A 1 367 ? -18.172 11.680 -34.099 1.00 88.25 367 LEU A N 1
ATOM 2911 C CA . LEU A 1 367 ? -18.999 12.681 -33.423 1.00 88.25 367 LEU A CA 1
ATOM 2912 C C . LEU A 1 367 ? -18.254 14.006 -33.187 1.00 88.25 367 LEU A C 1
ATOM 2914 O O . LEU A 1 367 ? -18.845 15.066 -33.380 1.00 88.25 367 LEU A O 1
ATOM 2918 N N . ILE A 1 368 ? -16.961 13.972 -32.829 1.00 86.25 368 ILE A N 1
ATOM 2919 C CA . ILE A 1 368 ? -16.144 15.194 -32.678 1.00 86.25 368 ILE A CA 1
ATOM 2920 C C . ILE A 1 368 ? -16.026 15.934 -34.011 1.00 86.25 368 ILE A C 1
ATOM 2922 O O . ILE A 1 368 ? -16.143 17.159 -34.048 1.00 86.25 368 ILE A O 1
ATOM 2926 N N . GLU A 1 369 ? -15.816 15.200 -35.105 1.00 83.44 369 GLU A N 1
ATOM 2927 C CA . GLU A 1 369 ? -15.693 15.785 -36.439 1.00 83.44 369 GLU A CA 1
ATOM 2928 C C . GLU A 1 369 ? -17.011 16.412 -36.918 1.00 83.44 369 GLU A C 1
ATOM 2930 O O . GLU A 1 369 ? -17.008 17.514 -37.468 1.00 83.44 369 GLU A O 1
ATOM 2935 N N . VAL A 1 370 ? -18.146 15.762 -36.648 1.00 84.81 370 VAL A N 1
ATOM 2936 C CA . VAL A 1 370 ? -19.486 16.268 -36.996 1.00 84.81 370 VAL A CA 1
ATOM 2937 C C . VAL A 1 370 ? -19.825 17.535 -36.213 1.00 84.81 370 VAL A C 1
ATOM 2939 O O . VAL A 1 370 ? -20.361 18.488 -36.791 1.00 84.81 370 VAL A O 1
ATOM 2942 N N . ALA A 1 371 ? -19.504 17.544 -34.917 1.00 79.75 371 ALA A N 1
ATOM 2943 C CA . ALA A 1 371 ? -19.754 18.662 -34.014 1.00 79.75 371 ALA A CA 1
ATOM 2944 C C . ALA A 1 371 ? -18.823 19.859 -34.251 1.00 79.75 371 ALA A C 1
ATOM 2946 O O . ALA A 1 371 ? -19.114 20.953 -33.778 1.00 79.75 371 ALA A O 1
ATOM 2947 N N . GLY A 1 372 ? -17.687 19.661 -34.934 1.00 69.81 372 GLY A N 1
ATOM 2948 C CA . GLY A 1 372 ? -16.602 20.648 -34.941 1.00 69.81 372 GLY A CA 1
ATOM 2949 C C . GLY A 1 372 ? -16.027 20.895 -33.538 1.00 69.81 372 GLY A C 1
ATOM 2950 O O . GLY A 1 372 ? -15.534 21.987 -33.265 1.00 69.81 372 GLY A O 1
ATOM 2951 N N . GLY A 1 373 ? -16.146 19.905 -32.644 1.00 60.34 373 GLY A N 1
ATOM 2952 C CA . GLY A 1 373 ? -15.806 20.015 -31.223 1.00 60.34 373 GLY A CA 1
ATOM 2953 C C . GLY A 1 373 ? -14.302 19.952 -30.937 1.00 60.34 373 GLY A C 1
ATOM 2954 O O . GLY A 1 373 ? -13.482 19.761 -31.839 1.00 60.34 373 GLY A O 1
ATOM 2955 N N . ASP A 1 374 ? -13.923 20.086 -29.661 1.00 60.97 374 ASP A N 1
ATOM 2956 C CA . ASP A 1 374 ? -12.513 20.052 -29.248 1.00 60.97 374 ASP A CA 1
ATOM 2957 C C . ASP A 1 374 ? -11.838 18.730 -29.663 1.00 60.97 374 ASP A C 1
ATOM 2959 O O . ASP A 1 374 ? -12.183 17.640 -29.200 1.00 60.97 374 ASP A O 1
ATOM 2963 N N . SER A 1 375 ? -10.805 18.828 -30.505 1.00 56.94 375 SER A N 1
ATOM 2964 C CA . SER A 1 375 ? -9.993 17.688 -30.949 1.00 56.94 375 SER A CA 1
ATOM 2965 C C . SER A 1 375 ? -9.347 16.898 -29.799 1.00 56.94 375 SER A C 1
ATOM 2967 O O . SER A 1 375 ? -8.982 15.737 -29.992 1.00 56.94 375 SER A O 1
ATOM 2969 N N . ALA A 1 376 ? -9.232 17.494 -28.605 1.00 54.22 376 ALA A N 1
ATOM 2970 C CA . ALA A 1 376 ? -8.731 16.851 -27.395 1.00 54.22 376 ALA A CA 1
ATOM 2971 C C . ALA A 1 376 ? -9.795 16.043 -26.617 1.00 54.22 376 ALA A C 1
ATOM 2973 O O . ALA A 1 376 ? -9.450 15.394 -25.627 1.00 54.22 376 ALA A O 1
ATOM 2974 N N . ALA A 1 377 ? -11.063 16.025 -27.051 1.00 59.75 377 ALA A N 1
ATOM 2975 C CA . ALA A 1 377 ? -12.125 15.181 -26.484 1.00 59.75 377 ALA A CA 1
ATOM 2976 C C . ALA A 1 377 ? -12.063 13.709 -26.957 1.00 59.75 377 ALA A C 1
ATOM 2978 O O . ALA A 1 377 ? -12.914 12.903 -26.596 1.00 59.75 377 ALA A O 1
ATOM 2979 N N . LYS A 1 378 ? -11.043 13.331 -27.743 1.00 71.44 378 LYS A N 1
ATOM 2980 C CA . LYS A 1 378 ? -10.840 11.964 -28.261 1.00 71.44 378 LYS A CA 1
ATOM 2981 C C . LYS A 1 378 ? -10.380 10.954 -27.199 1.00 71.44 378 LYS A C 1
ATOM 2983 O O . LYS A 1 378 ? -10.345 9.762 -27.487 1.00 71.44 378 LYS A O 1
ATOM 2988 N N . ASP A 1 379 ? -9.996 11.412 -26.007 1.00 76.00 379 ASP A N 1
ATOM 2989 C CA . ASP A 1 379 ? -9.432 10.585 -24.934 1.00 76.00 379 ASP A CA 1
ATOM 2990 C C . ASP A 1 379 ? -10.475 10.287 -23.843 1.00 76.00 379 ASP A C 1
ATOM 2992 O O . ASP A 1 379 ? -11.006 11.194 -23.207 1.00 76.00 379 ASP A O 1
ATOM 2996 N N . ILE A 1 380 ? -10.724 9.008 -23.561 1.00 83.56 380 ILE A N 1
ATOM 2997 C CA . ILE A 1 380 ? -11.644 8.545 -22.508 1.00 83.56 380 ILE A CA 1
ATOM 2998 C C . ILE A 1 380 ? -11.214 8.967 -21.079 1.00 83.56 380 ILE A C 1
ATOM 3000 O O . ILE A 1 380 ? -12.016 8.959 -20.144 1.00 83.56 380 ILE A O 1
ATOM 3004 N N . THR A 1 381 ? -9.958 9.384 -20.881 1.00 84.00 381 THR A N 1
ATOM 3005 C CA . THR A 1 381 ? -9.456 9.976 -19.622 1.00 84.00 381 THR A CA 1
ATOM 3006 C C . THR A 1 381 ? -9.792 11.467 -19.467 1.00 84.00 381 THR A C 1
ATOM 3008 O O . THR A 1 381 ? -9.362 12.121 -18.504 1.00 84.00 381 THR A O 1
ATOM 3011 N N . ARG A 1 382 ? -10.567 12.035 -20.403 1.00 86.62 382 ARG A N 1
ATOM 3012 C CA . ARG A 1 382 ? -11.057 13.415 -20.336 1.00 86.62 382 ARG A CA 1
ATOM 3013 C C . ARG A 1 382 ? -11.849 13.647 -19.047 1.00 86.62 382 ARG A C 1
ATOM 3015 O O . ARG A 1 382 ? -12.533 12.764 -18.525 1.00 86.62 382 ARG A O 1
ATOM 3022 N N . VAL A 1 383 ? -11.724 14.866 -18.535 1.00 91.12 383 VAL A N 1
ATOM 3023 C CA . VAL A 1 383 ? -12.542 15.372 -17.436 1.00 91.12 383 VAL A CA 1
ATOM 3024 C C . VAL A 1 383 ? -13.372 16.539 -17.957 1.00 91.12 383 VAL A C 1
ATOM 3026 O O . VAL A 1 383 ? -12.854 17.364 -18.710 1.00 91.12 383 VAL A O 1
ATOM 3029 N N . LEU A 1 384 ? -14.650 16.582 -17.593 1.00 92.69 384 LEU A N 1
ATOM 3030 C CA . LEU A 1 384 ? -15.602 17.618 -18.006 1.00 92.69 384 LEU A CA 1
ATOM 3031 C C . LEU A 1 384 ? -16.189 18.301 -16.771 1.00 92.69 384 LEU A C 1
ATOM 3033 O O . LEU A 1 384 ? -16.125 17.754 -15.673 1.00 92.69 384 LEU A O 1
ATOM 3037 N N . ARG A 1 385 ? -16.743 19.508 -16.921 1.00 92.69 385 ARG A N 1
ATOM 3038 C CA . ARG A 1 385 ? -17.421 20.195 -15.804 1.00 92.69 385 ARG A CA 1
ATOM 3039 C C . ARG A 1 385 ? -18.586 19.355 -15.297 1.00 92.69 385 ARG A C 1
ATOM 3041 O O . ARG A 1 385 ? -19.404 18.891 -16.094 1.00 92.69 385 ARG A O 1
ATOM 3048 N N . LEU A 1 386 ? -18.654 19.190 -13.981 1.00 93.31 386 LEU A N 1
ATOM 3049 C CA . LEU A 1 386 ? -19.728 18.445 -13.342 1.00 93.31 386 LEU A CA 1
ATOM 3050 C C . LEU A 1 386 ? -20.980 19.333 -13.209 1.00 93.31 386 LEU A C 1
ATOM 3052 O O . LEU A 1 386 ? -20.860 20.468 -12.748 1.00 93.31 386 LEU A O 1
ATOM 3056 N N . PRO A 1 387 ? -22.182 18.855 -13.577 1.00 89.75 387 PRO A N 1
ATOM 3057 C CA . PRO A 1 387 ? -23.416 19.593 -13.331 1.00 89.75 387 PRO A CA 1
ATOM 3058 C C . PRO A 1 387 ? -23.589 20.004 -11.869 1.00 89.75 387 PRO A C 1
ATOM 3060 O O . PRO A 1 387 ? -23.142 19.306 -10.960 1.00 89.75 387 PRO A O 1
ATOM 3063 N N . PHE A 1 388 ? -24.268 21.131 -11.651 1.00 85.19 388 PHE A N 1
ATOM 3064 C CA . PHE A 1 388 ? -24.501 21.737 -10.336 1.00 85.19 388 PHE A CA 1
ATOM 3065 C C . PHE A 1 388 ? -23.239 22.298 -9.647 1.00 85.19 388 PHE A C 1
ATOM 3067 O O . PHE A 1 388 ? -23.300 22.728 -8.491 1.00 85.19 388 PHE A O 1
ATOM 3074 N N . SER A 1 389 ? -22.101 22.362 -10.349 1.00 89.62 389 SER A N 1
ATOM 3075 C CA . SER A 1 389 ? -20.922 23.124 -9.924 1.00 89.62 389 SER A CA 1
ATOM 3076 C C . SER A 1 389 ? -20.889 24.540 -10.514 1.00 89.62 389 SER A C 1
ATOM 3078 O O . SER A 1 389 ? -21.726 24.913 -11.339 1.00 89.62 389 SER A O 1
ATOM 3080 N N . GLN A 1 390 ? -19.894 25.334 -10.114 1.00 87.69 390 GLN A N 1
ATOM 3081 C CA . GLN A 1 390 ? -19.577 26.620 -10.739 1.00 87.69 390 GLN A CA 1
ATOM 3082 C C . GLN A 1 390 ? -18.373 26.505 -11.687 1.00 87.69 390 GLN A C 1
ATOM 3084 O O . GLN A 1 390 ? -17.444 25.725 -11.461 1.00 87.69 390 GLN A O 1
ATOM 3089 N N . ASN A 1 391 ? -18.412 27.268 -12.775 1.00 88.81 391 ASN A N 1
ATOM 3090 C CA . ASN A 1 391 ? -17.299 27.518 -13.678 1.00 88.81 391 ASN A CA 1
ATOM 3091 C C . ASN A 1 391 ? -16.689 28.879 -13.320 1.00 88.81 391 ASN A C 1
ATOM 3093 O O . ASN A 1 391 ? -17.260 29.923 -13.635 1.00 88.81 391 ASN A O 1
ATOM 3097 N N . ASN A 1 392 ? -15.529 28.852 -12.667 1.00 85.81 392 ASN A N 1
ATOM 3098 C CA . ASN A 1 392 ? -14.836 30.017 -12.116 1.00 85.81 392 ASN A CA 1
ATOM 3099 C C . ASN A 1 392 ? -13.743 30.551 -13.057 1.00 85.81 392 ASN A C 1
ATOM 3101 O O . ASN A 1 392 ? -12.807 31.220 -12.621 1.00 85.81 392 ASN A O 1
ATOM 3105 N N . LYS A 1 393 ? -13.845 30.254 -14.360 1.00 79.88 393 LYS A N 1
ATOM 3106 C CA . LYS A 1 393 ? -12.889 30.716 -15.377 1.00 79.88 393 LYS A CA 1
ATOM 3107 C C . LYS A 1 393 ? -12.790 32.246 -15.444 1.00 79.88 393 LYS A C 1
ATOM 3109 O O . LYS A 1 393 ? -11.702 32.758 -15.694 1.00 79.88 393 LYS A O 1
ATOM 3114 N N . ASP A 1 394 ? -13.892 32.949 -15.182 1.00 78.31 394 ASP A N 1
ATOM 3115 C CA . ASP A 1 394 ? -13.892 34.364 -14.802 1.00 78.31 394 ASP A CA 1
ATOM 3116 C C . ASP A 1 394 ? -14.254 34.475 -13.309 1.00 78.31 394 ASP A C 1
ATOM 3118 O O . ASP A 1 394 ? -15.430 34.351 -12.954 1.00 78.31 394 ASP A O 1
ATOM 3122 N N . PRO A 1 395 ? -13.270 34.698 -12.417 1.00 74.44 395 PRO A N 1
ATOM 3123 C CA . PRO A 1 395 ? -13.509 34.779 -10.977 1.00 74.44 395 PRO A CA 1
ATOM 3124 C C . PRO A 1 395 ? -14.466 35.902 -10.558 1.00 74.44 395 PRO A C 1
ATOM 3126 O O . PRO A 1 395 ? -15.035 35.837 -9.470 1.00 74.44 395 PRO A O 1
ATOM 3129 N N . ASN A 1 396 ? -14.640 36.934 -11.391 1.00 74.81 396 ASN A N 1
ATOM 3130 C CA . ASN A 1 396 ? -15.538 38.052 -11.099 1.00 74.81 396 ASN A CA 1
ATOM 3131 C C . ASN A 1 396 ? -16.981 37.785 -11.556 1.00 74.81 396 ASN A C 1
ATOM 3133 O O . ASN A 1 396 ? -17.884 38.520 -11.158 1.00 74.81 396 ASN A O 1
ATOM 3137 N N . ASN A 1 397 ? -17.202 36.752 -12.377 1.00 79.44 397 ASN A N 1
ATOM 3138 C CA . ASN A 1 397 ? -18.511 36.384 -12.912 1.00 79.44 397 ASN A CA 1
ATOM 3139 C C . ASN A 1 397 ? -18.645 34.853 -13.098 1.00 79.44 397 ASN A C 1
ATOM 3141 O O . ASN A 1 397 ? -18.712 34.364 -14.233 1.00 79.44 397 ASN A O 1
ATOM 3145 N N . PRO A 1 398 ? -18.658 34.074 -11.999 1.00 82.94 398 PRO A N 1
ATOM 3146 C CA . PRO A 1 398 ? -18.706 32.617 -12.063 1.00 82.94 398 PRO A CA 1
ATOM 3147 C C . PRO A 1 398 ? -20.018 32.120 -12.681 1.00 82.94 398 PRO A C 1
ATOM 3149 O O . PRO A 1 398 ? -21.110 32.475 -12.238 1.00 82.94 398 PRO A O 1
ATOM 3152 N N . GLN A 1 399 ? -19.909 31.248 -13.685 1.00 86.81 399 GLN A N 1
ATOM 3153 C CA . GLN A 1 399 ? -21.059 30.742 -14.439 1.00 86.81 399 GLN A CA 1
ATOM 3154 C C . GLN A 1 399 ? -21.555 29.398 -13.880 1.00 86.81 399 GLN A C 1
ATOM 3156 O O . GLN A 1 399 ? -20.741 28.508 -13.620 1.00 86.81 399 GLN A O 1
ATOM 3161 N N . PRO A 1 400 ? -22.870 29.191 -13.697 1.00 85.12 400 PRO A N 1
ATOM 3162 C CA . PRO A 1 400 ? -23.404 27.923 -13.207 1.00 85.12 400 PRO A CA 1
ATOM 3163 C C . PRO A 1 400 ? -23.350 26.826 -14.280 1.00 85.12 400 PRO A C 1
ATOM 3165 O O . PRO A 1 400 ? -23.753 27.042 -15.421 1.00 85.12 400 PRO A O 1
ATOM 3168 N N . VAL A 1 401 ? -22.927 25.620 -13.893 1.00 90.50 401 VAL A N 1
ATOM 3169 C CA . VAL A 1 401 ? -22.976 24.432 -14.756 1.00 90.50 401 VAL A CA 1
ATOM 3170 C C . VAL A 1 401 ? -24.337 23.756 -14.586 1.00 90.50 401 VAL A C 1
ATOM 3172 O O . VAL A 1 401 ? -24.668 23.298 -13.490 1.00 90.50 401 VAL A O 1
ATOM 3175 N N . LYS A 1 402 ? -25.143 23.685 -15.649 1.00 86.81 402 LYS A N 1
ATOM 3176 C CA . LYS A 1 402 ? -26.546 23.231 -15.578 1.00 86.81 402 LYS A CA 1
ATOM 3177 C C . LYS A 1 402 ? -26.827 22.109 -16.568 1.00 86.81 402 LYS A C 1
ATOM 3179 O O . LYS A 1 402 ? -26.369 22.163 -17.703 1.00 86.81 402 LYS A O 1
ATOM 3184 N N . ILE A 1 403 ? -27.623 21.124 -16.160 1.00 84.94 403 ILE A N 1
ATOM 3185 C CA . ILE A 1 403 ? -28.244 20.187 -17.106 1.00 84.94 403 ILE A CA 1
ATOM 3186 C C . ILE A 1 403 ? -29.362 20.957 -17.807 1.00 84.94 403 ILE A C 1
ATOM 3188 O O . ILE A 1 403 ? -30.285 21.418 -17.142 1.00 84.94 403 ILE A O 1
ATOM 3192 N N . VAL A 1 404 ? -29.245 21.135 -19.119 1.00 82.38 404 VAL A N 1
ATOM 3193 C CA . VAL A 1 404 ? -30.251 21.835 -19.933 1.00 82.38 404 VAL A CA 1
ATOM 3194 C C . VAL A 1 404 ? -31.176 20.858 -20.643 1.00 82.38 404 VAL A C 1
ATOM 3196 O O . VAL A 1 404 ? -32.330 21.191 -20.881 1.00 82.38 404 VAL A O 1
ATOM 3199 N N . ASP A 1 405 ? -30.710 19.633 -20.898 1.00 78.69 405 ASP A N 1
ATOM 3200 C CA . ASP A 1 405 ? -31.556 18.564 -21.414 1.00 78.69 405 ASP A CA 1
ATOM 3201 C C . ASP A 1 405 ? -31.188 17.194 -20.824 1.00 78.69 405 ASP A C 1
ATOM 3203 O O . ASP A 1 405 ? -30.025 16.914 -20.520 1.00 78.69 405 ASP A O 1
ATOM 3207 N N . ASN A 1 406 ? -32.207 16.358 -20.643 1.00 80.31 406 ASN A N 1
ATOM 3208 C CA . ASN A 1 406 ? -32.134 14.982 -20.168 1.00 80.31 406 ASN A CA 1
ATOM 3209 C C . ASN A 1 406 ? -33.293 14.210 -20.808 1.00 80.31 406 ASN A C 1
ATOM 3211 O O . ASN A 1 406 ? -34.421 14.266 -20.319 1.00 80.31 406 ASN A O 1
ATOM 3215 N N . THR A 1 407 ? -33.005 13.516 -21.903 1.00 73.12 407 THR A N 1
ATOM 3216 C CA . THR A 1 407 ? -34.013 12.791 -22.691 1.00 73.12 407 THR A CA 1
ATOM 3217 C C . THR A 1 407 ? -34.233 11.365 -22.193 1.00 73.12 407 THR A C 1
ATOM 3219 O O . THR A 1 407 ? -35.196 10.717 -22.586 1.00 73.12 407 THR A O 1
ATOM 3222 N N . GLY A 1 408 ? -33.323 10.845 -21.361 1.00 68.94 408 GLY A N 1
ATOM 3223 C CA . GLY A 1 408 ? -33.328 9.446 -20.928 1.00 68.94 408 GLY A CA 1
ATOM 3224 C C . GLY A 1 408 ? -32.949 8.431 -22.016 1.00 68.94 408 GLY A C 1
ATOM 3225 O O . GLY A 1 408 ? -32.940 7.233 -21.736 1.00 68.94 408 GLY A O 1
ATOM 3226 N N . ASN A 1 409 ? -32.605 8.876 -23.231 1.00 79.31 409 ASN A N 1
ATOM 3227 C CA . ASN A 1 409 ? -32.260 7.986 -24.339 1.00 79.31 409 ASN A CA 1
ATOM 3228 C C . ASN A 1 409 ? -31.004 7.160 -24.036 1.00 79.31 409 ASN A C 1
ATOM 3230 O O . ASN A 1 409 ? -30.011 7.683 -23.524 1.00 79.31 409 ASN A O 1
ATOM 3234 N N . LEU A 1 410 ? -31.031 5.880 -24.408 1.00 82.19 410 LEU A N 1
ATOM 3235 C CA . LEU A 1 410 ? -29.888 4.971 -24.348 1.00 82.19 410 LEU A CA 1
ATOM 3236 C C . LEU A 1 410 ? -29.511 4.513 -25.755 1.00 82.19 410 LEU A C 1
ATOM 3238 O O . LEU A 1 410 ? -30.375 4.332 -26.610 1.00 82.19 410 LEU A O 1
ATOM 3242 N N . PHE A 1 411 ? -28.217 4.311 -25.971 1.00 88.62 411 PHE A N 1
ATOM 3243 C CA . PHE A 1 411 ? -27.645 4.043 -27.284 1.00 88.62 411 PHE A CA 1
ATOM 3244 C C . PHE A 1 411 ? -26.855 2.733 -27.310 1.00 88.62 411 PHE A C 1
ATOM 3246 O O . PHE A 1 411 ? -26.324 2.259 -26.310 1.00 88.62 411 PHE A O 1
ATOM 3253 N N . THR A 1 412 ? -26.720 2.167 -28.493 1.00 88.69 412 THR A N 1
ATOM 3254 C CA . THR A 1 412 ? -25.724 1.153 -28.844 1.00 88.69 412 THR A CA 1
ATOM 3255 C C . THR A 1 412 ? -24.726 1.791 -29.809 1.00 88.69 412 THR A C 1
ATOM 3257 O O . THR A 1 412 ? -25.030 2.822 -30.414 1.00 88.69 412 THR A O 1
ATOM 3260 N N . LEU A 1 413 ? -23.522 1.230 -29.958 1.00 86.12 413 LEU A N 1
ATOM 3261 C CA . LEU A 1 413 ? -22.550 1.799 -30.904 1.00 86.12 413 LEU A CA 1
ATOM 3262 C C . LEU A 1 413 ? -23.065 1.761 -32.352 1.00 86.12 413 LEU A C 1
ATOM 3264 O O . LEU A 1 413 ? -22.835 2.712 -33.095 1.00 86.12 413 LEU A O 1
ATOM 3268 N N . ASP A 1 414 ? -23.849 0.740 -32.697 1.00 86.62 414 ASP A N 1
ATOM 3269 C CA . ASP A 1 414 ? -24.449 0.547 -34.021 1.00 86.62 414 ASP A CA 1
ATOM 3270 C C . ASP A 1 414 ? -25.384 1.699 -34.423 1.00 86.62 414 ASP A C 1
ATOM 3272 O O . ASP A 1 414 ? -25.558 1.986 -35.609 1.00 86.62 414 ASP A O 1
ATOM 3276 N N . ASN A 1 415 ? -25.952 2.428 -33.451 1.00 89.44 415 ASN A N 1
ATOM 3277 C CA . ASN A 1 415 ? -26.751 3.620 -33.743 1.00 89.44 415 ASN A CA 1
ATOM 3278 C C . ASN A 1 415 ? -25.945 4.699 -34.488 1.00 89.44 415 ASN A C 1
ATOM 3280 O O . ASN A 1 415 ? -26.542 5.542 -35.150 1.00 89.44 415 ASN A O 1
ATOM 3284 N N . PHE A 1 416 ? -24.611 4.666 -34.415 1.00 91.94 416 PHE A N 1
ATOM 3285 C CA . PHE A 1 416 ? -23.719 5.634 -35.051 1.00 91.94 416 PHE A CA 1
ATOM 3286 C C . PHE A 1 416 ? -23.081 5.118 -36.350 1.00 91.94 416 PHE A C 1
ATOM 3288 O O . PHE A 1 416 ? -22.287 5.837 -36.952 1.00 91.94 416 PHE A O 1
ATOM 3295 N N . ASP A 1 417 ? -23.419 3.917 -36.828 1.00 86.56 417 ASP A N 1
ATOM 3296 C CA . ASP A 1 417 ? -22.762 3.287 -37.984 1.00 86.56 417 ASP A CA 1
ATOM 3297 C C . ASP A 1 417 ? -22.806 4.139 -39.256 1.00 86.56 417 ASP A C 1
ATOM 3299 O O . ASP A 1 417 ? -21.812 4.254 -39.976 1.00 86.56 417 ASP A O 1
ATOM 3303 N N . SER A 1 418 ? -23.961 4.737 -39.550 1.00 83.69 418 SER A N 1
ATOM 3304 C CA . SER A 1 418 ? -24.137 5.599 -40.726 1.00 83.69 418 SER A CA 1
ATOM 3305 C C . SER A 1 418 ? -23.280 6.863 -40.627 1.00 83.69 418 SER A C 1
ATOM 3307 O O . SER A 1 418 ? -22.639 7.251 -41.599 1.00 83.69 418 SER A O 1
ATOM 3309 N N . LEU A 1 419 ? -23.194 7.449 -39.430 1.00 85.88 419 LEU A N 1
ATOM 3310 C CA . LEU A 1 419 ? -22.346 8.606 -39.144 1.00 85.88 419 LEU A CA 1
ATOM 3311 C C . LEU A 1 419 ? -20.861 8.248 -39.282 1.00 85.88 419 LEU A C 1
ATOM 3313 O O . LEU A 1 419 ? -20.082 8.968 -39.904 1.00 85.88 419 LEU A O 1
ATOM 3317 N N . VAL A 1 420 ? -20.464 7.101 -38.727 1.00 85.25 420 VAL A N 1
ATOM 3318 C CA . VAL A 1 420 ? -19.099 6.587 -38.817 1.00 85.25 420 VAL A CA 1
ATOM 3319 C C . VAL A 1 420 ? -18.715 6.343 -40.268 1.00 85.25 420 VAL A C 1
ATOM 3321 O O . VAL A 1 420 ? -17.617 6.729 -40.650 1.00 85.25 420 VAL A O 1
ATOM 3324 N N . LYS A 1 421 ? -19.581 5.763 -41.103 1.00 81.62 421 LYS A N 1
ATOM 3325 C CA . LYS A 1 421 ? -19.277 5.530 -42.526 1.00 81.62 421 LYS A CA 1
ATOM 3326 C C . LYS A 1 421 ? -18.928 6.816 -43.275 1.00 81.62 421 LYS A C 1
ATOM 3328 O O . LYS A 1 421 ? -17.973 6.804 -44.043 1.00 81.62 421 LYS A O 1
ATOM 3333 N N . ASP A 1 422 ? -19.627 7.911 -42.999 1.00 76.50 422 ASP A N 1
ATOM 3334 C CA . ASP A 1 422 ? -19.429 9.179 -43.710 1.00 76.50 422 ASP A CA 1
ATOM 3335 C C . ASP A 1 422 ? -18.231 9.990 -43.186 1.00 76.50 422 ASP A C 1
ATOM 3337 O O . ASP A 1 422 ? -17.524 10.653 -43.955 1.00 76.50 422 ASP A O 1
ATOM 3341 N N . TYR A 1 423 ? -17.965 9.919 -41.879 1.00 71.31 423 TYR A N 1
ATOM 3342 C CA . TYR A 1 423 ? -16.923 10.718 -41.223 1.00 71.31 423 TYR A CA 1
ATOM 3343 C C . TYR A 1 423 ? -15.615 9.956 -40.963 1.00 71.31 423 TYR A C 1
ATOM 3345 O O . TYR A 1 423 ? -14.557 10.569 -40.843 1.00 71.31 423 TYR A O 1
ATOM 3353 N N . SER A 1 424 ? -15.618 8.620 -40.990 1.00 54.41 424 SER A N 1
ATOM 3354 C CA . SER A 1 424 ? -14.376 7.824 -40.974 1.00 54.41 424 SER A CA 1
ATOM 3355 C C . SER A 1 424 ? -13.540 8.009 -42.247 1.00 54.41 424 SER A C 1
ATOM 3357 O O . SER A 1 424 ? -12.326 7.813 -42.213 1.00 54.41 424 SER A O 1
ATOM 3359 N N . SER A 1 425 ? -14.152 8.482 -43.341 1.00 41.03 425 SER A N 1
ATOM 3360 C CA . SER A 1 425 ? -13.502 8.789 -44.623 1.00 41.03 425 SER A CA 1
ATOM 3361 C C . SER A 1 425 ? -12.692 10.095 -44.669 1.00 41.03 425 SER A C 1
ATOM 3363 O O . SER A 1 425 ? -12.053 10.359 -45.687 1.00 41.03 425 SER A O 1
ATOM 3365 N N . ARG A 1 426 ? -12.684 10.928 -43.613 1.00 39.53 426 ARG A N 1
ATOM 3366 C CA . ARG A 1 426 ? -11.987 12.239 -43.609 1.00 39.53 426 ARG A CA 1
ATOM 3367 C C . ARG A 1 426 ? -10.869 12.397 -42.583 1.00 39.53 426 ARG A C 1
ATOM 3369 O O . ARG A 1 426 ? -10.165 13.410 -42.592 1.00 39.53 426 ARG A O 1
ATOM 3376 N N . HIS A 1 427 ? -10.579 11.369 -41.792 1.00 35.53 427 HIS A N 1
ATOM 3377 C CA . HIS A 1 427 ? -9.264 11.262 -41.173 1.00 35.53 427 HIS A CA 1
ATOM 3378 C C . HIS A 1 427 ? -8.273 10.724 -42.208 1.00 35.53 427 HIS A C 1
ATOM 3380 O O . HIS A 1 427 ? -8.324 9.555 -42.579 1.00 35.53 427 HIS A O 1
ATOM 3386 N N . LYS A 1 428 ? -7.354 11.589 -42.661 1.00 28.53 428 LYS A N 1
ATOM 3387 C CA . LYS A 1 428 ? -6.156 11.205 -43.420 1.00 28.53 428 LYS A CA 1
ATOM 3388 C C . LYS A 1 428 ? -5.376 10.117 -42.661 1.00 28.53 428 LYS A C 1
ATOM 3390 O O . LYS A 1 428 ? -4.440 10.411 -41.924 1.00 28.53 428 LYS A O 1
ATOM 3395 N N . ILE A 1 429 ? -5.700 8.852 -42.915 1.00 31.34 429 ILE A N 1
ATOM 3396 C CA . ILE A 1 429 ? -4.675 7.913 -43.368 1.00 31.34 429 ILE A CA 1
ATOM 3397 C C . ILE A 1 429 ? -4.081 8.593 -44.598 1.00 31.34 429 ILE A C 1
ATOM 3399 O O . ILE A 1 429 ? -4.834 9.059 -45.451 1.00 31.34 429 ILE A O 1
ATOM 3403 N N . ALA A 1 430 ? -2.764 8.784 -44.628 1.00 25.41 430 ALA A N 1
ATOM 3404 C CA . ALA A 1 430 ? -2.104 9.419 -45.757 1.00 25.41 430 ALA A CA 1
ATOM 3405 C C . ALA A 1 430 ? -2.646 8.825 -47.068 1.00 25.41 430 ALA A C 1
ATOM 3407 O O . ALA A 1 430 ? -2.499 7.627 -47.302 1.00 25.41 430 ALA A O 1
ATOM 3408 N N . GLU A 1 431 ? -3.287 9.656 -47.895 1.00 23.58 431 GLU A N 1
ATOM 3409 C CA . GLU A 1 431 ? -3.476 9.349 -49.307 1.00 23.58 431 GLU A CA 1
ATOM 3410 C C . GLU A 1 431 ? -2.074 9.184 -49.894 1.00 23.58 431 GLU A C 1
ATOM 3412 O O . GLU A 1 431 ? -1.389 10.153 -50.220 1.00 23.58 431 GLU A O 1
ATOM 3417 N N . VAL A 1 432 ? -1.616 7.939 -49.984 1.00 23.78 432 VAL A N 1
ATOM 3418 C CA . VAL A 1 432 ? -0.733 7.564 -51.072 1.00 23.78 432 VAL A CA 1
ATOM 3419 C C . VAL A 1 432 ? -1.665 7.320 -52.239 1.00 23.78 432 VAL A C 1
ATOM 3421 O O . VAL A 1 432 ? -2.547 6.464 -52.190 1.00 23.78 432 VAL A O 1
ATOM 3424 N N . HIS A 1 433 ? -1.494 8.164 -53.247 1.00 23.56 433 HIS A N 1
ATOM 3425 C CA . HIS A 1 433 ? -2.036 7.986 -54.576 1.00 23.56 433 HIS A CA 1
ATOM 3426 C C . HIS A 1 433 ? -2.045 6.509 -54.983 1.00 23.56 433 HIS A C 1
ATOM 3428 O O . HIS A 1 433 ? -1.065 5.790 -54.787 1.00 23.56 433 HIS A O 1
ATOM 3434 N N . LEU A 1 434 ? -3.142 6.100 -55.620 1.00 30.81 434 LEU A N 1
ATOM 3435 C CA . LEU A 1 434 ? -3.149 4.981 -56.551 1.00 30.81 434 LEU A CA 1
ATOM 3436 C C . LEU A 1 434 ? -2.152 5.292 -57.672 1.00 30.81 434 LEU A C 1
ATOM 3438 O O . LEU A 1 434 ? -2.502 5.840 -58.712 1.00 30.81 434 LEU A O 1
ATOM 3442 N N . GLU A 1 435 ? -0.898 4.955 -57.432 1.00 24.47 435 GLU A N 1
ATOM 3443 C CA . GLU A 1 435 ? 0.060 4.642 -58.469 1.00 24.47 435 GLU A CA 1
ATOM 3444 C C . GLU A 1 435 ? 0.598 3.260 -58.141 1.00 24.47 435 GLU A C 1
ATOM 3446 O O . GLU A 1 435 ? 0.909 2.963 -56.987 1.00 24.47 435 GLU A O 1
ATOM 3451 N N . ASP A 1 436 ? 0.691 2.415 -59.163 1.00 35.16 436 ASP A N 1
ATOM 3452 C CA . ASP A 1 436 ? 1.457 1.179 -59.142 1.00 35.16 436 ASP A CA 1
ATOM 3453 C C . ASP A 1 436 ? 2.903 1.486 -58.712 1.00 35.16 436 ASP A C 1
ATOM 3455 O O . ASP A 1 436 ? 3.819 1.610 -59.533 1.00 35.16 436 ASP A O 1
ATOM 3459 N N . SER A 1 437 ? 3.155 1.606 -57.408 1.00 30.70 437 SER A N 1
ATOM 3460 C CA . SER A 1 437 ? 4.499 1.651 -56.858 1.00 30.70 437 SER A CA 1
ATOM 3461 C C . SER A 1 437 ? 5.010 0.217 -56.835 1.00 30.70 437 SER A C 1
ATOM 3463 O O . SER A 1 437 ? 5.047 -0.454 -55.807 1.00 30.70 437 SER A O 1
ATOM 3465 N N . ASN A 1 438 ? 5.292 -0.261 -58.046 1.00 38.28 438 ASN A N 1
ATOM 3466 C CA . ASN A 1 438 ? 6.321 -1.211 -58.403 1.00 38.28 438 ASN A CA 1
ATOM 3467 C C . ASN A 1 438 ? 6.961 -1.900 -57.193 1.00 38.28 438 ASN A C 1
ATOM 3469 O O . ASN A 1 438 ? 7.784 -1.305 -56.495 1.00 38.28 438 ASN A O 1
ATOM 3473 N N . ILE A 1 439 ? 6.640 -3.185 -57.036 1.00 45.75 439 ILE A N 1
ATOM 3474 C CA . ILE A 1 439 ? 7.499 -4.177 -56.393 1.00 45.75 439 ILE A CA 1
ATOM 3475 C C . ILE A 1 439 ? 8.856 -4.101 -57.104 1.00 45.75 439 ILE A C 1
ATOM 3477 O O . ILE A 1 439 ? 9.098 -4.757 -58.112 1.00 45.75 439 ILE A O 1
ATOM 3481 N N . LYS A 1 440 ? 9.730 -3.217 -56.646 1.00 46.34 440 LYS A N 1
ATOM 3482 C CA . LYS A 1 440 ? 11.121 -3.164 -57.066 1.00 46.34 440 LYS A CA 1
ATOM 3483 C C . LYS A 1 440 ? 11.903 -3.373 -55.788 1.00 46.34 440 LYS A C 1
ATOM 3485 O O . LYS A 1 440 ? 11.896 -2.513 -54.917 1.00 46.34 440 LYS A O 1
ATOM 3490 N N . ASP A 1 441 ? 12.476 -4.570 -55.687 1.00 58.28 441 ASP A N 1
ATOM 3491 C CA . ASP A 1 441 ? 13.448 -5.006 -54.678 1.00 58.28 441 ASP A CA 1
ATOM 3492 C C . ASP A 1 441 ? 12.917 -5.897 -53.534 1.00 58.28 441 ASP A C 1
ATOM 3494 O O . ASP A 1 441 ? 13.492 -5.916 -52.446 1.00 58.28 441 ASP A O 1
ATOM 3498 N N . LEU A 1 442 ? 11.890 -6.733 -53.767 1.00 68.56 442 LEU A N 1
ATOM 3499 C CA . LEU A 1 442 ? 11.704 -7.919 -52.913 1.00 68.56 442 LEU A CA 1
ATOM 3500 C C . LEU A 1 442 ? 12.894 -8.877 -53.114 1.00 68.56 442 LEU A C 1
ATOM 3502 O O . LEU A 1 442 ? 13.284 -9.150 -54.251 1.00 68.56 442 LEU A O 1
ATOM 3506 N N . PRO A 1 443 ? 13.490 -9.428 -52.041 1.00 73.50 443 PRO A N 1
ATOM 3507 C CA . PRO A 1 443 ? 14.513 -10.441 -52.190 1.00 73.50 443 PRO A CA 1
ATOM 3508 C C . PRO A 1 443 ? 13.850 -11.713 -52.738 1.00 73.50 443 PRO A C 1
ATOM 3510 O O . PRO A 1 443 ? 12.711 -12.004 -52.355 1.00 73.50 443 PRO A O 1
ATOM 3513 N N . PRO A 1 444 ? 14.555 -12.528 -53.545 1.00 80.75 444 PRO A N 1
ATOM 3514 C CA . PRO A 1 444 ? 13.965 -13.704 -54.196 1.00 80.75 444 PRO A CA 1
ATOM 3515 C C . PRO A 1 444 ? 13.251 -14.676 -53.244 1.00 80.75 444 PRO A C 1
ATOM 3517 O O . PRO A 1 444 ? 12.347 -15.401 -53.653 1.00 80.75 444 PRO A O 1
ATOM 3520 N N . CYS A 1 445 ? 13.623 -14.669 -51.957 1.00 84.25 445 CYS A N 1
ATOM 3521 C CA . CYS A 1 445 ? 12.999 -15.495 -50.929 1.00 84.25 445 CYS A CA 1
ATOM 3522 C C . CYS A 1 445 ? 11.601 -15.033 -50.513 1.00 84.25 445 CYS A C 1
ATOM 3524 O O . CYS A 1 445 ? 10.770 -15.878 -50.196 1.00 84.25 445 CYS A O 1
ATOM 3526 N N . LEU A 1 446 ? 11.328 -13.731 -50.489 1.00 88.12 446 LEU A N 1
ATOM 3527 C CA . LEU A 1 446 ? 9.998 -13.207 -50.171 1.00 88.12 446 LEU A CA 1
ATOM 3528 C C . LEU A 1 446 ? 9.164 -13.046 -51.435 1.00 88.12 446 LEU A C 1
ATOM 3530 O O . LEU A 1 446 ? 7.977 -13.343 -51.399 1.00 88.12 446 LEU A O 1
ATOM 3534 N N . ASP A 1 447 ? 9.797 -12.672 -52.547 1.00 86.50 447 ASP A N 1
ATOM 3535 C CA . ASP A 1 447 ? 9.139 -12.556 -53.849 1.00 86.50 447 ASP A CA 1
ATOM 3536 C C . ASP A 1 447 ? 8.453 -13.871 -54.241 1.00 86.50 447 ASP A C 1
ATOM 3538 O O . ASP A 1 447 ? 7.240 -13.922 -54.437 1.00 86.50 447 ASP A O 1
ATOM 3542 N N . LYS A 1 448 ? 9.190 -14.988 -54.161 1.00 86.44 448 LYS A N 1
ATOM 3543 C CA . LYS A 1 448 ? 8.628 -16.320 -54.409 1.00 86.44 448 LYS A CA 1
ATOM 3544 C C . LYS A 1 448 ? 7.499 -16.693 -53.438 1.00 86.44 448 LYS A C 1
ATOM 3546 O O . LYS A 1 448 ? 6.623 -17.452 -53.824 1.00 86.44 448 LYS A O 1
ATOM 3551 N N . LEU A 1 449 ? 7.489 -16.205 -52.195 1.00 90.69 449 LEU A N 1
ATOM 3552 C CA . LEU A 1 449 ? 6.420 -16.522 -51.232 1.00 90.69 449 LEU A CA 1
ATOM 3553 C C . LEU A 1 449 ? 5.154 -15.674 -51.421 1.00 90.69 449 LEU A C 1
ATOM 3555 O O . LEU A 1 449 ? 4.083 -16.102 -50.998 1.00 90.69 449 LEU A O 1
ATOM 3559 N N . PHE A 1 450 ? 5.272 -14.486 -52.016 1.00 88.88 450 PHE A N 1
ATOM 3560 C CA . PHE A 1 450 ? 4.130 -13.640 -52.366 1.00 88.88 450 PHE A CA 1
ATOM 3561 C C . PHE A 1 450 ? 3.587 -13.920 -53.775 1.00 88.88 450 PHE A C 1
ATOM 3563 O O . PHE A 1 450 ? 2.461 -13.519 -54.069 1.00 88.88 450 PHE A O 1
ATOM 3570 N N . ASP A 1 451 ? 4.341 -14.620 -54.628 1.00 84.31 451 ASP A N 1
ATOM 3571 C CA . ASP A 1 451 ? 3.875 -15.047 -55.946 1.00 84.31 451 ASP A CA 1
ATOM 3572 C C . ASP A 1 451 ? 2.685 -16.014 -55.834 1.00 84.31 451 ASP A C 1
ATOM 3574 O O . ASP A 1 451 ? 2.798 -17.134 -55.338 1.00 84.31 451 ASP A O 1
ATOM 3578 N N . SER A 1 452 ? 1.543 -15.585 -56.373 1.00 80.81 452 SER A N 1
ATOM 3579 C CA . SER A 1 452 ? 0.301 -16.362 -56.438 1.00 80.81 452 SER A CA 1
ATOM 3580 C C . SER A 1 452 ? 0.427 -17.728 -57.133 1.00 80.81 452 SER A C 1
ATOM 3582 O O . SER A 1 452 ? -0.421 -18.594 -56.914 1.00 80.81 452 SER A O 1
ATOM 3584 N N . GLN A 1 453 ? 1.467 -17.944 -57.949 1.00 79.69 453 GLN A N 1
ATOM 3585 C CA . GLN A 1 453 ? 1.743 -19.231 -58.598 1.00 79.69 453 GLN A CA 1
ATOM 3586 C C . GLN A 1 453 ? 2.498 -20.217 -57.686 1.00 79.69 453 GLN A C 1
ATOM 3588 O O . GLN A 1 453 ? 2.569 -21.415 -57.983 1.00 79.69 453 GLN A O 1
ATOM 3593 N N . THR A 1 454 ? 3.035 -19.760 -56.552 1.00 80.62 454 THR A N 1
ATOM 3594 C CA . THR A 1 454 ? 3.798 -20.607 -55.632 1.00 80.62 454 THR A CA 1
ATOM 3595 C C . THR A 1 454 ? 2.884 -21.524 -54.830 1.00 80.62 454 THR A C 1
ATOM 3597 O O . THR A 1 454 ? 2.063 -21.109 -54.017 1.00 80.62 454 THR A O 1
ATOM 3600 N N . THR A 1 455 ? 3.066 -22.833 -55.000 1.00 81.50 455 THR A N 1
ATOM 3601 C CA . THR A 1 455 ? 2.294 -23.828 -54.248 1.00 81.50 455 THR A CA 1
ATOM 3602 C C . THR A 1 455 ? 2.972 -24.157 -52.917 1.00 81.50 455 THR A C 1
ATOM 3604 O O . THR A 1 455 ? 4.063 -24.726 -52.894 1.00 81.50 455 THR A O 1
ATOM 3607 N N . VAL A 1 456 ? 2.306 -23.864 -51.793 1.00 84.88 456 VAL A N 1
ATOM 3608 C CA . VAL A 1 456 ? 2.852 -24.115 -50.445 1.00 84.88 456 VAL A CA 1
ATOM 3609 C C . VAL A 1 456 ? 2.372 -25.469 -49.873 1.00 84.88 456 VAL A C 1
ATOM 3611 O O . VAL A 1 456 ? 1.157 -25.684 -49.719 1.00 84.88 456 VAL A O 1
ATOM 3614 N N . PRO A 1 457 ? 3.276 -26.399 -49.494 1.00 85.19 457 PRO A N 1
ATOM 3615 C CA . PRO A 1 457 ? 2.901 -27.695 -48.916 1.00 85.19 457 PRO A CA 1
ATOM 3616 C C . PRO A 1 457 ? 2.242 -27.567 -47.534 1.00 85.19 457 PRO A C 1
ATOM 3618 O O . PRO A 1 457 ? 2.586 -26.678 -46.756 1.00 85.19 457 PRO A O 1
ATOM 3621 N N . LYS A 1 458 ? 1.319 -28.483 -47.189 1.00 79.88 458 LYS A N 1
ATOM 3622 C CA . LYS A 1 458 ? 0.445 -28.399 -45.992 1.00 79.88 458 LYS A CA 1
ATOM 3623 C C . LYS A 1 458 ? 1.169 -28.159 -44.652 1.00 79.88 458 LYS A C 1
ATOM 3625 O O . LYS A 1 458 ? 0.573 -27.524 -43.789 1.00 79.88 458 LYS A O 1
ATOM 3630 N N . GLY A 1 459 ? 2.423 -28.584 -44.487 1.00 78.69 459 GLY A N 1
ATOM 3631 C CA . GLY A 1 459 ? 3.213 -28.357 -43.264 1.00 78.69 459 GLY A CA 1
ATOM 3632 C C . GLY A 1 459 ? 3.816 -26.951 -43.117 1.00 78.69 459 GLY A C 1
ATOM 3633 O O . GLY A 1 459 ? 4.169 -26.549 -42.014 1.00 78.69 459 GLY A O 1
ATOM 3634 N N . TYR A 1 460 ? 3.892 -26.179 -44.204 1.00 84.62 460 TYR A N 1
ATOM 3635 C CA . TYR A 1 460 ? 4.612 -24.899 -44.244 1.00 84.62 460 TYR A CA 1
ATOM 3636 C C . TYR A 1 460 ? 3.697 -23.684 -44.396 1.00 84.62 460 TYR A C 1
ATOM 3638 O O . TYR A 1 460 ? 4.128 -22.556 -44.188 1.00 84.62 460 TYR A O 1
ATOM 3646 N N . ARG A 1 461 ? 2.412 -23.901 -44.702 1.00 88.19 461 ARG A N 1
ATOM 3647 C CA . ARG A 1 461 ? 1.422 -22.849 -45.000 1.00 88.19 461 ARG A CA 1
ATOM 3648 C C . ARG A 1 461 ? 1.297 -21.795 -43.902 1.00 88.19 461 ARG A C 1
ATOM 3650 O O . ARG A 1 461 ? 1.298 -20.607 -44.199 1.00 88.19 461 ARG A O 1
ATOM 3657 N N . HIS A 1 462 ? 1.218 -22.226 -42.644 1.00 86.12 462 HIS A N 1
ATOM 3658 C CA . HIS A 1 462 ? 1.128 -21.306 -41.510 1.00 86.12 462 HIS A CA 1
ATOM 3659 C C . HIS A 1 462 ? 2.438 -20.528 -41.308 1.00 86.12 462 HIS A C 1
ATOM 3661 O O . HIS A 1 462 ? 2.403 -19.317 -41.130 1.00 86.12 462 HIS A O 1
ATOM 3667 N N . LYS A 1 463 ? 3.598 -21.195 -41.428 1.00 88.19 463 LYS A N 1
ATOM 3668 C CA . LYS A 1 463 ? 4.916 -20.541 -41.338 1.00 88.19 463 LYS A CA 1
ATOM 3669 C C . LYS A 1 463 ? 5.104 -19.486 -42.431 1.00 88.19 463 LYS A C 1
ATOM 3671 O O . LYS A 1 463 ? 5.577 -18.395 -42.135 1.00 88.19 463 LYS A O 1
ATOM 3676 N N . VAL A 1 464 ? 4.703 -19.791 -43.668 1.00 90.31 464 VAL A N 1
ATOM 3677 C CA . VAL A 1 464 ? 4.749 -18.843 -44.792 1.00 90.31 464 VAL A CA 1
ATOM 3678 C C . VAL A 1 464 ? 3.871 -17.630 -44.500 1.00 90.31 464 VAL A C 1
ATOM 3680 O O . VAL A 1 464 ? 4.370 -16.510 -44.556 1.00 90.31 464 VAL A O 1
ATOM 3683 N N . ARG A 1 465 ? 2.609 -17.834 -44.096 1.00 92.88 465 ARG A N 1
ATOM 3684 C CA . ARG A 1 465 ? 1.720 -16.719 -43.738 1.00 92.88 465 ARG A CA 1
ATOM 3685 C C . ARG A 1 465 ? 2.271 -15.886 -42.590 1.00 92.88 465 ARG A C 1
ATOM 3687 O O . ARG A 1 465 ? 2.289 -14.673 -42.691 1.00 92.88 465 ARG A O 1
ATOM 3694 N N . PHE A 1 466 ? 2.794 -16.517 -41.544 1.00 89.69 466 PHE A N 1
ATOM 3695 C CA . PHE A 1 466 ? 3.385 -15.813 -40.410 1.00 89.69 466 PHE A CA 1
ATOM 3696 C C . PHE A 1 466 ? 4.567 -14.925 -40.833 1.00 89.69 466 PHE A C 1
ATOM 3698 O O . PHE A 1 466 ? 4.592 -13.738 -40.516 1.00 89.69 466 PHE A O 1
ATOM 3705 N N . VAL A 1 467 ? 5.520 -15.465 -41.603 1.00 89.19 467 VAL A N 1
ATOM 3706 C CA . VAL A 1 467 ? 6.696 -14.718 -42.082 1.00 89.19 467 VAL A CA 1
ATOM 3707 C C . VAL A 1 467 ? 6.296 -13.576 -43.021 1.00 89.19 467 VAL A C 1
ATOM 3709 O O . VAL A 1 467 ? 6.754 -12.447 -42.838 1.00 89.19 467 VAL A O 1
ATOM 3712 N N . CYS A 1 468 ? 5.422 -13.841 -43.992 1.00 91.38 468 CYS A N 1
ATOM 3713 C CA . CYS A 1 468 ? 4.958 -12.838 -44.945 1.00 91.38 468 CYS A CA 1
ATOM 3714 C C . CYS A 1 468 ? 4.136 -11.732 -44.269 1.00 91.38 468 CYS A C 1
ATOM 3716 O O . CYS A 1 468 ? 4.355 -10.564 -44.572 1.00 91.38 468 CYS A O 1
ATOM 3718 N N . SER A 1 469 ? 3.273 -12.065 -43.304 1.00 92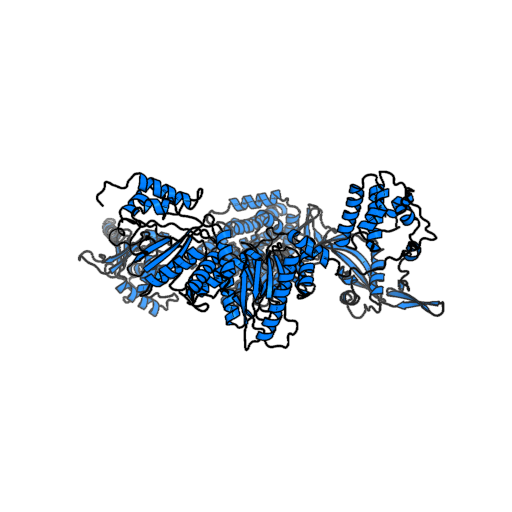.25 469 SER A N 1
ATOM 3719 C CA . SER A 1 469 ? 2.485 -11.081 -42.550 1.00 92.25 469 SER A CA 1
ATOM 3720 C C . SER A 1 469 ? 3.352 -10.157 -41.700 1.00 92.25 469 SER A C 1
ATOM 3722 O O . SER A 1 469 ? 3.102 -8.957 -41.672 1.00 92.25 469 SER A O 1
ATOM 3724 N N . ILE A 1 470 ? 4.405 -10.671 -41.048 1.00 84.94 470 ILE A N 1
ATOM 3725 C CA . ILE A 1 470 ? 5.340 -9.816 -40.295 1.00 84.94 470 ILE A CA 1
ATOM 3726 C C . ILE A 1 470 ? 6.081 -8.870 -41.244 1.00 84.94 470 ILE A C 1
ATOM 3728 O O . ILE A 1 470 ? 6.262 -7.696 -40.923 1.00 84.94 470 ILE A O 1
ATOM 3732 N N . PHE A 1 471 ? 6.534 -9.367 -42.401 1.00 86.44 471 PHE A N 1
ATOM 3733 C CA . PHE A 1 471 ? 7.216 -8.527 -43.386 1.00 86.44 471 PHE A CA 1
ATOM 3734 C C . PHE A 1 471 ? 6.286 -7.437 -43.929 1.00 86.44 471 PHE A C 1
ATOM 3736 O O . PHE A 1 471 ? 6.651 -6.265 -43.896 1.00 86.44 471 PHE A O 1
ATOM 3743 N N . ALA A 1 472 ? 5.085 -7.814 -44.369 1.00 84.88 472 ALA A N 1
ATOM 3744 C CA . ALA A 1 472 ? 4.093 -6.913 -44.941 1.00 84.88 472 ALA A CA 1
ATOM 3745 C C . ALA A 1 472 ? 3.680 -5.814 -43.950 1.00 84.88 472 ALA A C 1
ATOM 3747 O O . ALA A 1 472 ? 3.716 -4.634 -44.296 1.00 84.88 472 ALA A O 1
ATOM 3748 N N . HIS A 1 473 ? 3.422 -6.180 -42.689 1.00 86.50 473 HIS A N 1
ATOM 3749 C CA . HIS A 1 473 ? 3.106 -5.229 -41.619 1.00 86.50 473 HIS A CA 1
ATOM 3750 C C . HIS A 1 473 ? 4.217 -4.190 -41.431 1.00 86.50 473 HIS A C 1
ATOM 3752 O O . HIS A 1 473 ? 3.954 -2.991 -41.388 1.00 86.50 473 HIS A O 1
ATOM 3758 N N . LYS A 1 474 ? 5.482 -4.630 -41.414 1.00 76.25 474 LYS A N 1
ATOM 3759 C CA . LYS A 1 474 ? 6.640 -3.733 -41.256 1.00 76.25 474 LYS A CA 1
ATOM 3760 C C . LYS A 1 474 ? 6.929 -2.860 -42.471 1.00 76.25 474 LYS A C 1
ATOM 3762 O O . LYS A 1 474 ? 7.523 -1.800 -42.306 1.00 76.25 474 LYS A O 1
ATOM 3767 N N . GLN A 1 475 ? 6.523 -3.288 -43.664 1.00 75.12 475 GLN A N 1
ATOM 3768 C CA . GLN A 1 475 ? 6.544 -2.454 -44.868 1.00 75.12 475 GLN A CA 1
ATOM 3769 C C . GLN A 1 475 ? 5.316 -1.534 -44.964 1.00 75.12 475 GLN A C 1
ATOM 3771 O O . GLN A 1 475 ? 5.165 -0.826 -45.956 1.00 75.12 475 GLN A O 1
ATOM 3776 N N . GLY A 1 476 ? 4.439 -1.533 -43.952 1.00 67.50 476 GLY A N 1
ATOM 3777 C CA . GLY A 1 476 ? 3.251 -0.685 -43.906 1.00 67.50 476 GLY A CA 1
ATOM 3778 C C . GLY A 1 476 ? 2.125 -1.145 -44.830 1.00 67.50 476 GLY A C 1
ATOM 3779 O O . GLY A 1 476 ? 1.261 -0.343 -45.170 1.00 67.50 476 GLY A O 1
ATOM 3780 N N . TRP A 1 477 ? 2.125 -2.408 -45.266 1.00 82.19 477 TRP A N 1
ATOM 3781 C CA . TRP A 1 477 ? 1.053 -2.936 -46.108 1.00 82.19 477 TRP A CA 1
ATOM 3782 C C . TRP A 1 477 ? -0.236 -3.057 -45.303 1.00 82.19 477 TRP A C 1
ATOM 3784 O O . TRP A 1 477 ? -0.219 -3.518 -44.155 1.00 82.19 477 TRP A O 1
ATOM 3794 N N . ALA A 1 478 ? -1.360 -2.716 -45.934 1.00 80.50 478 ALA A N 1
ATOM 3795 C CA . ALA A 1 478 ? -2.665 -2.917 -45.336 1.00 80.50 478 ALA A CA 1
ATOM 3796 C C . ALA A 1 478 ? -2.913 -4.410 -45.062 1.00 80.50 478 ALA A C 1
ATOM 3798 O O . ALA A 1 478 ? -2.464 -5.304 -45.789 1.00 80.50 478 ALA A O 1
ATOM 3799 N N . GLU A 1 479 ? -3.642 -4.680 -43.984 1.00 85.44 479 GLU A N 1
ATOM 3800 C CA . GLU A 1 479 ? -3.968 -6.040 -43.561 1.00 85.44 479 GLU A CA 1
ATOM 3801 C C . GLU A 1 479 ? -4.767 -6.787 -44.636 1.00 85.44 479 GLU A C 1
ATOM 3803 O O . GLU A 1 479 ? -4.439 -7.922 -44.980 1.00 85.44 479 GLU A O 1
ATOM 3808 N N . ALA A 1 480 ? -5.747 -6.109 -45.240 1.00 79.50 480 ALA A N 1
ATOM 3809 C CA . ALA A 1 480 ? -6.565 -6.646 -46.323 1.00 79.50 480 ALA A CA 1
ATOM 3810 C C . ALA A 1 480 ? -5.727 -7.025 -47.559 1.00 79.50 480 ALA A C 1
ATOM 3812 O O . ALA A 1 480 ? -5.891 -8.125 -48.091 1.00 79.50 480 ALA A O 1
ATOM 3813 N N . ASP A 1 481 ? -4.772 -6.179 -47.958 1.00 80.94 481 ASP A N 1
ATOM 3814 C CA . ASP A 1 481 ? -3.874 -6.448 -49.092 1.00 80.94 481 ASP A CA 1
ATOM 3815 C C . ASP A 1 481 ? -2.984 -7.664 -48.823 1.00 80.94 481 ASP A C 1
ATOM 3817 O O . ASP A 1 481 ? -2.718 -8.485 -49.703 1.00 80.94 481 ASP A O 1
ATOM 3821 N N . THR A 1 482 ? -2.535 -7.807 -47.577 1.00 88.69 482 THR A N 1
ATOM 3822 C CA . THR A 1 482 ? -1.698 -8.929 -47.147 1.00 88.69 482 THR A CA 1
ATOM 3823 C C . THR A 1 482 ? -2.485 -10.234 -47.130 1.00 88.69 482 THR A C 1
ATOM 3825 O O . THR A 1 482 ? -1.983 -11.255 -47.605 1.00 88.69 482 THR A O 1
ATOM 3828 N N . ILE A 1 483 ? -3.736 -10.202 -46.655 1.00 87.94 483 ILE A N 1
ATOM 3829 C CA . ILE A 1 483 ? -4.660 -11.340 -46.726 1.00 87.94 483 ILE A CA 1
ATOM 3830 C C . ILE A 1 483 ? -4.855 -11.751 -48.183 1.00 87.94 483 ILE A C 1
ATOM 3832 O O . ILE A 1 483 ? -4.645 -12.919 -48.507 1.00 87.94 483 ILE A O 1
ATOM 3836 N N . GLN A 1 484 ? -5.175 -10.795 -49.061 1.00 87.25 484 GLN A N 1
ATOM 3837 C CA . GLN A 1 484 ? -5.421 -11.054 -50.478 1.00 87.25 484 GLN A CA 1
ATOM 3838 C C . GLN A 1 484 ? -4.204 -11.691 -51.163 1.00 87.25 484 GLN A C 1
ATOM 3840 O O . GLN A 1 484 ? -4.339 -12.683 -51.881 1.00 87.25 484 GLN A O 1
ATOM 3845 N N . ARG A 1 485 ? -2.998 -11.171 -50.901 1.00 86.50 485 ARG A N 1
ATOM 3846 C CA . ARG A 1 485 ? -1.746 -11.691 -51.478 1.00 86.50 485 ARG A CA 1
ATOM 3847 C C . ARG A 1 485 ? -1.383 -13.085 -50.969 1.00 86.50 485 ARG A C 1
ATOM 3849 O O . ARG A 1 485 ? -0.708 -13.823 -51.679 1.00 86.50 485 ARG A O 1
ATOM 3856 N N . LEU A 1 486 ? -1.848 -13.482 -49.784 1.00 91.56 486 LEU A N 1
ATOM 3857 C CA . LEU A 1 486 ? -1.541 -14.783 -49.181 1.00 91.56 486 LEU A CA 1
ATOM 3858 C C . LEU A 1 486 ? -2.665 -15.819 -49.304 1.00 91.56 486 LEU A C 1
ATOM 3860 O O . LEU A 1 486 ? -2.461 -16.967 -48.891 1.00 91.56 486 LEU A O 1
ATOM 3864 N N . GLU A 1 487 ? -3.807 -15.485 -49.917 1.00 87.56 487 GLU A N 1
ATOM 3865 C CA . GLU A 1 487 ? -4.911 -16.438 -50.112 1.00 87.56 487 GLU A CA 1
ATOM 3866 C C . GLU A 1 487 ? -4.463 -17.699 -50.861 1.00 87.56 487 GLU A C 1
ATOM 3868 O O . GLU A 1 487 ? -4.899 -18.800 -50.533 1.00 87.56 487 GLU A O 1
ATOM 3873 N N . HIS A 1 488 ? -3.529 -17.568 -51.809 1.00 87.19 488 HIS A N 1
ATOM 3874 C CA . HIS A 1 488 ? -2.995 -18.691 -52.587 1.00 87.19 488 HIS A CA 1
ATOM 3875 C C . HIS A 1 488 ? -2.304 -19.764 -51.714 1.00 87.19 488 HIS A C 1
ATOM 3877 O O . HIS A 1 488 ? -2.181 -20.924 -52.112 1.00 87.19 488 HIS A O 1
ATOM 3883 N N . THR A 1 489 ? -1.887 -19.417 -50.489 1.00 86.31 489 THR A N 1
ATOM 3884 C CA . THR A 1 489 ? -1.174 -20.330 -49.582 1.00 86.31 489 THR A CA 1
ATOM 3885 C C . THR A 1 489 ? -2.073 -21.413 -48.975 1.00 86.31 489 THR A C 1
ATOM 3887 O O . THR A 1 489 ? -1.573 -22.346 -48.338 1.00 86.31 489 THR A O 1
ATOM 3890 N N . THR A 1 490 ? -3.400 -21.320 -49.111 1.00 82.31 490 THR A N 1
ATOM 3891 C CA . THR A 1 490 ? -4.342 -22.307 -48.568 1.00 82.31 490 THR A CA 1
ATOM 3892 C C . THR A 1 490 ? -5.680 -22.300 -49.301 1.00 82.31 490 THR A C 1
ATOM 3894 O O . THR A 1 490 ? -6.162 -21.275 -49.750 1.00 82.31 490 THR A O 1
ATOM 3897 N N . SER A 1 491 ? -6.336 -23.457 -49.370 1.00 77.38 491 SER A N 1
ATOM 3898 C CA . SER A 1 491 ? -7.709 -23.562 -49.882 1.00 77.38 491 SER A CA 1
ATOM 3899 C C . SER A 1 491 ? -8.761 -23.025 -48.899 1.00 77.38 491 SER A C 1
ATOM 3901 O O . SER A 1 491 ? -9.898 -22.789 -49.285 1.00 77.38 491 SER A O 1
ATOM 3903 N N . ASP A 1 492 ? -8.393 -22.860 -47.625 1.00 80.38 492 ASP A N 1
ATOM 3904 C CA . ASP A 1 492 ? -9.249 -22.324 -46.563 1.00 80.38 492 ASP A CA 1
ATOM 3905 C C . ASP A 1 492 ? -8.947 -20.836 -46.338 1.00 80.38 492 ASP A C 1
ATOM 3907 O O . ASP A 1 492 ? -8.011 -20.476 -45.613 1.00 80.38 492 ASP A O 1
ATOM 3911 N N . LYS A 1 493 ? -9.737 -19.980 -46.994 1.00 75.44 493 LYS A N 1
ATOM 3912 C CA . LYS A 1 493 ? -9.571 -18.521 -46.962 1.00 75.44 493 LYS A CA 1
ATOM 3913 C C . LYS A 1 493 ? -9.782 -17.927 -45.567 1.00 75.44 493 LYS A C 1
ATOM 3915 O O . LYS A 1 493 ? -9.088 -16.981 -45.205 1.00 75.44 493 LYS A O 1
ATOM 3920 N N . LEU A 1 494 ? -10.669 -18.514 -44.759 1.00 75.19 494 LEU A N 1
ATOM 3921 C CA . LEU A 1 494 ? -10.925 -18.060 -43.388 1.00 75.19 494 LEU A CA 1
ATOM 3922 C C . LEU A 1 494 ? -9.706 -18.295 -42.496 1.00 75.19 494 LEU A C 1
ATOM 3924 O O . LEU A 1 494 ? -9.359 -17.446 -41.678 1.00 75.19 494 LEU A O 1
ATOM 3928 N N . LYS A 1 495 ? -8.995 -19.407 -42.706 1.00 77.69 495 LYS A N 1
ATOM 3929 C CA . LYS A 1 495 ? -7.755 -19.693 -41.979 1.00 77.69 495 LYS A CA 1
ATOM 3930 C C . LYS A 1 495 ? -6.594 -18.793 -42.399 1.00 77.69 495 LYS A C 1
ATOM 3932 O O . LYS A 1 495 ? -5.779 -18.430 -41.559 1.00 77.69 495 LYS A O 1
ATOM 3937 N N . CYS A 1 496 ? -6.524 -18.408 -43.676 1.00 82.88 496 CYS A N 1
ATOM 3938 C CA . CYS A 1 496 ? -5.573 -17.388 -44.127 1.00 82.88 496 CYS A CA 1
ATOM 3939 C C . CYS A 1 496 ? -5.838 -16.051 -43.432 1.00 82.88 496 CYS A C 1
ATOM 3941 O O . CYS A 1 496 ? -4.926 -15.479 -42.842 1.00 82.88 496 CYS A O 1
ATOM 3943 N N . LYS A 1 497 ? -7.099 -15.610 -43.454 1.00 85.56 497 LYS A N 1
ATOM 3944 C CA . LYS A 1 497 ? -7.561 -14.380 -42.814 1.00 85.56 497 LYS A CA 1
ATOM 3945 C C . LYS A 1 497 ? -7.225 -14.357 -41.319 1.00 85.56 497 LYS A C 1
ATOM 3947 O O . LYS A 1 497 ? -6.512 -13.463 -40.884 1.00 85.56 497 LYS A O 1
ATOM 3952 N N . SER A 1 498 ? -7.596 -15.405 -40.583 1.00 85.31 498 SER A N 1
ATOM 3953 C CA . SER A 1 498 ? -7.324 -15.514 -39.144 1.00 85.31 498 SER A CA 1
ATOM 3954 C C . SER A 1 498 ? -5.828 -15.515 -38.797 1.00 85.31 498 SER A C 1
ATOM 3956 O O . SER A 1 498 ? -5.434 -14.889 -37.813 1.00 85.31 498 SER A O 1
ATOM 3958 N N . ASP A 1 499 ? -4.984 -16.185 -39.593 1.00 85.44 499 ASP A N 1
ATOM 3959 C CA . ASP A 1 499 ? -3.532 -16.206 -39.368 1.00 85.44 499 ASP A CA 1
ATOM 3960 C C . ASP A 1 499 ? -2.910 -14.808 -39.578 1.00 85.44 499 ASP A C 1
ATOM 3962 O O . ASP A 1 499 ? -2.037 -14.400 -38.810 1.00 85.44 499 ASP A O 1
ATOM 3966 N N . VAL A 1 500 ? -3.347 -14.065 -40.604 1.00 89.62 500 VAL A N 1
ATOM 3967 C CA . VAL A 1 500 ? -2.839 -12.711 -40.901 1.00 89.62 500 VAL A CA 1
ATOM 3968 C C . VAL A 1 500 ? -3.346 -11.701 -39.868 1.00 89.62 500 VAL A C 1
ATOM 3970 O O . VAL A 1 500 ? -2.526 -10.991 -39.285 1.00 89.62 500 VAL A O 1
ATOM 3973 N N . GLU A 1 501 ? -4.649 -11.712 -39.568 1.00 89.38 501 GLU A N 1
ATOM 3974 C CA . GLU A 1 501 ? -5.295 -10.896 -38.526 1.00 89.38 501 GLU A CA 1
ATOM 3975 C C . GLU A 1 501 ? -4.624 -11.092 -37.167 1.00 89.38 501 GLU A C 1
ATOM 3977 O O . GLU A 1 501 ? -4.303 -10.132 -36.466 1.00 89.38 501 GLU A O 1
ATOM 3982 N N . GLY A 1 502 ? -4.354 -12.347 -36.793 1.00 82.62 502 GLY A N 1
ATOM 3983 C CA . GLY A 1 502 ? -3.692 -12.673 -35.534 1.00 82.62 502 GLY A CA 1
ATOM 3984 C C . GLY A 1 502 ? -2.303 -12.041 -35.426 1.00 82.62 502 GLY A C 1
ATOM 3985 O O . GLY A 1 502 ? -1.954 -11.481 -34.385 1.00 82.62 502 GLY A O 1
ATOM 3986 N N . VAL A 1 503 ? -1.519 -12.079 -36.506 1.00 82.69 503 VAL A N 1
ATOM 3987 C CA . VAL A 1 503 ? -0.178 -11.476 -36.548 1.00 82.69 503 VAL A CA 1
ATOM 3988 C C . VAL A 1 503 ? -0.253 -9.950 -36.542 1.00 82.69 503 VAL A C 1
ATOM 3990 O O . VAL A 1 503 ? 0.459 -9.321 -35.755 1.00 82.69 503 VAL A O 1
ATOM 3993 N N . TYR A 1 504 ? -1.129 -9.354 -37.355 1.00 88.25 504 TYR A N 1
ATOM 3994 C CA . TYR A 1 504 ? -1.329 -7.903 -37.423 1.00 88.25 504 TYR A CA 1
ATOM 3995 C C . TYR A 1 504 ? -1.815 -7.342 -36.088 1.00 88.25 504 TYR A C 1
ATOM 3997 O O . TYR A 1 504 ? -1.255 -6.368 -35.595 1.00 88.25 504 TYR A O 1
ATOM 4005 N N . LYS A 1 505 ? -2.766 -8.004 -35.424 1.00 86.06 505 LYS A N 1
ATOM 4006 C CA . LYS A 1 505 ? -3.239 -7.637 -34.082 1.00 86.06 505 LYS A CA 1
ATOM 4007 C C . LYS A 1 505 ? -2.106 -7.619 -33.055 1.00 86.06 505 LYS A C 1
ATOM 4009 O O . LYS A 1 505 ? -1.996 -6.673 -32.275 1.00 86.06 505 LYS A O 1
ATOM 4014 N N . ILE A 1 506 ? -1.248 -8.644 -33.056 1.00 73.31 506 ILE A N 1
ATOM 4015 C CA . ILE A 1 506 ? -0.117 -8.718 -32.123 1.00 73.31 506 ILE A CA 1
ATOM 4016 C C . ILE A 1 506 ? 0.925 -7.632 -32.427 1.00 73.31 506 ILE A C 1
ATOM 4018 O O . ILE A 1 506 ? 1.435 -7.013 -31.493 1.00 73.31 506 ILE A O 1
ATOM 4022 N N . LEU A 1 507 ? 1.235 -7.379 -33.701 1.00 64.69 507 LEU A N 1
ATOM 4023 C CA . LEU A 1 507 ? 2.209 -6.360 -34.100 1.00 64.69 507 LEU A CA 1
ATOM 4024 C C . LEU A 1 507 ? 1.675 -4.929 -33.955 1.00 64.69 507 LEU A C 1
ATOM 4026 O O . LEU A 1 507 ? 2.440 -4.044 -33.594 1.00 64.69 507 LEU A O 1
ATOM 4030 N N . ASN A 1 508 ? 0.377 -4.689 -34.132 1.00 72.06 508 ASN A N 1
ATOM 4031 C CA . ASN A 1 508 ? -0.246 -3.391 -33.854 1.00 72.06 508 ASN A CA 1
ATOM 4032 C C . ASN A 1 508 ? -0.181 -3.050 -32.355 1.00 72.06 508 ASN A C 1
ATOM 4034 O O . ASN A 1 508 ? 0.064 -1.902 -31.996 1.00 72.06 508 ASN A O 1
ATOM 4038 N N . ALA A 1 509 ? -0.338 -4.049 -31.478 1.00 63.12 509 ALA A N 1
ATOM 4039 C CA . ALA A 1 509 ? -0.184 -3.877 -30.033 1.00 63.12 509 ALA A CA 1
ATOM 4040 C C . ALA A 1 509 ? 1.289 -3.798 -29.582 1.00 63.12 509 ALA A C 1
ATOM 4042 O O . ALA A 1 509 ? 1.604 -3.122 -28.605 1.00 63.12 509 ALA A O 1
ATOM 4043 N N . ALA A 1 510 ? 2.195 -4.504 -30.266 1.00 61.19 510 ALA A N 1
ATOM 4044 C CA . ALA A 1 510 ? 3.622 -4.549 -29.951 1.00 61.19 510 ALA A CA 1
ATOM 4045 C C . ALA A 1 510 ? 4.482 -4.612 -31.239 1.00 61.19 510 ALA A C 1
ATOM 4047 O O . ALA A 1 510 ? 4.915 -5.701 -31.635 1.00 61.19 510 ALA A O 1
ATOM 4048 N N . PRO A 1 511 ? 4.802 -3.460 -31.869 1.00 62.41 511 PRO A N 1
ATOM 4049 C CA . PRO A 1 511 ? 5.433 -3.396 -33.203 1.00 62.41 511 PRO A CA 1
ATOM 4050 C C . PRO A 1 511 ? 6.796 -4.092 -33.328 1.00 62.41 511 PRO A C 1
ATOM 4052 O O . PRO A 1 511 ? 7.207 -4.527 -34.407 1.00 62.41 511 PRO A O 1
ATOM 4055 N N . ASN A 1 512 ? 7.498 -4.249 -32.204 1.00 64.19 512 ASN A N 1
ATOM 4056 C CA . ASN A 1 512 ? 8.818 -4.876 -32.134 1.00 64.19 512 ASN A CA 1
ATOM 4057 C C . ASN A 1 512 ? 8.777 -6.341 -31.662 1.00 64.19 512 ASN A C 1
ATOM 4059 O O . ASN A 1 512 ? 9.821 -6.930 -31.411 1.00 64.19 512 ASN A O 1
ATOM 4063 N N . ARG A 1 513 ? 7.591 -6.951 -31.514 1.00 60.00 513 ARG A N 1
ATOM 4064 C CA . ARG A 1 513 ? 7.458 -8.306 -30.951 1.00 60.00 513 ARG A CA 1
ATOM 4065 C C . ARG A 1 513 ? 7.970 -9.412 -31.873 1.00 60.00 513 ARG A C 1
ATOM 4067 O O . ARG A 1 513 ? 8.524 -10.391 -31.381 1.00 60.00 513 ARG A O 1
ATOM 4074 N N . TYR A 1 514 ? 7.800 -9.268 -33.188 1.00 72.19 514 TYR A N 1
ATOM 4075 C CA . TYR A 1 514 ? 8.300 -10.231 -34.173 1.00 72.19 514 TYR A CA 1
ATOM 4076 C C . TYR A 1 514 ? 9.130 -9.549 -35.260 1.00 72.19 514 TYR A C 1
ATOM 4078 O O . TYR A 1 514 ? 8.898 -8.393 -35.616 1.00 72.19 514 TYR A O 1
ATOM 4086 N N . HIS A 1 515 ? 10.107 -10.276 -35.802 1.00 69.12 515 HIS A N 1
ATOM 4087 C CA . HIS A 1 515 ? 10.993 -9.809 -36.865 1.00 69.12 515 HIS A CA 1
ATOM 4088 C C . HIS A 1 515 ? 11.208 -10.915 -37.898 1.00 69.12 515 HIS A C 1
ATOM 4090 O O . HIS A 1 515 ? 11.354 -12.085 -37.545 1.00 69.12 515 HIS A O 1
ATOM 4096 N N . VAL A 1 516 ? 11.274 -10.535 -39.174 1.00 71.94 516 VAL A N 1
ATOM 4097 C CA . VAL A 1 516 ? 11.722 -11.429 -40.246 1.00 71.94 516 VAL A CA 1
ATOM 4098 C C . VAL A 1 516 ? 13.235 -11.283 -40.377 1.00 71.94 516 VAL A C 1
ATOM 4100 O O . VAL A 1 516 ? 13.732 -10.210 -40.712 1.00 71.94 516 VAL A O 1
ATOM 4103 N N . GLY A 1 517 ? 13.972 -12.349 -40.068 1.00 63.75 517 GLY A N 1
ATOM 4104 C CA . GLY A 1 517 ? 15.433 -12.403 -40.177 1.00 63.75 517 GLY A CA 1
ATOM 4105 C C . GLY A 1 517 ? 15.885 -13.515 -41.119 1.00 63.75 517 GLY A C 1
ATOM 4106 O O . GLY A 1 517 ? 15.131 -14.450 -41.364 1.00 63.75 517 GLY A O 1
ATOM 4107 N N . CYS A 1 518 ? 17.115 -13.428 -41.637 1.00 69.25 518 CYS A N 1
ATOM 4108 C CA . CYS A 1 518 ? 17.717 -14.453 -42.506 1.00 69.25 518 CYS A CA 1
ATOM 4109 C C . CYS A 1 518 ? 18.824 -15.287 -41.819 1.00 69.25 518 CYS A C 1
ATOM 4111 O O . CYS A 1 518 ? 19.571 -16.009 -42.493 1.00 69.25 518 CYS A O 1
ATOM 4113 N N . GLY A 1 519 ? 18.966 -15.163 -40.493 1.00 60.34 519 GLY A N 1
ATOM 4114 C CA . GLY A 1 519 ? 19.947 -15.887 -39.673 1.00 60.34 519 GLY A CA 1
ATOM 4115 C C . GLY A 1 519 ? 19.573 -17.353 -39.417 1.00 60.34 519 GLY A C 1
ATOM 4116 O O . GLY A 1 519 ? 18.424 -17.755 -39.623 1.00 60.34 519 GLY A O 1
ATOM 4117 N N . ASN A 1 520 ? 20.541 -18.157 -38.969 1.00 58.06 520 ASN A N 1
ATOM 4118 C CA . ASN A 1 520 ? 20.301 -19.551 -38.575 1.00 58.06 520 ASN A CA 1
ATOM 4119 C C . ASN A 1 520 ? 19.265 -19.614 -37.439 1.00 58.06 520 ASN A C 1
ATOM 4121 O O . ASN A 1 520 ? 19.342 -18.832 -36.497 1.00 58.06 520 ASN A O 1
ATOM 4125 N N . GLY A 1 521 ? 18.280 -20.510 -37.562 1.00 57.53 521 GLY A N 1
ATOM 4126 C CA . GLY A 1 521 ? 17.152 -20.629 -36.624 1.00 57.53 521 GLY A CA 1
ATOM 4127 C C . GLY A 1 521 ? 15.961 -19.701 -36.905 1.00 57.53 521 GLY A C 1
ATOM 4128 O O . GLY A 1 521 ? 14.951 -19.781 -36.213 1.00 57.53 521 GLY A O 1
ATOM 4129 N N . SER A 1 522 ? 16.032 -18.830 -37.920 1.00 76.50 522 SER A N 1
ATOM 4130 C CA . SER A 1 522 ? 14.868 -18.041 -38.349 1.00 76.50 522 SER A CA 1
ATOM 4131 C C . SER A 1 522 ? 13.906 -18.858 -39.215 1.00 76.50 522 SER A C 1
ATOM 4133 O O . SER A 1 522 ? 14.328 -19.666 -40.043 1.00 76.50 522 SER A O 1
ATOM 4135 N N . LEU A 1 523 ? 12.605 -18.572 -39.097 1.00 80.88 523 LEU A N 1
ATOM 4136 C CA . LEU A 1 523 ? 11.565 -19.224 -39.902 1.00 80.88 523 LEU A CA 1
ATOM 4137 C C . LEU A 1 523 ? 11.771 -19.013 -41.409 1.00 80.88 523 LEU A C 1
ATOM 4139 O O . LEU A 1 523 ? 11.528 -19.923 -42.194 1.00 80.88 523 LEU A O 1
ATOM 4143 N N . LEU A 1 524 ? 12.262 -17.840 -41.828 1.00 83.56 524 LEU A N 1
ATOM 4144 C CA . LEU A 1 524 ? 12.569 -17.588 -43.238 1.00 83.56 524 LEU A CA 1
ATOM 4145 C C . LEU A 1 524 ? 13.769 -18.424 -43.715 1.00 83.56 524 LEU A C 1
ATOM 4147 O O . LEU A 1 524 ? 13.746 -18.921 -44.838 1.00 83.56 524 LEU A O 1
ATOM 4151 N N . ARG A 1 525 ? 14.799 -18.628 -42.878 1.00 82.69 525 ARG A N 1
ATOM 4152 C CA . ARG A 1 525 ? 15.938 -19.495 -43.224 1.00 82.69 525 ARG A CA 1
ATOM 4153 C C . ARG A 1 525 ? 15.540 -20.972 -43.262 1.00 82.69 525 ARG A C 1
ATOM 4155 O O . ARG A 1 525 ? 16.009 -21.671 -44.152 1.00 82.69 525 ARG A O 1
ATOM 4162 N N . GLU A 1 526 ? 14.656 -21.429 -42.375 1.00 82.44 526 GLU A N 1
ATOM 4163 C CA . GLU A 1 526 ? 14.071 -22.778 -42.461 1.00 82.44 526 GLU A CA 1
ATOM 4164 C C . GLU A 1 526 ? 13.340 -22.987 -43.793 1.00 82.44 526 GLU A C 1
ATOM 4166 O O . GLU A 1 526 ? 13.597 -23.967 -44.482 1.00 82.44 526 GLU A O 1
ATOM 4171 N N . LEU A 1 527 ? 12.499 -22.034 -44.214 1.00 86.94 527 LEU A N 1
ATOM 4172 C CA . LEU A 1 527 ? 11.775 -22.121 -45.490 1.00 86.94 527 LEU A CA 1
ATOM 4173 C C . LEU A 1 527 ? 12.709 -22.153 -46.714 1.00 86.94 527 LEU A C 1
ATOM 4175 O O . LEU A 1 527 ? 12.364 -22.758 -47.728 1.00 86.94 527 LEU A O 1
ATOM 4179 N N . VAL A 1 528 ? 13.880 -21.512 -46.636 1.00 84.56 528 VAL A N 1
ATOM 4180 C CA . VAL A 1 528 ? 14.924 -21.591 -47.673 1.00 84.56 528 VAL A CA 1
ATOM 4181 C C . VAL A 1 528 ? 15.616 -22.957 -47.655 1.00 84.56 528 VAL A C 1
ATOM 4183 O O . VAL A 1 528 ? 15.769 -23.573 -48.706 1.00 84.56 528 VAL A O 1
ATOM 4186 N N . ASN A 1 529 ? 16.028 -23.438 -46.479 1.00 82.75 529 ASN A N 1
ATOM 4187 C CA . ASN A 1 529 ? 16.738 -24.713 -46.333 1.00 82.75 529 ASN A CA 1
ATOM 4188 C C . ASN A 1 529 ? 15.865 -25.908 -46.748 1.00 82.75 529 ASN A C 1
ATOM 4190 O O . ASN A 1 529 ? 16.364 -26.845 -47.366 1.00 82.75 529 ASN A O 1
ATOM 4194 N N . ASP A 1 530 ? 14.561 -25.827 -46.479 1.00 84.62 530 ASP A N 1
ATOM 4195 C CA . ASP A 1 530 ? 13.569 -26.841 -46.849 1.00 84.62 530 ASP A CA 1
ATOM 4196 C C . ASP A 1 530 ? 13.103 -26.709 -48.315 1.00 84.62 530 ASP A C 1
ATOM 4198 O O . ASP A 1 530 ? 12.204 -27.422 -48.761 1.00 84.62 530 ASP A O 1
ATOM 4202 N N . GLY A 1 531 ? 13.690 -25.782 -49.084 1.00 83.31 531 GLY A N 1
ATOM 4203 C CA . GLY A 1 531 ? 13.427 -25.599 -50.514 1.00 83.31 531 GLY A CA 1
ATOM 4204 C C . GLY A 1 531 ? 12.065 -24.982 -50.855 1.00 83.31 531 GLY A C 1
ATOM 4205 O O . GLY A 1 531 ? 11.694 -24.926 -52.031 1.00 83.31 531 GLY A O 1
ATOM 4206 N N . ILE A 1 532 ? 11.317 -24.492 -49.860 1.00 86.94 532 ILE A N 1
ATOM 4207 C CA . ILE A 1 532 ? 9.999 -23.863 -50.051 1.00 86.94 532 ILE A CA 1
ATOM 4208 C C . ILE A 1 532 ? 10.144 -22.530 -50.786 1.00 86.94 532 ILE A C 1
ATOM 4210 O O . ILE A 1 532 ? 9.377 -22.227 -51.700 1.00 86.94 532 ILE A O 1
ATOM 4214 N N . THR A 1 533 ? 11.179 -21.762 -50.447 1.00 87.88 533 THR A N 1
ATOM 4215 C CA . THR A 1 533 ? 11.550 -20.543 -51.168 1.00 87.88 533 THR A CA 1
ATOM 4216 C C . THR A 1 533 ? 13.018 -20.559 -51.602 1.00 87.88 533 THR A C 1
ATOM 4218 O O . THR A 1 533 ? 13.771 -21.450 -51.223 1.00 87.88 533 THR A O 1
ATOM 4221 N N . ILE A 1 534 ? 13.423 -19.620 -52.457 1.00 81.81 534 ILE A N 1
ATOM 4222 C CA . ILE A 1 534 ? 14.782 -19.538 -53.016 1.00 81.81 534 ILE A CA 1
ATOM 4223 C C . ILE A 1 534 ? 15.547 -18.374 -52.402 1.00 81.81 534 ILE A C 1
ATOM 4225 O O . ILE A 1 534 ? 14.967 -17.349 -52.077 1.00 81.81 534 ILE A O 1
ATOM 4229 N N . CYS A 1 535 ? 16.860 -18.496 -52.253 1.00 78.69 535 CYS A N 1
ATOM 4230 C CA . CYS A 1 535 ? 17.691 -17.408 -51.753 1.00 78.69 535 CYS A CA 1
ATOM 4231 C C . CYS A 1 535 ? 18.835 -17.151 -52.728 1.00 78.69 535 CYS A C 1
ATOM 4233 O O . CYS A 1 535 ? 19.672 -18.025 -52.932 1.00 78.69 535 CYS A O 1
ATOM 4235 N N . ASP A 1 536 ? 18.888 -15.943 -53.289 1.00 70.44 536 ASP A N 1
ATOM 4236 C CA . ASP A 1 536 ? 20.093 -15.425 -53.936 1.00 70.44 536 ASP A CA 1
ATOM 4237 C C . ASP A 1 536 ? 20.808 -14.496 -52.952 1.00 70.44 536 ASP A C 1
ATOM 4239 O O . ASP A 1 536 ? 20.637 -13.276 -52.943 1.00 70.44 536 ASP A O 1
ATOM 4243 N N . GLN A 1 537 ? 21.572 -15.107 -52.050 1.00 63.97 537 GLN A N 1
ATOM 4244 C CA . GLN A 1 537 ? 22.305 -14.401 -51.002 1.00 63.97 537 GLN A CA 1
ATOM 4245 C C . GLN A 1 537 ? 23.312 -13.384 -51.574 1.00 63.97 537 GLN A C 1
ATOM 4247 O O . GLN A 1 537 ? 23.671 -12.441 -50.871 1.00 63.97 537 GLN A O 1
ATOM 4252 N N . ALA A 1 538 ? 23.746 -13.546 -52.831 1.00 57.16 538 ALA A N 1
ATOM 4253 C CA . ALA A 1 538 ? 24.701 -12.654 -53.481 1.00 57.16 538 ALA A CA 1
ATOM 4254 C C . ALA A 1 538 ? 24.066 -11.328 -53.941 1.00 57.16 538 ALA A C 1
ATOM 4256 O O . ALA A 1 538 ? 24.729 -10.296 -53.860 1.00 57.16 538 ALA A O 1
ATOM 4257 N N . ASN A 1 539 ? 22.788 -11.338 -54.343 1.00 56.62 539 ASN A N 1
ATOM 4258 C CA . ASN A 1 539 ? 22.075 -10.159 -54.863 1.00 56.62 539 ASN A CA 1
ATOM 4259 C C . ASN A 1 539 ? 20.909 -9.683 -53.976 1.00 56.62 539 ASN A C 1
ATOM 4261 O O . ASN A 1 539 ? 20.139 -8.816 -54.380 1.00 56.62 539 ASN A O 1
ATOM 4265 N N . CYS A 1 540 ? 20.745 -10.238 -52.772 1.00 64.06 540 CYS A N 1
ATOM 4266 C CA . CYS A 1 540 ? 19.636 -9.892 -51.885 1.00 64.06 540 CYS A CA 1
ATOM 4267 C C . CYS A 1 540 ? 19.765 -8.445 -51.351 1.00 64.06 540 CYS A C 1
ATOM 4269 O O . CYS A 1 540 ? 20.676 -8.193 -50.555 1.00 64.06 540 CYS A O 1
ATOM 4271 N N . PRO A 1 541 ? 18.832 -7.522 -51.681 1.00 51.94 541 PRO A N 1
ATOM 4272 C CA . PRO A 1 541 ? 18.903 -6.107 -51.284 1.00 51.94 541 PRO A CA 1
ATOM 4273 C C . PRO A 1 541 ? 18.879 -5.903 -49.760 1.00 51.94 541 PRO A C 1
ATOM 4275 O O . PRO A 1 541 ? 19.413 -4.921 -49.246 1.00 51.94 541 PRO A O 1
ATOM 4278 N N . TYR A 1 542 ? 18.333 -6.874 -49.022 1.00 51.81 542 TYR A N 1
ATOM 4279 C CA . TYR A 1 542 ? 18.293 -6.879 -47.560 1.00 51.81 542 TYR A CA 1
ATOM 4280 C C . TYR A 1 542 ? 19.495 -7.591 -46.918 1.00 51.81 542 TYR A C 1
ATOM 4282 O O . TYR A 1 542 ? 19.827 -7.295 -45.776 1.00 51.81 542 TYR A O 1
ATOM 4290 N N . TYR A 1 543 ? 20.197 -8.488 -47.624 1.00 48.12 543 TYR A N 1
ATOM 4291 C CA . TYR A 1 543 ? 21.425 -9.127 -47.123 1.00 48.12 543 TYR A CA 1
ATOM 4292 C C . TYR A 1 543 ? 22.628 -8.180 -47.237 1.00 48.12 543 TYR A C 1
ATOM 4294 O O . TYR A 1 543 ? 23.483 -8.150 -46.351 1.00 48.12 543 TYR A O 1
ATOM 4302 N N . THR A 1 544 ? 22.655 -7.321 -48.262 1.00 39.03 544 THR A N 1
ATOM 4303 C CA . THR A 1 544 ? 23.603 -6.198 -48.353 1.00 39.03 544 THR A CA 1
ATOM 4304 C C . THR A 1 544 ? 23.371 -5.134 -47.274 1.00 39.03 544 THR A C 1
ATOM 4306 O O . THR A 1 544 ? 24.336 -4.479 -46.889 1.00 39.03 544 THR A O 1
ATOM 4309 N N . GLN A 1 545 ? 22.149 -5.020 -46.727 1.00 39.56 545 GLN A N 1
ATOM 4310 C CA . GLN A 1 545 ? 21.811 -4.160 -45.576 1.00 39.56 545 GLN A CA 1
ATOM 4311 C C . GLN A 1 545 ? 21.887 -4.869 -44.200 1.00 39.56 545 GLN A C 1
ATOM 4313 O O . GLN A 1 545 ? 21.897 -4.191 -43.174 1.00 39.56 545 GLN A O 1
ATOM 4318 N N . GLN A 1 546 ? 21.948 -6.212 -44.158 1.00 34.50 546 GLN A N 1
ATOM 4319 C CA . GLN A 1 546 ? 22.112 -7.033 -42.940 1.00 34.50 546 GLN A CA 1
ATOM 4320 C C . GLN A 1 546 ? 23.529 -7.599 -42.727 1.00 34.50 546 GLN A C 1
ATOM 4322 O O . GLN A 1 546 ? 23.797 -8.197 -41.683 1.00 34.50 546 GLN A O 1
ATOM 4327 N N . LYS A 1 547 ? 24.502 -7.311 -43.606 1.00 28.55 547 LYS A N 1
ATOM 4328 C CA . LYS A 1 547 ? 25.806 -6.894 -43.056 1.00 28.55 547 LYS A CA 1
ATOM 4329 C C . LYS A 1 547 ? 25.466 -5.686 -42.217 1.00 28.55 547 LYS A C 1
ATOM 4331 O O . LYS A 1 547 ? 24.871 -4.789 -42.787 1.00 28.55 547 LYS A O 1
ATOM 4336 N N . GLY A 1 548 ? 25.709 -5.741 -40.910 1.00 31.44 548 GLY A N 1
ATOM 4337 C CA . GLY A 1 548 ? 25.030 -4.879 -39.954 1.00 31.44 548 GLY A CA 1
ATOM 4338 C C . GLY A 1 548 ? 25.075 -3.377 -40.259 1.00 31.44 548 GLY A C 1
ATOM 4339 O O . GLY A 1 548 ? 25.531 -2.876 -41.287 1.00 31.44 548 GLY A O 1
ATOM 4340 N N . GLY A 1 549 ? 24.868 -2.602 -39.209 1.00 31.61 549 GLY A N 1
ATOM 4341 C CA . GLY A 1 549 ? 25.927 -1.632 -39.020 1.00 31.61 549 GLY A CA 1
ATOM 4342 C C . GLY A 1 549 ? 27.262 -2.395 -39.131 1.00 31.61 549 GLY A C 1
ATOM 4343 O O . GLY A 1 549 ? 27.754 -2.929 -38.147 1.00 31.61 549 GLY A O 1
ATOM 4344 N N . VAL A 1 550 ? 27.922 -2.365 -40.295 1.00 37.81 550 VAL A N 1
ATOM 4345 C CA . VAL A 1 550 ? 29.252 -1.792 -40.263 1.00 37.81 550 VAL A CA 1
ATOM 4346 C C . VAL A 1 550 ? 28.958 -0.459 -39.610 1.00 37.81 550 VAL A C 1
ATOM 4348 O O . VAL A 1 550 ? 28.484 0.471 -40.264 1.00 37.81 550 VAL A O 1
ATOM 4351 N N . PHE A 1 551 ? 29.061 -0.422 -38.271 1.00 40.81 551 PHE A N 1
ATOM 4352 C CA . PHE A 1 551 ? 29.236 0.829 -37.572 1.00 40.81 551 PHE A CA 1
ATOM 4353 C C . PHE A 1 551 ? 30.226 1.532 -38.469 1.00 40.81 551 PHE A C 1
ATOM 4355 O O . PHE A 1 551 ? 31.280 0.946 -38.733 1.00 40.81 551 PHE A O 1
ATOM 4362 N N . LYS A 1 552 ? 29.832 2.666 -39.076 1.00 44.88 552 LYS A N 1
ATOM 4363 C CA . LYS A 1 552 ? 30.625 3.308 -40.144 1.00 44.88 552 LYS A CA 1
ATOM 4364 C C . LYS A 1 552 ? 32.110 3.400 -39.755 1.00 44.88 552 LYS A C 1
ATOM 4366 O O . LYS A 1 552 ? 32.954 3.477 -40.634 1.00 44.88 552 LYS A O 1
ATOM 4371 N N . ASN A 1 553 ? 32.368 3.318 -38.445 1.00 53.41 553 ASN A N 1
ATOM 4372 C CA . ASN A 1 553 ? 33.621 3.048 -37.770 1.00 53.41 553 ASN A CA 1
ATOM 4373 C C . ASN A 1 553 ? 33.467 1.902 -36.718 1.00 53.41 553 ASN A C 1
ATOM 4375 O O . ASN A 1 553 ? 32.771 2.130 -35.722 1.00 53.41 553 ASN A O 1
ATOM 4379 N N . PRO A 1 554 ? 34.056 0.696 -36.870 1.00 71.12 554 PRO A N 1
ATOM 4380 C CA . PRO A 1 554 ? 34.028 -0.348 -35.833 1.00 71.12 554 PRO A CA 1
ATOM 4381 C C . PRO A 1 554 ? 34.773 0.080 -34.555 1.00 71.12 554 PRO A C 1
ATOM 4383 O O . PRO A 1 554 ? 35.753 0.824 -34.611 1.00 71.12 554 PRO A O 1
ATOM 4386 N N . ILE A 1 555 ? 34.309 -0.392 -33.392 1.00 83.50 555 ILE A N 1
ATOM 4387 C CA . ILE A 1 555 ? 34.992 -0.189 -32.106 1.00 83.50 555 ILE A CA 1
ATOM 4388 C C . ILE A 1 555 ? 35.927 -1.366 -31.845 1.00 83.50 555 ILE A C 1
ATOM 4390 O O . ILE A 1 555 ? 35.526 -2.522 -31.973 1.00 83.50 555 ILE A O 1
ATOM 4394 N N . ARG A 1 556 ? 37.164 -1.075 -31.442 1.00 85.69 556 ARG A N 1
ATOM 4395 C CA . ARG A 1 556 ? 38.143 -2.067 -30.986 1.00 85.69 556 ARG A CA 1
ATOM 4396 C C . ARG A 1 556 ? 38.627 -1.732 -29.585 1.00 85.69 556 ARG A C 1
ATOM 4398 O O . ARG A 1 556 ? 38.685 -0.561 -29.216 1.00 85.69 556 ARG A O 1
ATOM 4405 N N . ILE A 1 557 ? 39.010 -2.756 -28.830 1.00 86.88 557 ILE A N 1
ATOM 4406 C CA . ILE A 1 557 ? 39.694 -2.576 -27.551 1.00 86.88 557 ILE A CA 1
ATOM 4407 C C . ILE A 1 557 ? 41.199 -2.495 -27.827 1.00 86.88 557 ILE A C 1
ATOM 4409 O O . ILE A 1 557 ? 41.773 -3.407 -28.418 1.00 86.88 557 ILE A O 1
ATOM 4413 N N . MET A 1 558 ? 41.841 -1.405 -27.416 1.00 85.81 558 MET A N 1
ATOM 4414 C CA . MET A 1 558 ? 43.287 -1.198 -27.540 1.00 85.81 558 MET A CA 1
ATOM 4415 C C . MET A 1 558 ? 43.807 -0.653 -26.215 1.00 85.81 558 MET A C 1
ATOM 4417 O O . MET A 1 558 ? 43.255 0.322 -25.737 1.00 85.81 558 MET A O 1
ATOM 4421 N N . SER A 1 559 ? 44.832 -1.252 -25.602 1.00 84.31 559 SER A N 1
ATOM 4422 C CA . SER A 1 559 ? 45.404 -0.773 -24.323 1.00 84.31 559 SER A CA 1
ATOM 4423 C C . SER A 1 559 ? 44.350 -0.440 -23.245 1.00 84.31 559 SER A C 1
ATOM 4425 O O . SER A 1 559 ? 44.370 0.642 -22.670 1.00 84.31 559 SER A O 1
ATOM 4427 N N . ASN A 1 560 ? 43.394 -1.349 -23.011 1.00 87.38 560 ASN A N 1
ATOM 4428 C CA . ASN A 1 560 ? 42.280 -1.178 -22.060 1.00 87.38 560 ASN A CA 1
ATOM 4429 C C . ASN A 1 560 ? 41.354 0.022 -22.319 1.00 87.38 560 ASN A C 1
ATOM 4431 O O . ASN A 1 560 ? 40.708 0.498 -21.396 1.00 87.38 560 ASN A O 1
ATOM 4435 N N . LYS A 1 561 ? 41.229 0.490 -23.562 1.00 91.31 561 LYS A N 1
ATOM 4436 C CA . LYS A 1 561 ? 40.239 1.502 -23.960 1.00 91.31 561 LYS A CA 1
ATOM 4437 C C . LYS A 1 561 ? 39.479 1.087 -25.207 1.00 91.31 561 LYS A C 1
ATOM 4439 O O . LYS A 1 561 ? 40.001 0.357 -26.049 1.00 91.31 561 LYS A O 1
ATOM 4444 N N . TYR A 1 562 ? 38.256 1.587 -25.340 1.00 92.75 562 TYR A N 1
ATOM 4445 C CA . TYR A 1 562 ? 37.497 1.504 -26.577 1.00 92.75 562 TYR A CA 1
ATOM 4446 C C . TYR A 1 562 ? 37.980 2.595 -27.537 1.00 92.75 562 TYR A C 1
ATOM 4448 O O . TYR A 1 562 ? 38.035 3.779 -27.196 1.00 92.75 562 TYR A O 1
ATOM 4456 N N . CYS A 1 563 ? 38.319 2.192 -28.756 1.00 90.12 563 CYS A N 1
ATOM 4457 C CA . CYS A 1 563 ? 38.763 3.062 -29.834 1.00 90.12 563 CYS A CA 1
ATOM 4458 C C . CYS A 1 563 ? 37.865 2.881 -31.057 1.00 90.12 563 CYS A C 1
ATOM 4460 O O . CYS A 1 563 ? 37.592 1.758 -31.475 1.00 90.12 563 CYS A O 1
ATOM 4462 N N . LYS A 1 564 ? 37.437 3.993 -31.648 1.00 89.00 564 LYS A N 1
ATOM 4463 C CA . LYS A 1 564 ? 36.627 4.058 -32.861 1.00 89.00 564 LYS A CA 1
ATOM 4464 C C . LYS A 1 564 ? 37.527 4.140 -34.091 1.00 89.00 564 LYS A C 1
ATOM 4466 O O . LYS A 1 564 ? 38.394 5.005 -34.178 1.00 89.00 564 LYS A O 1
ATOM 4471 N N . GLU A 1 565 ? 37.323 3.240 -35.042 1.00 84.38 565 GLU A N 1
ATOM 4472 C CA . GLU A 1 565 ? 38.123 3.135 -36.265 1.00 84.38 565 GLU A CA 1
ATOM 4473 C C . GLU A 1 565 ? 37.639 4.121 -37.346 1.00 84.38 565 GLU A C 1
ATOM 4475 O O . GLU A 1 565 ? 36.615 3.875 -37.965 1.00 84.38 565 GLU A O 1
ATOM 4480 N N . LYS A 1 566 ? 38.351 5.221 -37.613 1.00 80.12 566 LYS A N 1
ATOM 4481 C CA . LYS A 1 566 ? 38.030 6.204 -38.668 1.00 80.12 566 LYS A CA 1
ATOM 4482 C C . LYS A 1 566 ? 38.914 6.030 -39.905 1.00 80.12 566 LYS A C 1
ATOM 4484 O O . LYS A 1 566 ? 40.119 5.824 -39.792 1.00 80.12 566 LYS A O 1
ATOM 4489 N N . GLN A 1 567 ? 38.336 6.203 -41.092 1.00 75.00 567 GLN A N 1
ATOM 4490 C CA . GLN A 1 567 ? 39.091 6.337 -42.344 1.00 75.00 567 GLN A CA 1
ATOM 4491 C C . GLN A 1 567 ? 39.410 7.813 -42.605 1.00 75.00 567 GLN A C 1
ATOM 4493 O O . GLN A 1 567 ? 38.501 8.610 -42.828 1.00 75.00 567 GLN A O 1
ATOM 4498 N N . VAL A 1 568 ? 40.694 8.175 -42.589 1.00 74.12 568 VAL A N 1
ATOM 4499 C CA . VAL A 1 568 ? 41.189 9.523 -42.914 1.00 74.12 568 VAL A CA 1
ATOM 4500 C C . VAL A 1 568 ? 42.259 9.377 -43.991 1.00 74.12 568 VAL A C 1
ATOM 4502 O O . VAL A 1 568 ? 43.212 8.627 -43.808 1.00 74.12 568 VAL A O 1
ATOM 4505 N N . ASP A 1 569 ? 42.088 10.032 -45.142 1.00 73.50 569 ASP A N 1
ATOM 4506 C CA . ASP A 1 569 ? 43.041 9.988 -46.265 1.00 73.50 569 ASP A CA 1
ATOM 4507 C C . ASP A 1 569 ? 43.464 8.566 -46.690 1.00 73.50 569 ASP A C 1
ATOM 4509 O O . ASP A 1 569 ? 44.635 8.291 -46.954 1.00 73.50 569 ASP A O 1
ATOM 4513 N N . LYS A 1 570 ? 42.500 7.632 -46.743 1.00 66.75 570 LYS A N 1
ATOM 4514 C CA . LYS A 1 570 ? 42.710 6.195 -47.036 1.00 66.75 570 LYS A CA 1
ATOM 4515 C C . LYS A 1 570 ? 43.599 5.453 -46.017 1.00 66.75 570 LYS A C 1
ATOM 4517 O O . LYS A 1 570 ? 44.067 4.353 -46.308 1.00 66.75 570 LYS A O 1
ATOM 4522 N N . LYS A 1 571 ? 43.833 6.028 -44.834 1.00 69.94 571 LYS A N 1
ATOM 4523 C CA . LYS A 1 571 ? 44.484 5.378 -43.690 1.00 69.94 571 LYS A CA 1
ATOM 4524 C C . LYS A 1 571 ? 43.482 5.165 -42.559 1.00 69.94 571 LYS A C 1
ATOM 4526 O O . LYS A 1 571 ? 42.698 6.051 -42.219 1.00 69.94 571 LYS A O 1
ATOM 4531 N N . THR A 1 572 ? 43.558 3.992 -41.940 1.00 80.19 572 THR A N 1
ATOM 4532 C CA . THR A 1 572 ? 42.804 3.673 -40.729 1.00 80.19 572 THR A CA 1
ATOM 4533 C C . THR A 1 572 ? 43.445 4.357 -39.520 1.00 80.19 572 THR A C 1
ATOM 4535 O O . THR A 1 572 ? 44.596 4.081 -39.188 1.00 80.19 572 THR A O 1
ATOM 4538 N N . VAL A 1 573 ? 42.697 5.230 -38.850 1.00 82.56 573 VAL A N 1
ATOM 4539 C CA . VAL A 1 573 ? 43.084 5.916 -37.612 1.00 82.56 573 VAL A CA 1
ATOM 4540 C C . VAL A 1 573 ? 42.155 5.459 -36.490 1.00 82.56 573 VAL A C 1
ATOM 4542 O O . VAL A 1 573 ? 40.948 5.360 -36.687 1.00 82.56 573 VAL A O 1
ATOM 4545 N N . TYR A 1 574 ? 42.698 5.190 -35.304 1.00 87.31 574 TYR A N 1
ATOM 4546 C CA . TYR A 1 574 ? 41.918 4.782 -34.134 1.00 87.31 574 TYR A CA 1
ATOM 4547 C C . TYR A 1 574 ? 41.795 5.949 -33.156 1.00 87.31 574 TYR A C 1
ATOM 4549 O O . TYR A 1 574 ? 42.789 6.406 -32.596 1.00 87.31 574 TYR A O 1
ATOM 4557 N N . GLU A 1 575 ? 40.576 6.435 -32.951 1.00 88.50 575 GLU A N 1
ATOM 4558 C CA . GLU A 1 575 ? 40.280 7.530 -32.028 1.00 88.50 575 GLU A CA 1
ATOM 4559 C C . GLU A 1 575 ? 39.758 6.967 -30.697 1.00 88.50 575 GLU A C 1
ATOM 4561 O O . GLU A 1 575 ? 38.786 6.208 -30.705 1.00 88.50 575 GLU A O 1
ATOM 4566 N N . PRO A 1 576 ? 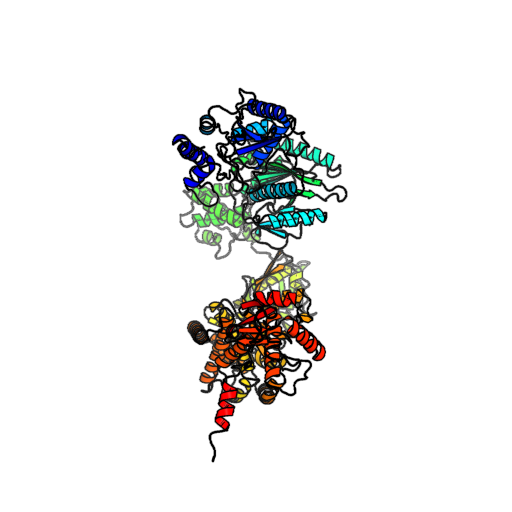40.368 7.290 -29.545 1.00 89.75 576 PRO A N 1
ATOM 4567 C CA . PRO A 1 576 ? 39.890 6.812 -28.254 1.00 89.75 576 PRO A CA 1
ATOM 4568 C C . PRO A 1 576 ? 38.534 7.437 -27.909 1.00 89.75 576 PRO A C 1
ATOM 4570 O O . PRO A 1 576 ? 38.366 8.652 -27.948 1.00 89.75 576 PRO A O 1
ATOM 4573 N N . ILE A 1 577 ? 37.574 6.593 -27.535 1.00 93.31 577 ILE A N 1
ATOM 4574 C CA . ILE A 1 577 ? 36.239 7.011 -27.081 1.00 93.31 577 ILE A CA 1
ATOM 4575 C C . ILE A 1 577 ? 36.007 6.708 -25.594 1.00 93.31 577 ILE A C 1
ATOM 4577 O O . ILE A 1 577 ? 34.995 7.127 -25.036 1.00 93.31 577 ILE A O 1
ATOM 4581 N N . SER A 1 578 ? 36.938 6.012 -24.941 1.00 94.06 578 SER A N 1
ATOM 4582 C CA . SER A 1 578 ? 36.981 5.828 -23.489 1.00 94.06 578 SER A CA 1
ATOM 4583 C C . SER A 1 578 ? 38.426 5.794 -22.976 1.00 94.06 578 SER A C 1
ATOM 4585 O O . SER A 1 578 ? 39.369 5.671 -23.758 1.00 94.06 578 SER A O 1
ATOM 4587 N N . THR A 1 579 ? 38.597 5.873 -21.657 1.00 92.44 579 THR A N 1
ATOM 4588 C CA . THR A 1 579 ? 39.865 5.602 -20.942 1.00 92.44 579 THR A CA 1
ATOM 4589 C C . THR A 1 579 ? 39.857 4.249 -20.213 1.00 92.44 579 THR A C 1
ATOM 4591 O O . THR A 1 579 ? 40.697 3.990 -19.352 1.00 92.44 579 THR A O 1
ATOM 4594 N N . PHE A 1 580 ? 38.872 3.403 -20.523 1.00 93.25 580 PHE A N 1
ATOM 4595 C CA . PHE A 1 580 ? 38.606 2.137 -19.841 1.00 93.25 580 PHE A CA 1
ATOM 4596 C C . PHE A 1 580 ? 37.965 1.106 -20.777 1.00 93.25 580 PHE A C 1
ATOM 4598 O O . PHE A 1 580 ? 37.378 1.468 -21.804 1.00 93.25 580 PHE A O 1
ATOM 4605 N N . ARG A 1 581 ? 38.006 -0.168 -20.382 1.00 92.38 581 ARG A N 1
ATOM 4606 C CA . ARG A 1 581 ? 37.192 -1.248 -20.957 1.00 92.38 581 ARG A CA 1
ATOM 4607 C C . ARG A 1 581 ? 36.274 -1.845 -19.893 1.00 92.38 581 ARG A C 1
ATOM 4609 O O . ARG A 1 581 ? 36.582 -1.771 -18.704 1.00 92.38 581 ARG A O 1
ATOM 4616 N N . ILE A 1 582 ? 35.163 -2.418 -20.336 1.00 93.19 582 ILE A N 1
ATOM 4617 C CA . ILE A 1 582 ? 34.237 -3.175 -19.493 1.00 93.19 582 ILE A CA 1
ATOM 4618 C C . ILE A 1 582 ? 34.507 -4.657 -19.738 1.00 93.19 582 ILE A C 1
ATOM 4620 O O . ILE A 1 582 ? 34.623 -5.067 -20.889 1.00 93.19 582 ILE A O 1
ATOM 4624 N N . GLU A 1 583 ? 34.614 -5.427 -18.663 1.00 91.25 583 GLU A N 1
ATOM 4625 C CA . GLU A 1 583 ? 34.676 -6.889 -18.682 1.00 91.25 583 GLU A CA 1
ATOM 4626 C C . GLU A 1 583 ? 33.456 -7.422 -17.929 1.00 91.25 583 GLU A C 1
ATOM 4628 O O . GLU A 1 583 ? 33.331 -7.192 -16.722 1.00 91.25 583 GLU A O 1
ATOM 4633 N N . ALA A 1 584 ? 32.517 -8.054 -18.637 1.00 89.62 584 ALA A N 1
ATOM 4634 C CA . ALA A 1 584 ? 31.314 -8.602 -18.019 1.00 89.62 584 ALA A CA 1
ATOM 4635 C C . ALA A 1 584 ? 31.637 -9.916 -17.296 1.00 89.62 584 ALA A C 1
ATOM 4637 O O . ALA A 1 584 ? 32.338 -10.774 -17.825 1.00 89.62 584 ALA A O 1
ATOM 4638 N N . THR A 1 585 ? 31.135 -10.073 -16.071 1.00 86.94 585 THR A N 1
ATOM 4639 C CA . THR A 1 585 ? 31.413 -11.252 -15.238 1.00 86.94 585 THR A CA 1
ATOM 4640 C C . THR A 1 585 ? 30.216 -12.185 -15.128 1.00 86.94 585 THR A C 1
ATOM 4642 O O . THR A 1 585 ? 30.394 -13.398 -15.115 1.00 86.94 585 THR A O 1
ATOM 4645 N N . GLU A 1 586 ? 29.003 -11.640 -15.018 1.00 87.19 586 GLU A N 1
ATOM 4646 C CA . GLU A 1 586 ? 27.765 -12.418 -14.890 1.00 87.19 586 GLU A CA 1
ATOM 4647 C C . GLU A 1 586 ? 26.530 -11.577 -15.242 1.00 87.19 586 GLU A C 1
ATOM 4649 O O . GLU A 1 586 ? 26.513 -10.356 -15.061 1.00 87.19 586 GLU A O 1
ATOM 4654 N N . SER A 1 587 ? 25.490 -12.259 -15.717 1.00 88.44 587 SER A N 1
ATOM 4655 C CA . SER A 1 587 ? 24.148 -11.724 -15.940 1.00 88.44 587 SER A CA 1
ATOM 4656 C C . SER A 1 587 ? 23.292 -11.997 -14.708 1.00 88.44 587 SER A C 1
ATOM 4658 O O . SER A 1 587 ? 23.329 -13.093 -14.150 1.00 88.44 587 SER A O 1
ATOM 4660 N N . ILE A 1 588 ? 22.508 -11.019 -14.274 1.00 87.88 588 ILE A N 1
ATOM 4661 C CA . ILE A 1 588 ? 21.584 -11.128 -13.150 1.00 87.88 588 ILE A CA 1
ATOM 4662 C C . ILE A 1 588 ? 20.185 -10.775 -13.638 1.00 87.88 588 ILE A C 1
ATOM 4664 O O . ILE A 1 588 ? 19.902 -9.630 -13.990 1.00 87.88 588 ILE A O 1
ATOM 4668 N N . ILE A 1 589 ? 19.276 -11.745 -13.599 1.00 87.00 589 ILE A N 1
ATOM 4669 C CA . ILE A 1 589 ? 17.870 -11.533 -13.940 1.00 87.00 589 ILE A CA 1
ATOM 4670 C C . ILE A 1 589 ? 17.103 -11.173 -12.669 1.00 87.00 589 ILE A C 1
ATOM 4672 O O . ILE A 1 589 ? 16.969 -11.993 -11.762 1.00 87.00 589 ILE A O 1
ATOM 4676 N N . CYS A 1 590 ? 16.557 -9.960 -12.612 1.00 83.56 590 CYS A N 1
ATOM 4677 C CA . CYS A 1 590 ? 15.687 -9.500 -11.530 1.00 83.56 590 CYS A CA 1
ATOM 4678 C C . CYS A 1 590 ? 14.487 -8.755 -12.120 1.00 83.56 590 CYS A C 1
ATOM 4680 O O . CYS A 1 590 ? 14.667 -7.880 -12.959 1.00 83.56 590 CYS A O 1
ATOM 4682 N N . ASP A 1 591 ? 13.259 -9.082 -11.707 1.00 79.19 591 ASP A N 1
ATOM 4683 C CA . ASP A 1 591 ? 12.025 -8.452 -12.212 1.00 79.19 591 ASP A CA 1
ATOM 4684 C C . ASP A 1 591 ? 11.912 -8.430 -13.757 1.00 79.19 591 ASP A C 1
ATOM 4686 O O . ASP A 1 591 ? 11.513 -7.424 -14.347 1.00 79.19 591 ASP A O 1
ATOM 4690 N N . ASN A 1 592 ? 12.295 -9.526 -14.430 1.00 76.75 592 ASN A N 1
ATOM 4691 C CA . ASN A 1 592 ? 12.375 -9.648 -15.900 1.00 76.75 592 ASN A CA 1
ATOM 4692 C C . ASN A 1 592 ? 13.315 -8.634 -16.580 1.00 76.75 592 ASN A C 1
ATOM 4694 O O . ASN A 1 592 ? 13.202 -8.373 -17.779 1.00 76.75 592 ASN A O 1
ATOM 4698 N N . LYS A 1 593 ? 14.241 -8.056 -15.815 1.00 81.50 593 LYS A N 1
ATOM 4699 C CA . LYS A 1 593 ? 15.288 -7.155 -16.282 1.00 81.50 593 LYS A CA 1
ATOM 4700 C C . LYS A 1 593 ? 16.648 -7.805 -16.094 1.00 81.50 593 LYS A C 1
ATOM 4702 O O . LYS A 1 593 ? 16.904 -8.434 -15.070 1.00 81.50 593 LYS A O 1
ATOM 4707 N N . GLU A 1 594 ? 17.508 -7.622 -17.084 1.00 85.88 594 GLU A N 1
ATOM 4708 C CA . GLU A 1 594 ? 18.880 -8.108 -17.061 1.00 85.88 594 GLU A CA 1
ATOM 4709 C C . GLU A 1 594 ? 19.815 -7.010 -16.554 1.00 85.88 594 GLU A C 1
ATOM 4711 O O . GLU A 1 594 ? 19.928 -5.940 -17.153 1.00 85.88 594 GLU A O 1
ATOM 4716 N N . TYR A 1 595 ? 20.465 -7.287 -15.433 1.00 89.06 595 TYR A N 1
ATOM 4717 C CA . TYR A 1 595 ? 21.551 -6.502 -14.869 1.00 89.06 595 TYR A CA 1
ATOM 4718 C C . TYR A 1 595 ? 22.863 -7.219 -15.179 1.00 89.06 595 TYR A C 1
ATOM 4720 O O . TYR A 1 595 ? 22.924 -8.441 -15.104 1.00 89.06 595 TYR A O 1
ATOM 4728 N N . ILE A 1 596 ? 23.923 -6.484 -15.498 1.00 88.44 596 ILE A N 1
ATOM 4729 C CA . ILE A 1 596 ? 25.230 -7.083 -15.793 1.00 88.44 596 ILE A CA 1
ATOM 4730 C C . ILE A 1 596 ? 26.203 -6.689 -14.691 1.00 88.44 596 ILE A C 1
ATOM 4732 O O . ILE A 1 596 ? 26.513 -5.509 -14.533 1.00 88.44 596 ILE A O 1
ATOM 4736 N N . ASN A 1 597 ? 26.714 -7.662 -13.944 1.00 87.62 597 ASN A N 1
ATOM 4737 C CA . ASN A 1 597 ? 27.887 -7.429 -13.112 1.00 87.62 597 ASN A CA 1
ATOM 4738 C C . ASN A 1 597 ? 29.112 -7.383 -14.019 1.00 87.62 597 ASN A C 1
ATOM 4740 O O . ASN A 1 597 ? 29.309 -8.257 -14.866 1.00 87.62 597 ASN A O 1
ATOM 4744 N N . ALA A 1 598 ? 29.922 -6.346 -13.851 1.00 89.25 598 ALA A N 1
ATOM 4745 C CA . ALA A 1 598 ? 31.093 -6.118 -14.671 1.00 89.25 598 ALA A CA 1
ATOM 4746 C C . ALA A 1 598 ? 32.237 -5.509 -13.861 1.00 89.25 598 ALA A C 1
ATOM 4748 O O . ALA A 1 598 ? 32.048 -4.956 -12.775 1.00 89.25 598 ALA A O 1
ATOM 4749 N N . LYS A 1 599 ? 33.437 -5.566 -14.431 1.00 91.25 599 LYS A N 1
ATOM 4750 C CA . LYS A 1 599 ? 34.609 -4.826 -13.977 1.00 91.25 599 LYS A CA 1
ATOM 4751 C C . LYS A 1 599 ? 34.959 -3.743 -14.988 1.00 91.25 599 LYS A C 1
ATOM 4753 O O . LYS A 1 599 ? 35.115 -4.014 -16.177 1.00 91.25 599 LYS A O 1
ATOM 4758 N N . LEU A 1 600 ? 35.127 -2.516 -14.510 1.00 92.31 600 LEU A N 1
ATOM 4759 C CA . LEU A 1 600 ? 35.788 -1.455 -15.258 1.00 92.31 600 LEU A CA 1
ATOM 4760 C C . LEU A 1 600 ? 37.292 -1.576 -15.059 1.00 92.31 600 LEU A C 1
ATOM 4762 O O . LEU A 1 600 ? 37.770 -1.535 -13.927 1.00 92.31 600 LEU A O 1
ATOM 4766 N N . ILE A 1 601 ? 38.026 -1.676 -16.161 1.00 92.81 601 ILE A N 1
ATOM 4767 C CA . ILE A 1 601 ? 39.486 -1.748 -16.164 1.00 92.81 601 ILE A CA 1
ATOM 4768 C C . ILE A 1 601 ? 40.008 -0.472 -16.811 1.00 92.81 601 ILE A C 1
ATOM 4770 O O . ILE A 1 601 ? 39.756 -0.230 -17.994 1.00 92.81 601 ILE A O 1
ATOM 4774 N N . SER A 1 602 ? 40.702 0.360 -16.036 1.00 90.44 602 SER A N 1
ATOM 4775 C CA . SER A 1 602 ? 41.287 1.610 -16.530 1.00 90.44 602 SER A CA 1
ATOM 4776 C C . SER A 1 602 ? 42.523 1.367 -17.408 1.00 90.44 602 SER A C 1
ATOM 4778 O O . SER A 1 602 ? 43.106 0.278 -17.425 1.00 90.44 602 SER A O 1
ATOM 4780 N N . GLU A 1 603 ? 42.986 2.412 -18.100 1.00 85.56 603 GLU A N 1
ATOM 4781 C CA . GLU A 1 603 ? 44.241 2.372 -18.869 1.00 85.56 603 GLU A CA 1
ATOM 4782 C C . GLU A 1 603 ? 45.463 1.992 -18.007 1.00 85.56 603 GLU A C 1
ATOM 4784 O O . GLU A 1 603 ? 46.355 1.296 -18.487 1.00 85.56 603 GLU A O 1
ATOM 4789 N N . CYS A 1 604 ? 45.488 2.369 -16.720 1.00 83.88 604 CYS A N 1
ATOM 4790 C CA . CYS A 1 604 ? 46.563 2.001 -15.789 1.00 83.88 604 CYS A CA 1
ATOM 4791 C C . CYS A 1 604 ? 46.376 0.627 -15.115 1.00 83.88 604 CYS A C 1
ATOM 4793 O O . CYS A 1 604 ? 47.191 0.251 -14.276 1.00 83.88 604 CYS A O 1
ATOM 4795 N N . GLY A 1 605 ? 45.329 -0.127 -15.474 1.00 84.25 605 GLY A N 1
ATOM 4796 C CA . GLY A 1 605 ? 45.068 -1.477 -14.962 1.00 84.25 605 GLY A CA 1
ATOM 4797 C C . GLY A 1 605 ? 44.333 -1.529 -13.621 1.00 84.25 605 GLY A C 1
ATOM 4798 O O . GLY A 1 605 ? 44.264 -2.591 -13.010 1.00 84.25 605 GLY A O 1
ATOM 4799 N N . ARG A 1 606 ? 43.773 -0.410 -13.146 1.00 86.88 606 ARG A N 1
ATOM 4800 C CA . ARG A 1 606 ? 42.925 -0.404 -11.949 1.00 86.88 606 ARG A CA 1
ATOM 4801 C C . ARG A 1 606 ? 41.568 -1.025 -12.271 1.00 86.88 606 ARG A C 1
ATOM 4803 O O . ARG A 1 606 ? 40.927 -0.614 -13.237 1.00 86.88 606 ARG A O 1
ATOM 4810 N N . GLU A 1 607 ? 41.122 -1.946 -11.422 1.00 90.25 607 GLU A N 1
ATOM 4811 C CA . GLU A 1 607 ? 39.818 -2.604 -11.535 1.00 90.25 607 GLU A CA 1
ATOM 4812 C C . GLU A 1 607 ? 38.805 -2.005 -10.554 1.00 90.25 607 GLU A C 1
ATOM 4814 O O . GLU A 1 607 ? 39.118 -1.773 -9.383 1.00 90.25 607 GLU A O 1
ATOM 4819 N N . VAL A 1 608 ? 37.578 -1.776 -11.022 1.00 84.81 608 VAL A N 1
ATOM 4820 C CA . VAL A 1 608 ? 36.436 -1.394 -10.182 1.00 84.81 608 VAL A CA 1
ATOM 4821 C C . VAL A 1 608 ? 35.221 -2.219 -10.590 1.00 84.81 608 VAL A C 1
ATOM 4823 O O . VAL A 1 608 ? 34.802 -2.163 -11.744 1.00 84.81 608 VAL A O 1
ATOM 4826 N N . SER A 1 609 ? 34.644 -2.970 -9.653 1.00 82.38 609 SER A N 1
ATOM 4827 C CA . SER A 1 609 ? 33.403 -3.715 -9.888 1.00 82.38 609 SER A CA 1
ATOM 4828 C C . SER A 1 609 ? 32.190 -2.785 -9.875 1.00 82.38 609 SER A C 1
ATOM 4830 O O . SER A 1 609 ? 32.100 -1.889 -9.034 1.00 82.38 609 SER A O 1
ATOM 4832 N N . LEU A 1 610 ? 31.239 -3.023 -10.774 1.00 85.75 610 LEU A N 1
ATOM 4833 C CA . LEU A 1 610 ? 29.948 -2.342 -10.809 1.00 85.75 610 LEU A CA 1
ATOM 4834 C C . LEU A 1 610 ? 28.838 -3.268 -11.312 1.00 85.75 610 LEU A C 1
ATOM 4836 O O . LEU A 1 610 ? 29.094 -4.258 -11.995 1.00 85.75 610 LEU A O 1
ATOM 4840 N N . VAL A 1 611 ? 27.602 -2.866 -11.030 1.00 84.75 611 VAL A N 1
ATOM 4841 C CA . VAL A 1 611 ? 26.394 -3.423 -11.642 1.00 84.75 611 VAL A CA 1
ATOM 4842 C C . VAL A 1 611 ? 25.936 -2.461 -12.734 1.00 84.75 611 VAL A C 1
ATOM 4844 O O . VAL A 1 611 ? 25.848 -1.257 -12.491 1.00 84.75 611 VAL A O 1
ATOM 4847 N N . ILE A 1 612 ? 25.640 -2.976 -13.924 1.00 88.25 612 ILE A N 1
ATOM 4848 C CA . ILE A 1 612 ? 25.127 -2.223 -15.068 1.00 88.25 612 ILE A CA 1
ATOM 4849 C C . ILE A 1 612 ? 23.635 -2.550 -15.243 1.00 88.25 612 ILE A C 1
ATOM 4851 O O . ILE A 1 612 ? 23.307 -3.636 -15.727 1.00 88.25 612 ILE A O 1
ATOM 4855 N N . PRO A 1 613 ? 22.717 -1.649 -14.848 1.00 85.94 613 PRO A N 1
ATOM 4856 C CA . PRO A 1 613 ? 21.290 -1.790 -15.125 1.00 85.94 613 PRO A CA 1
ATOM 4857 C C . PRO A 1 613 ? 20.964 -1.744 -16.628 1.00 85.94 613 PRO A C 1
ATOM 4859 O O . PRO A 1 613 ? 21.684 -1.103 -17.397 1.00 85.94 613 PRO A O 1
ATOM 4862 N N . PRO A 1 614 ? 19.841 -2.328 -17.077 1.00 84.81 614 PRO A N 1
ATOM 4863 C CA . PRO A 1 614 ? 19.492 -2.339 -18.499 1.00 84.81 614 PRO A CA 1
ATOM 4864 C C . PRO A 1 614 ? 19.213 -0.933 -19.048 1.00 84.81 614 PRO A C 1
ATOM 4866 O O . PRO A 1 614 ? 19.517 -0.633 -20.202 1.00 84.81 614 PRO A O 1
ATOM 4869 N N . GLU A 1 615 ? 18.674 -0.032 -18.223 1.00 82.19 615 GLU A N 1
ATOM 4870 C CA . GLU A 1 615 ? 18.415 1.353 -18.609 1.00 82.19 615 GLU A CA 1
ATOM 4871 C C . GLU A 1 615 ? 19.678 2.166 -18.909 1.00 82.19 615 GLU A C 1
ATOM 4873 O O . GLU A 1 615 ? 19.578 3.200 -19.578 1.00 82.19 615 GLU A O 1
ATOM 4878 N N . THR A 1 616 ? 20.847 1.713 -18.446 1.00 86.00 616 THR A N 1
ATOM 4879 C CA . THR A 1 616 ? 22.145 2.335 -18.728 1.00 86.00 616 THR A CA 1
ATOM 4880 C C . THR A 1 616 ? 22.404 2.410 -20.228 1.00 86.00 616 THR A C 1
ATOM 4882 O O . THR A 1 616 ? 22.962 3.395 -20.709 1.00 86.00 616 THR A O 1
ATOM 4885 N N . TRP A 1 617 ? 21.943 1.411 -20.980 1.00 87.25 617 TRP A N 1
ATOM 4886 C CA . TRP A 1 617 ? 22.164 1.316 -22.419 1.00 87.25 617 TRP A CA 1
ATOM 4887 C C . TRP A 1 617 ? 21.255 2.227 -23.250 1.00 87.25 617 TRP A C 1
ATOM 4889 O O . TRP A 1 617 ? 21.471 2.326 -24.450 1.00 87.25 617 TRP A O 1
ATOM 4899 N N . LEU A 1 618 ? 20.257 2.889 -22.646 1.00 80.62 618 LEU A N 1
ATOM 4900 C CA . LEU A 1 618 ? 19.248 3.674 -23.372 1.00 80.62 618 LEU A CA 1
ATOM 4901 C C . LEU A 1 618 ? 19.711 5.077 -23.780 1.00 80.62 618 LEU A C 1
ATOM 4903 O O . LEU A 1 618 ? 19.113 5.666 -24.675 1.00 80.62 618 LEU A O 1
ATOM 4907 N N . SER A 1 619 ? 20.710 5.650 -23.103 1.00 83.88 619 SER A N 1
ATOM 4908 C CA . SER A 1 619 ? 21.247 6.962 -23.473 1.00 83.88 619 SER A CA 1
ATOM 4909 C C . SER A 1 619 ? 22.671 7.178 -22.981 1.00 83.88 619 SER A C 1
ATOM 4911 O O . SER A 1 619 ? 23.098 6.607 -21.972 1.00 83.88 619 SER A O 1
ATOM 4913 N N . LYS A 1 620 ? 23.400 8.094 -23.632 1.00 88.75 620 LYS A N 1
ATOM 4914 C CA . LYS A 1 620 ? 24.746 8.492 -23.173 1.00 88.75 620 LYS A CA 1
ATOM 4915 C C . LYS A 1 620 ? 24.734 9.001 -21.728 1.00 88.75 620 LYS A C 1
ATOM 4917 O O . LYS A 1 620 ? 25.653 8.711 -20.969 1.00 88.75 620 LYS A O 1
ATOM 4922 N N . GLN A 1 621 ? 23.706 9.753 -21.338 1.00 87.69 621 GLN A N 1
ATOM 4923 C CA . GLN A 1 621 ? 23.615 10.328 -19.994 1.00 87.69 621 GLN A CA 1
ATOM 4924 C C . GLN A 1 621 ? 23.512 9.245 -18.908 1.00 87.69 621 GLN A C 1
ATOM 4926 O O . GLN A 1 621 ? 24.182 9.355 -17.883 1.00 87.69 621 GLN A O 1
ATOM 4931 N N . ARG A 1 622 ? 22.723 8.188 -19.145 1.00 86.62 622 ARG A N 1
ATOM 4932 C CA . ARG A 1 622 ? 22.578 7.058 -18.209 1.00 86.62 622 ARG A CA 1
ATOM 4933 C C . ARG A 1 622 ? 23.823 6.170 -18.169 1.00 86.62 622 ARG A C 1
ATOM 4935 O O . ARG A 1 622 ? 24.189 5.676 -17.106 1.00 86.62 622 ARG A O 1
ATOM 4942 N N . PHE A 1 623 ? 24.520 6.022 -19.295 1.00 91.56 623 PHE A N 1
ATOM 4943 C CA . PHE A 1 623 ? 25.826 5.361 -19.325 1.00 91.56 623 PHE A CA 1
ATOM 4944 C C . PHE A 1 623 ? 26.885 6.124 -18.521 1.00 91.56 623 PHE A C 1
ATOM 4946 O O . PHE A 1 623 ? 27.642 5.527 -17.766 1.00 91.56 623 PHE A O 1
ATOM 4953 N N . LEU A 1 624 ? 26.910 7.456 -18.610 1.00 91.12 624 LEU A N 1
ATOM 4954 C CA . LEU A 1 624 ? 27.845 8.271 -17.832 1.00 91.12 624 LEU A CA 1
ATOM 4955 C C . LEU A 1 624 ? 27.577 8.218 -16.321 1.00 91.12 624 LEU A C 1
ATOM 4957 O O . LEU A 1 624 ? 28.527 8.293 -15.549 1.00 91.12 624 LEU A O 1
ATOM 4961 N N . SER A 1 625 ? 26.320 8.067 -15.882 1.00 88.44 625 SER A N 1
ATOM 4962 C CA . SER A 1 625 ? 25.983 8.087 -14.449 1.00 88.44 625 SER A CA 1
ATOM 4963 C C . SER A 1 625 ? 26.504 6.891 -13.647 1.00 88.44 625 SER A C 1
ATOM 4965 O O . SER A 1 625 ? 26.547 6.974 -12.424 1.00 88.44 625 SER A O 1
ATOM 4967 N N . ILE A 1 626 ? 26.891 5.794 -14.308 1.00 88.12 626 ILE A N 1
ATOM 4968 C CA . ILE A 1 626 ? 27.425 4.594 -13.641 1.00 88.12 626 ILE A CA 1
ATOM 4969 C C . ILE A 1 626 ? 28.959 4.575 -13.549 1.00 88.12 626 ILE A C 1
ATOM 4971 O O . ILE A 1 626 ? 29.516 3.709 -12.880 1.00 88.12 626 ILE A O 1
ATOM 4975 N N . LEU A 1 627 ? 29.658 5.495 -14.225 1.00 89.62 627 LEU A N 1
ATOM 4976 C CA . LEU A 1 627 ? 31.121 5.506 -14.267 1.00 89.62 627 LEU A CA 1
ATOM 4977 C C . LEU A 1 627 ? 31.692 6.207 -13.019 1.00 89.62 627 LEU A C 1
ATOM 4979 O O . LEU A 1 627 ? 31.365 7.370 -12.768 1.00 89.62 627 LEU A O 1
ATOM 4983 N N . PRO A 1 628 ? 32.550 5.541 -12.226 1.00 83.31 628 PRO A N 1
ATOM 4984 C CA . PRO A 1 628 ? 33.075 6.102 -10.989 1.00 83.31 628 PRO A CA 1
ATOM 4985 C C . PRO A 1 628 ? 34.344 6.935 -11.219 1.00 83.31 628 PRO A C 1
ATOM 4987 O O . PRO A 1 628 ? 35.214 6.570 -11.999 1.00 83.31 628 PRO A O 1
ATOM 4990 N N . GLY A 1 629 ? 34.525 8.009 -10.446 1.00 80.00 629 GLY A N 1
ATOM 4991 C CA . GLY A 1 629 ? 35.811 8.711 -10.332 1.00 80.00 629 GLY A CA 1
ATOM 4992 C C . GLY A 1 629 ? 36.286 9.462 -11.588 1.00 80.00 629 GLY A C 1
ATOM 4993 O O . GLY A 1 629 ? 35.585 9.588 -12.584 1.00 80.00 629 GLY A O 1
ATOM 4994 N N . LYS A 1 630 ? 37.504 10.019 -11.520 1.00 80.62 630 LYS A N 1
ATOM 4995 C CA . LYS A 1 630 ? 38.089 10.859 -12.590 1.00 80.62 630 LYS A CA 1
ATOM 4996 C C . LYS A 1 630 ? 38.822 10.059 -13.678 1.00 80.62 630 LYS A C 1
ATOM 4998 O O . LYS A 1 630 ? 39.194 10.627 -14.697 1.00 80.62 630 LYS A O 1
ATOM 5003 N N . GLU A 1 631 ? 39.065 8.771 -13.440 1.00 84.88 631 GLU A N 1
ATOM 5004 C CA . GLU A 1 631 ? 39.899 7.897 -14.282 1.00 84.88 631 GLU A CA 1
ATOM 5005 C C . GLU A 1 631 ? 39.095 7.199 -15.395 1.00 84.88 631 GLU A C 1
ATOM 5007 O O . GLU A 1 631 ? 39.670 6.768 -16.394 1.00 84.88 631 GLU A O 1
ATOM 5012 N N . PHE A 1 632 ? 37.767 7.117 -15.253 1.00 90.62 632 PHE A N 1
ATOM 5013 C CA . PHE A 1 632 ? 36.864 6.396 -16.152 1.00 90.62 632 PHE A CA 1
ATOM 5014 C C . PHE A 1 632 ? 36.047 7.386 -16.994 1.00 90.62 632 PHE A C 1
ATOM 5016 O O . PHE A 1 632 ? 34.891 7.687 -16.710 1.00 90.62 632 PHE A O 1
ATOM 5023 N N . ILE A 1 633 ? 36.678 7.934 -18.033 1.00 91.00 633 ILE A N 1
ATOM 5024 C CA . ILE A 1 633 ? 36.117 8.975 -18.896 1.00 91.00 633 ILE A CA 1
ATOM 5025 C C . ILE A 1 633 ? 35.584 8.335 -20.177 1.00 91.00 633 ILE A C 1
ATOM 5027 O O . ILE A 1 633 ? 36.293 7.590 -20.854 1.00 91.00 633 ILE A O 1
ATOM 5031 N N . PHE A 1 634 ? 34.344 8.665 -20.538 1.00 93.88 634 PHE A N 1
ATOM 5032 C CA . PHE A 1 634 ? 33.743 8.297 -21.819 1.00 93.88 634 PHE A CA 1
ATOM 5033 C C . PHE A 1 634 ? 33.582 9.534 -22.713 1.00 93.88 634 PHE A C 1
ATOM 5035 O O . PHE A 1 634 ? 32.853 10.473 -22.394 1.00 93.88 634 PHE A O 1
ATOM 5042 N N . LEU A 1 635 ? 34.275 9.520 -23.849 1.00 91.31 635 LEU A N 1
ATOM 5043 C CA . LEU A 1 635 ? 34.314 10.587 -24.853 1.00 91.31 635 LEU A CA 1
ATOM 5044 C C . LEU A 1 635 ? 33.389 10.298 -26.049 1.00 91.31 635 LEU A C 1
ATOM 5046 O O . LEU A 1 635 ? 33.151 11.180 -26.873 1.00 91.31 635 LEU A O 1
ATOM 5050 N N . GLY A 1 636 ? 32.853 9.077 -26.142 1.00 87.25 636 GLY A N 1
ATOM 5051 C CA . GLY A 1 636 ? 32.023 8.619 -27.254 1.00 87.25 636 GLY A CA 1
ATOM 5052 C C . GLY A 1 636 ? 30.636 9.264 -27.352 1.00 87.25 636 GLY A C 1
ATOM 5053 O O . GLY A 1 636 ? 30.187 10.042 -26.503 1.00 87.25 636 GLY A O 1
ATOM 5054 N N . THR A 1 637 ? 29.941 8.929 -28.434 1.00 86.81 637 THR A N 1
ATOM 5055 C CA . THR A 1 637 ? 28.545 9.293 -28.718 1.00 86.81 637 THR A CA 1
ATOM 5056 C C . THR A 1 637 ? 27.571 8.250 -28.165 1.00 86.81 637 THR A C 1
ATOM 5058 O O . THR A 1 637 ? 27.976 7.170 -27.747 1.00 86.81 637 THR A O 1
ATOM 5061 N N . GLU A 1 638 ? 26.270 8.543 -28.186 1.00 84.38 638 GLU A N 1
ATOM 5062 C CA . GLU A 1 638 ? 25.236 7.566 -27.811 1.00 84.38 638 GLU A CA 1
ATOM 5063 C C . GLU A 1 638 ? 25.257 6.316 -28.701 1.00 84.38 638 GLU A C 1
ATOM 5065 O O . GLU A 1 638 ? 25.148 5.198 -28.208 1.00 84.38 638 GLU A O 1
ATOM 5070 N N . THR A 1 639 ? 25.527 6.476 -30.001 1.00 83.75 639 THR A N 1
ATOM 5071 C CA . THR A 1 639 ? 25.753 5.337 -30.899 1.00 83.75 639 THR A CA 1
ATOM 5072 C C . THR A 1 639 ? 26.897 4.451 -30.409 1.00 83.75 639 THR A C 1
ATOM 5074 O O . THR A 1 639 ? 26.788 3.232 -30.476 1.00 83.75 639 THR A O 1
ATOM 5077 N N . ASP A 1 640 ? 27.971 5.042 -29.874 1.00 86.69 640 ASP A N 1
ATOM 5078 C CA . ASP A 1 640 ? 29.117 4.284 -29.369 1.00 86.69 640 ASP A CA 1
ATOM 5079 C C . ASP A 1 640 ? 28.777 3.508 -28.079 1.00 86.69 640 ASP A C 1
ATOM 5081 O O . ASP A 1 640 ? 29.335 2.436 -27.860 1.00 86.69 640 ASP A O 1
ATOM 5085 N N . VAL A 1 641 ? 27.815 3.978 -27.272 1.00 87.62 641 VAL A N 1
ATOM 5086 C CA . VAL A 1 641 ? 27.272 3.216 -26.127 1.00 87.62 641 VAL A CA 1
ATOM 5087 C C . VAL A 1 641 ? 26.575 1.944 -26.612 1.00 87.62 641 VAL A C 1
ATOM 5089 O O . VAL A 1 641 ? 26.852 0.859 -26.102 1.00 87.62 641 VAL A O 1
ATOM 5092 N N . HIS A 1 642 ? 25.732 2.040 -27.647 1.00 83.81 642 HIS A N 1
ATOM 5093 C CA . HIS A 1 642 ? 25.083 0.864 -28.240 1.00 83.81 642 HIS A CA 1
ATOM 5094 C C . HIS A 1 642 ? 26.092 -0.109 -28.870 1.00 83.81 642 HIS A C 1
ATOM 5096 O O . HIS A 1 642 ? 25.919 -1.324 -28.781 1.00 83.81 642 HIS A O 1
ATOM 5102 N N . CYS A 1 643 ? 27.170 0.401 -29.476 1.00 83.38 643 CYS A N 1
ATOM 5103 C CA . CYS A 1 643 ? 28.262 -0.437 -29.971 1.00 83.38 643 CYS A CA 1
ATOM 5104 C C . CYS A 1 643 ? 28.947 -1.221 -28.840 1.00 83.38 643 CYS A C 1
ATOM 5106 O O . CYS A 1 643 ? 29.234 -2.402 -29.014 1.00 83.38 643 CYS A O 1
ATOM 5108 N N . ILE A 1 644 ? 29.225 -0.571 -27.702 1.00 88.44 644 ILE A N 1
ATOM 5109 C CA . ILE A 1 644 ? 29.836 -1.213 -26.528 1.00 88.44 644 ILE A CA 1
ATOM 5110 C C . ILE A 1 644 ? 28.894 -2.280 -25.964 1.00 88.44 644 ILE A C 1
ATOM 5112 O O . ILE A 1 644 ? 29.336 -3.399 -25.721 1.00 88.44 644 ILE A O 1
ATOM 5116 N N . HIS A 1 645 ? 27.596 -1.983 -25.848 1.00 89.88 645 HIS A N 1
ATOM 5117 C CA . HIS A 1 645 ? 26.587 -2.964 -25.435 1.00 89.88 645 HIS A CA 1
ATOM 5118 C C . HIS A 1 645 ? 26.591 -4.204 -26.343 1.00 89.88 645 HIS A C 1
ATOM 5120 O O . HIS A 1 645 ? 26.598 -5.331 -25.861 1.00 89.88 645 HIS A O 1
ATOM 5126 N N . HIS A 1 646 ? 26.668 -4.002 -27.663 1.00 83.44 646 HIS A N 1
ATOM 5127 C CA . HIS A 1 646 ? 26.751 -5.092 -28.636 1.00 83.44 646 HIS A CA 1
ATOM 5128 C C . HIS A 1 646 ? 28.062 -5.897 -28.568 1.00 83.44 646 HIS A C 1
ATOM 5130 O O . HIS A 1 646 ? 28.088 -7.051 -28.989 1.00 83.44 646 HIS A O 1
ATOM 5136 N N . LEU A 1 647 ? 29.167 -5.301 -28.106 1.00 85.00 647 LEU A N 1
ATOM 5137 C CA . LEU A 1 647 ? 30.408 -6.042 -27.861 1.00 85.00 647 LEU A CA 1
ATOM 5138 C C . LEU A 1 647 ? 30.261 -6.939 -26.633 1.00 85.00 647 LEU A C 1
ATOM 5140 O O . LEU A 1 647 ? 30.585 -8.117 -26.719 1.00 85.00 647 LEU A O 1
ATOM 5144 N N . ILE A 1 648 ? 29.716 -6.394 -25.545 1.00 86.50 648 ILE A N 1
ATOM 5145 C CA . ILE A 1 648 ? 29.489 -7.131 -24.298 1.00 86.50 648 ILE A CA 1
ATOM 5146 C C . ILE A 1 648 ? 28.503 -8.281 -24.520 1.00 86.50 648 ILE A C 1
ATOM 5148 O O . ILE A 1 648 ? 28.744 -9.385 -24.055 1.00 86.50 648 ILE A O 1
ATOM 5152 N N . SER A 1 649 ? 27.435 -8.077 -25.298 1.00 81.50 649 SER A N 1
ATOM 5153 C CA . SER A 1 649 ? 26.441 -9.129 -25.556 1.00 81.50 649 SER A CA 1
ATOM 5154 C C . SER A 1 649 ? 26.948 -10.310 -26.396 1.00 81.50 649 SER A C 1
ATOM 5156 O O . SER A 1 649 ? 26.213 -11.275 -26.594 1.00 81.50 649 SER A O 1
ATOM 5158 N N . LYS A 1 650 ? 28.179 -10.241 -26.920 1.00 80.75 650 LYS A N 1
ATOM 5159 C CA . LYS A 1 650 ? 28.855 -11.369 -27.583 1.00 80.75 650 LYS A CA 1
ATOM 5160 C C . LYS A 1 650 ? 29.708 -12.203 -26.634 1.00 80.75 650 LYS A C 1
ATOM 5162 O O . LYS A 1 650 ? 30.180 -13.258 -27.049 1.00 80.75 650 LYS A O 1
ATOM 5167 N N . GLU A 1 651 ? 29.968 -11.714 -25.427 1.00 81.44 651 GLU A N 1
ATOM 5168 C CA . GLU A 1 651 ? 30.703 -12.455 -24.406 1.00 81.44 651 GLU A CA 1
ATOM 5169 C C . GLU A 1 651 ? 29.756 -13.472 -23.750 1.00 81.44 651 GLU A C 1
ATOM 5171 O O . GLU A 1 651 ? 28.583 -13.184 -23.525 1.00 81.44 651 GLU A O 1
ATOM 5176 N N . GLU A 1 652 ? 30.248 -14.679 -23.461 1.00 79.81 652 GLU A N 1
ATOM 5177 C CA . GLU A 1 652 ? 29.489 -15.684 -22.710 1.00 79.81 652 GLU A CA 1
ATOM 5178 C C . GLU A 1 652 ? 29.833 -15.577 -21.221 1.00 79.81 652 GLU A C 1
ATOM 5180 O O . GLU A 1 652 ? 30.996 -15.702 -20.835 1.00 79.81 652 GLU A O 1
ATOM 5185 N N . PHE A 1 653 ? 28.822 -15.371 -20.377 1.00 82.94 653 PHE A N 1
ATOM 5186 C CA . PHE A 1 653 ? 28.964 -15.304 -18.922 1.00 82.94 653 PHE A CA 1
ATOM 5187 C C . PHE A 1 653 ? 27.748 -15.933 -18.214 1.00 82.94 653 PHE A C 1
ATOM 5189 O O . PHE A 1 653 ? 26.652 -15.972 -18.782 1.00 82.94 653 PHE A O 1
ATOM 5196 N N . PRO A 1 654 ? 27.913 -16.475 -16.989 1.00 83.25 654 PRO A N 1
ATOM 5197 C CA . PRO A 1 654 ? 26.846 -17.175 -16.274 1.00 83.25 654 PRO A CA 1
ATOM 5198 C C . PRO A 1 654 ? 25.670 -16.249 -15.942 1.00 83.25 654 PRO A C 1
ATOM 5200 O O . PRO A 1 654 ? 25.858 -15.071 -15.648 1.00 83.25 654 PRO A O 1
ATOM 5203 N N . THR A 1 655 ? 24.455 -16.801 -15.953 1.00 84.50 655 THR A N 1
ATOM 5204 C CA . THR A 1 655 ? 23.223 -16.099 -15.564 1.00 84.50 655 THR A CA 1
ATOM 5205 C C . THR A 1 655 ? 22.769 -16.539 -14.175 1.00 84.50 655 THR A C 1
ATOM 5207 O O . THR A 1 655 ? 22.696 -17.735 -13.898 1.00 84.50 655 THR A O 1
ATOM 5210 N N . LYS A 1 656 ? 22.447 -15.576 -13.312 1.00 86.38 656 LYS A N 1
ATOM 5211 C CA . LYS A 1 656 ? 22.012 -15.763 -11.922 1.00 86.38 656 LYS A CA 1
ATOM 5212 C C . LYS A 1 656 ? 20.683 -15.060 -11.663 1.00 86.38 656 LYS A C 1
ATOM 5214 O O . LYS A 1 656 ? 20.290 -14.155 -12.400 1.00 86.38 656 LYS A O 1
ATOM 5219 N N . GLN A 1 657 ? 19.994 -15.448 -10.594 1.00 88.44 657 GLN A N 1
ATOM 5220 C CA . GLN A 1 657 ? 18.758 -14.798 -10.168 1.00 88.44 657 GLN A CA 1
ATOM 5221 C C . GLN A 1 657 ? 19.053 -13.659 -9.185 1.00 88.44 657 GLN A C 1
ATOM 5223 O O . GLN A 1 657 ? 19.742 -13.840 -8.183 1.00 88.44 657 GLN A O 1
ATOM 5228 N N . GLY A 1 658 ? 18.529 -12.470 -9.465 1.00 88.88 658 GLY A N 1
ATOM 5229 C CA . GLY A 1 658 ? 18.703 -11.283 -8.633 1.00 88.88 658 GLY A CA 1
ATOM 5230 C C . GLY A 1 658 ? 17.514 -11.029 -7.716 1.00 88.88 658 GLY A C 1
ATOM 5231 O O . GLY A 1 658 ? 16.364 -11.109 -8.148 1.00 88.88 658 GLY A O 1
ATOM 5232 N N . PHE A 1 659 ? 17.788 -10.638 -6.473 1.00 89.50 659 PHE A N 1
ATOM 5233 C CA . PHE A 1 659 ? 16.775 -10.251 -5.490 1.00 89.50 659 PHE A CA 1
ATOM 5234 C C . PHE A 1 659 ? 17.091 -8.880 -4.891 1.00 89.50 659 PHE A C 1
ATOM 5236 O O . PHE A 1 659 ? 18.243 -8.543 -4.626 1.00 89.50 659 PHE A O 1
ATOM 5243 N N . LYS A 1 660 ? 16.048 -8.086 -4.638 1.00 87.94 660 LYS A N 1
ATOM 5244 C CA . LYS A 1 660 ? 16.150 -6.744 -4.028 1.00 87.94 660 LYS A CA 1
ATOM 5245 C C . LYS A 1 660 ? 15.954 -6.735 -2.512 1.00 87.94 660 LYS A C 1
ATOM 5247 O O . LYS A 1 660 ? 16.039 -5.678 -1.895 1.00 87.94 660 LYS A O 1
ATOM 5252 N N . THR A 1 661 ? 15.692 -7.899 -1.928 1.00 91.81 661 THR A N 1
ATOM 5253 C CA . THR A 1 661 ? 15.367 -8.078 -0.513 1.00 91.81 661 THR A CA 1
ATOM 5254 C C . THR A 1 661 ? 16.258 -9.175 0.046 1.00 91.81 661 THR A C 1
ATOM 5256 O O . THR A 1 661 ? 16.376 -10.235 -0.568 1.00 91.81 661 THR A O 1
ATOM 5259 N N . ILE A 1 662 ? 16.878 -8.943 1.199 1.00 93.06 662 ILE A N 1
ATOM 5260 C CA . ILE A 1 662 ? 17.652 -9.973 1.898 1.00 93.06 662 ILE A CA 1
ATOM 5261 C C . ILE A 1 662 ? 16.788 -10.784 2.868 1.00 93.06 662 ILE A C 1
ATOM 5263 O O . ILE A 1 662 ? 15.699 -10.359 3.260 1.00 93.06 662 ILE A O 1
ATOM 5267 N N . GLY A 1 663 ? 17.307 -11.935 3.282 1.00 95.31 663 GLY A N 1
ATOM 5268 C CA . GLY A 1 663 ? 16.647 -12.871 4.184 1.00 95.31 663 GLY A CA 1
ATOM 5269 C C . GLY A 1 663 ? 16.297 -14.179 3.482 1.00 95.31 663 GLY A C 1
ATOM 5270 O O . GLY A 1 663 ? 17.059 -14.651 2.641 1.00 95.31 663 GLY A O 1
ATOM 5271 N N . LEU A 1 664 ? 15.186 -14.807 3.858 1.00 96.62 664 LEU A N 1
ATOM 5272 C CA . LEU A 1 664 ? 14.862 -16.175 3.460 1.00 96.62 664 LEU A CA 1
ATOM 5273 C C . LEU A 1 664 ? 13.948 -16.200 2.226 1.00 96.62 664 LEU A C 1
ATOM 5275 O O . LEU A 1 664 ? 12.857 -15.630 2.232 1.00 96.62 664 LEU A O 1
ATOM 5279 N N . HIS A 1 665 ? 14.381 -16.891 1.173 1.00 95.25 665 HIS A N 1
ATOM 5280 C CA . HIS A 1 665 ? 13.687 -16.993 -0.113 1.00 95.25 665 HIS A CA 1
ATOM 5281 C C . HIS A 1 665 ? 13.531 -18.449 -0.530 1.00 95.25 665 HIS A C 1
ATOM 5283 O O . HIS A 1 665 ? 14.425 -19.260 -0.300 1.00 95.25 665 HIS A O 1
ATOM 5289 N N . LEU A 1 666 ? 12.417 -18.783 -1.177 1.00 93.06 666 LEU A N 1
ATOM 5290 C CA . LEU A 1 666 ? 12.234 -20.095 -1.792 1.00 93.06 666 LEU A CA 1
ATOM 5291 C C . LEU A 1 666 ? 12.732 -20.033 -3.241 1.00 93.06 666 LEU A C 1
ATOM 5293 O O . LEU A 1 666 ? 12.083 -19.430 -4.094 1.00 93.06 666 LEU A O 1
ATOM 5297 N N . ILE A 1 667 ? 13.891 -20.636 -3.511 1.00 90.62 667 ILE A N 1
ATOM 5298 C CA . ILE A 1 667 ? 14.573 -20.581 -4.812 1.00 90.62 667 ILE A CA 1
ATOM 5299 C C . ILE A 1 667 ? 14.745 -22.006 -5.321 1.00 90.62 667 ILE A C 1
ATOM 5301 O O . ILE A 1 667 ? 15.337 -22.838 -4.642 1.00 90.62 667 ILE A O 1
ATOM 5305 N N . ASN A 1 668 ? 14.202 -22.308 -6.503 1.00 85.44 668 ASN A N 1
ATOM 5306 C CA . ASN A 1 668 ? 14.244 -23.654 -7.094 1.00 85.44 668 ASN A CA 1
ATOM 5307 C C . ASN A 1 668 ? 13.748 -24.760 -6.136 1.00 85.44 668 ASN A C 1
ATOM 5309 O O . ASN A 1 668 ? 14.278 -25.868 -6.119 1.00 85.44 668 ASN A O 1
ATOM 5313 N N . GLY A 1 669 ? 12.742 -24.445 -5.311 1.00 87.25 669 GLY A N 1
ATOM 5314 C CA . GLY A 1 669 ? 12.188 -25.363 -4.310 1.00 87.25 669 GLY A CA 1
ATOM 5315 C C . GLY A 1 669 ? 13.028 -25.529 -3.038 1.00 87.25 669 GLY A C 1
ATOM 5316 O O . GLY A 1 669 ? 12.654 -26.323 -2.182 1.00 87.25 669 GLY A O 1
ATOM 5317 N N . LEU A 1 670 ? 14.129 -24.786 -2.883 1.00 92.25 670 LEU A N 1
ATOM 5318 C CA . LEU A 1 670 ? 14.987 -24.817 -1.699 1.00 92.25 670 LEU A CA 1
ATOM 5319 C C . LEU A 1 670 ? 14.942 -23.489 -0.945 1.00 92.25 670 LEU A C 1
ATOM 5321 O O . LEU A 1 670 ? 15.096 -22.409 -1.525 1.00 92.25 670 LEU A O 1
ATOM 5325 N N . TRP A 1 671 ? 14.785 -23.569 0.374 1.00 95.75 671 TRP A N 1
ATOM 5326 C CA . TRP A 1 671 ? 14.932 -22.408 1.241 1.00 95.75 671 TRP A CA 1
ATOM 5327 C C . TRP A 1 671 ? 16.380 -21.920 1.228 1.00 95.75 671 TRP A C 1
ATOM 5329 O O . TRP A 1 671 ? 17.316 -22.648 1.562 1.00 95.75 671 TRP A O 1
ATOM 5339 N N . THR A 1 672 ? 16.544 -20.670 0.814 1.00 96.75 672 THR A N 1
ATOM 5340 C CA . THR A 1 672 ? 17.827 -20.015 0.593 1.00 96.75 672 THR A CA 1
ATOM 5341 C C . THR A 1 672 ? 17.876 -18.729 1.402 1.00 96.75 672 THR A C 1
ATOM 5343 O O . THR A 1 672 ? 17.061 -17.830 1.201 1.00 96.75 672 THR A O 1
ATOM 5346 N N . TYR A 1 673 ? 18.830 -18.632 2.322 1.00 96.88 673 TYR A N 1
ATOM 5347 C CA . TYR A 1 673 ? 19.102 -17.411 3.067 1.00 96.88 673 TYR A CA 1
ATOM 5348 C C . TYR A 1 673 ? 20.091 -16.548 2.283 1.00 96.88 673 TYR A C 1
ATOM 5350 O O . TYR A 1 673 ? 21.247 -16.929 2.100 1.00 96.88 673 TYR A O 1
ATOM 5358 N N . LEU A 1 674 ? 19.625 -15.404 1.796 1.00 95.12 674 LEU A N 1
ATOM 5359 C CA . LEU A 1 674 ? 20.364 -14.485 0.939 1.00 95.12 674 LEU A CA 1
ATOM 5360 C C . LEU A 1 674 ? 20.810 -13.246 1.722 1.00 95.12 674 LEU A C 1
ATOM 5362 O O . LEU A 1 674 ? 19.998 -12.608 2.393 1.00 95.12 674 LEU A O 1
ATOM 5366 N N . THR A 1 675 ? 22.078 -12.865 1.576 1.00 92.81 675 THR A N 1
ATOM 5367 C CA . THR A 1 675 ? 22.675 -11.639 2.124 1.00 92.81 675 THR A CA 1
ATOM 5368 C C . THR A 1 675 ? 23.460 -10.885 1.046 1.00 92.81 675 THR A C 1
ATOM 5370 O O . THR A 1 675 ? 23.603 -11.342 -0.089 1.00 92.81 675 THR A O 1
ATOM 5373 N N . ASN A 1 676 ? 24.024 -9.731 1.405 1.00 87.19 676 ASN A N 1
ATOM 5374 C CA . ASN A 1 676 ? 24.971 -8.991 0.565 1.00 87.19 676 ASN A CA 1
ATOM 5375 C C . ASN A 1 676 ? 26.313 -9.719 0.352 1.00 87.19 676 ASN A C 1
ATOM 5377 O O . ASN A 1 676 ? 27.075 -9.305 -0.517 1.00 87.19 676 ASN A O 1
ATOM 5381 N N . THR A 1 677 ? 26.628 -10.765 1.127 1.00 87.88 677 THR A N 1
ATOM 5382 C CA . THR A 1 677 ? 27.873 -11.545 0.976 1.00 87.88 677 THR A CA 1
ATOM 5383 C C . THR A 1 677 ? 27.665 -12.898 0.291 1.00 87.88 677 THR A C 1
ATOM 5385 O O . THR A 1 677 ? 28.633 -13.591 -0.012 1.00 87.88 677 THR A O 1
ATOM 5388 N N . GLY A 1 678 ? 26.418 -13.284 0.005 1.00 90.56 678 GLY A N 1
ATOM 5389 C CA . GLY A 1 678 ? 26.096 -14.471 -0.785 1.00 90.56 678 GLY A CA 1
ATOM 5390 C C . GLY A 1 678 ? 24.808 -15.154 -0.341 1.00 90.56 678 GLY A C 1
ATOM 5391 O O . GLY A 1 678 ? 23.990 -14.575 0.369 1.00 90.56 678 GLY A O 1
ATOM 5392 N N . ALA A 1 679 ? 24.635 -16.406 -0.759 1.00 94.06 679 ALA A N 1
ATOM 5393 C CA . ALA A 1 679 ? 23.465 -17.214 -0.442 1.00 94.06 679 ALA A CA 1
ATOM 5394 C C . ALA A 1 679 ? 23.856 -18.519 0.268 1.00 94.06 679 ALA A C 1
ATOM 5396 O O . ALA A 1 679 ? 24.890 -19.123 -0.037 1.00 94.06 679 ALA A O 1
ATOM 5397 N N . LEU A 1 680 ? 23.018 -18.972 1.200 1.00 96.00 680 LEU A N 1
ATOM 5398 C CA . LEU A 1 680 ? 23.148 -20.251 1.897 1.00 96.00 680 LEU A CA 1
ATOM 5399 C C . LEU A 1 680 ? 21.877 -21.083 1.721 1.00 96.00 680 LEU A C 1
ATOM 5401 O O . LEU A 1 680 ? 20.777 -20.586 1.933 1.00 96.00 680 LEU A O 1
ATOM 5405 N N . THR A 1 681 ? 22.036 -22.356 1.385 1.00 95.44 681 THR A N 1
ATOM 5406 C CA . THR A 1 681 ? 20.960 -23.349 1.262 1.00 95.44 681 THR A CA 1
ATOM 5407 C C . THR A 1 681 ? 21.235 -24.529 2.190 1.00 95.44 681 THR A C 1
ATOM 5409 O O . THR A 1 681 ? 22.318 -24.623 2.773 1.00 95.44 681 THR A O 1
ATOM 5412 N N . MET A 1 682 ? 20.310 -25.491 2.265 1.00 93.12 682 MET A N 1
ATOM 5413 C CA . MET A 1 682 ? 20.573 -26.774 2.933 1.00 93.12 682 MET A CA 1
ATOM 5414 C C . MET A 1 682 ? 21.797 -27.524 2.364 1.00 93.12 682 MET A C 1
ATOM 5416 O O . MET A 1 682 ? 22.410 -28.315 3.073 1.00 93.12 682 MET A O 1
ATOM 5420 N N . ASN A 1 683 ? 22.177 -27.254 1.107 1.00 91.31 683 ASN A N 1
ATOM 5421 C CA . ASN A 1 683 ? 23.323 -27.868 0.428 1.00 91.31 683 ASN A CA 1
ATOM 5422 C C . ASN A 1 683 ? 24.630 -27.066 0.609 1.00 91.31 683 ASN A C 1
ATOM 5424 O O . ASN A 1 683 ? 25.635 -27.376 -0.027 1.00 91.31 683 ASN A O 1
ATOM 5428 N N . GLY A 1 684 ? 24.627 -26.023 1.446 1.00 91.62 684 GLY A N 1
ATOM 5429 C CA . GLY A 1 684 ? 25.759 -25.117 1.638 1.00 91.62 684 GLY A CA 1
ATOM 5430 C C . GLY A 1 684 ? 25.639 -23.824 0.827 1.00 91.62 684 GLY A C 1
ATOM 5431 O O . GLY A 1 684 ? 24.536 -23.382 0.488 1.00 91.62 684 GLY A O 1
ATOM 5432 N N . ARG A 1 685 ? 26.778 -23.166 0.570 1.00 91.81 685 ARG A N 1
ATOM 5433 C CA . ARG A 1 685 ? 26.825 -21.894 -0.174 1.00 91.81 685 ARG A CA 1
ATOM 5434 C C . ARG A 1 685 ? 26.300 -22.097 -1.596 1.00 91.81 685 ARG A C 1
ATOM 5436 O O . ARG A 1 685 ? 26.723 -23.025 -2.278 1.00 91.81 685 ARG A O 1
ATOM 5443 N N . SER A 1 686 ? 25.415 -21.210 -2.040 1.00 86.56 686 SER A N 1
ATOM 5444 C CA . SER A 1 686 ? 24.907 -21.187 -3.415 1.00 86.56 686 SER A CA 1
ATOM 5445 C C . SER A 1 686 ? 25.389 -19.931 -4.133 1.00 86.56 686 SER A C 1
ATOM 5447 O O . SER A 1 686 ? 25.501 -18.858 -3.537 1.00 86.56 686 SER A O 1
ATOM 5449 N N . SER A 1 687 ? 25.674 -20.078 -5.426 1.00 82.12 687 SER A N 1
ATOM 5450 C CA . SER A 1 687 ? 25.967 -18.971 -6.337 1.00 82.12 687 SER A CA 1
ATOM 5451 C C . SER A 1 687 ? 24.775 -18.590 -7.217 1.00 82.12 687 SER A C 1
ATOM 5453 O O . SER A 1 687 ? 24.924 -17.715 -8.061 1.00 82.12 687 SER A O 1
ATOM 5455 N N . ASP A 1 688 ? 23.622 -19.242 -7.058 1.00 80.69 688 ASP A N 1
ATOM 5456 C CA . ASP A 1 688 ? 22.479 -19.108 -7.974 1.00 80.69 688 ASP A CA 1
ATOM 5457 C C . ASP A 1 688 ? 21.682 -17.819 -7.741 1.00 80.69 688 ASP A C 1
ATOM 5459 O O . ASP A 1 688 ? 20.968 -17.354 -8.631 1.00 80.69 688 ASP A O 1
ATOM 5463 N N . ALA A 1 689 ? 21.822 -17.231 -6.550 1.00 86.94 689 ALA A N 1
ATOM 5464 C CA . ALA A 1 689 ? 21.105 -16.042 -6.119 1.00 86.94 689 ALA A CA 1
ATOM 5465 C C . ALA A 1 689 ? 22.065 -14.923 -5.703 1.00 86.94 689 ALA A C 1
ATOM 5467 O O . ALA A 1 689 ? 23.041 -15.159 -4.988 1.00 86.94 689 ALA A O 1
ATOM 5468 N N . VAL A 1 690 ? 21.762 -13.694 -6.124 1.00 87.44 690 VAL A N 1
ATOM 5469 C CA . VAL A 1 690 ? 22.555 -12.494 -5.826 1.00 87.44 690 VAL A CA 1
ATOM 5470 C C . VAL A 1 690 ? 21.646 -11.383 -5.312 1.00 87.44 690 VAL A C 1
ATOM 5472 O O . VAL A 1 690 ? 20.574 -11.127 -5.862 1.00 87.44 690 VAL A O 1
ATOM 5475 N N . TYR A 1 691 ? 22.078 -10.697 -4.257 1.00 87.44 691 TYR A N 1
ATOM 5476 C CA . TYR A 1 691 ? 21.412 -9.491 -3.779 1.00 87.44 691 TYR A CA 1
ATOM 5477 C C . TYR A 1 691 ? 21.843 -8.274 -4.608 1.00 87.44 691 TYR A C 1
ATOM 5479 O O . TYR A 1 691 ? 23.035 -8.012 -4.752 1.00 87.44 691 TYR A O 1
ATOM 5487 N N . ILE A 1 692 ? 20.874 -7.518 -5.130 1.00 84.44 692 ILE A N 1
ATOM 5488 C CA . ILE A 1 692 ? 21.094 -6.298 -5.930 1.00 84.44 692 ILE A CA 1
ATOM 5489 C C . ILE A 1 692 ? 20.395 -5.059 -5.342 1.00 84.44 692 ILE A C 1
ATOM 5491 O O . ILE A 1 692 ? 20.162 -4.077 -6.048 1.00 84.44 692 ILE A O 1
ATOM 5495 N N . GLY A 1 693 ? 19.986 -5.114 -4.071 1.00 79.94 693 GLY A N 1
ATOM 5496 C CA . GLY A 1 693 ? 19.322 -3.989 -3.409 1.00 79.94 693 GLY A CA 1
ATOM 5497 C C . GLY A 1 693 ? 20.285 -2.848 -3.059 1.00 79.94 693 GLY A C 1
ATOM 5498 O O . GLY A 1 693 ? 21.482 -3.050 -2.870 1.00 79.94 693 GLY A O 1
ATOM 5499 N N . ASP A 1 694 ? 19.744 -1.632 -2.964 1.00 73.94 694 ASP A N 1
ATOM 5500 C CA . ASP A 1 694 ? 20.489 -0.383 -2.743 1.00 73.94 694 ASP A CA 1
ATOM 5501 C C . ASP A 1 694 ? 20.544 0.058 -1.267 1.00 73.94 694 ASP A C 1
ATOM 5503 O O . ASP A 1 694 ? 21.125 1.095 -0.950 1.00 73.94 694 ASP A O 1
ATOM 5507 N N . VAL A 1 695 ? 19.934 -0.709 -0.359 1.00 79.56 695 VAL A N 1
ATOM 5508 C CA . VAL A 1 695 ? 19.843 -0.379 1.071 1.00 79.56 695 VAL A CA 1
ATOM 5509 C C . VAL A 1 695 ? 20.988 -1.047 1.831 1.00 79.56 695 VAL A C 1
ATOM 5511 O O . VAL A 1 695 ? 21.036 -2.273 1.936 1.00 79.56 695 VAL A O 1
ATOM 5514 N N . THR A 1 696 ? 21.911 -0.240 2.359 1.00 73.31 696 THR A N 1
ATOM 5515 C CA . THR A 1 696 ? 23.144 -0.706 3.021 1.00 73.31 696 THR A CA 1
ATOM 5516 C C . THR A 1 696 ? 22.970 -0.973 4.514 1.00 73.31 696 THR A C 1
ATOM 5518 O O . THR A 1 696 ? 23.789 -1.671 5.105 1.00 73.31 696 THR A O 1
ATOM 5521 N N . GLU A 1 697 ? 21.892 -0.476 5.128 1.00 77.31 697 GLU A N 1
ATOM 5522 C CA . GLU A 1 697 ? 21.529 -0.708 6.535 1.00 77.31 697 GLU A CA 1
ATOM 5523 C C . GLU A 1 697 ? 21.404 -2.185 6.915 1.00 77.31 697 GLU A C 1
ATOM 5525 O O . GLU A 1 697 ? 21.510 -2.546 8.085 1.00 77.31 697 GLU A O 1
ATOM 5530 N N . TYR A 1 698 ? 21.157 -3.022 5.917 1.00 78.81 698 TYR A N 1
ATOM 5531 C CA . TYR A 1 698 ? 20.935 -4.448 6.057 1.00 78.81 698 TYR A CA 1
ATOM 5532 C C . TYR A 1 698 ? 22.163 -5.287 5.699 1.00 78.81 698 TYR A C 1
ATOM 5534 O O . TYR A 1 698 ? 22.086 -6.514 5.673 1.00 78.81 698 TYR A O 1
ATOM 5542 N N . ASN A 1 699 ? 23.304 -4.645 5.444 1.00 84.00 699 ASN A N 1
ATOM 5543 C CA . ASN A 1 699 ? 24.544 -5.364 5.216 1.00 84.00 699 ASN A CA 1
ATOM 5544 C C . ASN A 1 699 ? 24.889 -6.217 6.442 1.00 84.00 699 ASN A C 1
ATOM 5546 O O . ASN A 1 699 ? 24.967 -5.725 7.569 1.00 84.00 699 ASN A O 1
ATOM 5550 N N . THR A 1 700 ? 25.109 -7.502 6.196 1.00 87.75 700 THR A N 1
ATOM 5551 C CA . THR A 1 700 ? 25.468 -8.503 7.189 1.00 87.75 700 THR A CA 1
ATOM 5552 C C . THR A 1 700 ? 26.538 -9.427 6.637 1.00 87.75 700 THR A C 1
ATOM 5554 O O . THR A 1 700 ? 26.489 -9.870 5.491 1.00 87.75 700 THR A O 1
ATOM 5557 N N . ASP A 1 701 ? 27.514 -9.738 7.476 1.00 88.81 701 ASP A N 1
ATOM 5558 C CA . ASP A 1 701 ? 28.562 -10.720 7.221 1.00 88.81 701 ASP A CA 1
ATOM 5559 C C . ASP A 1 701 ? 28.286 -12.041 7.965 1.00 88.81 701 ASP A C 1
ATOM 5561 O O . ASP A 1 701 ? 29.185 -12.862 8.150 1.00 88.81 701 ASP A O 1
ATOM 5565 N N . ILE A 1 702 ? 27.034 -12.280 8.383 1.00 93.75 702 ILE A N 1
ATOM 5566 C CA . ILE A 1 702 ? 26.622 -13.501 9.095 1.00 93.75 702 ILE A CA 1
ATOM 5567 C C . ILE A 1 702 ? 26.992 -14.776 8.336 1.00 93.75 702 ILE A C 1
ATOM 5569 O O . ILE A 1 702 ? 27.308 -15.791 8.951 1.00 93.75 702 ILE A O 1
ATOM 5573 N N . LEU A 1 703 ? 27.000 -14.737 6.998 1.00 94.06 703 LEU A N 1
ATOM 5574 C CA . LEU A 1 703 ? 27.387 -15.901 6.210 1.00 94.06 703 LEU A CA 1
ATOM 5575 C C . LEU A 1 703 ? 28.902 -16.143 6.198 1.00 94.06 703 LEU A C 1
ATOM 5577 O O . LEU A 1 703 ? 29.309 -17.296 6.053 1.00 94.06 703 LEU A O 1
ATOM 5581 N N . GLU A 1 704 ? 29.709 -15.095 6.381 1.00 92.50 704 GLU A N 1
ATOM 5582 C CA . GLU A 1 704 ? 31.176 -15.162 6.506 1.00 92.50 704 GLU A CA 1
ATOM 5583 C C . GLU A 1 704 ? 31.628 -15.572 7.911 1.00 92.50 704 GLU A C 1
ATOM 5585 O O . GLU A 1 704 ? 32.813 -15.774 8.160 1.00 92.50 704 GLU A O 1
ATOM 5590 N N . THR A 1 705 ? 30.682 -15.673 8.843 1.00 94.06 705 THR A N 1
ATOM 5591 C CA . THR A 1 705 ? 30.941 -16.051 10.227 1.00 94.06 705 THR A CA 1
ATOM 5592 C C . THR A 1 705 ? 30.735 -17.547 10.385 1.00 94.06 705 THR A C 1
ATOM 5594 O O . THR A 1 705 ? 29.714 -18.086 9.953 1.00 94.06 705 THR A O 1
ATOM 5597 N N . GLU A 1 706 ? 31.695 -18.212 11.022 1.00 93.81 706 GLU A N 1
ATOM 5598 C CA . GLU A 1 706 ? 31.568 -19.629 11.348 1.00 93.81 706 GLU A CA 1
ATOM 5599 C C . GLU A 1 706 ? 30.478 -19.855 12.410 1.00 93.81 706 GLU A C 1
ATOM 5601 O O . GLU A 1 706 ? 30.285 -19.010 13.294 1.00 93.81 706 GLU A O 1
ATOM 5606 N N . PRO A 1 707 ? 29.749 -20.984 12.358 1.00 95.38 707 PRO A N 1
ATOM 5607 C CA . PRO A 1 707 ? 28.757 -21.310 13.372 1.00 95.38 707 PRO A CA 1
ATOM 5608 C C . PRO A 1 707 ? 29.398 -21.423 14.757 1.00 95.38 707 PRO A C 1
ATOM 5610 O O . PRO A 1 707 ? 30.502 -21.950 14.904 1.00 95.38 707 PRO A O 1
ATOM 5613 N N . MET A 1 708 ? 28.693 -20.958 15.792 1.00 96.81 708 MET A N 1
ATOM 5614 C CA . MET A 1 708 ? 29.207 -20.999 17.163 1.00 96.81 708 MET A CA 1
ATOM 5615 C C . MET A 1 708 ? 29.561 -22.435 17.576 1.00 96.81 708 MET A C 1
ATOM 5617 O O . MET A 1 708 ? 28.736 -23.345 17.474 1.00 96.81 708 MET A O 1
ATOM 5621 N N . ALA A 1 709 ? 30.787 -22.624 18.070 1.00 96.12 709 ALA A N 1
ATOM 5622 C CA . ALA A 1 709 ? 31.263 -23.923 18.531 1.00 96.12 709 ALA A CA 1
ATOM 5623 C C . ALA A 1 709 ? 30.441 -24.430 19.737 1.00 96.12 709 ALA A C 1
ATOM 5625 O O . ALA A 1 709 ? 30.008 -23.610 20.556 1.00 96.12 709 ALA A O 1
ATOM 5626 N N . PRO A 1 710 ? 30.246 -25.755 19.895 1.00 96.75 710 PRO A N 1
ATOM 5627 C CA . PRO A 1 710 ? 29.482 -26.332 21.006 1.00 96.75 710 PRO A CA 1
ATOM 5628 C C . PRO A 1 710 ? 29.946 -25.869 22.395 1.00 96.75 710 PRO A C 1
ATOM 5630 O O . PRO A 1 710 ? 29.121 -25.596 23.263 1.00 96.75 710 PRO A O 1
ATOM 5633 N N . GLU A 1 711 ? 31.252 -25.715 22.611 1.00 96.25 711 GLU A N 1
ATOM 5634 C CA . GLU A 1 711 ? 31.825 -25.270 23.884 1.00 96.25 711 GLU A CA 1
ATOM 5635 C C . GLU A 1 711 ? 31.450 -23.814 24.189 1.00 96.25 711 GLU A C 1
ATOM 5637 O O . GLU A 1 711 ? 31.035 -23.492 25.304 1.00 96.25 711 GLU A O 1
ATOM 5642 N N . SER A 1 712 ? 31.542 -22.935 23.185 1.00 96.00 712 SER A N 1
ATOM 5643 C CA . SER A 1 712 ? 31.121 -21.534 23.294 1.00 96.00 712 SER A CA 1
ATOM 5644 C C . SER A 1 712 ? 29.610 -21.413 23.485 1.00 96.00 712 SER A C 1
ATOM 5646 O O . SER A 1 712 ? 29.162 -20.588 24.279 1.00 96.00 712 SER A O 1
ATOM 5648 N N . LEU A 1 713 ? 28.833 -22.265 22.810 1.00 96.00 713 LEU A N 1
ATOM 5649 C CA . LEU A 1 713 ? 27.380 -22.325 22.939 1.00 96.00 713 LEU A CA 1
ATOM 5650 C C . LEU A 1 713 ? 26.959 -22.752 24.354 1.00 96.00 713 LEU A C 1
ATOM 5652 O O . LEU A 1 713 ? 26.086 -22.135 24.960 1.00 96.00 713 LEU A O 1
ATOM 5656 N N . ALA A 1 714 ? 27.618 -23.766 24.921 1.00 96.06 714 ALA A N 1
ATOM 5657 C CA . ALA A 1 714 ? 27.395 -24.184 26.303 1.00 96.06 714 ALA A CA 1
ATOM 5658 C C . ALA A 1 714 ? 27.797 -23.090 27.307 1.00 96.06 714 ALA A C 1
ATOM 5660 O O . ALA A 1 714 ? 27.076 -22.845 28.275 1.00 96.06 714 ALA A O 1
ATOM 5661 N N . ALA A 1 715 ? 28.915 -22.398 27.066 1.00 95.81 715 ALA A N 1
ATOM 5662 C CA . ALA A 1 715 ? 29.402 -21.334 27.941 1.00 95.81 715 ALA A CA 1
ATOM 5663 C C . ALA A 1 715 ? 28.507 -20.078 27.929 1.00 95.81 715 ALA A C 1
ATOM 5665 O O . ALA A 1 715 ? 28.351 -19.432 28.968 1.00 95.81 715 ALA A O 1
ATOM 5666 N N . CYS A 1 716 ? 27.884 -19.741 26.793 1.00 95.56 716 CYS A N 1
ATOM 5667 C CA . CYS A 1 716 ? 26.996 -18.580 26.688 1.00 95.56 716 CYS A CA 1
ATOM 5668 C C . CYS A 1 716 ? 25.551 -18.866 27.133 1.00 95.56 716 CYS A C 1
ATOM 5670 O O . CYS A 1 716 ? 24.809 -17.924 27.400 1.00 95.56 716 CYS A O 1
ATOM 5672 N N . LEU A 1 717 ? 25.146 -20.139 27.273 1.00 95.31 717 LEU A N 1
ATOM 5673 C CA . LEU A 1 717 ? 23.769 -20.575 27.556 1.00 95.31 717 LEU A CA 1
ATOM 5674 C C . LEU A 1 717 ? 23.077 -19.758 28.658 1.00 95.31 717 LEU A C 1
ATOM 5676 O O . LEU A 1 717 ? 21.977 -19.234 28.477 1.00 95.31 717 LEU A O 1
ATOM 5680 N N . LYS A 1 718 ? 23.732 -19.647 29.819 1.00 95.06 718 LYS A N 1
ATOM 5681 C CA . LYS A 1 718 ? 23.165 -18.972 30.990 1.00 95.06 718 LYS A CA 1
ATOM 5682 C C . LYS A 1 718 ? 23.085 -17.461 30.782 1.00 95.06 718 LYS A C 1
ATOM 5684 O O . LYS A 1 718 ? 22.056 -16.864 31.080 1.00 95.06 718 LYS A O 1
ATOM 5689 N N . SER A 1 719 ? 24.148 -16.835 30.284 1.00 96.25 719 SER A N 1
ATOM 5690 C CA . SER A 1 719 ? 24.172 -15.385 30.081 1.00 96.25 719 SER A CA 1
ATOM 5691 C C . SER A 1 719 ? 23.262 -14.943 28.934 1.00 96.25 719 SER A C 1
ATOM 5693 O O . SER A 1 719 ? 22.657 -13.882 29.033 1.00 96.25 719 SER A O 1
ATOM 5695 N N . PHE A 1 720 ? 23.084 -15.772 27.902 1.00 96.56 720 PHE A N 1
ATOM 5696 C CA . PHE A 1 720 ? 22.138 -15.535 26.811 1.00 96.56 720 PHE A CA 1
ATOM 5697 C C . PHE A 1 720 ? 20.679 -15.673 27.261 1.00 96.56 720 PHE A C 1
ATOM 5699 O O . PHE A 1 720 ? 19.833 -14.900 26.833 1.00 96.56 720 PHE A O 1
ATOM 5706 N N . ALA A 1 721 ? 20.365 -16.604 28.165 1.00 95.62 721 ALA A N 1
ATOM 5707 C CA . ALA A 1 721 ? 19.027 -16.686 28.751 1.00 95.62 721 ALA A CA 1
ATOM 5708 C C . ALA A 1 721 ? 18.735 -15.494 29.680 1.00 95.62 721 ALA A C 1
ATOM 5710 O O . ALA A 1 721 ? 17.677 -14.872 29.605 1.00 95.62 721 ALA A O 1
ATOM 5711 N N . TYR A 1 722 ? 19.687 -15.140 30.538 1.00 95.75 722 TYR A N 1
ATOM 5712 C CA . TYR A 1 722 ? 19.469 -14.201 31.637 1.00 95.75 722 TYR A CA 1
ATOM 5713 C C . TYR A 1 722 ? 20.190 -12.863 31.437 1.00 95.75 722 TYR A C 1
ATOM 5715 O O . TYR A 1 722 ? 20.622 -12.253 32.412 1.00 95.75 722 TYR A O 1
ATOM 5723 N N . PHE A 1 723 ? 20.321 -12.381 30.193 1.00 94.81 723 PHE A N 1
ATOM 5724 C CA . PHE A 1 723 ? 20.859 -11.036 29.924 1.00 94.81 723 PHE A CA 1
ATOM 5725 C C . PHE A 1 723 ? 19.952 -9.926 30.485 1.00 94.81 723 PHE A C 1
ATOM 5727 O O . PHE A 1 723 ? 20.374 -8.785 30.647 1.00 94.81 723 PHE A O 1
ATOM 5734 N N . ASN A 1 724 ? 18.692 -10.257 30.764 1.00 94.81 724 ASN A N 1
ATOM 5735 C CA . ASN A 1 724 ? 17.736 -9.450 31.508 1.00 94.81 724 ASN A CA 1
ATOM 5736 C C . ASN A 1 724 ? 16.800 -10.400 32.285 1.00 94.81 724 ASN A C 1
ATOM 5738 O O . ASN A 1 724 ? 16.974 -11.622 32.242 1.00 94.81 724 ASN A O 1
ATOM 5742 N N . HIS A 1 725 ? 15.799 -9.851 32.974 1.00 93.31 725 HIS A N 1
ATOM 5743 C CA . HIS A 1 725 ? 14.743 -10.624 33.613 1.00 93.31 725 HIS A CA 1
ATOM 5744 C C . HIS A 1 725 ? 14.112 -11.604 32.605 1.00 93.31 725 HIS A C 1
ATOM 5746 O O . HIS A 1 725 ? 13.888 -11.206 31.461 1.00 93.31 725 HIS A O 1
ATOM 5752 N N . PRO A 1 726 ? 13.769 -12.850 32.987 1.00 94.19 726 PRO A N 1
ATOM 5753 C CA . PRO A 1 726 ? 13.206 -13.839 32.062 1.00 94.19 726 PRO A CA 1
ATOM 5754 C C . PRO A 1 726 ? 11.981 -13.359 31.278 1.00 94.19 726 PRO A C 1
ATOM 5756 O O . PRO A 1 726 ? 11.839 -13.674 30.103 1.00 94.19 726 PRO A O 1
ATOM 5759 N N . TYR A 1 727 ? 11.121 -12.543 31.891 1.00 93.31 727 TYR A N 1
ATOM 5760 C CA . TYR A 1 727 ? 9.954 -11.944 31.219 1.00 93.31 727 TYR A CA 1
ATOM 5761 C C . TYR A 1 727 ? 10.307 -10.825 30.223 1.00 93.31 727 TYR A C 1
ATOM 5763 O O . TYR A 1 727 ? 9.455 -10.409 29.447 1.00 93.31 727 TYR A O 1
ATOM 5771 N N . VAL A 1 728 ? 11.560 -10.367 30.203 1.00 93.50 728 VAL A N 1
ATOM 5772 C CA . VAL A 1 728 ? 12.114 -9.461 29.188 1.00 93.50 728 VAL A CA 1
ATOM 5773 C C . VAL A 1 728 ? 12.895 -10.254 28.145 1.00 93.50 728 VAL A C 1
ATOM 5775 O O . VAL A 1 728 ? 12.678 -10.084 26.948 1.00 93.50 728 VAL A O 1
ATOM 5778 N N . SER A 1 729 ? 13.791 -11.147 28.571 1.00 96.12 729 SER A N 1
ATOM 5779 C CA . SER A 1 729 ? 14.640 -11.893 27.642 1.00 96.12 729 SER A CA 1
ATOM 5780 C C . SER A 1 729 ? 13.853 -12.906 26.808 1.00 96.12 729 SER A C 1
ATOM 5782 O O . SER A 1 729 ? 14.092 -12.994 25.607 1.00 96.12 729 SER A O 1
ATOM 5784 N N . ALA A 1 730 ? 12.866 -13.607 27.379 1.00 97.31 730 ALA A N 1
ATOM 5785 C CA . ALA A 1 730 ? 12.053 -14.593 26.662 1.00 97.31 730 ALA A CA 1
ATOM 5786 C C . ALA A 1 730 ? 11.344 -14.031 25.413 1.00 97.31 730 ALA A C 1
ATOM 5788 O O . ALA A 1 730 ? 11.572 -14.573 24.329 1.00 97.31 730 ALA A O 1
ATOM 5789 N N . PRO A 1 731 ? 10.517 -12.964 25.500 1.00 97.56 731 PRO A N 1
ATOM 5790 C CA . PRO A 1 731 ? 9.850 -12.413 24.321 1.00 97.56 731 PRO A CA 1
ATOM 5791 C C . PRO A 1 731 ? 10.836 -11.808 23.312 1.00 97.56 731 PRO A C 1
ATOM 5793 O O . PRO A 1 731 ? 10.644 -11.989 22.112 1.00 97.56 731 PRO A O 1
ATOM 5796 N N . VAL A 1 732 ? 11.918 -11.159 23.767 1.00 97.75 732 VAL A N 1
ATOM 5797 C CA . VAL A 1 732 ? 12.950 -10.596 22.874 1.00 97.75 732 VAL A CA 1
ATOM 5798 C C . VAL A 1 732 ? 13.655 -11.701 22.085 1.00 97.75 732 VAL A C 1
ATOM 5800 O O . VAL A 1 732 ? 13.773 -11.604 20.864 1.00 97.75 732 VAL A O 1
ATOM 5803 N N . ILE A 1 733 ? 14.093 -12.772 22.754 1.00 98.12 733 ILE A N 1
ATOM 5804 C CA . ILE A 1 733 ? 14.742 -13.924 22.115 1.00 98.12 733 ILE A CA 1
ATOM 5805 C C . ILE A 1 733 ? 13.762 -14.630 21.177 1.00 98.12 733 ILE A C 1
ATOM 5807 O O . ILE A 1 733 ? 14.094 -14.872 20.018 1.00 98.12 733 ILE A O 1
ATOM 5811 N N . GLY A 1 734 ? 12.553 -14.929 21.658 1.00 98.25 734 GLY A N 1
ATOM 5812 C CA . GLY A 1 734 ? 11.521 -15.614 20.884 1.00 98.25 734 GLY A CA 1
ATOM 5813 C C . GLY A 1 734 ? 11.178 -14.876 19.595 1.00 98.25 734 GLY A C 1
ATOM 5814 O O . GLY A 1 734 ? 11.217 -15.462 18.516 1.00 98.25 734 GLY A O 1
ATOM 5815 N N . PHE A 1 735 ? 10.944 -13.566 19.683 1.00 98.50 735 PHE A N 1
ATOM 5816 C CA . PHE A 1 735 ? 10.750 -12.715 18.512 1.00 98.50 735 PHE A CA 1
ATOM 5817 C C . PHE A 1 735 ? 11.951 -12.771 17.558 1.00 98.50 735 PHE A C 1
ATOM 5819 O O . PHE A 1 735 ? 11.790 -13.040 16.371 1.00 98.50 735 PHE A O 1
ATOM 5826 N N . THR A 1 736 ? 13.162 -12.574 18.083 1.00 97.56 736 THR A N 1
ATOM 5827 C CA . THR A 1 736 ? 14.394 -12.496 17.283 1.00 97.56 736 THR A CA 1
ATOM 5828 C C . THR A 1 736 ? 14.680 -13.786 16.521 1.00 97.56 736 THR A C 1
ATOM 5830 O O . THR A 1 736 ? 15.075 -13.737 15.361 1.00 97.56 736 THR A O 1
ATOM 5833 N N . VAL A 1 737 ? 14.467 -14.948 17.140 1.00 98.31 737 VAL A N 1
ATOM 5834 C CA . VAL A 1 737 ? 14.647 -16.241 16.466 1.00 98.31 737 VAL A CA 1
ATOM 5835 C C . VAL A 1 737 ? 13.544 -16.461 15.430 1.00 98.31 737 VAL A C 1
ATOM 5837 O O . VAL A 1 737 ? 13.826 -16.920 14.325 1.00 98.31 737 VAL A O 1
ATOM 5840 N N . ALA A 1 738 ? 12.299 -16.080 15.737 1.00 98.50 738 ALA A N 1
ATOM 5841 C CA . ALA A 1 738 ? 11.188 -16.175 14.794 1.00 98.50 738 ALA A CA 1
ATOM 5842 C C . ALA A 1 738 ? 11.383 -15.296 13.544 1.00 98.50 738 ALA A C 1
ATOM 5844 O O . ALA A 1 738 ? 10.919 -15.671 12.468 1.00 98.50 738 ALA A O 1
ATOM 5845 N N . CYS A 1 739 ? 12.113 -14.179 13.646 1.00 98.19 739 CYS A N 1
ATOM 5846 C CA . CYS A 1 739 ? 12.462 -13.321 12.512 1.00 98.19 739 CYS A CA 1
ATOM 5847 C C . CYS A 1 739 ? 13.172 -14.090 11.378 1.00 98.19 739 CYS A C 1
ATOM 5849 O O . CYS A 1 739 ? 12.802 -13.933 10.215 1.00 98.19 739 CYS A O 1
ATOM 5851 N N . PHE A 1 740 ? 14.087 -15.017 11.691 1.00 98.12 740 PHE A N 1
ATOM 5852 C CA . PHE A 1 740 ? 14.747 -15.870 10.684 1.00 98.12 740 PHE A CA 1
ATOM 5853 C C . PHE A 1 740 ? 13.774 -16.776 9.914 1.00 98.12 740 PHE A C 1
ATOM 5855 O O . PHE A 1 740 ? 14.058 -17.173 8.787 1.00 98.12 740 PHE A O 1
ATOM 5862 N N . PHE A 1 741 ? 12.610 -17.066 10.498 1.00 98.38 741 PHE A N 1
ATOM 5863 C CA . PHE A 1 741 ? 11.552 -17.891 9.918 1.00 98.38 741 PHE A CA 1
ATOM 5864 C C . PHE A 1 741 ? 10.363 -17.060 9.420 1.00 98.38 741 PHE A C 1
ATOM 5866 O O . PHE A 1 741 ? 9.366 -17.644 8.987 1.00 98.38 741 PHE A O 1
ATOM 5873 N N . LYS A 1 742 ? 10.440 -15.718 9.458 1.00 97.69 742 LYS A N 1
ATOM 5874 C CA . LYS A 1 742 ? 9.302 -14.836 9.166 1.00 97.69 742 LYS A CA 1
ATOM 5875 C C . LYS A 1 742 ? 8.600 -15.189 7.852 1.00 97.69 742 LYS A C 1
ATOM 5877 O O . LYS A 1 742 ? 7.391 -15.369 7.925 1.00 97.69 742 LYS A O 1
ATOM 5882 N N . PRO A 1 743 ? 9.265 -15.373 6.693 1.00 97.12 743 PRO A N 1
ATOM 5883 C CA . PRO A 1 743 ? 8.568 -15.700 5.446 1.00 97.12 743 PRO A CA 1
ATOM 5884 C C . PRO A 1 743 ? 7.694 -16.955 5.550 1.00 97.12 743 PRO A C 1
ATOM 5886 O O . PRO A 1 743 ? 6.589 -16.981 5.020 1.00 97.12 743 PRO A O 1
ATOM 5889 N N . ARG A 1 744 ? 8.144 -17.963 6.304 1.00 97.44 744 ARG A N 1
ATOM 5890 C CA . ARG A 1 744 ? 7.436 -19.235 6.501 1.00 97.44 744 ARG A CA 1
ATOM 5891 C C . ARG A 1 744 ? 6.286 -19.098 7.488 1.00 97.44 744 ARG A C 1
ATOM 5893 O O . ARG A 1 744 ? 5.178 -19.531 7.198 1.00 97.44 744 ARG A O 1
ATOM 5900 N N . LEU A 1 745 ? 6.517 -18.424 8.614 1.00 97.69 745 LEU A N 1
ATOM 5901 C CA . LEU A 1 745 ? 5.468 -18.110 9.592 1.00 97.69 745 LEU A CA 1
ATOM 5902 C C . LEU A 1 745 ? 4.380 -17.212 8.988 1.00 97.69 745 LEU A C 1
ATOM 5904 O O . LEU A 1 745 ? 3.191 -17.398 9.245 1.00 97.69 745 LEU A O 1
ATOM 5908 N N . PHE A 1 746 ? 4.783 -16.280 8.128 1.00 96.19 746 PHE A N 1
ATOM 5909 C CA . PHE A 1 746 ? 3.881 -15.380 7.431 1.00 96.19 746 PHE A CA 1
ATOM 5910 C C . PHE A 1 746 ? 2.974 -16.133 6.451 1.00 96.19 746 PHE A C 1
ATOM 5912 O O . PHE A 1 746 ? 1.800 -15.803 6.365 1.00 96.19 746 PHE A O 1
ATOM 5919 N N . MET A 1 747 ? 3.445 -17.197 5.787 1.00 94.12 747 MET A N 1
ATOM 5920 C CA . MET A 1 747 ? 2.568 -18.061 4.976 1.00 94.12 747 MET A CA 1
ATOM 5921 C C . MET A 1 747 ? 1.492 -18.782 5.805 1.00 94.12 747 MET A C 1
ATOM 5923 O O . MET A 1 747 ? 0.426 -19.091 5.280 1.00 94.12 747 MET A O 1
ATOM 5927 N N . ILE A 1 748 ? 1.742 -19.039 7.095 1.00 94.69 748 ILE A N 1
ATOM 5928 C CA . ILE A 1 748 ? 0.785 -19.717 7.988 1.00 94.69 748 ILE A CA 1
ATOM 5929 C C . ILE A 1 748 ? -0.299 -18.746 8.471 1.00 94.69 748 ILE A C 1
ATOM 5931 O O . ILE A 1 748 ? -1.463 -19.130 8.590 1.00 94.69 748 ILE A O 1
ATOM 5935 N N . LYS A 1 749 ? 0.075 -17.500 8.793 1.00 91.75 749 LYS A N 1
ATOM 5936 C CA . LYS A 1 749 ? -0.808 -16.551 9.497 1.00 91.75 749 LYS A CA 1
ATOM 5937 C C . LYS A 1 749 ? -1.186 -15.294 8.725 1.00 91.75 749 LYS A C 1
ATOM 5939 O O . LYS A 1 749 ? -2.120 -14.610 9.130 1.00 91.75 749 LYS A O 1
ATOM 5944 N N . ASN A 1 750 ? -0.496 -14.994 7.627 1.00 93.00 750 ASN A N 1
ATOM 5945 C CA . ASN A 1 750 ? -0.548 -13.709 6.920 1.00 93.00 750 ASN A CA 1
ATOM 5946 C C . ASN A 1 750 ? -0.305 -12.500 7.837 1.00 93.00 750 ASN A C 1
ATOM 5948 O O . ASN A 1 750 ? -0.769 -11.392 7.563 1.00 93.00 750 ASN A O 1
ATOM 5952 N N . SER A 1 751 ? 0.414 -12.719 8.939 1.00 94.75 751 SER A N 1
ATOM 5953 C CA . SER A 1 751 ? 0.791 -11.679 9.880 1.00 94.75 751 SER A CA 1
ATOM 5954 C C . SER A 1 751 ? 2.096 -12.001 10.606 1.00 94.75 751 SER A C 1
ATOM 5956 O O . SER A 1 751 ? 2.487 -13.164 10.736 1.00 94.75 751 SER A O 1
ATOM 5958 N N . PHE A 1 752 ? 2.784 -10.960 11.078 1.00 97.62 752 PHE A N 1
ATOM 5959 C CA . PHE A 1 752 ? 3.952 -11.086 11.949 1.00 97.62 752 PHE A CA 1
ATOM 5960 C C . PHE A 1 752 ? 4.008 -9.914 12.943 1.00 97.62 752 PHE A C 1
ATOM 5962 O O . PHE A 1 752 ? 3.843 -8.770 12.517 1.00 97.62 752 PHE A O 1
ATOM 5969 N N . PRO A 1 753 ? 4.238 -10.160 14.245 1.00 96.94 753 PRO A N 1
ATOM 5970 C CA . PRO A 1 753 ? 4.169 -9.136 15.279 1.00 96.94 753 PRO A CA 1
ATOM 5971 C C . PRO A 1 753 ? 5.259 -8.076 15.146 1.00 96.94 753 PRO A C 1
ATOM 5973 O O . PRO A 1 753 ? 6.279 -8.263 14.483 1.00 96.94 753 PRO A O 1
ATOM 5976 N N . ILE A 1 754 ? 5.041 -6.966 15.837 1.00 96.00 754 ILE A N 1
ATOM 5977 C CA . ILE A 1 754 ? 6.045 -5.929 16.088 1.00 96.00 754 ILE A CA 1
ATOM 5978 C C . ILE A 1 754 ? 6.601 -6.155 17.491 1.00 96.00 754 ILE A C 1
ATOM 5980 O O . ILE A 1 754 ? 5.829 -6.409 18.410 1.00 96.00 754 ILE A O 1
ATOM 5984 N N . LEU A 1 755 ? 7.912 -6.048 17.693 1.00 96.44 755 LEU A N 1
ATOM 5985 C CA . LEU A 1 755 ? 8.473 -6.040 19.047 1.00 96.44 755 LEU A CA 1
ATOM 5986 C C . LEU A 1 755 ? 8.491 -4.605 19.569 1.00 96.44 755 LEU A C 1
ATOM 5988 O O . LEU A 1 755 ? 9.160 -3.749 18.990 1.00 96.44 755 LEU A O 1
ATOM 5992 N N . PHE A 1 756 ? 7.784 -4.345 20.663 1.00 93.75 756 PHE A N 1
ATOM 5993 C CA . PHE A 1 756 ? 7.753 -3.031 21.295 1.00 93.75 756 PHE A CA 1
ATOM 5994 C C . PHE A 1 756 ? 8.447 -3.087 22.654 1.00 93.75 756 PHE A C 1
ATOM 5996 O O . PHE A 1 756 ? 8.061 -3.874 23.512 1.00 93.75 756 PHE A O 1
ATOM 6003 N N . VAL A 1 757 ? 9.464 -2.251 22.861 1.00 93.12 757 VAL A N 1
ATOM 6004 C CA . VAL A 1 757 ? 10.233 -2.193 24.109 1.00 93.12 757 VAL A CA 1
ATOM 6005 C C . VAL A 1 757 ? 10.028 -0.840 24.789 1.00 93.12 757 VAL A C 1
ATOM 6007 O O . VAL A 1 757 ? 10.524 0.185 24.320 1.00 93.12 757 VAL A O 1
ATOM 6010 N N . SER A 1 758 ? 9.324 -0.837 25.918 1.00 90.75 758 SER A N 1
ATOM 6011 C CA . SER A 1 758 ? 9.057 0.342 26.750 1.00 90.75 758 SER A CA 1
ATOM 6012 C C . SER A 1 758 ? 9.935 0.373 28.000 1.00 90.75 758 SER A C 1
ATOM 6014 O O . SER A 1 758 ? 10.510 -0.637 28.418 1.00 90.75 758 SER A O 1
ATOM 6016 N N . GLY A 1 759 ? 10.075 1.554 28.603 1.00 86.88 759 GLY A N 1
ATOM 6017 C CA . GLY A 1 759 ? 10.778 1.716 29.875 1.00 86.88 759 GLY A CA 1
ATOM 6018 C C . GLY A 1 759 ? 11.403 3.091 30.058 1.00 86.88 759 GLY A C 1
ATOM 6019 O O . GLY A 1 759 ? 11.579 3.853 29.110 1.00 86.88 759 GLY A O 1
ATOM 6020 N N . GLU A 1 760 ? 11.834 3.396 31.275 1.00 82.69 760 GLU A N 1
ATOM 6021 C CA . GLU A 1 760 ? 12.459 4.680 31.608 1.00 82.69 760 GLU A CA 1
ATOM 6022 C C . GLU A 1 760 ? 13.803 4.887 30.890 1.00 82.69 760 GLU A C 1
ATOM 6024 O O . GLU A 1 760 ? 14.417 3.959 30.346 1.00 82.69 760 GLU A O 1
ATOM 6029 N N . ARG A 1 761 ? 14.330 6.111 30.897 1.00 80.81 761 ARG A N 1
ATOM 6030 C CA . ARG A 1 761 ? 15.684 6.364 30.396 1.00 80.81 761 ARG A CA 1
ATOM 6031 C C . ARG A 1 761 ? 16.717 5.583 31.222 1.00 80.81 761 ARG A C 1
ATOM 6033 O O . ARG A 1 761 ? 16.754 5.667 32.444 1.00 80.81 761 ARG A O 1
ATOM 6040 N N . GLY A 1 762 ? 17.597 4.848 30.540 1.00 78.44 762 GLY A N 1
ATOM 6041 C CA . GLY A 1 762 ? 18.628 4.031 31.197 1.00 78.44 762 GLY A CA 1
ATOM 6042 C C . GLY A 1 762 ? 18.163 2.642 31.655 1.00 78.44 762 GLY A C 1
ATOM 6043 O O . GLY A 1 762 ? 18.901 1.976 32.369 1.00 78.44 762 GLY A O 1
ATOM 6044 N N . SER A 1 763 ? 16.990 2.177 31.215 1.00 82.75 763 SER A N 1
ATOM 6045 C CA . SER A 1 763 ? 16.467 0.811 31.437 1.00 82.75 763 SER A CA 1
ATOM 6046 C C . SER A 1 763 ? 17.045 -0.263 30.495 1.00 82.75 763 SER A C 1
ATOM 6048 O O . SER A 1 763 ? 16.526 -1.368 30.421 1.00 82.75 763 SER A O 1
ATOM 6050 N N . ALA A 1 764 ? 18.128 0.041 29.771 1.00 84.44 764 ALA A N 1
ATOM 6051 C CA . ALA A 1 764 ? 18.816 -0.870 28.846 1.00 84.44 764 ALA A CA 1
ATOM 6052 C C . ALA A 1 764 ? 18.038 -1.309 27.579 1.00 84.44 764 ALA A C 1
ATOM 6054 O O . ALA A 1 764 ? 18.454 -2.267 26.931 1.00 84.44 764 ALA A O 1
ATOM 6055 N N . LYS A 1 765 ? 16.990 -0.585 27.147 1.00 89.81 765 LYS A N 1
ATOM 6056 C CA . LYS A 1 765 ? 16.243 -0.849 25.889 1.00 89.81 765 LYS A CA 1
ATOM 6057 C C . LYS A 1 765 ? 17.138 -0.964 24.646 1.00 89.81 765 LYS A C 1
ATOM 6059 O O . LYS A 1 765 ? 17.329 -2.047 24.099 1.00 89.81 765 LYS A O 1
ATOM 6064 N N . THR A 1 766 ? 17.737 0.157 24.241 1.00 89.44 766 THR A N 1
ATOM 6065 C CA . THR A 1 766 ? 18.609 0.280 23.064 1.00 89.44 766 THR A CA 1
ATOM 6066 C C . THR A 1 766 ? 19.814 -0.655 23.169 1.00 89.44 766 THR A C 1
ATOM 6068 O O . THR A 1 766 ? 20.188 -1.309 22.199 1.00 89.44 766 THR A O 1
ATOM 6071 N N . ALA A 1 767 ? 20.395 -0.772 24.370 1.00 89.94 767 ALA A N 1
ATOM 6072 C CA . ALA A 1 767 ? 21.515 -1.672 24.631 1.00 89.94 767 ALA A CA 1
ATOM 6073 C C . ALA A 1 767 ? 21.133 -3.137 24.377 1.00 89.94 767 ALA A C 1
ATOM 6075 O O . ALA A 1 767 ? 21.879 -3.845 23.710 1.00 89.94 767 ALA A O 1
ATOM 6076 N N . THR A 1 768 ? 19.953 -3.563 24.837 1.00 92.25 768 THR A N 1
ATOM 6077 C CA . THR A 1 768 ? 19.436 -4.920 24.622 1.00 92.25 768 THR A CA 1
ATOM 6078 C C . THR A 1 768 ? 19.220 -5.204 23.139 1.00 92.25 768 THR A C 1
ATOM 6080 O O . THR A 1 768 ? 19.707 -6.214 22.635 1.00 92.25 768 THR A O 1
ATOM 6083 N N . ILE A 1 769 ? 18.543 -4.310 22.410 1.00 93.81 769 ILE A N 1
ATOM 6084 C CA . ILE A 1 769 ? 18.261 -4.531 20.984 1.00 93.81 769 ILE A CA 1
ATOM 6085 C C . ILE A 1 769 ? 19.547 -4.577 20.155 1.00 93.81 769 ILE A C 1
ATOM 6087 O O . ILE A 1 769 ? 19.720 -5.498 19.356 1.00 93.81 769 ILE A O 1
ATOM 6091 N N . ARG A 1 770 ? 20.484 -3.647 20.382 1.00 91.19 770 ARG A N 1
ATOM 6092 C CA . ARG A 1 770 ? 21.785 -3.656 19.697 1.00 91.19 770 ARG A CA 1
ATOM 6093 C C . ARG A 1 770 ? 22.571 -4.926 19.997 1.00 91.19 770 ARG A C 1
ATOM 6095 O O . ARG A 1 770 ? 22.992 -5.613 19.075 1.00 91.19 770 ARG A O 1
ATOM 6102 N N . ALA A 1 771 ? 22.764 -5.223 21.280 1.00 91.25 771 ALA A N 1
ATOM 6103 C CA . ALA A 1 771 ? 23.667 -6.277 21.711 1.00 91.25 771 ALA A CA 1
ATOM 6104 C C . ALA A 1 771 ? 23.146 -7.676 21.394 1.00 91.25 771 ALA A C 1
ATOM 6106 O O . ALA A 1 771 ? 23.957 -8.546 21.102 1.00 91.25 771 ALA A O 1
ATOM 6107 N N . ILE A 1 772 ? 21.828 -7.885 21.443 1.00 93.81 772 ILE A N 1
ATOM 6108 C CA . ILE A 1 772 ? 21.208 -9.197 21.254 1.00 93.81 772 ILE A CA 1
ATOM 6109 C C . ILE A 1 772 ? 20.667 -9.331 19.832 1.00 93.81 772 ILE A C 1
ATOM 6111 O O . ILE A 1 772 ? 21.139 -10.164 19.062 1.00 93.81 772 ILE A O 1
ATOM 6115 N N . VAL A 1 773 ? 19.689 -8.501 19.468 1.00 94.56 773 VAL A N 1
ATOM 6116 C CA . VAL A 1 773 ? 18.893 -8.692 18.248 1.00 94.56 773 VAL A CA 1
ATOM 6117 C C . VAL A 1 773 ? 19.706 -8.397 16.992 1.00 94.56 773 VAL A C 1
ATOM 6119 O O . VAL A 1 773 ? 19.766 -9.233 16.088 1.00 94.56 773 VAL A O 1
ATOM 6122 N N . LEU A 1 774 ? 20.348 -7.227 16.936 1.00 91.88 774 LEU A N 1
ATOM 6123 C CA . LEU A 1 774 ? 21.132 -6.816 15.769 1.00 91.88 774 LEU A CA 1
ATOM 6124 C C . LEU A 1 774 ? 22.410 -7.655 15.623 1.00 91.88 774 LEU A C 1
ATOM 6126 O O . LEU A 1 774 ? 22.753 -8.048 14.507 1.00 91.88 774 LEU A O 1
ATOM 6130 N N . SER A 1 775 ? 23.067 -8.001 16.738 1.00 91.88 775 SER A N 1
ATOM 6131 C CA . SER A 1 775 ? 24.242 -8.884 16.733 1.00 91.88 775 SER A CA 1
ATOM 6132 C C . SER A 1 775 ? 23.923 -10.286 16.218 1.00 91.88 775 SER A C 1
ATOM 6134 O O . SER A 1 775 ? 24.675 -10.803 15.398 1.00 91.88 775 SER A O 1
ATOM 6136 N N . LEU A 1 776 ? 22.797 -10.891 16.625 1.00 94.69 776 LEU A N 1
ATOM 6137 C CA . LEU A 1 776 ? 22.362 -12.195 16.100 1.00 94.69 776 LEU A CA 1
ATOM 6138 C C . LEU A 1 776 ? 22.160 -12.168 14.582 1.00 94.69 776 LEU A C 1
ATOM 6140 O O . LEU A 1 776 ? 22.430 -13.154 13.914 1.00 94.69 776 LEU A O 1
ATOM 6144 N N . HIS A 1 777 ? 21.717 -11.047 14.017 1.00 93.00 777 HIS A N 1
ATOM 6145 C CA . HIS A 1 777 ? 21.563 -10.908 12.568 1.00 93.00 777 HIS A CA 1
ATOM 6146 C C . HIS A 1 777 ? 22.854 -10.450 11.864 1.00 93.00 777 HIS A C 1
ATOM 6148 O O . HIS A 1 777 ? 22.888 -10.382 10.636 1.00 93.00 777 HIS A O 1
ATOM 6154 N N . GLY A 1 778 ? 23.926 -10.149 12.604 1.00 89.81 778 GLY A N 1
ATOM 6155 C CA . GLY A 1 778 ? 25.193 -9.667 12.052 1.00 89.81 778 GLY A CA 1
ATOM 6156 C C . GLY A 1 778 ? 25.111 -8.270 11.430 1.00 89.81 778 GLY A C 1
ATOM 6157 O O . GLY A 1 778 ? 25.864 -7.968 10.511 1.00 89.81 778 GLY A O 1
ATOM 6158 N N . THR A 1 779 ? 24.188 -7.419 11.889 1.00 83.62 779 THR A N 1
ATOM 6159 C CA . THR A 1 779 ? 24.000 -6.065 11.338 1.00 83.62 779 THR A CA 1
ATOM 6160 C C . THR A 1 779 ? 24.675 -5.004 12.189 1.00 83.62 779 THR A C 1
ATOM 6162 O O . THR A 1 779 ? 24.430 -4.922 13.393 1.00 83.62 779 THR A O 1
ATOM 6165 N N . GLN A 1 780 ? 25.436 -4.118 11.549 1.00 65.31 780 GLN A N 1
ATOM 6166 C CA . GLN A 1 780 ? 25.969 -2.903 12.161 1.00 65.31 780 GLN A CA 1
ATOM 6167 C C . GLN A 1 780 ? 25.321 -1.709 11.440 1.00 65.31 780 GLN A C 1
ATOM 6169 O O . GLN A 1 780 ? 25.424 -1.623 10.222 1.00 65.31 780 GLN A O 1
ATOM 6174 N N . ASN A 1 781 ? 24.644 -0.803 12.163 1.00 64.75 781 ASN A N 1
ATOM 6175 C CA . ASN A 1 781 ? 23.923 0.394 11.652 1.00 64.75 781 ASN A CA 1
ATOM 6176 C C . ASN A 1 781 ? 22.427 0.250 11.270 1.00 64.75 781 ASN A C 1
ATOM 6178 O O . ASN A 1 781 ? 21.888 1.121 10.582 1.00 64.75 781 ASN A O 1
ATOM 6182 N N . ALA A 1 782 ? 21.729 -0.781 11.755 1.00 69.19 782 ALA A N 1
ATOM 6183 C CA . ALA A 1 782 ? 20.285 -0.953 11.524 1.00 69.19 782 ALA A CA 1
ATOM 6184 C C . ALA A 1 782 ? 19.377 -0.096 12.440 1.00 69.19 782 ALA A C 1
ATOM 6186 O O . ALA A 1 782 ? 18.162 -0.073 12.258 1.00 69.19 782 ALA A O 1
ATOM 6187 N N . GLU A 1 783 ? 19.938 0.614 13.422 1.00 79.81 783 GLU A N 1
ATOM 6188 C CA . GLU A 1 783 ? 19.167 1.513 14.286 1.00 79.81 783 GLU A CA 1
ATOM 6189 C C . GLU A 1 783 ? 18.880 2.850 13.610 1.00 79.81 783 GLU A C 1
ATOM 6191 O O . GLU A 1 783 ? 19.782 3.484 13.055 1.00 79.81 783 GLU A O 1
ATOM 6196 N N . LYS A 1 784 ? 17.629 3.308 13.713 1.00 84.88 784 LYS A N 1
ATOM 6197 C CA . LYS A 1 784 ? 17.175 4.576 13.151 1.00 84.88 784 LYS A CA 1
ATOM 6198 C C . LYS A 1 784 ? 16.281 5.340 14.120 1.00 84.88 784 LYS A C 1
ATOM 6200 O O . LYS A 1 784 ? 15.437 4.768 14.798 1.00 84.88 784 LYS A O 1
ATOM 6205 N N . MET A 1 785 ? 16.397 6.664 14.101 1.00 83.31 785 MET A N 1
ATOM 6206 C CA . MET A 1 785 ? 15.477 7.555 14.807 1.00 83.31 785 MET A CA 1
ATOM 6207 C C . MET A 1 785 ? 14.254 7.818 13.927 1.00 83.31 785 MET A C 1
ATOM 6209 O O . MET A 1 785 ? 14.310 8.632 13.001 1.00 83.31 785 MET A O 1
ATOM 6213 N N . LEU A 1 786 ? 13.140 7.142 14.208 1.00 76.62 786 LEU A N 1
ATOM 6214 C CA . LEU A 1 786 ? 11.936 7.178 13.364 1.00 76.62 786 LEU A CA 1
ATOM 6215 C C . LEU A 1 786 ? 11.375 8.596 13.179 1.00 76.62 786 LEU A C 1
ATOM 6217 O O . LEU A 1 786 ? 10.909 8.948 12.095 1.00 76.62 786 LEU A O 1
ATOM 6221 N N . ALA A 1 787 ? 11.504 9.439 14.208 1.00 72.25 787 ALA A N 1
ATOM 6222 C CA . ALA A 1 787 ? 11.074 10.837 14.199 1.00 72.25 787 ALA A CA 1
ATOM 6223 C C . ALA A 1 787 ? 11.703 11.671 13.063 1.00 72.25 787 ALA A C 1
ATOM 6225 O O . ALA A 1 787 ? 11.066 12.586 12.537 1.00 72.25 787 ALA A O 1
ATOM 6226 N N . GLN A 1 788 ? 12.936 11.346 12.665 1.00 79.56 788 GLN A N 1
ATOM 6227 C CA . GLN A 1 788 ? 13.715 12.108 11.683 1.00 79.56 788 GLN A CA 1
ATOM 6228 C C . GLN A 1 788 ? 13.545 11.591 10.248 1.00 79.56 788 GLN A C 1
ATOM 6230 O O . GLN A 1 788 ? 14.033 12.204 9.299 1.00 79.56 788 GLN A O 1
ATOM 6235 N N . MET A 1 789 ? 12.852 10.465 10.063 1.00 84.94 789 MET A N 1
ATOM 6236 C CA . MET A 1 789 ? 12.741 9.806 8.764 1.00 84.94 789 MET A CA 1
ATOM 6237 C C . MET A 1 789 ? 11.516 10.274 7.980 1.00 84.94 789 MET A C 1
ATOM 6239 O O . MET A 1 789 ? 10.472 10.606 8.544 1.00 84.94 789 MET A O 1
ATOM 6243 N N . THR A 1 790 ? 11.623 10.272 6.651 1.00 87.06 790 THR A N 1
ATOM 6244 C CA . THR A 1 790 ? 10.462 10.438 5.763 1.00 87.06 790 THR A CA 1
ATOM 6245 C C . THR A 1 790 ? 9.721 9.109 5.604 1.00 87.06 790 THR A C 1
ATOM 6247 O O . THR A 1 790 ? 10.351 8.051 5.688 1.00 87.06 790 THR A O 1
ATOM 6250 N N . SER A 1 791 ? 8.419 9.140 5.294 1.00 85.00 791 SER A N 1
ATOM 6251 C CA . SER A 1 791 ? 7.626 7.923 5.043 1.00 85.00 791 SER A CA 1
ATOM 6252 C C . SER A 1 791 ? 8.240 7.054 3.942 1.00 85.00 791 SER A C 1
ATOM 6254 O O . SER A 1 791 ? 8.233 5.831 4.029 1.00 85.00 791 SER A O 1
ATOM 6256 N N . PHE A 1 792 ? 8.860 7.677 2.931 1.00 86.88 792 PHE A N 1
ATOM 6257 C CA . PHE A 1 792 ? 9.560 6.943 1.882 1.00 86.88 792 PHE A CA 1
ATOM 6258 C C . PHE A 1 792 ? 10.817 6.226 2.374 1.00 86.88 792 PHE A C 1
ATOM 6260 O O . PHE A 1 792 ? 11.076 5.101 1.956 1.00 86.88 792 PHE A O 1
ATOM 6267 N N . THR A 1 793 ? 11.619 6.869 3.226 1.00 88.44 793 THR A N 1
ATOM 6268 C CA . THR A 1 793 ? 12.827 6.231 3.762 1.00 88.44 793 THR A CA 1
ATOM 6269 C C . THR A 1 793 ? 12.445 5.022 4.610 1.00 88.44 793 THR A C 1
ATOM 6271 O O . THR A 1 793 ? 13.043 3.964 4.453 1.00 88.44 793 THR A O 1
ATOM 6274 N N . VAL A 1 794 ? 11.403 5.154 5.438 1.00 89.12 794 VAL A N 1
ATOM 6275 C CA . VAL A 1 794 ? 10.835 4.035 6.204 1.00 89.12 794 VAL A CA 1
ATOM 6276 C C . VAL A 1 794 ? 10.381 2.918 5.263 1.00 89.12 794 VAL A C 1
ATOM 6278 O O . VAL A 1 794 ? 10.802 1.782 5.445 1.00 89.12 794 VAL A O 1
ATOM 6281 N N . MET A 1 795 ? 9.613 3.244 4.216 1.00 90.31 795 MET A N 1
ATOM 6282 C CA . MET A 1 795 ? 9.136 2.283 3.213 1.00 90.31 795 MET A CA 1
ATOM 6283 C C . MET A 1 795 ? 10.280 1.534 2.505 1.00 90.31 795 MET A C 1
ATOM 6285 O O . MET A 1 795 ? 10.206 0.320 2.327 1.00 90.31 795 MET A O 1
ATOM 6289 N N . LYS A 1 796 ? 11.363 2.229 2.130 1.00 89.94 796 LYS A N 1
ATOM 6290 C CA . LYS A 1 796 ? 12.561 1.593 1.555 1.00 89.94 796 LYS A CA 1
ATOM 6291 C C . LYS A 1 796 ? 13.219 0.623 2.536 1.00 89.94 796 LYS A C 1
ATOM 6293 O O . LYS A 1 796 ? 13.573 -0.483 2.135 1.00 89.94 796 LYS A O 1
ATOM 6298 N N . LEU A 1 797 ? 13.367 1.022 3.803 1.00 89.94 797 LEU A N 1
ATOM 6299 C CA . LEU A 1 797 ? 13.973 0.171 4.826 1.00 89.94 797 LEU A CA 1
ATOM 6300 C C . LEU A 1 797 ? 13.146 -1.092 5.054 1.00 89.94 797 LEU A C 1
ATOM 6302 O O . LEU A 1 797 ? 13.689 -2.188 5.014 1.00 89.94 797 LEU A O 1
ATOM 6306 N N . VAL A 1 798 ? 11.834 -0.983 5.245 1.00 91.25 798 VAL A N 1
ATOM 6307 C CA . VAL A 1 798 ? 11.009 -2.172 5.521 1.00 91.25 798 VAL A CA 1
ATOM 6308 C C . VAL A 1 798 ? 10.864 -3.120 4.327 1.00 91.25 798 VAL A C 1
ATOM 6310 O O . VAL A 1 798 ? 10.499 -4.272 4.522 1.00 91.25 798 VAL A O 1
ATOM 6313 N N . ASN A 1 799 ? 11.187 -2.673 3.111 1.00 92.38 799 ASN A N 1
ATOM 6314 C CA . ASN A 1 799 ? 11.206 -3.509 1.907 1.00 92.38 799 ASN A CA 1
ATOM 6315 C C . ASN A 1 799 ? 12.522 -4.255 1.670 1.00 92.38 799 ASN A C 1
ATOM 6317 O O . ASN A 1 799 ? 12.552 -5.260 0.958 1.00 92.38 799 ASN A O 1
ATOM 6321 N N . ALA A 1 800 ? 13.625 -3.770 2.230 1.00 91.12 800 ALA A N 1
ATOM 6322 C CA . ALA A 1 800 ? 14.946 -4.314 1.933 1.00 91.12 800 ALA A CA 1
ATOM 6323 C C . ALA A 1 800 ? 15.236 -5.658 2.620 1.00 91.12 800 ALA A C 1
ATOM 6325 O O . ALA A 1 800 ? 16.198 -6.329 2.257 1.00 91.12 800 ALA A O 1
ATOM 6326 N N . SER A 1 801 ? 14.395 -6.089 3.560 1.00 92.94 801 SER A N 1
ATOM 6327 C CA . SER A 1 801 ? 14.562 -7.339 4.301 1.00 92.94 801 SER A CA 1
ATOM 6328 C C . SER A 1 801 ? 13.221 -8.040 4.517 1.00 92.94 801 SER A C 1
ATOM 6330 O O . SER A 1 801 ? 12.202 -7.373 4.657 1.00 92.94 801 SER A O 1
ATOM 6332 N N . ASN A 1 802 ? 13.221 -9.374 4.579 1.00 95.12 802 ASN A N 1
ATOM 6333 C CA . ASN A 1 802 ? 12.060 -10.173 4.992 1.00 95.12 802 ASN A CA 1
ATOM 6334 C C . ASN A 1 802 ? 12.293 -11.017 6.265 1.00 95.12 802 ASN A C 1
ATOM 6336 O O . ASN A 1 802 ? 11.345 -11.597 6.790 1.00 95.12 802 ASN A O 1
ATOM 6340 N N . CYS A 1 803 ? 13.526 -11.052 6.781 1.00 93.75 803 CYS A N 1
ATOM 6341 C CA . CYS A 1 803 ? 13.904 -11.779 8.001 1.00 93.75 803 CYS A CA 1
ATOM 6342 C C . CYS A 1 803 ? 14.649 -10.908 9.007 1.00 93.75 803 CYS A C 1
ATOM 6344 O O . CYS A 1 803 ? 14.564 -11.144 10.199 1.00 93.75 803 CYS A O 1
ATOM 6346 N N . MET A 1 804 ? 15.412 -9.921 8.556 1.00 92.38 804 MET A N 1
ATOM 6347 C CA . MET A 1 804 ? 16.267 -9.118 9.425 1.00 92.38 804 MET A CA 1
ATOM 6348 C C . MET A 1 804 ? 15.489 -7.914 9.957 1.00 92.38 804 MET A C 1
ATOM 6350 O O . MET A 1 804 ? 14.939 -7.165 9.141 1.00 92.38 804 MET A O 1
ATOM 6354 N N . PRO A 1 805 ? 15.410 -7.733 11.287 1.00 93.00 805 PRO A N 1
ATOM 6355 C CA . PRO A 1 805 ? 14.598 -6.693 11.891 1.00 93.00 805 PRO A CA 1
ATOM 6356 C C . PRO A 1 805 ? 15.192 -5.301 11.675 1.00 93.00 805 PRO A C 1
ATOM 6358 O O . PRO A 1 805 ? 16.401 -5.110 11.799 1.00 93.00 805 PRO A O 1
ATOM 6361 N N . ILE A 1 806 ? 14.326 -4.314 11.440 1.00 90.94 806 ILE A N 1
ATOM 6362 C CA . ILE A 1 806 ? 14.685 -2.896 11.537 1.00 90.94 806 ILE A CA 1
ATOM 6363 C C . ILE A 1 806 ? 14.365 -2.373 12.934 1.00 90.94 806 ILE A C 1
ATOM 6365 O O . ILE A 1 806 ? 13.304 -2.677 13.486 1.00 90.94 806 ILE A O 1
ATOM 6369 N N . PHE A 1 807 ? 15.274 -1.581 13.502 1.00 92.25 807 PHE A N 1
ATOM 6370 C CA . PHE A 1 807 ? 15.108 -1.018 14.836 1.00 92.25 807 PHE A CA 1
ATOM 6371 C C . PHE A 1 807 ? 14.876 0.492 14.781 1.00 92.25 807 PHE A C 1
ATOM 6373 O O . PHE A 1 807 ? 15.744 1.258 14.361 1.00 92.25 807 PHE A O 1
ATOM 6380 N N . PHE A 1 808 ? 13.702 0.909 15.244 1.00 90.88 808 PHE A N 1
ATOM 6381 C CA . PHE A 1 808 ? 13.320 2.301 15.402 1.00 90.88 808 PHE A CA 1
ATOM 6382 C C . PHE A 1 808 ? 13.386 2.715 16.876 1.00 90.88 808 PHE A C 1
ATOM 6384 O O . PHE A 1 808 ? 12.602 2.234 17.693 1.00 90.88 808 PHE A O 1
ATOM 6391 N N . ASP A 1 809 ? 14.302 3.620 17.209 1.00 88.19 809 ASP A N 1
ATOM 6392 C CA . ASP A 1 809 ? 14.457 4.149 18.569 1.00 88.19 809 ASP A CA 1
ATOM 6393 C C . ASP A 1 809 ? 13.778 5.525 18.730 1.00 88.19 809 ASP A C 1
ATOM 6395 O O . ASP A 1 809 ? 13.409 6.188 17.751 1.00 88.19 809 ASP A O 1
ATOM 6399 N N . GLU A 1 810 ? 13.639 5.946 19.986 1.00 82.44 810 GLU A N 1
ATOM 6400 C CA . GLU A 1 810 ? 13.061 7.216 20.438 1.00 82.44 810 GLU A CA 1
ATOM 6401 C C . GLU A 1 810 ? 11.591 7.444 20.048 1.00 82.44 810 GLU A C 1
ATOM 6403 O O . GLU A 1 810 ? 11.172 8.559 19.719 1.00 82.44 810 GLU A O 1
ATOM 6408 N N . TYR A 1 811 ? 10.759 6.406 20.133 1.00 84.94 811 TYR A N 1
ATOM 6409 C CA . TYR A 1 811 ? 9.315 6.590 20.024 1.00 84.94 811 TYR A CA 1
ATOM 6410 C C . TYR A 1 811 ? 8.753 7.307 21.265 1.00 84.94 811 TYR A C 1
ATOM 6412 O O . TYR A 1 811 ? 8.781 6.777 22.377 1.00 84.94 811 TYR A O 1
ATOM 6420 N N . LYS A 1 812 ? 8.250 8.533 21.068 1.00 83.50 812 LYS A N 1
ATOM 6421 C CA . LYS A 1 812 ? 7.613 9.365 22.104 1.00 83.50 812 LYS A CA 1
ATOM 6422 C C . LYS A 1 812 ? 6.387 10.088 21.537 1.00 83.50 812 LYS A C 1
ATOM 6424 O O . LYS A 1 812 ? 6.519 11.222 21.069 1.00 83.50 812 LYS A O 1
ATOM 6429 N N . PRO A 1 813 ? 5.198 9.462 21.536 1.00 76.56 813 PRO A N 1
ATOM 6430 C CA . PRO A 1 813 ? 4.018 10.011 20.866 1.00 76.56 813 PRO A CA 1
ATOM 6431 C C . PRO A 1 813 ? 3.605 11.383 21.415 1.00 76.56 813 PRO A C 1
ATOM 6433 O O . PRO A 1 813 ? 3.163 12.226 20.645 1.00 76.56 813 PRO A O 1
ATOM 6436 N N . SER A 1 814 ? 3.848 11.648 22.702 1.00 76.06 814 SER A N 1
ATOM 6437 C CA . SER A 1 814 ? 3.584 12.935 23.364 1.00 76.06 814 SER A CA 1
ATOM 6438 C C . SER A 1 814 ? 4.394 14.118 22.814 1.00 76.06 814 SER A C 1
ATOM 6440 O O . SER A 1 814 ? 3.967 15.263 22.940 1.00 76.06 814 SER A O 1
ATOM 6442 N N . ILE A 1 815 ? 5.557 13.862 22.205 1.00 78.31 815 ILE A N 1
ATOM 6443 C CA . ILE A 1 815 ? 6.454 14.892 21.646 1.00 78.31 815 ILE A CA 1
ATOM 6444 C C . ILE A 1 815 ? 6.355 14.936 20.112 1.00 78.31 815 ILE A C 1
ATOM 6446 O O . ILE A 1 815 ? 6.713 15.930 19.474 1.00 78.31 815 ILE A O 1
ATOM 6450 N N . LEU A 1 816 ? 5.878 13.854 19.496 1.00 80.62 816 LEU A N 1
ATOM 6451 C CA . LEU A 1 816 ? 5.745 13.746 18.050 1.00 80.62 816 LEU A CA 1
ATOM 6452 C C . LEU A 1 816 ? 4.542 14.548 17.540 1.00 80.62 816 LEU A C 1
ATOM 6454 O O . LEU A 1 816 ? 3.489 14.614 18.164 1.00 80.62 816 LEU A O 1
ATOM 6458 N N . LYS A 1 817 ? 4.690 15.133 16.347 1.00 82.75 817 LYS A N 1
ATOM 6459 C CA . LYS A 1 817 ? 3.564 15.741 15.624 1.00 82.75 817 LYS A CA 1
ATOM 6460 C C . LYS A 1 817 ? 2.539 14.667 15.254 1.00 82.75 817 LYS A C 1
ATOM 6462 O O . LYS A 1 817 ? 2.929 13.555 14.899 1.00 82.75 817 LYS A O 1
ATOM 6467 N N . GLU A 1 818 ? 1.261 15.029 15.224 1.00 82.25 818 GLU A N 1
ATOM 6468 C CA . GLU A 1 818 ? 0.152 14.119 14.896 1.00 82.25 818 GLU A CA 1
ATOM 6469 C C . GLU A 1 818 ? 0.361 13.375 13.563 1.00 82.25 818 GLU A C 1
ATOM 6471 O O . GLU A 1 818 ? 0.213 12.159 13.497 1.00 82.25 818 GLU A O 1
ATOM 6476 N N . GLU A 1 819 ? 0.846 14.064 12.525 1.00 81.25 819 GLU A N 1
ATOM 6477 C CA . GLU A 1 819 ? 1.208 13.451 11.235 1.00 81.25 819 GLU A CA 1
ATOM 6478 C C . GLU A 1 819 ? 2.227 12.308 11.374 1.00 81.25 819 GLU A C 1
ATOM 6480 O O . GLU A 1 819 ? 2.130 11.283 10.697 1.00 81.25 819 GLU A O 1
ATOM 6485 N N . LYS A 1 820 ? 3.219 12.469 12.260 1.00 81.94 820 LYS A N 1
ATOM 6486 C CA . LYS A 1 820 ? 4.232 11.441 12.522 1.00 81.94 820 LYS A CA 1
ATOM 6487 C C . LYS A 1 820 ? 3.645 10.285 13.307 1.00 81.94 820 LYS A C 1
ATOM 6489 O O . LYS A 1 820 ? 3.961 9.148 12.988 1.00 81.94 820 LYS A O 1
ATOM 6494 N N . VAL A 1 821 ? 2.787 10.553 14.285 1.00 81.94 821 VAL A N 1
ATOM 6495 C CA . VAL A 1 821 ? 2.080 9.498 15.022 1.00 81.94 821 VAL A CA 1
ATOM 6496 C C . VAL A 1 821 ? 1.236 8.660 14.056 1.00 81.94 821 VAL A C 1
ATOM 6498 O O . VAL A 1 821 ? 1.375 7.441 14.043 1.00 81.94 821 VAL A O 1
ATOM 6501 N N . ASN A 1 822 ? 0.485 9.302 13.156 1.00 82.56 822 ASN A N 1
ATOM 6502 C CA . ASN A 1 822 ? -0.325 8.620 12.144 1.00 82.56 822 ASN A CA 1
ATOM 6503 C C . ASN A 1 822 ? 0.524 7.782 11.172 1.00 82.56 822 ASN A C 1
ATOM 6505 O O . ASN A 1 822 ? 0.191 6.627 10.912 1.00 82.56 822 ASN A O 1
ATOM 6509 N N . MET A 1 823 ? 1.656 8.316 10.690 1.00 85.31 823 MET A N 1
ATOM 6510 C CA . MET A 1 823 ? 2.613 7.568 9.854 1.00 85.31 823 MET A CA 1
ATOM 6511 C C . MET A 1 823 ? 3.123 6.304 10.563 1.00 85.31 823 MET A C 1
ATOM 6513 O O . MET A 1 823 ? 3.302 5.259 9.938 1.00 85.31 823 MET A O 1
ATOM 6517 N N . ILE A 1 824 ? 3.379 6.393 11.869 1.00 84.38 824 ILE A N 1
ATOM 6518 C CA . ILE A 1 824 ? 3.872 5.275 12.676 1.00 84.38 824 ILE A CA 1
ATOM 6519 C C . ILE A 1 824 ? 2.755 4.243 12.898 1.00 84.38 824 ILE A C 1
ATOM 6521 O O . ILE A 1 824 ? 2.987 3.054 12.690 1.00 84.38 824 ILE A O 1
ATOM 6525 N N . SER A 1 825 ? 1.528 4.668 13.215 1.00 85.25 825 SER A N 1
ATOM 6526 C CA . SER A 1 825 ? 0.373 3.760 13.293 1.00 85.25 825 SER A CA 1
ATOM 6527 C C . SER A 1 825 ? 0.110 3.047 11.957 1.00 85.25 825 SER A C 1
ATOM 6529 O O . SER A 1 825 ? -0.196 1.851 11.933 1.00 85.25 825 SER A O 1
ATOM 6531 N N . GLU A 1 826 ? 0.281 3.734 10.823 1.00 87.12 826 GLU A N 1
ATOM 6532 C CA . GLU A 1 826 ? 0.189 3.123 9.494 1.00 87.12 826 GLU A CA 1
ATOM 6533 C C . GLU A 1 826 ? 1.310 2.105 9.252 1.00 87.12 826 GLU A C 1
ATOM 6535 O O . GLU A 1 826 ? 1.034 0.988 8.803 1.00 87.12 826 GLU A O 1
ATOM 6540 N N . LEU A 1 827 ? 2.556 2.441 9.605 1.00 88.81 827 LEU A N 1
ATOM 6541 C CA . LEU A 1 827 ? 3.689 1.514 9.555 1.00 88.81 827 LEU A CA 1
ATOM 6542 C C . LEU A 1 827 ? 3.378 0.225 10.323 1.00 88.81 827 LEU A C 1
ATOM 6544 O O . LEU A 1 827 ? 3.673 -0.861 9.833 1.00 88.81 827 LEU A O 1
ATOM 6548 N N . PHE A 1 828 ? 2.744 0.320 11.494 1.00 88.56 828 PHE A N 1
ATOM 6549 C CA . PHE A 1 828 ? 2.467 -0.862 12.308 1.00 88.56 828 PHE A CA 1
ATOM 6550 C C . PHE A 1 828 ? 1.476 -1.784 11.614 1.00 88.56 828 PHE A C 1
ATOM 6552 O O . PHE A 1 828 ? 1.681 -2.991 11.518 1.00 88.56 828 PHE A O 1
ATOM 6559 N N . ARG A 1 829 ? 0.392 -1.207 11.093 1.00 88.75 829 ARG A N 1
ATOM 6560 C CA . ARG A 1 829 ? -0.656 -1.964 10.404 1.00 88.75 829 ARG A CA 1
ATOM 6561 C C . ARG A 1 829 ? -0.136 -2.591 9.110 1.00 88.75 829 ARG A C 1
ATOM 6563 O O . ARG A 1 829 ? -0.457 -3.743 8.822 1.00 88.75 829 ARG A O 1
ATOM 6570 N N . THR A 1 830 ? 0.658 -1.844 8.347 1.00 91.44 830 THR A N 1
ATOM 6571 C CA . THR A 1 830 ? 1.194 -2.285 7.051 1.00 91.44 830 THR A CA 1
ATOM 6572 C C . THR A 1 830 ? 2.280 -3.343 7.211 1.00 91.44 830 THR A C 1
ATOM 6574 O O . THR A 1 830 ? 2.197 -4.370 6.540 1.00 91.44 830 THR A O 1
ATOM 6577 N N . ALA A 1 831 ? 3.228 -3.160 8.137 1.00 92.69 831 ALA A N 1
ATOM 6578 C CA . ALA A 1 831 ? 4.285 -4.134 8.416 1.00 92.69 831 ALA A CA 1
ATOM 6579 C C . ALA A 1 831 ? 3.756 -5.425 9.055 1.00 92.69 831 ALA A C 1
ATOM 6581 O O . ALA A 1 831 ? 4.211 -6.512 8.696 1.00 92.69 831 ALA A O 1
ATOM 6582 N N . TYR A 1 832 ? 2.762 -5.328 9.949 1.00 94.88 832 TYR A N 1
ATOM 6583 C CA . TYR A 1 832 ? 2.141 -6.505 10.564 1.00 94.88 832 TYR A CA 1
ATOM 6584 C C . TYR A 1 832 ? 1.505 -7.424 9.517 1.00 94.88 832 TYR A C 1
ATOM 6586 O O . TYR A 1 832 ? 1.654 -8.636 9.599 1.00 94.88 832 TYR A O 1
ATOM 6594 N N . ASN A 1 833 ? 0.841 -6.841 8.512 1.00 92.12 833 ASN A N 1
ATOM 6595 C CA . ASN A 1 833 ? 0.139 -7.553 7.440 1.00 92.12 833 ASN A CA 1
ATOM 6596 C C . ASN A 1 833 ? 0.967 -7.709 6.147 1.00 92.12 833 ASN A C 1
ATOM 6598 O O . ASN A 1 833 ? 0.412 -8.132 5.134 1.00 92.12 833 ASN A O 1
ATOM 6602 N N . GLY A 1 834 ? 2.253 -7.333 6.123 1.00 88.06 834 GLY A N 1
ATOM 6603 C CA . GLY A 1 834 ? 3.098 -7.441 4.922 1.00 88.06 834 GLY A CA 1
ATOM 6604 C C . GLY A 1 834 ? 2.544 -6.715 3.685 1.00 88.06 834 GLY A C 1
ATOM 6605 O O . GLY A 1 834 ? 2.719 -7.182 2.555 1.00 88.06 834 GLY A O 1
ATOM 6606 N N . LEU A 1 835 ? 1.818 -5.606 3.882 1.00 90.25 835 LEU A N 1
ATOM 6607 C CA . LEU A 1 835 ? 1.180 -4.853 2.797 1.00 90.25 835 LEU A CA 1
ATOM 6608 C C . LEU A 1 835 ? 2.222 -4.145 1.924 1.00 90.25 835 LEU A C 1
ATOM 6610 O O . LEU A 1 835 ? 3.393 -4.034 2.275 1.00 90.25 835 LEU A O 1
ATOM 6614 N N . SER A 1 836 ? 1.803 -3.671 0.752 1.00 87.69 836 SER A N 1
ATOM 6615 C CA . SER A 1 836 ? 2.686 -2.954 -0.170 1.00 87.69 836 SER A CA 1
ATOM 6616 C C . SER A 1 836 ? 2.313 -1.481 -0.296 1.00 87.69 836 SER A C 1
ATOM 6618 O O . SER A 1 836 ? 1.136 -1.153 -0.425 1.00 87.69 836 SER A O 1
ATOM 6620 N N . GLY A 1 837 ? 3.321 -0.613 -0.322 1.00 83.06 837 GLY A N 1
ATOM 6621 C CA . GLY A 1 837 ? 3.205 0.789 -0.709 1.00 83.06 837 GLY A CA 1
ATOM 6622 C C . GLY A 1 837 ? 3.727 1.003 -2.131 1.00 83.06 837 GLY A C 1
ATOM 6623 O O . GLY A 1 837 ? 4.785 0.493 -2.498 1.00 83.06 837 GLY A O 1
ATOM 6624 N N . ASP A 1 838 ? 2.997 1.761 -2.948 1.00 83.25 838 ASP A N 1
ATOM 6625 C CA . ASP A 1 838 ? 3.405 2.090 -4.317 1.00 83.25 838 ASP A CA 1
ATOM 6626 C C . ASP A 1 838 ? 3.981 3.517 -4.372 1.00 83.25 838 ASP A C 1
ATOM 6628 O O . ASP A 1 838 ? 3.355 4.468 -3.902 1.00 83.25 838 ASP A O 1
ATOM 6632 N N . ARG A 1 839 ? 5.137 3.704 -5.021 1.00 78.25 839 ARG A N 1
ATOM 6633 C CA . ARG A 1 839 ? 5.684 5.031 -5.347 1.00 78.25 839 ARG A CA 1
ATOM 6634 C C . ARG A 1 839 ? 5.740 5.254 -6.851 1.00 78.25 839 ARG A C 1
ATOM 6636 O O . ARG A 1 839 ? 6.348 4.474 -7.577 1.00 78.25 839 ARG A O 1
ATOM 6643 N N . GLY A 1 840 ? 5.147 6.353 -7.310 1.00 72.00 840 GLY A N 1
ATOM 6644 C CA . GLY A 1 840 ? 5.252 6.792 -8.702 1.00 72.00 840 GLY A CA 1
ATOM 6645 C C . GLY A 1 840 ? 6.640 7.340 -9.047 1.00 72.00 840 GLY A C 1
ATOM 6646 O O . GLY A 1 840 ? 7.266 8.013 -8.228 1.00 72.00 840 GLY A O 1
ATOM 6647 N N . GLN A 1 841 ? 7.089 7.062 -10.265 1.00 53.81 841 GLN A N 1
ATOM 6648 C CA . GLN A 1 841 ? 8.287 7.614 -10.891 1.00 53.81 841 GLN A CA 1
ATOM 6649 C C . GLN A 1 841 ? 7.922 8.732 -11.878 1.00 53.81 841 GLN A C 1
ATOM 6651 O O . GLN A 1 841 ? 6.768 8.863 -12.293 1.00 53.81 841 GLN A O 1
ATOM 6656 N N . ALA A 1 842 ? 8.916 9.541 -12.260 1.00 47.75 842 ALA A N 1
ATOM 6657 C CA . ALA A 1 842 ? 8.742 10.636 -13.222 1.00 47.75 842 ALA A CA 1
ATOM 6658 C C . ALA A 1 842 ? 8.287 10.145 -14.612 1.00 47.75 842 ALA A C 1
ATOM 6660 O O . ALA A 1 842 ? 7.589 10.864 -15.319 1.00 47.75 842 ALA A O 1
ATOM 6661 N N . ASP A 1 843 ? 8.626 8.904 -14.970 1.00 45.94 843 ASP A N 1
ATOM 6662 C CA . ASP A 1 843 ? 8.189 8.222 -16.196 1.00 45.94 843 ASP A CA 1
ATOM 6663 C C . ASP A 1 843 ? 6.794 7.577 -16.078 1.00 45.94 843 ASP A C 1
ATOM 6665 O O . ASP A 1 843 ? 6.398 6.784 -16.926 1.00 45.94 843 ASP A O 1
ATOM 6669 N N . GLN A 1 844 ? 6.047 7.910 -15.019 1.00 50.12 844 GLN A N 1
ATOM 6670 C CA . GLN A 1 844 ? 4.716 7.388 -14.695 1.00 50.12 844 GLN A CA 1
ATOM 6671 C C . GLN A 1 844 ? 4.665 5.888 -14.351 1.00 50.12 844 GLN A C 1
ATOM 6673 O O . GLN A 1 844 ? 3.583 5.375 -14.046 1.00 50.12 844 GLN A O 1
ATOM 6678 N N . SER A 1 845 ? 5.806 5.189 -14.296 1.00 54.12 845 SER A N 1
ATOM 6679 C CA . SER A 1 845 ? 5.879 3.843 -13.723 1.00 54.12 845 SER A CA 1
ATOM 6680 C C . SER A 1 845 ? 5.685 3.884 -12.199 1.00 54.12 845 SER A C 1
ATOM 6682 O O . SER A 1 845 ? 5.807 4.933 -11.558 1.00 54.12 845 SER A O 1
ATOM 6684 N N . LYS A 1 846 ? 5.338 2.747 -11.587 1.00 66.25 846 LYS A N 1
ATOM 6685 C CA . LYS A 1 846 ? 5.230 2.616 -10.127 1.00 66.25 846 LYS A CA 1
ATOM 6686 C C . LYS A 1 846 ? 6.212 1.565 -9.633 1.00 66.25 846 LYS A C 1
ATOM 6688 O O . LYS A 1 846 ? 6.226 0.451 -10.148 1.00 66.25 846 LYS A O 1
ATOM 6693 N N . ILE A 1 847 ? 6.997 1.915 -8.619 1.00 74.56 847 ILE A N 1
ATOM 6694 C CA . ILE A 1 847 ? 7.791 0.957 -7.851 1.00 74.56 847 ILE A CA 1
ATOM 6695 C C . ILE A 1 847 ? 6.979 0.564 -6.627 1.00 74.56 847 ILE A C 1
ATOM 6697 O O . ILE A 1 847 ? 6.571 1.426 -5.848 1.00 74.56 847 ILE A O 1
ATOM 6701 N N . ARG A 1 848 ? 6.748 -0.735 -6.474 1.00 82.06 848 ARG A N 1
ATOM 6702 C CA . ARG A 1 848 ? 6.087 -1.308 -5.308 1.00 82.06 848 ARG A CA 1
ATOM 6703 C C . ARG A 1 848 ? 7.125 -1.687 -4.257 1.00 82.06 848 ARG A C 1
ATOM 6705 O O . ARG A 1 848 ? 8.116 -2.332 -4.585 1.00 82.06 848 ARG A O 1
ATOM 6712 N N . TYR A 1 849 ? 6.868 -1.308 -3.013 1.00 88.50 849 TYR A N 1
ATOM 6713 C CA . TYR A 1 849 ? 7.663 -1.647 -1.840 1.00 88.50 849 TYR A CA 1
ATOM 6714 C C . TYR A 1 849 ? 6.799 -2.459 -0.880 1.00 88.50 849 TYR A C 1
ATOM 6716 O O . TYR A 1 849 ? 5.753 -1.985 -0.442 1.00 88.50 849 TYR A O 1
ATOM 6724 N N . LYS A 1 850 ? 7.209 -3.679 -0.557 1.00 90.25 850 LYS A N 1
ATOM 6725 C CA . LYS A 1 850 ? 6.510 -4.572 0.363 1.00 90.25 850 LYS A CA 1
ATOM 6726 C C . LYS A 1 850 ? 7.041 -4.388 1.782 1.00 90.25 850 LYS A C 1
ATOM 6728 O O . LYS A 1 850 ? 8.242 -4.293 1.978 1.00 90.25 850 LYS A O 1
ATOM 6733 N N . TYR A 1 851 ? 6.168 -4.317 2.778 1.00 92.88 851 TYR A N 1
ATOM 6734 C CA . TYR A 1 851 ? 6.543 -4.052 4.168 1.00 92.88 851 TYR A CA 1
ATOM 6735 C C . TYR A 1 851 ? 6.873 -5.374 4.874 1.00 92.88 851 TYR A C 1
ATOM 6737 O O . TYR A 1 851 ? 6.165 -5.816 5.776 1.00 92.88 851 TYR A O 1
ATOM 6745 N N . ASP A 1 852 ? 7.935 -6.033 4.413 1.00 92.56 852 ASP A N 1
ATOM 6746 C CA . ASP A 1 852 ? 8.269 -7.408 4.791 1.00 92.56 852 ASP A CA 1
ATOM 6747 C C . ASP A 1 852 ? 9.258 -7.518 5.953 1.00 92.56 852 ASP A C 1
ATOM 6749 O O . ASP A 1 852 ? 9.335 -8.577 6.575 1.00 92.56 852 ASP A O 1
ATOM 6753 N N . ALA A 1 853 ? 9.985 -6.466 6.319 1.00 93.75 853 ALA A N 1
ATOM 6754 C CA . ALA A 1 853 ? 10.943 -6.551 7.418 1.00 93.75 853 ALA A CA 1
ATOM 6755 C C . ALA A 1 853 ? 10.215 -6.748 8.762 1.00 93.75 853 ALA A C 1
ATOM 6757 O O . ALA A 1 853 ? 9.146 -6.166 8.979 1.00 93.75 853 ALA A O 1
ATOM 6758 N N . PRO A 1 854 ? 10.725 -7.575 9.692 1.00 95.38 854 PRO A N 1
ATOM 6759 C CA . PRO A 1 854 ? 10.311 -7.489 11.088 1.00 95.38 854 PRO A CA 1
ATOM 6760 C C . PRO A 1 854 ? 10.618 -6.093 11.648 1.00 95.38 854 PRO A C 1
ATOM 6762 O O . PRO A 1 854 ? 11.639 -5.495 11.312 1.00 95.38 854 PRO A O 1
ATOM 6765 N N . VAL A 1 855 ? 9.746 -5.566 12.507 1.00 94.69 855 VAL A N 1
ATOM 6766 C CA . VAL A 1 855 ? 9.881 -4.204 13.045 1.00 94.69 855 VAL A CA 1
ATOM 6767 C C . VAL A 1 855 ? 10.056 -4.259 14.559 1.00 94.69 855 VAL A C 1
ATOM 6769 O O . VAL A 1 855 ? 9.308 -4.953 15.250 1.00 94.69 855 VAL A O 1
ATOM 6772 N N . ILE A 1 856 ? 11.046 -3.518 15.062 1.00 94.69 856 ILE A N 1
ATOM 6773 C CA . ILE A 1 856 ? 11.308 -3.311 16.488 1.00 94.69 856 ILE A CA 1
ATOM 6774 C C . ILE A 1 856 ? 11.201 -1.826 16.791 1.00 94.69 856 ILE A C 1
ATOM 6776 O O . ILE A 1 856 ? 11.747 -1.002 16.056 1.00 94.69 856 ILE A O 1
ATOM 6780 N N . ILE A 1 857 ? 10.532 -1.488 17.887 1.00 91.75 857 ILE A N 1
ATOM 6781 C CA . ILE A 1 857 ? 10.336 -0.109 18.323 1.00 91.75 857 ILE A CA 1
ATOM 6782 C C . ILE A 1 857 ? 10.690 0.005 19.789 1.00 91.75 857 ILE A C 1
ATOM 6784 O O . ILE A 1 857 ? 10.242 -0.810 20.591 1.00 91.75 857 ILE A O 1
ATOM 6788 N N . ALA A 1 858 ? 11.481 1.016 20.139 1.00 90.38 858 ALA A N 1
ATOM 6789 C CA . ALA A 1 858 ? 11.748 1.358 21.526 1.00 90.38 858 ALA A CA 1
ATOM 6790 C C . ALA A 1 858 ? 11.301 2.787 21.845 1.00 90.38 858 ALA A C 1
ATOM 6792 O O . ALA A 1 858 ? 11.474 3.711 21.049 1.00 90.38 858 ALA A O 1
ATOM 6793 N N . GLY A 1 859 ? 10.728 2.957 23.034 1.00 88.06 859 GLY A N 1
ATOM 6794 C CA . GLY A 1 859 ? 10.183 4.225 23.508 1.00 88.06 859 GLY A CA 1
ATOM 6795 C C . GLY A 1 859 ? 10.159 4.321 25.030 1.00 88.06 859 GLY A C 1
ATOM 6796 O O . GLY A 1 859 ? 10.534 3.380 25.733 1.00 88.06 859 GLY A O 1
ATOM 6797 N N . GLU A 1 860 ? 9.765 5.485 25.544 1.00 79.69 860 GLU A N 1
ATOM 6798 C CA . GLU A 1 860 ? 9.455 5.635 26.975 1.00 79.69 860 GLU A CA 1
ATOM 6799 C C . GLU A 1 860 ? 8.040 5.131 27.258 1.00 79.69 860 GLU A C 1
ATOM 6801 O O . GLU A 1 860 ? 7.878 4.216 28.065 1.00 79.69 860 GLU A O 1
ATOM 6806 N N . ASP A 1 861 ? 7.070 5.633 26.493 1.00 72.62 861 ASP A N 1
ATOM 6807 C CA . ASP A 1 861 ? 5.659 5.273 26.608 1.00 72.62 861 ASP A CA 1
ATOM 6808 C C . ASP A 1 861 ? 5.244 4.260 25.534 1.00 72.62 861 ASP A C 1
ATOM 6810 O O . ASP A 1 861 ? 5.744 4.278 24.402 1.00 72.62 861 ASP A O 1
ATOM 6814 N N . GLN A 1 862 ? 4.294 3.391 25.883 1.00 69.81 862 GLN A N 1
ATOM 6815 C CA . GLN A 1 862 ? 3.594 2.548 24.915 1.00 69.81 862 GLN A CA 1
ATOM 6816 C C . GLN A 1 862 ? 2.548 3.362 24.140 1.00 69.81 862 GLN A C 1
ATOM 6818 O O . GLN A 1 862 ? 2.139 4.451 24.547 1.00 69.81 862 GLN A O 1
ATOM 6823 N N . SER A 1 863 ? 2.124 2.842 22.987 1.00 67.94 863 SER A N 1
ATOM 6824 C CA . SER A 1 863 ? 0.986 3.418 22.267 1.00 67.94 863 SER A CA 1
ATOM 6825 C C . SER A 1 863 ? -0.304 3.174 23.054 1.00 67.94 863 SER A C 1
ATOM 6827 O O . SER A 1 863 ? -0.479 2.116 23.640 1.00 67.94 863 SER A O 1
ATOM 6829 N N . THR A 1 864 ? -1.234 4.125 23.043 1.00 65.94 864 THR A N 1
ATOM 6830 C CA . THR A 1 864 ? -2.556 3.958 23.669 1.00 65.94 864 THR A CA 1
ATOM 6831 C C . THR A 1 864 ? -3.609 3.421 22.698 1.00 65.94 864 THR A C 1
ATOM 6833 O O . THR A 1 864 ? -4.752 3.200 23.087 1.00 65.94 864 THR A O 1
ATOM 6836 N N . GLU A 1 865 ? -3.257 3.225 21.424 1.00 70.25 865 GLU A N 1
ATOM 6837 C CA . GLU A 1 865 ? -4.196 2.806 20.386 1.00 70.25 865 GLU A CA 1
ATOM 6838 C C . GLU A 1 865 ? -4.419 1.275 20.437 1.00 70.25 865 GLU A C 1
ATOM 6840 O O . GLU A 1 865 ? -3.500 0.520 20.101 1.00 70.25 865 GLU A O 1
ATOM 6845 N N . PRO A 1 866 ? -5.633 0.772 20.757 1.00 70.44 866 PRO A N 1
ATOM 6846 C CA . PRO A 1 866 ? -5.867 -0.668 20.945 1.00 70.44 866 PRO A CA 1
ATOM 6847 C C . PRO A 1 866 ? -5.523 -1.513 19.712 1.00 70.44 866 PRO A C 1
ATOM 6849 O O . PRO A 1 866 ? -4.946 -2.592 19.810 1.00 70.44 866 PRO A O 1
ATOM 6852 N N . ALA A 1 867 ? -5.798 -0.986 18.515 1.00 69.75 867 ALA A N 1
ATOM 6853 C CA . ALA A 1 867 ? -5.474 -1.661 17.262 1.00 69.75 867 ALA A CA 1
ATOM 6854 C C . ALA A 1 867 ? -3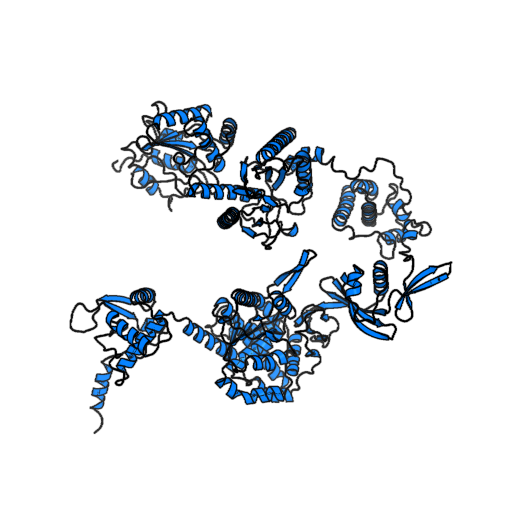.957 -1.867 17.088 1.00 69.75 867 ALA A C 1
ATOM 6856 O O . ALA A 1 867 ? -3.523 -2.853 16.490 1.00 69.75 867 ALA A O 1
ATOM 6857 N N . VAL A 1 868 ? -3.140 -0.945 17.583 1.00 79.38 868 VAL A N 1
ATOM 6858 C CA . VAL A 1 868 ? -1.682 -1.055 17.563 1.00 79.38 868 VAL A CA 1
ATOM 6859 C C . VAL A 1 868 ? -1.207 -2.050 18.629 1.00 79.38 868 VAL A C 1
ATOM 6861 O O . VAL A 1 868 ? -0.393 -2.915 18.304 1.00 79.38 868 VAL A O 1
ATOM 6864 N N . MET A 1 869 ? -1.766 -1.994 19.842 1.00 82.06 869 MET A N 1
ATOM 6865 C CA . MET A 1 869 ? -1.435 -2.903 20.953 1.00 82.06 869 MET A CA 1
ATOM 6866 C C . MET A 1 869 ? -1.667 -4.378 20.604 1.00 82.06 869 MET A C 1
ATOM 6868 O O . MET A 1 869 ? -0.798 -5.221 20.805 1.00 82.06 869 MET A O 1
ATOM 6872 N N . GLU A 1 870 ? -2.770 -4.702 19.930 1.00 85.56 870 GLU A N 1
ATOM 6873 C CA . GLU A 1 870 ? -3.053 -6.079 19.497 1.00 85.56 870 GLU A CA 1
ATOM 6874 C C . GLU A 1 870 ? -2.053 -6.651 18.470 1.00 85.56 870 GLU A C 1
ATOM 6876 O O . GLU A 1 870 ? -2.070 -7.849 18.177 1.00 85.56 870 GLU A O 1
ATOM 6881 N N . ARG A 1 871 ? -1.211 -5.809 17.858 1.00 92.00 871 ARG A N 1
ATOM 6882 C CA . ARG A 1 871 ? -0.250 -6.188 16.805 1.00 92.00 871 ARG A CA 1
ATOM 6883 C C . ARG A 1 871 ? 1.191 -6.291 17.305 1.00 92.00 871 ARG A C 1
ATOM 6885 O O . ARG A 1 871 ? 2.080 -6.609 16.511 1.00 92.00 871 ARG A O 1
ATOM 6892 N N . MET A 1 872 ? 1.434 -6.031 18.588 1.00 92.12 872 MET A N 1
ATOM 6893 C CA . MET A 1 872 ? 2.774 -6.078 19.165 1.00 92.12 872 MET A CA 1
ATOM 6894 C C . MET A 1 872 ? 2.966 -7.228 20.157 1.00 92.12 872 MET A C 1
ATOM 6896 O O . MET A 1 872 ? 2.016 -7.802 20.683 1.00 92.12 872 MET A O 1
ATOM 6900 N N . ILE A 1 873 ? 4.234 -7.563 20.374 1.00 95.25 873 ILE A N 1
ATOM 6901 C CA . ILE A 1 873 ? 4.747 -8.217 21.573 1.00 95.25 873 ILE A CA 1
ATOM 6902 C C . ILE A 1 873 ? 5.363 -7.088 22.397 1.00 95.25 873 ILE A C 1
ATOM 6904 O O . ILE A 1 873 ? 6.384 -6.522 21.998 1.00 95.25 873 ILE A O 1
ATOM 6908 N N . ALA A 1 874 ? 4.717 -6.728 23.501 1.00 91.69 874 ALA A N 1
ATOM 6909 C CA . ALA A 1 874 ? 5.150 -5.627 24.352 1.00 91.69 874 ALA A CA 1
ATOM 6910 C C . ALA A 1 874 ? 6.125 -6.126 25.425 1.00 91.69 874 ALA A C 1
ATOM 6912 O O . ALA A 1 874 ? 5.939 -7.192 26.013 1.00 91.69 874 ALA A O 1
ATOM 6913 N N . VAL A 1 875 ? 7.189 -5.371 25.682 1.00 92.31 875 VAL A N 1
ATOM 6914 C CA . VAL A 1 875 ? 8.210 -5.702 26.678 1.00 92.31 875 VAL A CA 1
ATOM 6915 C C . VAL A 1 875 ? 8.553 -4.460 27.483 1.00 92.31 875 VAL A C 1
ATOM 6917 O O . VAL A 1 875 ? 9.086 -3.491 26.945 1.00 92.31 875 VAL A O 1
ATOM 6920 N N . SER A 1 876 ? 8.307 -4.516 28.787 1.00 89.19 876 SER A N 1
ATOM 6921 C CA . SER A 1 876 ? 8.617 -3.427 29.712 1.00 89.19 876 SER A CA 1
ATOM 6922 C C . SER A 1 876 ? 9.944 -3.682 30.422 1.00 89.19 876 SER A C 1
ATOM 6924 O O . SER A 1 876 ? 10.145 -4.705 31.074 1.00 89.19 876 SER A O 1
ATOM 6926 N N . THR A 1 877 ? 10.868 -2.734 30.299 1.00 88.50 877 THR A N 1
ATOM 6927 C CA . THR A 1 877 ? 12.174 -2.758 30.967 1.00 88.50 877 THR A CA 1
ATOM 6928 C C . THR A 1 877 ? 12.218 -1.728 32.093 1.00 88.50 877 THR A C 1
ATOM 6930 O O . THR A 1 877 ? 11.786 -0.587 31.932 1.00 88.50 877 THR A O 1
ATOM 6933 N N . SER A 1 878 ? 12.783 -2.101 33.244 1.00 86.06 878 SER A N 1
ATOM 6934 C CA . SER A 1 878 ? 13.021 -1.177 34.359 1.00 86.06 878 SER A CA 1
ATOM 6935 C C . SER A 1 878 ? 14.497 -1.158 34.737 1.00 86.06 878 SER A C 1
ATOM 6937 O O . SER A 1 878 ? 15.211 -2.154 34.582 1.00 86.06 878 SER A O 1
ATOM 6939 N N . LYS A 1 879 ? 14.978 -0.013 35.232 1.00 85.19 879 LYS A N 1
ATOM 6940 C CA . LYS A 1 879 ? 16.377 0.149 35.651 1.00 85.19 879 LYS A CA 1
ATOM 6941 C C . LYS A 1 879 ? 16.726 -0.775 36.823 1.00 85.19 879 LYS A C 1
ATOM 6943 O O . LYS A 1 879 ? 17.801 -1.369 36.836 1.00 85.19 879 LYS A O 1
ATOM 6948 N N . THR A 1 880 ? 15.803 -0.920 37.773 1.00 83.44 880 THR A N 1
ATOM 6949 C CA . THR A 1 880 ? 15.973 -1.751 38.972 1.00 83.44 880 THR A CA 1
ATOM 6950 C C . THR A 1 880 ? 16.057 -3.235 38.631 1.00 83.44 880 THR A C 1
ATOM 6952 O O . THR A 1 880 ? 16.987 -3.902 39.079 1.00 83.44 880 THR A O 1
ATOM 6955 N N . GLU A 1 881 ? 15.129 -3.755 37.818 1.00 85.06 881 GLU A N 1
ATOM 6956 C CA . GLU A 1 881 ? 15.151 -5.174 37.447 1.00 85.06 881 GLU A CA 1
ATOM 6957 C C . GLU A 1 881 ? 16.312 -5.486 36.507 1.00 85.06 881 GLU A C 1
ATOM 6959 O O . GLU A 1 881 ? 17.057 -6.428 36.766 1.00 85.06 881 GLU A O 1
ATOM 6964 N N . SER A 1 882 ? 16.543 -4.660 35.480 1.00 87.00 882 SER A N 1
ATOM 6965 C CA . SER A 1 882 ? 17.644 -4.883 34.528 1.00 87.00 882 SER A CA 1
ATOM 6966 C C . SER A 1 882 ? 19.012 -4.872 35.220 1.00 87.00 882 SER A C 1
ATOM 6968 O O . SER A 1 882 ? 19.883 -5.672 34.880 1.00 87.00 882 SER A O 1
ATOM 6970 N N . GLY A 1 883 ? 19.195 -4.027 36.243 1.00 87.31 883 GLY A N 1
ATOM 6971 C CA . GLY A 1 883 ? 20.432 -3.962 37.026 1.00 87.31 883 GLY A CA 1
ATOM 6972 C C . GLY A 1 883 ? 20.813 -5.286 37.702 1.00 87.31 883 GLY A C 1
ATOM 6973 O O . GLY A 1 883 ? 21.998 -5.599 37.797 1.00 87.31 883 GLY A O 1
ATOM 6974 N N . LYS A 1 884 ? 19.838 -6.123 38.094 1.00 91.56 884 LYS A N 1
ATOM 6975 C CA . LYS A 1 884 ? 20.099 -7.448 38.701 1.00 91.56 884 LYS A CA 1
ATOM 6976 C C . LYS A 1 884 ? 20.778 -8.426 37.733 1.00 91.56 884 LYS A C 1
ATOM 6978 O O . LYS A 1 884 ? 21.446 -9.364 38.169 1.00 91.56 884 LYS A O 1
ATOM 6983 N N . TYR A 1 885 ? 20.614 -8.205 36.430 1.00 93.69 885 TYR A N 1
ATOM 6984 C CA . TYR A 1 885 ? 21.099 -9.078 35.360 1.00 93.69 885 TYR A CA 1
ATOM 6985 C C . TYR A 1 885 ? 22.294 -8.491 34.598 1.00 93.69 885 TYR A C 1
ATOM 6987 O O . TYR A 1 885 ? 22.840 -9.148 33.712 1.00 93.69 885 TYR A O 1
ATOM 6995 N N . GLN A 1 886 ? 22.756 -7.294 34.974 1.00 92.12 886 GLN A N 1
ATOM 6996 C CA . GLN A 1 886 ? 23.827 -6.574 34.282 1.00 92.12 886 GLN A CA 1
ATOM 6997 C C . GLN A 1 886 ? 25.110 -7.407 34.123 1.00 92.12 886 GLN A C 1
ATOM 6999 O O . GLN A 1 886 ? 25.696 -7.418 33.046 1.00 92.12 886 GLN A O 1
ATOM 7004 N N . GLN A 1 887 ? 25.499 -8.182 35.142 1.00 94.75 887 GLN A N 1
ATOM 7005 C CA . GLN A 1 887 ? 26.670 -9.069 35.067 1.00 94.75 887 GLN A CA 1
ATOM 7006 C C . GLN A 1 887 ? 26.561 -10.125 33.953 1.00 94.75 887 GLN A C 1
ATOM 7008 O O . GLN A 1 887 ? 27.553 -10.451 33.305 1.00 94.75 887 GLN A O 1
ATOM 7013 N N . TYR A 1 888 ? 25.359 -10.661 33.711 1.00 95.25 888 TYR A N 1
ATOM 7014 C CA . TYR A 1 888 ? 25.128 -11.652 32.661 1.00 95.25 888 TYR A CA 1
ATOM 7015 C C . TYR A 1 888 ? 25.154 -10.988 31.289 1.00 95.25 888 TYR A C 1
ATOM 7017 O O . TYR A 1 888 ? 25.760 -11.533 30.370 1.00 95.25 888 TYR A O 1
ATOM 7025 N N . PHE A 1 889 ? 24.553 -9.801 31.171 1.00 95.12 889 PHE A N 1
ATOM 7026 C CA . PHE A 1 889 ? 24.591 -8.994 29.955 1.00 95.12 889 PHE A CA 1
ATOM 7027 C C . PHE A 1 889 ? 26.031 -8.640 29.555 1.00 95.12 889 PHE A C 1
ATOM 7029 O O . PHE A 1 889 ? 26.448 -8.914 28.434 1.00 95.12 889 PHE A O 1
ATOM 7036 N N . GLU A 1 890 ? 26.820 -8.093 30.481 1.00 95.06 890 GLU A N 1
ATOM 7037 C CA . GLU A 1 890 ? 28.217 -7.721 30.229 1.00 95.06 890 GLU A CA 1
ATOM 7038 C C . GLU A 1 890 ? 29.077 -8.943 29.898 1.00 95.06 890 GLU A C 1
ATOM 7040 O O . GLU A 1 890 ? 29.866 -8.904 28.955 1.00 95.06 890 GLU A O 1
ATOM 7045 N N . TYR A 1 891 ? 28.901 -10.053 30.624 1.00 96.25 891 TYR A N 1
ATOM 7046 C CA . TYR A 1 891 ? 29.605 -11.295 30.315 1.00 96.25 891 TYR A CA 1
ATOM 7047 C C . TYR A 1 891 ? 29.265 -11.801 28.909 1.00 96.25 891 TYR A C 1
ATOM 7049 O O . TYR A 1 891 ? 30.165 -12.197 28.174 1.00 96.25 891 TYR A O 1
ATOM 7057 N N . LEU A 1 892 ? 27.993 -11.751 28.507 1.00 96.25 892 LEU A N 1
ATOM 7058 C CA . LEU A 1 892 ? 27.563 -12.168 27.176 1.00 96.25 892 LEU A CA 1
ATOM 7059 C C . LEU A 1 892 ? 28.229 -11.337 26.072 1.00 96.25 892 LEU A C 1
ATOM 7061 O O . LEU A 1 892 ? 28.870 -11.899 25.189 1.00 96.25 892 LEU A O 1
ATOM 7065 N N . VAL A 1 893 ? 28.098 -10.010 26.148 1.00 93.62 893 VAL A N 1
ATOM 7066 C CA . VAL A 1 893 ? 28.562 -9.083 25.102 1.00 93.62 893 VAL A CA 1
ATOM 7067 C C . VAL A 1 893 ? 30.082 -9.077 24.976 1.00 93.62 893 VAL A C 1
ATOM 7069 O O . VAL A 1 893 ? 30.606 -8.968 23.873 1.00 93.62 893 VAL A O 1
ATOM 7072 N N . ASN A 1 894 ? 30.799 -9.211 26.093 1.00 94.81 894 ASN A N 1
ATOM 7073 C CA . ASN A 1 894 ? 32.257 -9.109 26.092 1.00 94.81 894 ASN A CA 1
ATOM 7074 C C . ASN A 1 894 ? 32.969 -10.418 25.720 1.00 94.81 894 ASN A C 1
ATOM 7076 O O . ASN A 1 894 ? 34.145 -10.371 25.367 1.00 94.81 894 ASN A O 1
ATOM 7080 N N . ASN A 1 895 ? 32.306 -11.576 25.832 1.00 95.75 895 ASN A N 1
ATOM 7081 C CA . ASN A 1 895 ? 32.967 -12.880 25.677 1.00 95.75 895 ASN A CA 1
ATOM 7082 C C . ASN A 1 895 ? 32.487 -13.691 24.469 1.00 95.75 895 ASN A C 1
ATOM 7084 O O . ASN A 1 895 ? 33.150 -14.663 24.111 1.00 95.75 895 ASN A O 1
ATOM 7088 N N . PHE A 1 896 ? 31.363 -13.332 23.840 1.00 95.38 896 PHE A N 1
ATOM 7089 C CA . PHE A 1 896 ? 30.782 -14.136 22.766 1.00 95.38 896 PHE A CA 1
ATOM 7090 C C . PHE A 1 896 ? 30.374 -13.293 21.565 1.00 95.38 896 PHE A C 1
ATOM 7092 O O . PHE A 1 896 ? 29.731 -12.255 21.702 1.00 95.38 896 PHE A O 1
ATOM 7099 N N . ASP A 1 897 ? 30.673 -13.803 20.371 1.00 92.06 897 ASP A N 1
ATOM 7100 C CA . ASP A 1 897 ? 30.117 -13.274 19.131 1.00 92.06 897 ASP A CA 1
ATOM 7101 C C . ASP A 1 897 ? 28.737 -13.895 18.877 1.00 92.06 897 ASP A C 1
ATOM 7103 O O . ASP A 1 897 ? 28.614 -15.032 18.412 1.00 92.06 897 ASP A O 1
ATOM 7107 N N . LEU A 1 898 ? 27.672 -13.155 19.194 1.00 95.25 898 LEU A N 1
ATOM 7108 C CA . LEU A 1 898 ? 26.304 -13.631 18.977 1.00 95.25 898 LEU A CA 1
ATOM 7109 C C . LEU A 1 898 ? 25.960 -13.812 17.498 1.00 95.25 898 LEU A C 1
ATOM 7111 O O . LEU A 1 898 ? 25.049 -14.578 17.189 1.00 95.25 898 LEU A O 1
ATOM 7115 N N . LYS A 1 899 ? 26.705 -13.206 16.572 1.00 95.25 899 LYS A N 1
ATOM 7116 C CA . LYS A 1 899 ? 26.536 -13.462 15.138 1.00 95.25 899 LYS A CA 1
ATOM 7117 C C . LYS A 1 899 ? 26.779 -14.933 14.796 1.00 95.25 899 LYS A C 1
ATOM 7119 O O . LYS A 1 899 ? 26.054 -15.499 13.982 1.00 95.25 899 LYS A O 1
ATOM 7124 N N . ALA A 1 900 ? 27.725 -15.586 15.475 1.00 96.50 900 ALA A N 1
ATOM 7125 C CA . ALA A 1 900 ? 27.993 -17.015 15.314 1.00 96.50 900 ALA A CA 1
ATOM 7126 C C . ALA A 1 900 ? 26.816 -17.894 15.795 1.00 96.50 900 ALA A C 1
ATOM 7128 O O . ALA A 1 900 ? 26.562 -18.965 15.239 1.00 96.50 900 ALA A O 1
ATOM 7129 N N . LEU A 1 901 ? 26.054 -17.443 16.801 1.00 97.25 901 LEU A N 1
ATOM 7130 C CA . LEU A 1 901 ? 24.793 -18.089 17.196 1.00 97.25 901 LEU A CA 1
ATOM 7131 C C . LEU A 1 901 ? 23.698 -17.826 16.154 1.00 97.25 901 LEU A C 1
ATOM 7133 O O . LEU A 1 901 ? 22.967 -18.738 15.776 1.00 97.25 901 LEU A O 1
ATOM 7137 N N . GLY A 1 902 ? 23.634 -16.604 15.628 1.00 97.38 902 GLY A N 1
ATOM 7138 C CA . GLY A 1 902 ? 22.804 -16.257 14.478 1.00 97.38 902 GLY A CA 1
ATOM 7139 C C . GLY A 1 902 ? 23.015 -17.188 13.291 1.00 97.38 902 GLY A C 1
ATOM 7140 O O . GLY A 1 902 ? 22.057 -17.697 12.711 1.00 97.38 902 GLY A O 1
ATOM 7141 N N . ARG A 1 903 ? 24.279 -17.481 12.972 1.00 97.06 903 ARG A N 1
ATOM 7142 C CA . ARG A 1 903 ? 24.657 -18.412 11.909 1.00 97.06 903 ARG A CA 1
ATOM 7143 C C . ARG A 1 903 ? 24.059 -19.811 12.111 1.00 97.06 903 ARG A C 1
ATOM 7145 O O . ARG A 1 903 ? 23.545 -20.381 11.152 1.00 97.06 903 ARG A O 1
ATOM 7152 N N . LEU A 1 904 ? 24.054 -20.338 13.339 1.00 97.44 904 LEU A N 1
ATOM 7153 C CA . LEU A 1 904 ? 23.396 -21.618 13.652 1.00 97.44 904 LEU A CA 1
ATOM 7154 C C . LEU A 1 904 ? 21.879 -21.564 13.413 1.00 97.44 904 LEU A C 1
ATOM 7156 O O . LEU A 1 904 ? 21.292 -22.540 12.946 1.00 97.44 904 LEU A O 1
ATOM 7160 N N . ILE A 1 905 ? 21.238 -20.433 13.719 1.00 98.25 905 ILE A N 1
ATOM 7161 C CA . ILE A 1 905 ? 19.800 -20.243 13.486 1.00 98.25 905 ILE A CA 1
ATOM 7162 C C . ILE A 1 905 ? 19.506 -20.188 11.982 1.00 98.25 905 ILE A C 1
ATOM 7164 O O . ILE A 1 905 ? 18.550 -20.819 11.536 1.00 98.25 905 ILE A O 1
ATOM 7168 N N . VAL A 1 906 ? 20.343 -19.509 11.190 1.00 98.12 906 VAL A N 1
ATOM 7169 C CA . VAL A 1 906 ? 20.238 -19.495 9.720 1.00 98.12 906 VAL A CA 1
ATOM 7170 C C . VAL A 1 906 ? 20.348 -20.910 9.152 1.00 98.12 906 VAL A C 1
ATOM 7172 O O . VAL A 1 906 ? 19.517 -21.308 8.337 1.00 98.12 906 VAL A O 1
ATOM 7175 N N . GLU A 1 907 ? 21.323 -21.697 9.614 1.00 97.31 907 GLU A N 1
ATOM 7176 C CA . GLU A 1 907 ? 21.479 -23.098 9.202 1.00 97.31 907 GLU A CA 1
ATOM 7177 C C . GLU A 1 907 ? 20.249 -23.933 9.553 1.00 97.31 907 GLU A C 1
ATOM 7179 O O . GLU A 1 907 ? 19.782 -24.733 8.741 1.00 97.31 907 GLU A O 1
ATOM 7184 N N . LYS A 1 908 ? 19.660 -23.703 10.731 1.00 97.88 908 LYS A N 1
ATOM 7185 C CA . LYS A 1 908 ? 18.404 -24.351 11.108 1.00 97.88 908 LYS A CA 1
ATOM 7186 C C . LYS A 1 908 ? 17.245 -23.921 10.203 1.00 97.88 908 LYS A C 1
ATOM 7188 O O . LYS A 1 908 ? 16.456 -24.763 9.783 1.00 97.88 908 LYS A O 1
ATOM 7193 N N . ALA A 1 909 ? 17.160 -22.638 9.857 1.00 98.00 909 ALA A N 1
ATOM 7194 C CA . ALA A 1 909 ? 16.087 -22.087 9.033 1.00 98.00 909 ALA A CA 1
ATOM 7195 C C . ALA A 1 909 ? 16.071 -22.641 7.602 1.00 98.00 909 ALA A C 1
ATOM 7197 O O . ALA A 1 909 ? 14.989 -22.914 7.078 1.00 98.00 909 ALA A O 1
ATOM 7198 N N . VAL A 1 910 ? 17.245 -22.846 6.991 1.00 97.44 910 VAL A N 1
ATOM 7199 C CA . VAL A 1 910 ? 17.360 -23.398 5.625 1.00 97.44 910 VAL A CA 1
ATOM 7200 C C . VAL A 1 910 ? 17.243 -24.923 5.569 1.00 97.44 910 VAL A C 1
ATOM 7202 O O . VAL A 1 910 ? 16.949 -25.460 4.507 1.00 97.44 910 VAL A O 1
ATOM 7205 N N . THR A 1 911 ? 17.467 -25.629 6.684 1.00 96.50 911 THR A N 1
ATOM 7206 C CA . THR A 1 911 ? 17.414 -27.105 6.736 1.00 96.50 911 THR A CA 1
ATOM 7207 C C . THR A 1 911 ? 16.059 -27.663 7.160 1.00 96.50 911 THR A C 1
ATOM 7209 O O . THR A 1 911 ? 15.732 -28.789 6.798 1.00 96.50 911 THR A O 1
ATOM 7212 N N . MET A 1 912 ? 15.260 -26.908 7.917 1.00 97.06 912 MET A N 1
ATOM 7213 C CA . MET A 1 912 ? 13.943 -27.369 8.367 1.00 97.06 912 MET A CA 1
ATOM 7214 C C . MET A 1 912 ? 12.917 -27.435 7.234 1.00 97.06 912 MET A C 1
ATOM 7216 O O . MET A 1 912 ? 12.818 -26.511 6.425 1.00 97.06 912 MET A O 1
ATOM 7220 N N . THR A 1 913 ? 12.070 -28.462 7.256 1.00 96.38 913 THR A N 1
ATOM 7221 C CA . THR A 1 913 ? 10.948 -28.649 6.311 1.00 96.38 913 THR A CA 1
ATOM 7222 C C . THR A 1 913 ? 9.724 -27.808 6.683 1.00 96.38 913 THR A C 1
ATOM 7224 O O . THR A 1 913 ? 9.585 -27.382 7.834 1.00 96.38 913 THR A O 1
ATOM 7227 N N . ASP A 1 914 ? 8.866 -27.478 5.709 1.00 96.12 914 ASP A N 1
ATOM 7228 C CA . ASP A 1 914 ? 7.687 -26.628 5.960 1.00 96.12 914 ASP A CA 1
ATOM 7229 C C . ASP A 1 914 ? 6.693 -27.325 6.888 1.00 96.12 914 ASP A C 1
ATOM 7231 O O . ASP A 1 914 ? 6.122 -26.685 7.769 1.00 96.12 914 ASP A O 1
ATOM 7235 N N . GLU A 1 915 ? 6.583 -28.648 6.782 1.00 96.56 915 GLU A N 1
ATOM 7236 C CA . GLU A 1 915 ? 5.801 -29.492 7.678 1.00 96.56 915 GLU A CA 1
ATOM 7237 C C . GLU A 1 915 ? 6.287 -29.373 9.128 1.00 96.56 915 GLU A C 1
ATOM 7239 O O . GLU A 1 915 ? 5.476 -29.196 10.039 1.00 96.56 915 GLU A O 1
ATOM 7244 N N . GLU A 1 916 ? 7.604 -29.403 9.365 1.00 97.50 916 GLU A N 1
ATOM 7245 C CA . GLU A 1 916 ? 8.161 -29.206 10.706 1.00 97.50 916 GLU A CA 1
ATOM 7246 C C . GLU A 1 916 ? 7.832 -27.815 11.253 1.00 97.50 916 GLU A C 1
ATOM 7248 O O . GLU A 1 916 ? 7.397 -27.701 12.400 1.00 97.50 916 GLU A O 1
ATOM 7253 N N . VAL A 1 917 ? 7.991 -26.760 10.445 1.00 98.12 917 VAL A N 1
ATOM 7254 C CA . VAL A 1 917 ? 7.694 -25.382 10.872 1.00 98.12 917 VAL A CA 1
ATOM 7255 C C . VAL A 1 917 ? 6.216 -25.226 11.224 1.00 98.12 917 VAL A C 1
ATOM 7257 O O . VAL A 1 917 ? 5.896 -24.697 12.291 1.00 98.12 917 VAL A O 1
ATOM 7260 N N . VAL A 1 918 ? 5.318 -25.740 10.379 1.00 98.25 918 VAL A N 1
ATOM 7261 C CA . VAL A 1 918 ? 3.870 -25.738 10.630 1.00 98.25 918 VAL A CA 1
ATOM 7262 C C . VAL A 1 918 ? 3.534 -26.525 11.893 1.00 98.25 918 VAL A C 1
ATOM 7264 O O . VAL A 1 918 ? 2.774 -26.031 12.726 1.00 98.25 918 VAL A O 1
ATOM 7267 N N . SER A 1 919 ? 4.115 -27.713 12.075 1.00 98.06 919 SER A N 1
ATOM 7268 C CA . SER A 1 919 ? 3.812 -28.559 13.233 1.00 98.06 919 SER A CA 1
ATOM 7269 C C . SER A 1 919 ? 4.241 -27.917 14.554 1.00 98.06 919 SER A C 1
ATOM 7271 O O . SER A 1 919 ? 3.467 -27.918 15.510 1.00 98.06 919 SER A O 1
ATOM 7273 N N . ILE A 1 920 ? 5.429 -27.300 14.603 1.00 98.25 920 ILE A N 1
ATOM 7274 C CA . ILE A 1 920 ? 5.920 -26.603 15.798 1.00 98.25 920 ILE A CA 1
ATOM 7275 C C . ILE A 1 920 ? 5.050 -25.381 16.083 1.00 98.25 920 ILE A C 1
ATOM 7277 O O . ILE A 1 920 ? 4.652 -25.170 17.227 1.00 98.25 920 ILE A O 1
ATOM 7281 N N . TYR A 1 921 ? 4.709 -24.595 15.056 1.00 98.31 921 TYR A N 1
ATOM 7282 C CA . TYR A 1 921 ? 3.835 -23.437 15.233 1.00 98.31 921 TYR A CA 1
ATOM 7283 C C . TYR A 1 921 ? 2.467 -23.844 15.802 1.00 98.31 921 TYR A C 1
ATOM 7285 O O . TYR A 1 921 ? 1.993 -23.249 16.769 1.00 98.31 921 TYR A O 1
ATOM 7293 N N . GLN A 1 922 ? 1.837 -24.873 15.226 1.00 97.69 922 GLN A N 1
ATOM 7294 C CA . GLN A 1 922 ? 0.538 -25.372 15.679 1.00 97.69 922 GLN A CA 1
ATOM 7295 C C . GLN A 1 922 ? 0.605 -25.931 17.100 1.00 97.69 922 GLN A C 1
ATOM 7297 O O . GLN A 1 922 ? -0.283 -25.643 17.901 1.00 97.69 922 GLN A O 1
ATOM 7302 N N . PHE A 1 923 ? 1.662 -26.680 17.425 1.00 97.44 923 PHE A N 1
ATOM 7303 C CA . PHE A 1 923 ? 1.895 -27.180 18.774 1.00 97.44 923 PHE A CA 1
ATOM 7304 C C . PHE A 1 923 ? 1.962 -26.027 19.780 1.00 97.44 923 PHE A C 1
ATOM 7306 O O . PHE A 1 923 ? 1.202 -26.019 20.745 1.00 97.44 923 PHE A O 1
ATOM 7313 N N . GLU A 1 924 ? 2.802 -25.019 19.528 1.00 97.31 924 GLU A N 1
ATOM 7314 C CA . GLU A 1 924 ? 2.951 -23.878 20.435 1.00 97.31 924 GLU A CA 1
ATOM 7315 C C . GLU A 1 924 ? 1.678 -23.031 20.536 1.00 97.31 924 GLU A C 1
ATOM 7317 O O . GLU A 1 924 ? 1.344 -22.575 21.626 1.00 97.31 924 GLU A O 1
ATOM 7322 N N . HIS A 1 925 ? 0.927 -22.865 19.443 1.00 96.75 925 HIS A N 1
ATOM 7323 C CA . HIS A 1 925 ? -0.353 -22.144 19.435 1.00 96.75 925 HIS A CA 1
ATOM 7324 C C . HIS A 1 925 ? -1.424 -22.820 20.305 1.00 96.75 925 HIS A C 1
ATOM 7326 O O . HIS A 1 925 ? -2.203 -22.149 20.994 1.00 96.75 925 HIS A O 1
ATOM 7332 N N . GLN A 1 926 ? -1.447 -24.156 20.315 1.00 95.06 926 GLN A N 1
ATOM 7333 C CA . GLN A 1 926 ? -2.373 -24.944 21.132 1.00 95.06 926 GLN A CA 1
ATOM 7334 C C . GLN A 1 926 ? -2.069 -24.848 22.632 1.00 95.06 926 GLN A C 1
ATOM 7336 O O . GLN A 1 926 ? -2.999 -24.924 23.430 1.00 95.06 926 GLN A O 1
ATOM 7341 N N . GLN A 1 927 ? -0.806 -24.635 23.022 1.00 92.88 927 GLN A N 1
ATOM 7342 C CA . GLN A 1 927 ? -0.418 -24.528 24.435 1.00 92.88 927 GLN A CA 1
ATOM 7343 C C . GLN A 1 927 ? -0.829 -23.202 25.096 1.00 92.88 927 GLN A C 1
ATOM 7345 O O . GLN A 1 927 ? -0.774 -23.094 26.318 1.00 92.88 927 GLN A O 1
ATOM 7350 N N . ILE A 1 928 ? -1.214 -22.188 24.315 1.00 93.19 928 ILE A N 1
ATOM 7351 C CA . ILE A 1 928 ? -1.467 -20.837 24.832 1.00 93.19 928 ILE A CA 1
ATOM 7352 C C . ILE A 1 928 ? -2.751 -20.797 25.658 1.00 93.19 928 ILE A C 1
ATOM 7354 O O . ILE A 1 928 ? -3.808 -21.280 25.225 1.00 93.19 928 ILE A O 1
ATOM 7358 N N . GLN A 1 929 ? -2.684 -20.141 26.815 1.00 84.00 929 GLN A N 1
ATOM 7359 C CA . GLN A 1 929 ? -3.824 -19.947 27.699 1.00 84.00 929 GLN A CA 1
ATOM 7360 C C . GLN A 1 929 ? -5.008 -19.271 26.978 1.00 84.00 929 GLN A C 1
ATOM 7362 O O . GLN A 1 929 ? -4.811 -18.378 26.148 1.00 84.00 929 GLN A O 1
ATOM 7367 N N . PRO A 1 930 ? -6.263 -19.647 27.293 1.00 84.06 930 PRO A N 1
ATOM 7368 C CA . PRO A 1 930 ? -7.456 -19.083 26.651 1.00 84.06 930 PRO A CA 1
ATOM 7369 C C . PRO A 1 930 ? -7.646 -17.571 26.833 1.00 84.06 930 PRO A C 1
ATOM 7371 O O . PRO A 1 930 ? -8.426 -16.976 26.096 1.00 84.06 930 PRO A O 1
ATOM 7374 N N . VAL A 1 931 ? -6.940 -16.952 27.789 1.00 82.62 931 VAL A N 1
ATOM 7375 C CA . VAL A 1 931 ? -6.978 -15.499 28.023 1.00 82.62 931 VAL A CA 1
ATOM 7376 C C . VAL A 1 931 ? -6.527 -14.703 26.792 1.00 82.62 931 VAL A C 1
ATOM 7378 O O . VAL A 1 931 ? -7.041 -13.619 26.534 1.00 82.62 931 VAL A O 1
ATOM 7381 N N . PHE A 1 932 ? -5.624 -15.264 25.982 1.00 87.75 932 PHE A N 1
ATOM 7382 C CA . PHE A 1 932 ? -5.219 -14.665 24.717 1.00 87.75 932 PHE A CA 1
ATOM 7383 C C . PHE A 1 932 ? -6.153 -15.103 23.592 1.00 87.75 932 PHE A C 1
ATOM 7385 O O . PHE A 1 932 ? -6.286 -16.297 23.292 1.00 87.75 932 PHE A O 1
ATOM 7392 N N . THR A 1 933 ? -6.741 -14.121 22.912 1.00 84.75 933 THR A N 1
ATOM 7393 C CA . THR A 1 933 ? -7.628 -14.323 21.762 1.00 84.75 933 THR A CA 1
ATOM 7394 C C . THR A 1 933 ? -7.141 -13.531 20.546 1.00 84.75 933 THR A C 1
ATOM 7396 O O . THR A 1 933 ? -6.309 -12.629 20.661 1.00 84.75 933 THR A O 1
ATOM 7399 N N . GLY A 1 934 ? -7.616 -13.908 19.354 1.00 89.75 934 GLY A N 1
ATOM 7400 C CA . GLY A 1 934 ? -7.307 -13.208 18.104 1.00 89.75 934 GLY A CA 1
ATOM 7401 C C . GLY A 1 934 ? -5.805 -13.009 17.857 1.00 89.75 934 GLY A C 1
ATOM 7402 O O . GLY A 1 934 ? -5.008 -13.936 18.010 1.00 89.75 934 GLY A O 1
ATOM 7403 N N . ARG A 1 935 ? -5.426 -11.775 17.495 1.00 91.25 935 ARG A N 1
ATOM 7404 C CA . ARG A 1 935 ? -4.046 -11.395 17.143 1.00 91.25 935 ARG A CA 1
ATOM 7405 C C . ARG A 1 935 ? -3.058 -11.593 18.288 1.00 91.25 935 ARG A C 1
ATOM 7407 O O . ARG A 1 935 ? -1.945 -12.040 18.042 1.00 91.25 935 ARG A O 1
ATOM 7414 N N . LEU A 1 936 ? -3.467 -11.324 19.530 1.00 91.38 936 LEU A N 1
ATOM 7415 C CA . LEU A 1 936 ? -2.602 -11.497 20.701 1.00 91.38 936 LEU A CA 1
ATOM 7416 C C . LEU A 1 936 ? -2.161 -12.956 20.843 1.00 91.38 936 LEU A C 1
ATOM 7418 O O . LEU A 1 936 ? -0.979 -13.230 21.038 1.00 91.38 936 LEU A O 1
ATOM 7422 N N . ARG A 1 937 ? -3.091 -13.901 20.654 1.00 94.56 937 ARG A N 1
ATOM 7423 C CA . ARG A 1 937 ? -2.780 -15.337 20.679 1.00 94.56 937 ARG A CA 1
ATOM 7424 C C . ARG A 1 937 ? -1.772 -15.714 19.593 1.00 94.56 937 ARG A C 1
ATOM 7426 O O . ARG A 1 937 ? -0.834 -16.460 19.856 1.00 94.56 937 ARG A O 1
ATOM 7433 N N . ASP A 1 938 ? -1.943 -15.183 18.386 1.00 95.62 938 ASP A N 1
ATOM 7434 C CA . ASP A 1 938 ? -1.036 -15.457 17.270 1.00 95.62 938 ASP A CA 1
ATOM 7435 C C . ASP A 1 938 ? 0.361 -14.848 17.489 1.00 95.62 938 ASP A C 1
ATOM 7437 O O . ASP A 1 938 ? 1.365 -15.508 17.214 1.00 95.62 938 ASP A O 1
ATOM 7441 N N . ASN A 1 939 ? 0.443 -13.638 18.050 1.00 96.75 939 ASN A N 1
ATOM 7442 C CA . ASN A 1 939 ? 1.707 -12.977 18.385 1.00 96.75 939 ASN A CA 1
ATOM 7443 C C . ASN A 1 939 ? 2.479 -13.767 19.454 1.00 96.75 939 ASN A C 1
ATOM 7445 O O . ASN A 1 939 ? 3.675 -14.022 19.299 1.00 96.75 939 ASN A O 1
ATOM 7449 N N . VAL A 1 940 ? 1.785 -14.211 20.510 1.00 96.62 940 VAL A N 1
ATOM 7450 C CA . VAL A 1 940 ? 2.366 -15.066 21.556 1.00 96.62 940 VAL A CA 1
ATOM 7451 C C . VAL A 1 940 ? 2.865 -16.381 20.953 1.00 96.62 940 VAL A C 1
ATOM 7453 O O . VAL A 1 940 ? 3.982 -16.800 21.256 1.00 96.62 940 VAL A O 1
ATOM 7456 N N . ALA A 1 941 ? 2.106 -17.004 20.044 1.00 97.75 941 ALA A N 1
ATOM 7457 C CA . ALA A 1 941 ? 2.528 -18.233 19.366 1.00 97.75 941 ALA A CA 1
ATOM 7458 C C . ALA A 1 941 ? 3.832 -18.053 18.579 1.00 97.75 941 ALA A C 1
ATOM 7460 O O . ALA A 1 941 ? 4.688 -18.934 18.602 1.00 97.75 941 ALA A O 1
ATOM 7461 N N . ILE A 1 942 ? 4.017 -16.904 17.923 1.00 98.31 942 ILE A N 1
ATOM 7462 C CA . ILE A 1 942 ? 5.242 -16.590 17.175 1.00 98.31 942 ILE A CA 1
ATOM 7463 C C . ILE A 1 942 ? 6.447 -16.446 18.117 1.00 98.31 942 ILE A C 1
ATOM 7465 O O . ILE A 1 942 ? 7.509 -17.005 17.840 1.00 98.31 942 ILE A O 1
ATOM 7469 N N . ALA A 1 943 ? 6.293 -15.771 19.261 1.00 98.00 943 ALA A N 1
ATOM 7470 C CA . ALA A 1 943 ? 7.362 -15.682 20.260 1.00 98.00 943 ALA A CA 1
ATOM 7471 C C . ALA A 1 943 ? 7.722 -17.064 20.838 1.00 98.00 943 ALA A C 1
ATOM 7473 O O . ALA A 1 943 ? 8.899 -17.418 20.954 1.00 98.00 943 ALA A O 1
ATOM 7474 N N . ARG A 1 944 ? 6.703 -17.870 21.157 1.00 98.31 944 ARG A N 1
ATOM 7475 C CA . ARG A 1 944 ? 6.860 -19.247 21.642 1.00 98.31 944 ARG A CA 1
ATOM 7476 C C . ARG A 1 944 ? 7.562 -20.141 20.618 1.00 98.31 944 ARG A C 1
ATOM 7478 O O . ARG A 1 944 ? 8.472 -20.878 20.991 1.00 98.31 944 ARG A O 1
ATOM 7485 N N . PHE A 1 945 ? 7.208 -20.019 19.336 1.00 98.62 945 PHE A N 1
ATOM 7486 C CA . PHE A 1 945 ? 7.864 -20.720 18.231 1.00 98.62 945 PHE A CA 1
ATOM 7487 C C . PHE A 1 945 ? 9.372 -20.443 18.206 1.00 98.62 945 PHE A C 1
ATOM 7489 O O . PHE A 1 945 ? 10.163 -21.382 18.166 1.00 98.62 945 PHE A O 1
ATOM 7496 N N . GLY A 1 946 ? 9.797 -19.179 18.295 1.00 98.31 946 GLY A N 1
ATOM 7497 C CA . GLY A 1 946 ? 11.226 -18.851 18.279 1.00 98.31 946 GLY A CA 1
ATOM 7498 C C . GLY A 1 946 ? 11.999 -19.458 19.455 1.00 98.31 946 GLY A C 1
ATOM 7499 O O . GLY A 1 946 ? 13.091 -19.994 19.266 1.00 98.31 946 GLY A O 1
ATOM 7500 N N . LEU A 1 947 ? 11.413 -19.465 20.658 1.00 98.44 947 LEU A N 1
ATOM 7501 C CA . LEU A 1 947 ? 12.005 -20.139 21.822 1.00 98.44 947 LEU A CA 1
ATOM 7502 C C . LEU A 1 947 ? 12.070 -21.661 21.642 1.00 98.44 947 LEU A C 1
ATOM 7504 O O . LEU A 1 947 ? 13.059 -22.279 22.037 1.00 98.44 947 LEU A O 1
ATOM 7508 N N . HIS A 1 948 ? 11.060 -22.264 21.011 1.00 98.38 948 HIS A N 1
ATOM 7509 C CA . HIS A 1 948 ? 11.065 -23.687 20.681 1.00 98.38 948 HIS A CA 1
ATOM 7510 C C . HIS A 1 948 ? 12.213 -24.033 19.724 1.00 98.38 948 HIS A C 1
ATOM 7512 O O . HIS A 1 948 ? 12.959 -24.982 19.974 1.00 98.38 948 HIS A O 1
ATOM 7518 N N . ILE A 1 949 ? 12.392 -23.252 18.652 1.00 98.38 949 ILE A N 1
ATOM 7519 C CA . ILE A 1 949 ? 13.491 -23.442 17.695 1.00 98.38 949 ILE A CA 1
ATOM 7520 C C . ILE A 1 949 ? 14.842 -23.328 18.392 1.00 98.38 949 ILE A C 1
ATOM 7522 O O . ILE A 1 949 ? 15.707 -24.185 18.204 1.00 98.38 949 ILE A O 1
ATOM 7526 N N . LEU A 1 950 ? 15.018 -22.306 19.227 1.00 97.50 950 LEU A N 1
ATOM 7527 C CA . LEU A 1 950 ? 16.259 -22.118 19.961 1.00 97.50 950 LEU A CA 1
ATOM 7528 C C . LEU A 1 950 ? 16.545 -23.305 20.888 1.00 97.50 950 LEU A C 1
ATOM 7530 O O . LEU A 1 950 ? 17.641 -23.858 20.859 1.00 97.50 950 LEU A O 1
ATOM 7534 N N . ASN A 1 951 ? 15.548 -23.748 21.656 1.00 97.75 951 ASN A N 1
ATOM 7535 C CA . ASN A 1 951 ? 15.673 -24.921 22.516 1.00 97.75 951 ASN A CA 1
ATOM 7536 C C . ASN A 1 951 ? 16.053 -26.179 21.719 1.00 97.75 951 ASN A C 1
ATOM 7538 O O . ASN A 1 951 ? 16.928 -26.930 22.145 1.00 97.75 951 ASN A O 1
ATOM 7542 N N . LYS A 1 952 ? 15.461 -26.379 20.533 1.00 97.31 952 LYS A N 1
ATOM 7543 C CA . LYS A 1 952 ? 15.825 -27.473 19.622 1.00 97.31 952 LYS A CA 1
ATOM 7544 C C . LYS A 1 952 ? 17.297 -27.383 19.190 1.00 97.31 952 LYS A C 1
ATOM 7546 O O . LYS A 1 952 ? 17.989 -28.394 19.242 1.00 97.31 952 LYS A O 1
ATOM 7551 N N . ILE A 1 953 ? 17.803 -26.194 18.847 1.00 97.38 953 ILE A N 1
ATOM 7552 C CA . ILE A 1 953 ? 19.221 -25.985 18.493 1.00 97.38 953 ILE A CA 1
ATOM 7553 C C . ILE A 1 953 ? 20.148 -26.345 19.663 1.00 97.38 953 ILE A C 1
ATOM 7555 O O . ILE A 1 953 ? 21.111 -27.086 19.470 1.00 97.38 953 ILE A O 1
ATOM 7559 N N . PHE A 1 954 ? 19.867 -25.860 20.876 1.00 97.38 954 PHE A N 1
ATOM 7560 C CA . PHE A 1 954 ? 20.699 -26.156 22.049 1.00 97.38 954 PHE A CA 1
ATOM 7561 C C . PHE A 1 954 ? 20.684 -27.651 22.411 1.00 97.38 954 PHE A C 1
ATOM 7563 O O . PHE A 1 954 ? 21.743 -28.235 22.656 1.00 97.38 954 PHE A O 1
ATOM 7570 N N . LEU A 1 955 ? 19.520 -28.304 22.354 1.00 97.25 955 LEU A N 1
ATOM 7571 C CA . LEU A 1 955 ? 19.412 -29.748 22.573 1.00 97.25 955 LEU A CA 1
ATOM 7572 C C . LEU A 1 955 ? 20.201 -30.550 21.531 1.00 97.25 955 LEU A C 1
ATOM 7574 O O . LEU A 1 955 ? 20.920 -31.475 21.896 1.00 97.25 955 LEU A O 1
ATOM 7578 N N . GLU A 1 956 ? 20.114 -30.185 20.253 1.00 96.31 956 GLU A N 1
ATOM 7579 C CA . GLU A 1 956 ? 20.825 -30.878 19.172 1.00 96.31 956 GLU A CA 1
ATOM 7580 C C . GLU A 1 956 ? 22.347 -30.674 19.230 1.00 96.31 956 GLU A C 1
ATOM 7582 O O . GLU A 1 956 ? 23.099 -31.599 18.932 1.00 96.31 956 GLU A O 1
ATOM 7587 N N . LYS A 1 957 ? 22.816 -29.471 19.590 1.00 96.44 957 LYS A N 1
ATOM 7588 C CA . LYS A 1 957 ? 24.243 -29.110 19.523 1.00 96.44 957 LYS A CA 1
ATOM 7589 C C . LYS A 1 957 ? 25.021 -29.439 20.794 1.00 96.44 957 LYS A C 1
ATOM 7591 O O . LYS A 1 957 ? 26.199 -29.771 20.692 1.00 96.44 957 LYS A O 1
ATOM 7596 N N . ILE A 1 958 ? 24.397 -29.329 21.969 1.00 97.06 958 ILE A N 1
ATOM 7597 C CA . ILE A 1 958 ? 25.076 -29.522 23.264 1.00 97.06 958 ILE A CA 1
ATOM 7598 C C . ILE A 1 958 ? 24.314 -30.426 24.244 1.00 97.06 958 ILE A C 1
ATOM 7600 O O . ILE A 1 958 ? 24.786 -30.640 25.359 1.00 97.06 958 ILE A O 1
ATOM 7604 N N . GLY A 1 959 ? 23.140 -30.951 23.875 1.00 95.88 959 GLY A N 1
ATOM 7605 C CA . GLY A 1 959 ? 22.361 -31.851 24.733 1.00 95.88 959 GLY A CA 1
ATOM 7606 C C . GLY A 1 959 ? 21.745 -31.190 25.970 1.00 95.88 959 GLY A C 1
ATOM 7607 O O . GLY A 1 959 ? 21.296 -31.895 26.871 1.00 95.88 959 GLY A O 1
ATOM 7608 N N . GLN A 1 960 ? 21.723 -29.855 26.041 1.00 94.88 960 GLN A N 1
ATOM 7609 C CA . GLN A 1 960 ? 21.161 -29.102 27.165 1.00 94.88 960 GLN A CA 1
ATOM 7610 C C . GLN A 1 960 ? 19.970 -28.261 26.696 1.00 94.88 960 GLN A C 1
ATOM 7612 O O . GLN A 1 960 ? 20.062 -27.631 25.642 1.00 94.88 960 GLN A O 1
ATOM 7617 N N . PRO A 1 961 ? 18.854 -28.230 27.444 1.00 95.00 961 PRO A N 1
ATOM 7618 C CA . PRO A 1 961 ? 17.720 -27.385 27.101 1.00 95.00 961 PRO A CA 1
ATOM 7619 C C . PRO A 1 961 ? 18.045 -25.909 27.338 1.00 95.00 961 PRO A C 1
ATOM 7621 O O . PRO A 1 961 ? 18.838 -25.558 28.218 1.00 95.00 961 PRO A O 1
ATOM 7624 N N . PHE A 1 962 ? 17.382 -25.030 26.590 1.00 95.88 962 PHE A N 1
ATOM 7625 C CA . PHE A 1 962 ? 17.471 -23.599 26.846 1.00 95.88 962 PHE A CA 1
ATOM 7626 C C . PHE A 1 962 ? 16.786 -23.269 28.191 1.00 95.88 962 PHE A C 1
ATOM 7628 O O . PHE A 1 962 ? 15.654 -23.706 28.403 1.00 95.88 962 PHE A O 1
ATOM 7635 N N . PRO A 1 963 ? 17.426 -22.520 29.118 1.00 92.94 963 PRO A N 1
ATOM 7636 C CA . PRO A 1 963 ? 16.897 -22.320 30.472 1.00 92.94 963 PRO A CA 1
ATOM 7637 C C . PRO A 1 963 ? 15.533 -21.629 30.528 1.00 92.94 963 PRO A C 1
ATOM 7639 O O . PRO A 1 963 ? 14.772 -21.834 31.471 1.00 92.94 963 PRO A O 1
ATOM 7642 N N . ILE A 1 964 ? 15.238 -20.795 29.532 1.00 92.31 964 ILE A N 1
ATOM 7643 C CA . ILE A 1 964 ? 13.974 -20.079 29.418 1.00 92.31 964 ILE A CA 1
ATOM 7644 C C . ILE A 1 964 ? 13.056 -20.824 28.460 1.00 92.31 964 ILE A C 1
ATOM 7646 O O . ILE A 1 964 ? 13.427 -21.170 27.341 1.00 92.31 964 ILE A O 1
ATOM 7650 N N . THR A 1 965 ? 11.824 -21.030 28.903 1.00 92.62 965 THR A N 1
ATOM 7651 C CA . THR A 1 965 ? 10.804 -21.776 28.165 1.00 92.62 965 THR A CA 1
ATOM 7652 C C . THR A 1 965 ? 9.810 -20.846 27.462 1.00 92.62 965 THR A C 1
ATOM 7654 O O . THR A 1 965 ? 9.645 -19.698 27.890 1.00 92.62 965 THR A O 1
ATOM 7657 N N . PRO A 1 966 ? 9.066 -21.345 26.454 1.00 93.62 966 PRO A N 1
ATOM 7658 C CA . PRO A 1 966 ? 7.961 -20.617 25.820 1.00 93.62 966 PRO A CA 1
ATOM 7659 C C . PRO A 1 966 ? 6.947 -19.997 26.800 1.00 93.62 966 PRO A C 1
ATOM 7661 O O . PRO A 1 966 ? 6.409 -18.924 26.533 1.00 93.62 966 PRO A O 1
ATOM 7664 N N . PHE A 1 967 ? 6.746 -20.615 27.971 1.00 91.25 967 PHE A N 1
ATOM 7665 C CA . PHE A 1 967 ? 5.874 -20.094 29.028 1.00 91.25 967 PHE A CA 1
ATOM 7666 C C . PHE A 1 967 ? 6.284 -18.697 29.518 1.00 91.25 967 PHE A C 1
ATOM 7668 O O . PHE A 1 967 ? 5.420 -17.873 29.777 1.00 91.25 967 PHE A O 1
ATOM 7675 N N . HIS A 1 968 ? 7.581 -18.384 29.600 1.00 94.62 968 HIS A N 1
ATOM 7676 C CA . HIS A 1 968 ? 8.034 -17.074 30.083 1.00 94.62 968 HIS A CA 1
ATOM 7677 C C . HIS A 1 968 ? 7.658 -15.933 29.126 1.00 94.62 968 HIS A C 1
ATOM 7679 O O . HIS A 1 968 ? 7.390 -14.820 29.575 1.00 94.62 968 HIS A O 1
ATOM 7685 N N . ALA A 1 969 ? 7.639 -16.199 27.814 1.00 93.69 969 ALA A N 1
ATOM 7686 C CA . ALA A 1 969 ? 7.196 -15.219 26.825 1.00 93.69 969 ALA A CA 1
ATOM 7687 C C . ALA A 1 969 ? 5.681 -14.995 26.906 1.00 93.69 969 ALA A C 1
ATOM 7689 O O . ALA A 1 969 ? 5.231 -13.857 26.844 1.00 93.69 969 ALA A O 1
ATOM 7690 N N . GLU A 1 970 ? 4.906 -16.064 27.092 1.00 93.50 970 GLU A N 1
ATOM 7691 C CA . GLU A 1 970 ? 3.460 -15.974 27.310 1.00 93.50 970 GLU A CA 1
ATOM 7692 C C . GLU A 1 970 ? 3.118 -15.223 28.602 1.00 93.50 970 GLU A C 1
ATOM 7694 O O . GLU A 1 970 ? 2.308 -14.300 28.581 1.00 93.50 970 GLU A O 1
ATOM 7699 N N . GLU A 1 971 ? 3.778 -15.566 29.708 1.00 90.50 971 GLU A N 1
ATOM 7700 C CA . GLU A 1 971 ? 3.546 -14.947 31.012 1.00 90.50 971 GLU A CA 1
ATOM 7701 C C . GLU A 1 971 ? 3.884 -13.452 31.005 1.00 90.50 971 GLU A C 1
ATOM 7703 O O . GLU A 1 971 ? 3.138 -12.646 31.554 1.00 90.50 971 GLU A O 1
ATOM 7708 N N . SER A 1 972 ? 4.948 -13.065 30.295 1.00 92.69 972 SER A N 1
ATOM 7709 C CA . SER A 1 972 ? 5.277 -11.660 30.035 1.00 92.69 972 SER A CA 1
ATOM 7710 C C . SER A 1 972 ? 4.115 -10.906 29.375 1.00 92.69 972 SER A C 1
ATOM 7712 O O . SER A 1 972 ? 3.726 -9.836 29.837 1.00 92.69 972 SER A O 1
ATOM 7714 N N . GLN A 1 973 ? 3.495 -11.483 28.338 1.00 93.19 973 GLN A N 1
ATOM 7715 C CA . GLN A 1 973 ? 2.348 -10.848 27.678 1.00 93.19 973 GLN A CA 1
ATOM 7716 C C . GLN A 1 973 ? 1.085 -10.858 28.547 1.00 93.19 973 GLN A C 1
ATOM 7718 O O . GLN A 1 973 ? 0.253 -9.963 28.425 1.00 93.19 973 GLN A O 1
ATOM 7723 N N . ARG A 1 974 ? 0.938 -11.841 29.443 1.00 89.06 974 ARG A N 1
ATOM 7724 C CA . ARG A 1 974 ? -0.202 -11.928 30.366 1.00 89.06 974 ARG A CA 1
ATOM 7725 C C . ARG A 1 974 ? -0.166 -10.791 31.383 1.00 89.06 974 ARG A C 1
ATOM 7727 O O . ARG A 1 974 ? -1.209 -10.221 31.681 1.00 89.06 974 ARG A O 1
ATOM 7734 N N . ILE A 1 975 ? 1.026 -10.471 31.891 1.00 85.19 975 ILE A N 1
ATOM 7735 C CA . ILE A 1 975 ? 1.246 -9.350 32.813 1.00 85.19 975 ILE A CA 1
ATOM 7736 C C . ILE A 1 975 ? 0.848 -8.034 32.135 1.00 85.19 975 ILE A C 1
ATOM 7738 O O . ILE A 1 975 ? 0.016 -7.318 32.680 1.00 85.19 975 ILE A O 1
ATOM 7742 N N . ASN A 1 976 ? 1.329 -7.778 30.913 1.00 83.88 976 ASN A N 1
ATOM 7743 C CA . ASN A 1 976 ? 0.964 -6.564 30.170 1.00 83.88 976 ASN A CA 1
ATOM 7744 C C . ASN A 1 976 ? -0.552 -6.456 29.936 1.00 83.88 976 ASN A C 1
ATOM 7746 O O . ASN A 1 976 ? -1.126 -5.386 30.093 1.00 83.88 976 ASN A O 1
ATOM 7750 N N . LEU A 1 977 ? -1.220 -7.568 29.603 1.00 82.06 977 LEU A N 1
ATOM 7751 C CA . LEU A 1 977 ? -2.670 -7.581 29.390 1.00 82.06 977 LEU A CA 1
ATOM 7752 C C . LEU A 1 977 ? -3.451 -7.202 30.660 1.00 82.06 977 LEU A C 1
ATOM 7754 O O . LEU A 1 977 ? -4.491 -6.555 30.570 1.00 82.06 977 LEU A O 1
ATOM 7758 N N . ILE A 1 978 ? -2.966 -7.607 31.838 1.00 75.62 978 ILE A N 1
ATOM 7759 C CA . ILE A 1 978 ? -3.573 -7.236 33.124 1.00 75.62 978 ILE A CA 1
ATOM 7760 C C . ILE A 1 978 ? -3.339 -5.757 33.419 1.00 75.62 978 ILE A C 1
ATOM 7762 O O . ILE A 1 978 ? -4.291 -5.053 33.743 1.00 75.62 978 ILE A O 1
ATOM 7766 N N . GLU A 1 979 ? -2.106 -5.279 33.250 1.00 69.31 979 GLU A N 1
ATOM 7767 C CA . GLU A 1 979 ? -1.760 -3.867 33.448 1.00 69.31 979 GLU A CA 1
ATOM 7768 C C . GLU A 1 979 ? -2.575 -2.949 32.514 1.00 69.31 979 GLU A C 1
ATOM 7770 O O . GLU A 1 979 ? -3.068 -1.906 32.941 1.00 69.31 979 GLU A O 1
ATOM 7775 N N . GLU A 1 980 ? -2.807 -3.355 31.260 1.00 66.56 980 GLU A N 1
ATOM 7776 C CA . GLU A 1 980 ? -3.682 -2.640 30.320 1.00 66.56 980 GLU A CA 1
ATOM 7777 C C . GLU A 1 980 ? -5.144 -2.597 30.786 1.00 66.56 980 GLU A C 1
ATOM 7779 O O . GLU A 1 980 ? -5.794 -1.553 30.693 1.00 66.56 980 GLU A O 1
ATOM 7784 N N . GLN A 1 981 ? -5.676 -3.712 31.295 1.00 64.25 981 GLN A N 1
ATOM 7785 C CA . GLN A 1 981 ? -7.041 -3.765 31.831 1.00 64.25 981 GLN A CA 1
ATOM 7786 C C . GLN A 1 981 ? -7.198 -2.889 33.080 1.00 64.25 981 GLN A C 1
ATOM 7788 O O . GLN A 1 981 ? -8.244 -2.267 33.266 1.00 64.25 981 GLN A O 1
ATOM 7793 N N . GLU A 1 982 ? -6.166 -2.800 33.917 1.00 56.31 982 GLU A N 1
ATOM 7794 C CA . GLU A 1 982 ? -6.136 -1.890 35.063 1.00 56.31 982 GLU A CA 1
ATOM 7795 C C . GLU A 1 982 ? -6.039 -0.419 34.629 1.00 56.31 982 GLU A C 1
ATOM 7797 O O . GLU A 1 982 ? -6.735 0.429 35.189 1.00 56.31 982 GLU A O 1
ATOM 7802 N N . ALA A 1 983 ? -5.266 -0.109 33.583 1.00 52.94 983 ALA A N 1
ATOM 7803 C CA . ALA A 1 983 ? -5.127 1.244 33.040 1.00 52.94 983 ALA A CA 1
ATOM 7804 C C . ALA A 1 983 ? -6.384 1.761 32.305 1.00 52.94 983 ALA A C 1
ATOM 7806 O O . ALA A 1 983 ? -6.575 2.972 32.193 1.00 52.94 983 ALA A O 1
ATOM 7807 N N . GLN A 1 984 ? -7.258 0.872 31.816 1.00 51.97 984 GLN A N 1
ATOM 7808 C CA . GLN A 1 984 ? -8.522 1.225 31.146 1.00 51.97 984 GLN A CA 1
ATOM 7809 C C . GLN A 1 984 ? -9.693 1.519 32.102 1.00 51.97 984 GLN A C 1
ATOM 7811 O O . GLN A 1 984 ? -10.806 1.786 31.637 1.00 51.97 984 GLN A O 1
ATOM 7816 N N . ARG A 1 985 ? -9.478 1.496 33.426 1.00 60.00 985 ARG A N 1
ATOM 7817 C CA . ARG A 1 985 ? -10.520 1.843 34.405 1.00 60.00 985 ARG A CA 1
ATOM 7818 C C . ARG A 1 985 ? -11.061 3.245 34.148 1.00 60.00 985 ARG A C 1
ATOM 7820 O O . ARG A 1 985 ? -10.314 4.210 33.970 1.00 60.00 985 ARG A O 1
ATOM 7827 N N . SER A 1 986 ? -12.386 3.367 34.133 1.00 68.44 986 SER A N 1
ATOM 7828 C CA . SER A 1 986 ? -13.017 4.661 33.902 1.00 68.44 986 SER A CA 1
ATOM 7829 C C . SER A 1 986 ? -12.761 5.604 35.084 1.00 68.44 986 SER A C 1
ATOM 7831 O O . SER A 1 986 ? -12.558 5.169 36.218 1.00 68.44 986 SER A O 1
ATOM 7833 N N . VAL A 1 987 ? -12.821 6.920 34.851 1.00 71.12 987 VAL A N 1
ATOM 7834 C CA . VAL A 1 987 ? -12.682 7.932 35.921 1.00 71.12 987 VAL A CA 1
ATOM 7835 C C . VAL A 1 987 ? -13.642 7.647 37.086 1.00 71.12 987 VAL A C 1
ATOM 7837 O O . VAL A 1 987 ? -13.303 7.859 38.249 1.00 71.12 987 VAL A O 1
ATOM 7840 N N . VAL A 1 988 ? -14.835 7.118 36.791 1.00 80.12 988 VAL A N 1
ATOM 7841 C CA . VAL A 1 988 ? -15.814 6.735 37.810 1.00 80.12 988 VAL A CA 1
ATOM 7842 C C . VAL A 1 988 ? -15.419 5.480 38.593 1.00 80.12 988 VAL A C 1
ATOM 7844 O O . VAL A 1 988 ? -15.688 5.438 39.793 1.00 80.12 988 VAL A O 1
ATOM 7847 N N . ASP A 1 989 ? -14.737 4.511 37.981 1.00 80.19 989 ASP A N 1
ATOM 7848 C CA . ASP A 1 989 ? -14.225 3.326 38.683 1.00 80.19 989 ASP A CA 1
ATOM 7849 C C . ASP A 1 989 ? -13.096 3.712 39.639 1.00 80.19 989 ASP A C 1
ATOM 7851 O O . ASP A 1 989 ? -13.151 3.351 40.811 1.00 80.19 989 ASP A O 1
ATOM 7855 N N . ASN A 1 990 ? -12.163 4.563 39.196 1.00 76.25 990 ASN A N 1
ATOM 7856 C CA . ASN A 1 990 ? -11.082 5.089 40.039 1.00 76.25 990 ASN A CA 1
ATOM 7857 C C . ASN A 1 990 ? -11.632 5.877 41.240 1.00 76.25 990 ASN A C 1
ATOM 7859 O O . ASN A 1 990 ? -11.188 5.706 42.374 1.00 76.25 990 ASN A O 1
ATOM 7863 N N . ILE A 1 991 ? -12.648 6.721 41.021 1.00 80.31 991 ILE A N 1
ATOM 7864 C CA . ILE A 1 991 ? -13.325 7.435 42.114 1.00 80.31 991 ILE A CA 1
ATOM 7865 C C . ILE A 1 991 ? -14.043 6.448 43.047 1.00 80.31 991 ILE A C 1
ATOM 7867 O O . ILE A 1 991 ? -14.009 6.628 44.263 1.00 80.31 991 ILE A O 1
ATOM 7871 N N . THR A 1 992 ? -14.690 5.413 42.508 1.00 83.31 992 THR A N 1
ATOM 7872 C CA . THR A 1 992 ? -15.411 4.404 43.301 1.00 83.31 992 THR A CA 1
ATOM 7873 C C . THR A 1 992 ? -14.453 3.548 44.131 1.00 83.31 992 THR A C 1
ATOM 7875 O O . THR A 1 992 ? -14.747 3.247 45.284 1.00 83.31 992 THR A O 1
ATOM 7878 N N . GLU A 1 993 ? -13.274 3.228 43.616 1.00 80.81 993 GLU A N 1
ATOM 7879 C CA . GLU A 1 993 ? -12.221 2.544 44.363 1.00 80.81 993 GLU A CA 1
ATOM 7880 C C . GLU A 1 993 ? -11.672 3.411 45.499 1.00 80.81 993 GLU A C 1
ATOM 7882 O O . GLU A 1 993 ? -11.589 2.953 46.636 1.00 80.81 993 GLU A O 1
ATOM 7887 N N . VAL A 1 994 ? -11.444 4.708 45.254 1.00 79.75 994 VAL A N 1
ATOM 7888 C CA . VAL A 1 994 ? -11.142 5.665 46.333 1.00 79.75 994 VAL A CA 1
ATOM 7889 C C . VAL A 1 994 ? -12.284 5.714 47.358 1.00 79.75 994 VAL A C 1
ATOM 7891 O O . VAL A 1 994 ? -12.024 5.854 48.555 1.00 79.75 994 VAL A O 1
ATOM 7894 N N . PHE A 1 995 ? -13.552 5.569 46.937 1.00 82.19 995 PHE A N 1
ATOM 7895 C CA . PHE A 1 995 ? -14.678 5.550 47.880 1.00 82.19 995 PHE A CA 1
ATOM 7896 C C . PHE A 1 995 ? -14.562 4.386 48.850 1.00 82.19 995 PHE A C 1
ATOM 7898 O O . PHE A 1 995 ? -14.721 4.546 50.058 1.00 82.19 995 PHE A O 1
ATOM 7905 N N . VAL A 1 996 ? -14.298 3.222 48.285 1.00 81.56 996 VAL A N 1
ATOM 7906 C CA . VAL A 1 996 ? -14.201 1.939 48.962 1.00 81.56 996 VAL A CA 1
ATOM 7907 C C . VAL A 1 996 ? -12.958 1.921 49.870 1.00 81.56 996 VAL A C 1
ATOM 7909 O O . VAL A 1 996 ? -13.079 1.627 51.059 1.00 81.56 996 VAL A O 1
ATOM 7912 N N . ALA A 1 997 ? -11.807 2.395 49.389 1.00 78.38 997 ALA A N 1
ATOM 7913 C CA . ALA A 1 997 ? -10.580 2.548 50.175 1.00 78.38 997 ALA A CA 1
ATOM 7914 C C . ALA A 1 997 ? -10.755 3.480 51.388 1.00 78.38 997 ALA A C 1
ATOM 7916 O O . ALA A 1 997 ? -10.372 3.132 52.504 1.00 78.38 997 ALA A O 1
ATOM 7917 N N . LEU A 1 998 ? -11.387 4.649 51.210 1.00 80.75 998 LEU A N 1
ATOM 7918 C CA . LEU A 1 998 ? -11.635 5.588 52.313 1.00 80.75 998 LEU A CA 1
ATOM 7919 C C . LEU A 1 998 ? -12.569 5.002 53.377 1.00 80.75 998 LEU A C 1
ATOM 7921 O O . LEU A 1 998 ? -12.408 5.294 54.566 1.00 80.75 998 LEU A O 1
ATOM 7925 N N . ILE A 1 999 ? -13.555 4.197 52.968 1.00 82.00 999 ILE A N 1
ATOM 7926 C CA . ILE A 1 999 ? -14.438 3.487 53.898 1.00 82.00 999 ILE A CA 1
ATOM 7927 C C . ILE A 1 999 ? -13.618 2.497 54.729 1.00 82.00 999 ILE A C 1
ATOM 7929 O O . ILE A 1 999 ? -13.694 2.533 55.956 1.00 82.00 999 ILE A O 1
ATOM 7933 N N . TYR A 1 1000 ? -12.791 1.683 54.074 1.00 79.94 1000 TYR A N 1
ATOM 7934 C CA . TYR A 1 1000 ? -11.945 0.692 54.733 1.00 79.94 1000 TYR A CA 1
ATOM 7935 C C . TYR A 1 1000 ? -10.922 1.309 55.694 1.00 79.94 1000 TYR A C 1
ATOM 7937 O O . TYR A 1 1000 ? -10.823 0.886 56.847 1.00 79.94 1000 TYR A O 1
ATOM 7945 N N . GLU A 1 1001 ? -10.203 2.350 55.269 1.00 74.69 1001 GLU A N 1
ATOM 7946 C CA . GLU A 1 1001 ? -9.260 3.085 56.125 1.00 74.69 1001 GLU A CA 1
ATOM 7947 C C . GLU A 1 1001 ? -9.961 3.684 57.351 1.00 74.69 1001 GLU A C 1
ATOM 7949 O O . GLU A 1 1001 ? -9.426 3.674 58.459 1.00 74.69 1001 GLU A O 1
ATOM 7954 N N . SER A 1 1002 ? -11.202 4.149 57.188 1.00 77.19 1002 SER A N 1
ATOM 7955 C CA . SER A 1 1002 ? -11.993 4.687 58.299 1.00 77.19 1002 SER A CA 1
ATOM 7956 C C . SER A 1 1002 ? -12.423 3.621 59.316 1.00 77.19 1002 SER A C 1
ATOM 7958 O O . SER A 1 1002 ? -12.643 3.964 60.481 1.00 77.19 1002 SER A O 1
ATOM 7960 N N . GLU A 1 1003 ? -12.542 2.355 58.900 1.00 71.88 1003 GLU A N 1
ATOM 7961 C CA . GLU A 1 1003 ? -12.841 1.207 59.771 1.00 71.88 1003 GLU A CA 1
ATOM 7962 C C . GLU A 1 1003 ? -11.586 0.580 60.400 1.00 71.88 1003 GLU A C 1
ATOM 7964 O O . GLU A 1 1003 ? -11.659 0.057 61.516 1.00 71.88 1003 GLU A O 1
ATOM 7969 N N . SER A 1 1004 ? -10.450 0.638 59.700 1.00 63.53 1004 SER A N 1
ATOM 7970 C CA . SER A 1 1004 ? -9.225 -0.097 60.046 1.00 63.53 1004 SER A CA 1
ATOM 7971 C C . SER A 1 1004 ? -8.170 0.747 60.766 1.00 63.53 1004 SER A C 1
ATOM 7973 O O . SER A 1 1004 ? -7.331 0.199 61.482 1.00 63.53 1004 SER A O 1
ATOM 7975 N N . ASN A 1 1005 ? -8.199 2.075 60.612 1.00 64.88 1005 ASN A N 1
ATOM 7976 C CA . ASN A 1 1005 ? -7.145 2.963 61.095 1.00 64.88 1005 ASN A CA 1
ATOM 7977 C C . ASN A 1 1005 ? -7.687 4.054 62.035 1.00 64.88 1005 ASN A C 1
ATOM 7979 O O . ASN A 1 1005 ? -8.142 5.121 61.618 1.00 64.88 1005 ASN A O 1
ATOM 7983 N N . ASP A 1 1006 ? -7.582 3.829 63.349 1.00 60.12 1006 ASP A N 1
ATOM 7984 C CA . ASP A 1 1006 ? -8.040 4.792 64.363 1.00 60.12 1006 ASP A CA 1
ATOM 7985 C C . ASP A 1 1006 ? -7.235 6.102 64.411 1.00 60.12 1006 ASP A C 1
ATOM 7987 O O . ASP A 1 1006 ? -7.657 7.055 65.068 1.00 60.12 1006 ASP A O 1
ATOM 7991 N N . LYS A 1 1007 ? -6.104 6.184 63.694 1.00 56.81 1007 LYS A N 1
ATOM 7992 C CA . LYS A 1 1007 ? -5.270 7.392 63.589 1.00 56.81 1007 LYS A CA 1
ATOM 7993 C C . LYS A 1 1007 ? -5.572 8.244 62.354 1.00 56.81 1007 LYS A C 1
ATOM 7995 O O . LYS A 1 1007 ? -4.926 9.279 62.176 1.00 56.81 1007 LYS A O 1
ATOM 8000 N N . LEU A 1 1008 ? -6.522 7.841 61.506 1.00 63.22 1008 LEU A N 1
ATOM 8001 C CA . LEU A 1 1008 ? -6.939 8.648 60.363 1.00 63.22 1008 LEU A CA 1
ATOM 8002 C C . LEU A 1 1008 ? -7.465 10.004 60.858 1.00 63.22 1008 LEU A C 1
ATOM 8004 O O . LEU A 1 1008 ? -8.230 10.077 61.821 1.00 63.22 1008 LEU A O 1
ATOM 8008 N N . ASN A 1 1009 ? -7.051 11.094 60.211 1.00 66.56 1009 ASN A N 1
ATOM 8009 C CA . ASN A 1 1009 ? -7.486 12.437 60.581 1.00 66.56 1009 ASN A CA 1
ATOM 8010 C C . ASN A 1 1009 ? -9.026 12.509 60.587 1.00 66.56 1009 ASN A C 1
ATOM 8012 O O . ASN A 1 1009 ? -9.666 12.214 59.575 1.00 66.56 1009 ASN A O 1
ATOM 8016 N N . ASN A 1 1010 ? -9.616 12.937 61.713 1.00 66.06 1010 ASN A N 1
ATOM 8017 C CA . ASN A 1 1010 ? -11.072 13.026 61.907 1.00 66.06 1010 ASN A CA 1
ATOM 8018 C C . ASN A 1 1010 ? -11.793 13.815 60.799 1.00 66.06 1010 ASN A C 1
ATOM 8020 O O . ASN A 1 1010 ? -12.987 13.625 60.594 1.00 66.06 1010 ASN A O 1
ATOM 8024 N N . ASN A 1 1011 ? -11.080 14.674 60.066 1.00 68.06 1011 ASN A N 1
ATOM 8025 C CA . ASN A 1 1011 ? -11.616 15.429 58.936 1.00 68.06 1011 ASN A CA 1
ATOM 8026 C C . ASN A 1 1011 ? -11.952 14.590 57.688 1.00 68.06 1011 ASN A C 1
ATOM 8028 O O . ASN A 1 1011 ? -12.691 15.094 56.841 1.00 68.06 1011 ASN A O 1
ATOM 8032 N N . TYR A 1 1012 ? -11.420 13.369 57.558 1.00 74.06 1012 TYR A N 1
ATOM 8033 C CA . TYR A 1 1012 ? -11.670 12.472 56.416 1.00 74.06 1012 TYR A CA 1
ATOM 8034 C C . TYR A 1 1012 ? -12.269 11.122 56.828 1.00 74.06 1012 TYR A C 1
ATOM 8036 O O . TYR A 1 1012 ? -12.570 10.301 55.967 1.00 74.06 1012 TYR A O 1
ATOM 8044 N N . LYS A 1 1013 ? -12.459 10.894 58.136 1.00 80.19 1013 LYS A N 1
ATOM 8045 C CA . LYS A 1 1013 ? -13.000 9.642 58.666 1.00 80.19 1013 LYS A CA 1
ATOM 8046 C C . LYS A 1 1013 ? -14.478 9.504 58.305 1.00 80.19 1013 LYS A C 1
ATOM 8048 O O . LYS A 1 1013 ? -15.325 10.298 58.719 1.00 80.19 1013 LYS A O 1
ATOM 8053 N N . LEU A 1 1014 ? -14.794 8.461 57.551 1.00 82.56 1014 LEU A N 1
ATOM 8054 C CA . LEU A 1 1014 ? -16.151 8.092 57.192 1.00 82.56 1014 LEU A CA 1
ATOM 8055 C C . LEU A 1 1014 ? -16.766 7.250 58.304 1.00 82.56 1014 LEU A C 1
ATOM 8057 O O . LEU A 1 1014 ? -16.304 6.167 58.646 1.00 82.56 1014 LEU A O 1
ATOM 8061 N N . VAL A 1 1015 ? -17.847 7.768 58.869 1.00 82.06 1015 VAL A N 1
ATOM 8062 C CA . VAL A 1 1015 ? -18.585 7.121 59.959 1.00 82.06 1015 VAL A CA 1
ATOM 8063 C C . VAL A 1 1015 ? -19.712 6.245 59.403 1.00 82.06 1015 VAL A C 1
ATOM 8065 O O . VAL A 1 1015 ? -20.582 6.751 58.680 1.00 82.06 1015 VAL A O 1
ATOM 8068 N N . SER A 1 1016 ? -19.705 4.960 59.770 1.00 79.00 1016 SER A N 1
ATOM 8069 C CA . SER A 1 1016 ? -20.799 4.015 59.504 1.00 79.00 1016 SER A CA 1
ATOM 8070 C C . SER A 1 1016 ? -22.115 4.508 60.119 1.00 79.00 1016 SER A C 1
ATOM 8072 O O . SER A 1 1016 ? -22.125 5.253 61.097 1.00 79.00 1016 SER A O 1
ATOM 8074 N N . GLU A 1 1017 ? -23.240 4.173 59.496 1.00 81.31 1017 GLU A N 1
ATOM 8075 C CA . GLU A 1 1017 ? -24.584 4.679 59.817 1.00 81.31 1017 GLU A CA 1
ATOM 8076 C C . GLU A 1 1017 ? -24.788 6.199 59.610 1.00 81.31 1017 GLU A C 1
ATOM 8078 O O . GLU A 1 1017 ? -25.891 6.713 59.794 1.00 81.31 1017 GLU A O 1
ATOM 8083 N N . THR A 1 1018 ? -23.766 6.934 59.158 1.00 80.19 1018 THR A N 1
ATOM 8084 C CA . THR A 1 1018 ? -23.851 8.378 58.862 1.00 80.19 1018 THR A CA 1
ATOM 8085 C C . THR A 1 1018 ? -23.511 8.681 57.402 1.00 80.19 1018 THR A C 1
ATOM 8087 O O . THR A 1 1018 ? -24.276 9.348 56.698 1.00 80.19 1018 THR A O 1
ATOM 8090 N N . HIS A 1 1019 ? -22.366 8.181 56.935 1.00 85.12 1019 HIS A N 1
ATOM 8091 C CA . HIS A 1 1019 ? -21.856 8.413 55.580 1.00 85.12 1019 HIS A CA 1
ATOM 8092 C C . HIS A 1 1019 ? -22.100 7.220 54.662 1.00 85.12 1019 HIS A C 1
ATOM 8094 O O . HIS A 1 1019 ? -22.425 7.411 53.491 1.00 85.12 1019 HIS A O 1
ATOM 8100 N N . TYR A 1 1020 ? -21.992 6.007 55.196 1.00 86.31 1020 TYR A N 1
ATOM 8101 C CA . TYR A 1 1020 ? -22.270 4.771 54.480 1.00 86.31 1020 TYR A CA 1
ATOM 8102 C C . TYR A 1 1020 ? -22.903 3.733 55.414 1.00 86.31 1020 TYR A C 1
ATOM 8104 O O . TYR A 1 1020 ? -22.890 3.889 56.636 1.00 86.31 1020 TYR A O 1
ATOM 8112 N N . TYR A 1 1021 ? -23.483 2.688 54.831 1.00 86.56 1021 TYR A N 1
ATOM 8113 C CA . TYR A 1 1021 ? -23.991 1.518 55.539 1.00 86.56 1021 TYR A CA 1
ATOM 8114 C C . TYR A 1 1021 ? -23.936 0.294 54.621 1.00 86.56 1021 TYR A C 1
ATOM 8116 O O . TYR A 1 1021 ? -24.379 0.367 53.473 1.00 86.56 1021 TYR A O 1
ATOM 8124 N N . VAL A 1 1022 ? -23.420 -0.824 55.130 1.00 84.25 1022 VAL A N 1
ATOM 8125 C CA . VAL A 1 1022 ? -23.348 -2.100 54.405 1.00 84.25 1022 VAL A CA 1
ATOM 8126 C C . VAL A 1 1022 ? -24.496 -2.996 54.857 1.00 84.25 1022 VAL A C 1
ATOM 8128 O O . VAL A 1 1022 ? -24.694 -3.206 56.054 1.00 84.25 1022 VAL A O 1
ATOM 8131 N N . LYS A 1 1023 ? -25.271 -3.527 53.907 1.00 82.31 1023 LYS A N 1
ATOM 8132 C CA . LYS A 1 1023 ? -26.364 -4.470 54.178 1.00 82.31 1023 LYS A CA 1
ATOM 8133 C C . LYS A 1 1023 ? -26.340 -5.624 53.177 1.00 82.31 1023 LYS A C 1
ATOM 8135 O O . LYS A 1 1023 ? -26.877 -5.501 52.078 1.00 82.31 1023 LYS A O 1
ATOM 8140 N N . GLY A 1 1024 ? -25.793 -6.772 53.575 1.00 82.25 1024 GLY A N 1
ATOM 8141 C CA . GLY A 1 1024 ? -25.649 -7.916 52.666 1.00 82.25 1024 GLY A CA 1
ATOM 8142 C C . GLY A 1 1024 ? -24.750 -7.547 51.482 1.00 82.25 1024 GLY A C 1
ATOM 8143 O O . GLY A 1 1024 ? -23.653 -7.054 51.703 1.00 82.25 1024 GLY A O 1
ATOM 8144 N N . ASN A 1 1025 ? -25.234 -7.723 50.246 1.00 85.62 1025 ASN A N 1
ATOM 8145 C CA . ASN A 1 1025 ? -24.507 -7.331 49.027 1.00 85.62 1025 ASN A CA 1
ATOM 8146 C C . ASN A 1 1025 ? -24.603 -5.822 48.698 1.00 85.62 1025 ASN A C 1
ATOM 8148 O O . ASN A 1 1025 ? -24.034 -5.383 47.707 1.00 85.62 1025 ASN A O 1
ATOM 8152 N N . GLU A 1 1026 ? -25.337 -5.013 49.471 1.00 89.00 1026 GLU A N 1
ATOM 8153 C CA . GLU A 1 1026 ? -25.534 -3.588 49.172 1.00 89.00 1026 GLU A CA 1
ATOM 8154 C C . GLU A 1 1026 ? -24.608 -2.685 49.997 1.00 89.00 1026 GLU A C 1
ATOM 8156 O O . GLU A 1 1026 ? -24.735 -2.607 51.224 1.00 89.00 1026 GLU A O 1
ATOM 8161 N N . LEU A 1 1027 ? -23.772 -1.898 49.319 1.00 89.38 1027 LEU A N 1
ATOM 8162 C CA . LEU A 1 1027 ? -23.096 -0.736 49.887 1.00 89.38 1027 LEU A CA 1
ATOM 8163 C C . LEU A 1 1027 ? -23.941 0.519 49.639 1.00 89.38 1027 LEU A C 1
ATOM 8165 O O . LEU A 1 1027 ? -24.153 0.936 48.500 1.00 89.38 1027 LEU A O 1
ATOM 8169 N N . ARG A 1 1028 ? -24.439 1.140 50.711 1.00 89.88 1028 ARG A N 1
ATOM 8170 C CA . ARG A 1 1028 ? -25.278 2.346 50.647 1.00 89.88 1028 ARG A CA 1
ATOM 8171 C C . ARG A 1 1028 ? -24.470 3.560 51.067 1.00 89.88 1028 ARG A C 1
ATOM 8173 O O . ARG A 1 1028 ? -24.023 3.619 52.204 1.00 89.88 1028 ARG A O 1
ATOM 8180 N N . ILE A 1 1029 ? -24.342 4.553 50.194 1.00 88.38 1029 ILE A N 1
ATOM 8181 C CA . ILE A 1 1029 ? -23.524 5.749 50.422 1.00 88.38 1029 ILE A CA 1
ATOM 8182 C C . ILE A 1 1029 ? -24.408 6.994 50.397 1.00 88.38 1029 ILE A C 1
ATOM 8184 O O . ILE A 1 1029 ? -25.114 7.251 49.418 1.00 88.38 1029 ILE A O 1
ATOM 8188 N N . ASN A 1 1030 ? -24.330 7.824 51.438 1.00 88.31 1030 ASN A N 1
ATOM 8189 C CA . ASN A 1 1030 ? -24.876 9.178 51.413 1.00 88.31 1030 ASN A CA 1
ATOM 8190 C C . ASN A 1 1030 ? -24.002 10.058 50.514 1.00 88.31 1030 ASN A C 1
ATOM 8192 O O . ASN A 1 1030 ? -23.092 10.749 50.971 1.00 88.31 1030 ASN A O 1
ATOM 8196 N N . LEU A 1 1031 ? -24.300 10.044 49.215 1.00 85.06 1031 LEU A N 1
ATOM 8197 C CA . LEU A 1 1031 ? -23.479 10.699 48.198 1.00 85.06 1031 LEU A CA 1
ATOM 8198 C C . LEU A 1 1031 ? -23.255 12.195 48.481 1.00 85.06 1031 LEU A C 1
ATOM 8200 O O . LEU A 1 1031 ? -22.249 12.758 48.073 1.00 85.06 1031 LEU A O 1
ATOM 8204 N N . SER A 1 1032 ? -24.181 12.867 49.172 1.00 83.06 1032 SER A N 1
ATOM 8205 C CA . SER A 1 1032 ? -24.058 14.298 49.473 1.00 83.06 1032 SER A CA 1
ATOM 8206 C C . SER A 1 1032 ? -22.979 14.607 50.507 1.00 83.06 1032 SER A C 1
ATOM 8208 O O . SER A 1 1032 ? -22.183 15.512 50.276 1.00 83.06 1032 SER A O 1
ATOM 8210 N N . SER A 1 1033 ? -22.964 13.888 51.632 1.00 83.19 1033 SER A N 1
ATOM 8211 C CA . SER A 1 1033 ? -21.967 14.097 52.687 1.00 83.19 1033 SER A CA 1
ATOM 8212 C C . SER A 1 1033 ? -20.617 13.514 52.285 1.00 83.19 1033 SER A C 1
ATOM 8214 O O . SER A 1 1033 ? -19.588 14.160 52.461 1.00 83.19 1033 SER A O 1
ATOM 8216 N N . PHE A 1 1034 ? -20.635 12.343 51.651 1.00 82.69 1034 PHE A N 1
ATOM 8217 C CA . PHE A 1 1034 ? -19.436 11.670 51.174 1.00 82.69 1034 PHE A CA 1
ATOM 8218 C C . PHE A 1 1034 ? -18.657 12.520 50.165 1.00 82.69 1034 PHE A C 1
ATOM 8220 O O . PHE A 1 1034 ? -17.454 12.718 50.303 1.00 82.69 1034 PHE A O 1
ATOM 8227 N N . TYR A 1 1035 ? -19.345 13.075 49.163 1.00 85.50 1035 TYR A N 1
ATOM 8228 C CA . TYR A 1 1035 ? -18.689 13.825 48.094 1.00 85.50 1035 TYR A CA 1
ATOM 8229 C C . TYR A 1 1035 ? -17.984 15.097 48.602 1.00 85.50 1035 TYR A C 1
ATOM 8231 O O . TYR A 1 1035 ? -16.983 15.521 48.027 1.00 85.50 1035 TYR A O 1
ATOM 8239 N N . GLN A 1 1036 ? -18.456 15.699 49.702 1.00 84.88 1036 GLN A N 1
ATOM 8240 C CA . GLN A 1 1036 ? -17.735 16.810 50.336 1.00 84.88 1036 GLN A CA 1
ATOM 8241 C C . GLN A 1 1036 ? -16.422 16.356 50.981 1.00 84.88 1036 GLN A C 1
ATOM 8243 O O . GLN A 1 1036 ? -15.415 17.053 50.851 1.00 84.88 1036 GLN A O 1
ATOM 8248 N N . ILE A 1 1037 ? -16.430 15.192 51.637 1.00 85.31 1037 ILE A N 1
ATOM 8249 C CA . ILE A 1 1037 ? -15.238 14.598 52.253 1.00 85.31 1037 ILE A CA 1
ATOM 8250 C C . ILE A 1 1037 ? -14.221 14.227 51.174 1.00 85.31 1037 ILE A C 1
ATOM 8252 O O . ILE A 1 1037 ? -13.064 14.619 51.285 1.00 85.31 1037 ILE A O 1
ATOM 8256 N N . LEU A 1 1038 ? -14.669 13.584 50.092 1.00 82.81 1038 LEU A N 1
ATOM 8257 C CA . LEU A 1 1038 ? -13.834 13.266 48.933 1.00 82.81 1038 LEU A CA 1
ATOM 8258 C C . LEU A 1 1038 ? -13.165 14.520 48.359 1.00 82.81 1038 LEU A C 1
ATOM 8260 O O . LEU A 1 1038 ? -11.951 14.560 48.220 1.00 82.81 1038 LEU A O 1
ATOM 8264 N N . LYS A 1 1039 ? -13.939 15.573 48.060 1.00 84.19 1039 LYS A N 1
ATOM 8265 C CA . LYS A 1 1039 ? -13.398 16.804 47.462 1.00 84.19 1039 LYS A CA 1
ATOM 8266 C C . LYS A 1 1039 ? -12.342 17.461 48.356 1.00 84.19 1039 LYS A C 1
ATOM 8268 O O . LYS A 1 1039 ? -11.384 18.044 47.854 1.00 84.19 1039 LYS A O 1
ATOM 8273 N N . LYS A 1 1040 ? -12.528 17.375 49.676 1.00 83.44 1040 LYS A N 1
ATOM 8274 C CA . LYS A 1 1040 ? -11.562 17.861 50.662 1.00 83.44 1040 LYS A CA 1
ATOM 8275 C C . LYS A 1 1040 ? -10.308 16.980 50.689 1.00 83.44 1040 LYS A C 1
ATOM 8277 O O . LYS A 1 1040 ? -9.212 17.514 50.598 1.00 83.44 1040 LYS A O 1
ATOM 8282 N N . TRP A 1 1041 ? -10.472 15.657 50.729 1.00 83.38 1041 TRP A N 1
ATOM 8283 C CA . TRP A 1 1041 ? -9.371 14.693 50.691 1.00 83.38 1041 TRP A CA 1
ATOM 8284 C C . TRP A 1 1041 ? -8.524 14.849 49.420 1.00 83.38 1041 TRP A C 1
ATOM 8286 O O . TRP A 1 1041 ? -7.320 15.047 49.517 1.00 83.38 1041 TRP A O 1
ATOM 8296 N N . CYS A 1 1042 ? -9.147 14.902 48.239 1.00 80.00 1042 CYS A N 1
ATOM 8297 C CA . CYS A 1 1042 ? -8.436 15.083 46.973 1.00 80.00 1042 CYS A CA 1
ATOM 8298 C C . CYS A 1 1042 ? -7.644 16.399 46.918 1.00 80.00 1042 CYS A C 1
ATOM 8300 O O . CYS A 1 1042 ? -6.546 16.436 46.369 1.00 80.00 1042 CYS A O 1
ATOM 8302 N N . LYS A 1 1043 ? -8.183 17.482 47.496 1.00 80.56 1043 LYS A N 1
ATOM 8303 C CA . LYS A 1 1043 ? -7.490 18.774 47.575 1.00 80.56 1043 LYS A CA 1
ATOM 8304 C C . LYS A 1 1043 ? -6.273 18.703 48.503 1.00 80.56 1043 LYS A C 1
ATOM 8306 O O . LYS A 1 1043 ? -5.200 19.182 48.137 1.00 80.56 1043 LYS A O 1
ATOM 8311 N N . ASP A 1 1044 ? -6.449 18.118 49.684 1.00 79.88 1044 ASP A N 1
ATOM 8312 C CA . ASP A 1 1044 ? -5.438 18.107 50.744 1.00 79.88 1044 ASP A CA 1
ATOM 8313 C C . ASP A 1 1044 ? -4.305 17.097 50.467 1.00 79.88 1044 ASP A C 1
ATOM 8315 O O . ASP A 1 1044 ? -3.171 17.345 50.864 1.00 79.88 1044 ASP A O 1
ATOM 8319 N N . TYR A 1 1045 ? -4.589 16.007 49.741 1.00 77.12 1045 TYR A N 1
ATOM 8320 C CA . TYR A 1 1045 ? -3.617 14.973 49.346 1.00 77.12 1045 TYR A CA 1
ATOM 8321 C C . TYR A 1 1045 ? -3.100 15.112 47.905 1.00 77.12 1045 TYR A C 1
ATOM 8323 O O . TYR A 1 1045 ? -2.363 14.246 47.447 1.00 77.12 1045 TYR A O 1
ATOM 8331 N N . HIS A 1 1046 ? -3.473 16.187 47.200 1.00 73.12 1046 HIS A N 1
ATOM 8332 C CA . HIS A 1 1046 ? -3.057 16.461 45.814 1.00 73.12 1046 HIS A CA 1
ATOM 8333 C C . HIS A 1 1046 ? -3.319 15.271 44.880 1.00 73.12 1046 HIS A C 1
ATOM 8335 O O . HIS A 1 1046 ? -2.430 14.786 44.195 1.00 73.12 1046 HIS A O 1
ATOM 8341 N N . PHE A 1 1047 ? -4.554 14.776 44.895 1.00 74.50 1047 PHE A N 1
ATOM 8342 C CA . PHE A 1 1047 ? -4.965 13.662 44.048 1.00 74.50 1047 PHE A CA 1
ATOM 8343 C C . PHE A 1 1047 ? -4.775 14.004 42.560 1.00 74.50 1047 PHE A C 1
ATOM 8345 O O . PHE A 1 1047 ? -5.387 14.953 42.072 1.00 74.50 1047 PHE A O 1
ATOM 8352 N N . ASP A 1 1048 ? -3.964 13.209 41.857 1.00 59.94 1048 ASP A N 1
ATOM 8353 C CA . ASP A 1 1048 ? -3.595 13.412 40.445 1.00 59.94 1048 ASP A CA 1
ATOM 8354 C C . ASP A 1 1048 ? -4.695 13.001 39.437 1.00 59.94 1048 ASP A C 1
ATOM 8356 O O . ASP A 1 1048 ? -4.546 13.206 38.233 1.00 59.94 1048 ASP A O 1
ATOM 8360 N N . GLY A 1 1049 ? -5.815 12.428 39.898 1.00 66.19 1049 GLY A N 1
ATOM 8361 C CA . GLY A 1 1049 ? -6.925 11.995 39.037 1.00 66.19 1049 GLY A CA 1
ATOM 8362 C C . GLY A 1 1049 ? -8.011 13.057 38.798 1.00 66.19 1049 GLY A C 1
ATOM 8363 O O . GLY A 1 1049 ? -8.206 13.984 39.587 1.00 66.19 1049 GLY A O 1
ATOM 8364 N N . GLU A 1 1050 ? -8.786 12.897 37.717 1.00 71.19 1050 GLU A N 1
ATOM 8365 C CA . GLU A 1 1050 ? -9.911 13.786 37.391 1.00 71.19 1050 GLU A CA 1
ATOM 8366 C C . GLU A 1 1050 ? -11.042 13.680 38.435 1.00 71.19 1050 GLU A C 1
ATOM 8368 O O . GLU A 1 1050 ? -11.585 12.606 38.695 1.00 71.19 1050 GLU A O 1
ATOM 8373 N N . ILE A 1 1051 ? -11.448 14.814 39.021 1.00 77.62 1051 ILE A N 1
ATOM 8374 C CA . ILE A 1 1051 ? -12.544 14.877 40.000 1.00 77.62 1051 ILE A CA 1
ATOM 8375 C C . ILE A 1 1051 ? -13.838 15.292 39.295 1.00 77.62 1051 ILE A C 1
ATOM 8377 O O . ILE A 1 1051 ? -14.104 16.478 39.077 1.00 77.62 1051 ILE A O 1
ATOM 8381 N N . LEU A 1 1052 ? -14.694 14.316 38.997 1.00 80.19 1052 LEU A N 1
ATOM 8382 C CA . LEU A 1 1052 ? -16.008 14.561 38.396 1.00 80.19 1052 LEU A CA 1
ATOM 8383 C C . LEU A 1 1052 ? -16.911 15.377 39.321 1.00 80.19 1052 LEU A C 1
ATOM 8385 O O . LEU A 1 1052 ? -16.962 15.121 40.523 1.00 80.19 1052 LEU A O 1
ATOM 8389 N N . SER A 1 1053 ? -17.713 16.292 38.762 1.00 83.75 1053 SER A N 1
ATOM 8390 C CA . SER A 1 1053 ? -18.787 16.971 39.508 1.00 83.75 1053 SER A CA 1
ATOM 8391 C C . SER A 1 1053 ? -19.815 15.965 40.050 1.00 83.75 1053 SER A C 1
ATOM 8393 O O . SER A 1 1053 ? -20.078 14.945 39.420 1.00 83.75 1053 SER A O 1
ATOM 8395 N N . LYS A 1 1054 ? -20.466 16.248 41.187 1.00 83.19 1054 LYS A N 1
ATOM 8396 C CA . LYS A 1 1054 ? -21.471 15.338 41.778 1.00 83.19 1054 LYS A CA 1
ATOM 8397 C C . LYS A 1 1054 ? -22.572 14.887 40.787 1.00 83.19 1054 LYS A C 1
ATOM 8399 O O . LYS A 1 1054 ? -22.892 13.697 40.793 1.00 83.19 1054 LYS A O 1
ATOM 8404 N N . PRO A 1 1055 ? -23.155 15.760 39.934 1.00 83.81 1055 PRO A N 1
ATOM 8405 C CA . PRO A 1 1055 ? -24.110 15.327 38.909 1.00 83.81 1055 PRO A CA 1
ATOM 8406 C C . PRO A 1 1055 ? -23.482 14.443 37.823 1.00 83.81 1055 PRO A C 1
ATOM 8408 O O . PRO A 1 1055 ? -24.111 13.472 37.409 1.00 83.81 1055 PRO A O 1
ATOM 8411 N N . ALA A 1 1056 ? -22.254 14.747 37.383 1.00 80.25 1056 ALA A N 1
ATOM 8412 C CA . ALA A 1 1056 ? -21.537 13.950 36.386 1.00 80.25 1056 ALA A CA 1
ATOM 8413 C C . ALA A 1 1056 ? -21.166 12.565 36.931 1.00 80.25 1056 ALA A C 1
ATOM 8415 O O . ALA A 1 1056 ? -21.418 11.565 36.266 1.00 80.25 1056 ALA A O 1
ATOM 8416 N N . LEU A 1 1057 ? -20.681 12.504 38.174 1.00 84.00 1057 LEU A N 1
ATOM 8417 C CA . LEU A 1 1057 ? -20.399 11.262 38.883 1.00 84.00 1057 LEU A CA 1
ATOM 8418 C C . LEU A 1 1057 ? -21.658 10.394 38.980 1.00 84.00 1057 LEU A C 1
ATOM 8420 O O . LEU A 1 1057 ? -21.639 9.233 38.599 1.00 84.00 1057 LEU A O 1
ATOM 8424 N N . LEU A 1 1058 ? -22.788 10.962 39.417 1.00 86.69 1058 LEU A N 1
ATOM 8425 C CA . LEU A 1 1058 ? -24.045 10.215 39.495 1.00 86.69 1058 LEU A CA 1
ATOM 8426 C C . LEU A 1 1058 ? -24.532 9.743 38.115 1.00 86.69 1058 LEU A C 1
ATOM 8428 O O . LEU A 1 1058 ? -25.084 8.651 38.008 1.00 86.69 1058 LEU A O 1
ATOM 8432 N N . LYS A 1 1059 ? -24.349 10.555 37.066 1.00 83.69 1059 LYS A N 1
ATOM 8433 C CA . LYS A 1 1059 ? -24.705 10.190 35.689 1.00 83.69 1059 LYS A CA 1
ATOM 8434 C C . LYS A 1 1059 ? -23.871 9.006 35.193 1.00 83.69 1059 LYS A C 1
ATOM 8436 O O . LYS A 1 1059 ? -24.449 8.099 34.612 1.00 83.69 1059 LYS A O 1
ATOM 8441 N N . GLN A 1 1060 ? -22.563 9.011 35.444 1.00 85.88 1060 GLN A N 1
ATOM 8442 C CA . GLN A 1 1060 ? -21.657 7.943 35.017 1.00 85.88 1060 GLN A CA 1
ATOM 8443 C C . GLN A 1 1060 ? -21.813 6.673 35.857 1.00 85.88 1060 GLN A C 1
ATOM 8445 O O . GLN A 1 1060 ? -21.852 5.591 35.293 1.00 85.88 1060 GLN A O 1
ATOM 8450 N N . ILE A 1 1061 ? -22.000 6.774 37.180 1.00 88.06 1061 ILE A N 1
ATOM 8451 C CA . ILE A 1 1061 ? -22.241 5.587 38.018 1.00 88.06 1061 ILE A CA 1
ATOM 8452 C C . ILE A 1 1061 ? -23.517 4.858 37.573 1.00 88.06 1061 ILE A C 1
ATOM 8454 O O . ILE A 1 1061 ? -23.552 3.637 37.573 1.00 88.06 1061 ILE A O 1
ATOM 8458 N N . ARG A 1 1062 ? -24.562 5.575 37.136 1.00 88.31 1062 ARG A N 1
ATOM 8459 C CA . ARG A 1 1062 ? -25.818 4.954 36.671 1.00 88.31 1062 ARG A CA 1
ATOM 8460 C C . ARG A 1 1062 ? -25.665 4.035 35.458 1.00 88.31 1062 ARG A C 1
ATOM 8462 O O . ARG A 1 1062 ? -26.551 3.213 35.251 1.00 88.31 1062 ARG A O 1
ATOM 8469 N N . SER A 1 1063 ? -24.612 4.195 34.658 1.00 82.75 1063 SER A N 1
ATOM 8470 C CA . SER A 1 1063 ? -24.323 3.317 33.518 1.00 82.75 1063 SER A CA 1
ATOM 8471 C C . SER A 1 1063 ? -23.407 2.144 33.872 1.00 82.75 1063 SER A C 1
ATOM 8473 O O . SER A 1 1063 ? -23.099 1.351 32.990 1.00 82.75 1063 SER A O 1
ATOM 8475 N N . GLN A 1 1064 ? -22.965 2.033 35.128 1.00 86.69 1064 GLN A N 1
ATOM 8476 C CA . GLN A 1 1064 ? -22.047 0.986 35.566 1.00 86.69 1064 GLN A CA 1
ATOM 8477 C C . GLN A 1 1064 ? -22.791 -0.269 36.040 1.00 86.69 1064 GLN A C 1
ATOM 8479 O O . GLN A 1 1064 ? -23.857 -0.153 36.651 1.00 86.69 1064 GLN A O 1
ATOM 8484 N N . PRO A 1 1065 ? -22.230 -1.473 35.818 1.00 83.94 1065 PRO A N 1
ATOM 8485 C CA . PRO A 1 1065 ? -22.888 -2.741 36.149 1.00 83.94 1065 PRO A CA 1
ATOM 8486 C C . PRO A 1 1065 ? -23.092 -2.938 37.658 1.00 83.94 1065 PRO A C 1
ATOM 8488 O O . PRO A 1 1065 ? -24.000 -3.652 38.071 1.00 83.94 1065 PRO A O 1
ATOM 8491 N N . TYR A 1 1066 ? -22.289 -2.273 38.491 1.00 89.62 1066 TYR A N 1
ATOM 8492 C CA . TYR A 1 1066 ? -22.400 -2.318 39.948 1.00 89.62 1066 TYR A CA 1
ATOM 8493 C C . TYR A 1 1066 ? -23.408 -1.322 40.541 1.00 89.62 1066 TYR A C 1
ATOM 8495 O O . TYR A 1 1066 ? -23.592 -1.285 41.761 1.00 89.62 1066 TYR A O 1
ATOM 8503 N N . PHE A 1 1067 ? -24.074 -0.501 39.723 1.00 91.88 1067 PHE A N 1
ATOM 8504 C CA . PHE A 1 1067 ? -25.127 0.395 40.192 1.00 91.88 1067 PHE A CA 1
ATOM 8505 C C . PHE A 1 1067 ? -26.452 -0.344 40.374 1.00 91.88 1067 PHE A C 1
ATOM 8507 O O . PHE A 1 1067 ? -27.004 -0.903 39.432 1.00 91.88 1067 PHE A O 1
ATOM 8514 N N . ILE A 1 1068 ? -27.017 -0.262 41.580 1.00 90.44 1068 ILE A N 1
ATOM 8515 C CA . ILE A 1 1068 ? -28.331 -0.841 41.876 1.00 90.44 1068 ILE A CA 1
ATOM 8516 C C . ILE A 1 1068 ? -29.409 0.247 41.815 1.00 90.44 1068 ILE A C 1
ATOM 8518 O O . ILE A 1 1068 ? -30.340 0.177 41.015 1.00 90.44 1068 ILE A O 1
ATOM 8522 N N . HIS A 1 1069 ? -29.307 1.281 42.659 1.00 88.00 1069 HIS A N 1
ATOM 8523 C CA . HIS A 1 1069 ? -30.322 2.337 42.755 1.00 88.00 1069 HIS A CA 1
ATOM 8524 C C . HIS A 1 1069 ? -29.771 3.664 43.294 1.00 88.00 1069 HIS A C 1
ATOM 8526 O O . HIS A 1 1069 ? -28.796 3.707 44.042 1.00 88.00 1069 HIS A O 1
ATOM 8532 N N . TYR A 1 1070 ? -30.485 4.759 43.004 1.00 89.62 1070 TYR A N 1
ATOM 8533 C CA . TYR A 1 1070 ? -30.312 6.051 43.674 1.00 89.62 1070 TYR A CA 1
ATOM 8534 C C . TYR A 1 1070 ? -31.644 6.514 44.267 1.00 89.62 1070 TYR A C 1
ATOM 8536 O O . TYR A 1 1070 ? -32.492 7.059 43.560 1.00 89.62 1070 TYR A O 1
ATOM 8544 N N . LYS A 1 1071 ? -31.861 6.254 45.558 1.00 86.62 1071 LYS A N 1
ATOM 8545 C CA . LYS A 1 1071 ? -33.144 6.514 46.233 1.00 86.62 1071 LYS A CA 1
ATOM 8546 C C . LYS A 1 1071 ? -32.950 6.902 47.690 1.00 86.62 1071 LYS A C 1
ATOM 8548 O O . LYS A 1 1071 ? -31.879 6.696 48.257 1.00 86.62 1071 LYS A O 1
ATOM 8553 N N . LYS A 1 1072 ? -33.998 7.439 48.321 1.00 80.69 1072 LYS A N 1
ATOM 8554 C CA . LYS A 1 1072 ? -34.021 7.575 49.783 1.00 80.69 1072 LYS A CA 1
ATOM 8555 C C . LYS A 1 1072 ? -33.904 6.182 50.393 1.00 80.69 1072 LYS A C 1
ATOM 8557 O O . LYS A 1 1072 ? -34.786 5.349 50.192 1.00 80.69 1072 LYS A O 1
ATOM 8562 N N . ALA A 1 1073 ? -32.811 5.927 51.099 1.00 74.94 1073 ALA A N 1
ATOM 8563 C CA . ALA A 1 1073 ? -32.553 4.638 51.717 1.00 74.94 1073 ALA A CA 1
ATOM 8564 C C . ALA A 1 1073 ? -32.125 4.824 53.168 1.00 74.94 1073 ALA A C 1
ATOM 8566 O O . ALA A 1 1073 ? -31.620 5.869 53.576 1.00 74.94 1073 ALA A O 1
ATOM 8567 N N . GLN A 1 1074 ? -32.397 3.803 53.967 1.00 72.31 1074 GLN A N 1
ATOM 8568 C CA . GLN A 1 1074 ? -32.095 3.819 55.384 1.00 72.31 1074 GLN A CA 1
ATOM 8569 C C . GLN A 1 1074 ? -30.595 3.563 55.587 1.00 72.31 1074 GLN A C 1
ATOM 8571 O O . GLN A 1 1074 ? -30.108 2.495 55.208 1.00 72.31 1074 GLN A O 1
ATOM 8576 N N . ILE A 1 1075 ? -29.902 4.551 56.162 1.00 72.00 1075 ILE A N 1
ATOM 8577 C CA . ILE A 1 1075 ? -28.512 4.451 56.643 1.00 72.00 1075 ILE A CA 1
ATOM 8578 C C . ILE A 1 1075 ? -28.486 4.233 58.176 1.00 72.00 1075 ILE A C 1
ATOM 8580 O O . ILE A 1 1075 ? -27.526 3.686 58.692 1.00 72.00 1075 ILE A O 1
ATOM 8584 N N . MET A 1 1076 ? -29.571 4.562 58.902 1.00 61.97 1076 MET A N 1
ATOM 8585 C CA . MET A 1 1076 ? -29.697 4.356 60.359 1.00 61.97 1076 MET A CA 1
ATOM 8586 C C . MET A 1 1076 ? -30.904 3.478 60.732 1.00 61.97 1076 MET A C 1
ATOM 8588 O O . MET A 1 1076 ? -32.001 3.733 60.228 1.00 61.97 1076 MET A O 1
ATOM 8592 N N . PRO A 1 1077 ? -30.800 2.545 61.697 1.00 52.97 1077 PRO A N 1
ATOM 8593 C CA . PRO A 1 1077 ? -31.865 1.586 62.014 1.00 52.97 1077 PRO A CA 1
ATOM 8594 C C . PRO A 1 1077 ? -33.187 2.164 62.574 1.00 52.97 1077 PRO A C 1
ATOM 8596 O O . PRO A 1 1077 ? -34.163 1.426 62.655 1.00 52.97 1077 PRO A O 1
ATOM 8599 N N . LYS A 1 1078 ? -33.284 3.459 62.933 1.00 50.22 1078 LYS A N 1
ATOM 8600 C CA . LYS A 1 1078 ? -34.416 3.994 63.735 1.00 50.22 1078 LYS A CA 1
ATOM 8601 C C . LYS A 1 1078 ? -35.268 5.141 63.141 1.00 50.22 1078 LYS A C 1
ATOM 8603 O O . LYS A 1 1078 ? -36.057 5.721 63.882 1.00 50.22 1078 LYS A O 1
ATOM 8608 N N . LYS A 1 1079 ? -35.196 5.474 61.841 1.00 48.03 1079 LYS A N 1
ATOM 8609 C CA . LYS A 1 1079 ? -36.140 6.434 61.208 1.00 48.03 1079 LYS A CA 1
ATOM 8610 C C . LYS A 1 1079 ? -36.585 5.998 59.797 1.00 48.03 1079 LYS A C 1
ATOM 8612 O O . LYS A 1 1079 ? -35.714 5.743 58.965 1.00 48.03 1079 LYS A O 1
ATOM 8617 N N . PRO A 1 1080 ? -37.899 5.954 59.491 1.00 46.53 1080 PRO A N 1
ATOM 8618 C CA . PRO A 1 1080 ? -38.376 5.759 58.125 1.00 46.53 1080 PRO A CA 1
ATOM 8619 C C . PRO A 1 1080 ? -38.145 7.031 57.292 1.00 46.53 1080 PRO A C 1
ATOM 8621 O O . PRO A 1 1080 ? -38.523 8.125 57.701 1.00 46.53 1080 PRO A O 1
ATOM 8624 N N . GLY A 1 1081 ? -37.502 6.878 56.128 1.00 60.53 1081 GLY A N 1
ATOM 8625 C CA . GLY A 1 1081 ? -37.127 7.980 55.229 1.00 60.53 1081 GLY A CA 1
ATOM 8626 C C . GLY A 1 1081 ? -35.727 8.546 55.504 1.00 60.53 1081 GLY A C 1
ATOM 8627 O O . GLY A 1 1081 ? -35.584 9.578 56.150 1.00 60.53 1081 GLY A O 1
ATOM 8628 N N . GLY A 1 1082 ? -34.690 7.867 55.001 1.00 71.12 1082 GLY A N 1
ATOM 8629 C CA . GLY A 1 1082 ? -33.293 8.315 55.086 1.00 71.12 1082 GLY A CA 1
ATOM 8630 C C . GLY A 1 1082 ? -32.856 9.241 53.936 1.00 71.12 1082 GLY A C 1
ATOM 8631 O O . GLY A 1 1082 ? -33.670 9.585 53.069 1.00 71.12 1082 GLY A O 1
ATOM 8632 N N . PRO A 1 1083 ? -31.579 9.671 53.916 1.00 75.38 1083 PRO A N 1
ATOM 8633 C CA . PRO A 1 1083 ? -31.039 10.522 52.856 1.00 75.38 1083 PRO A CA 1
ATOM 8634 C C . PRO A 1 1083 ? -31.046 9.808 51.493 1.00 75.38 1083 PRO A C 1
ATOM 8636 O O . PRO A 1 1083 ? -31.179 8.586 51.403 1.00 75.38 1083 PRO A O 1
ATOM 8639 N N . LEU A 1 1084 ? -30.908 10.579 50.411 1.00 82.62 1084 LEU A N 1
ATOM 8640 C CA . LEU A 1 1084 ? -30.689 10.029 49.070 1.00 82.62 1084 LEU A CA 1
ATOM 8641 C C . LEU A 1 1084 ? -29.350 9.293 49.038 1.00 82.62 1084 LEU A C 1
ATOM 8643 O O . LEU A 1 1084 ? -28.290 9.912 49.152 1.00 82.62 1084 LEU A O 1
ATOM 8647 N N . CYS A 1 1085 ? -29.427 7.976 48.889 1.00 87.19 1085 CYS A N 1
ATOM 8648 C CA . CYS A 1 1085 ? -28.283 7.087 48.887 1.00 87.19 1085 CYS A CA 1
ATOM 8649 C C . CYS A 1 1085 ? -28.002 6.588 47.480 1.00 87.19 1085 CYS A C 1
ATOM 8651 O O . CYS A 1 1085 ? -28.924 6.230 46.743 1.00 87.19 1085 CYS A O 1
ATOM 8653 N N . LEU A 1 1086 ? -26.719 6.507 47.162 1.00 90.19 1086 LEU A N 1
ATOM 8654 C CA . LEU A 1 1086 ? -26.213 5.672 46.092 1.00 90.19 1086 LEU A CA 1
ATOM 8655 C C . LEU A 1 1086 ? -26.077 4.243 46.626 1.00 90.19 1086 LEU A C 1
ATOM 8657 O O . LEU A 1 1086 ? -25.459 4.054 47.670 1.00 90.19 1086 LEU A O 1
ATOM 8661 N N . ILE A 1 1087 ? -26.693 3.270 45.958 1.00 90.38 1087 ILE A N 1
ATOM 8662 C CA . ILE A 1 1087 ? -26.651 1.855 46.345 1.00 90.38 1087 ILE A CA 1
ATOM 8663 C C . ILE A 1 1087 ? -25.857 1.095 45.287 1.00 90.38 1087 ILE A C 1
ATOM 8665 O O . ILE A 1 1087 ? -26.269 1.078 44.124 1.00 90.38 1087 ILE A O 1
ATOM 8669 N N . LEU A 1 1088 ? -24.743 0.493 45.704 1.00 91.69 1088 LEU A N 1
ATOM 8670 C CA . LEU A 1 1088 ? -23.828 -0.277 44.863 1.00 91.69 1088 LEU A CA 1
ATOM 8671 C C . LEU A 1 1088 ? -23.795 -1.745 45.303 1.00 91.69 1088 LEU A C 1
ATOM 8673 O O . LEU A 1 1088 ? -23.928 -2.029 46.495 1.00 91.69 1088 LEU A O 1
ATOM 8677 N N . GLY A 1 1089 ? -23.627 -2.661 44.351 1.00 89.50 1089 GLY A N 1
ATOM 8678 C CA . GLY A 1 1089 ? -23.497 -4.097 44.605 1.00 89.50 1089 GLY A CA 1
ATOM 8679 C C . GLY A 1 1089 ? -22.048 -4.504 44.865 1.00 89.50 1089 GLY A C 1
ATOM 8680 O O . GLY A 1 1089 ? -21.185 -4.259 44.029 1.00 89.50 1089 GLY A O 1
ATOM 8681 N N . LEU A 1 1090 ? -21.754 -5.110 46.017 1.00 85.75 1090 LEU A N 1
ATOM 8682 C CA . LEU A 1 1090 ? -20.390 -5.503 46.403 1.00 85.75 1090 LEU A CA 1
ATOM 8683 C C . LEU A 1 1090 ? -19.822 -6.614 45.502 1.00 85.75 1090 LEU A C 1
ATOM 8685 O O . LEU A 1 1090 ? -18.652 -6.573 45.127 1.00 85.75 1090 LEU A O 1
ATOM 8689 N N . SER A 1 1091 ? -20.648 -7.585 45.116 1.00 81.56 1091 SER A N 1
ATOM 8690 C CA . SER A 1 1091 ? -20.258 -8.672 44.205 1.00 81.56 1091 SER A CA 1
ATOM 8691 C C . SER A 1 1091 ? -19.971 -8.149 42.795 1.00 81.56 1091 SER A C 1
ATOM 8693 O O . SER A 1 1091 ? -19.012 -8.563 42.150 1.00 81.56 1091 SER A O 1
ATOM 8695 N N . GLU A 1 1092 ? -20.772 -7.193 42.339 1.00 85.56 1092 GLU A N 1
ATOM 8696 C CA . GLU A 1 1092 ? -20.658 -6.543 41.039 1.00 85.56 1092 GLU A CA 1
ATOM 8697 C C . GLU A 1 1092 ? -19.467 -5.571 40.987 1.00 85.56 1092 GLU A C 1
ATOM 8699 O O . GLU A 1 1092 ? -18.818 -5.453 39.947 1.00 85.56 1092 GLU A O 1
ATOM 8704 N N . LEU A 1 1093 ? -19.126 -4.926 42.112 1.00 82.44 1093 LEU A N 1
ATOM 8705 C CA . LEU A 1 1093 ? -17.886 -4.156 42.266 1.00 82.44 1093 LEU A CA 1
ATOM 8706 C C . LEU A 1 1093 ? -16.655 -5.062 42.098 1.00 82.44 1093 LEU A C 1
ATOM 8708 O O . LEU A 1 1093 ? -15.772 -4.727 41.311 1.00 82.44 1093 LEU A O 1
ATOM 8712 N N . ARG A 1 1094 ? -16.633 -6.247 42.737 1.00 77.62 1094 ARG A N 1
ATOM 8713 C CA . ARG A 1 1094 ? -15.561 -7.251 42.533 1.00 77.62 1094 ARG A CA 1
ATOM 8714 C C . ARG A 1 1094 ? -15.478 -7.717 41.085 1.00 77.62 1094 ARG A C 1
ATOM 8716 O O . ARG A 1 1094 ? -14.387 -7.819 40.539 1.00 77.62 1094 ARG A O 1
ATOM 8723 N N . ALA A 1 1095 ? -16.623 -7.984 40.457 1.00 76.06 1095 ALA A N 1
ATOM 8724 C CA . ALA A 1 1095 ? -16.679 -8.388 39.051 1.00 76.06 1095 ALA A CA 1
ATOM 8725 C C . ALA A 1 1095 ? -16.181 -7.290 38.093 1.00 76.06 1095 ALA A C 1
ATOM 8727 O O . ALA A 1 1095 ? -15.747 -7.597 36.988 1.00 76.06 1095 ALA A O 1
ATOM 8728 N N . SER A 1 1096 ? -16.209 -6.029 38.533 1.00 73.19 1096 SER A N 1
ATOM 8729 C CA . SER A 1 1096 ? -15.673 -4.869 37.808 1.00 73.19 1096 SER A CA 1
ATOM 8730 C C . SER A 1 1096 ? -14.229 -4.535 38.212 1.00 73.19 1096 SER A C 1
ATOM 8732 O O . SER A 1 1096 ? -13.755 -3.435 37.950 1.00 73.19 1096 SER A O 1
ATOM 8734 N N . ASN A 1 1097 ? -13.538 -5.482 38.857 1.00 70.94 1097 ASN A N 1
ATOM 8735 C CA . ASN A 1 1097 ? -12.149 -5.391 39.308 1.00 70.94 1097 ASN A CA 1
ATOM 8736 C C . ASN A 1 1097 ? -11.861 -4.271 40.330 1.00 70.94 1097 ASN A C 1
ATOM 8738 O O . ASN A 1 1097 ? -10.709 -3.907 40.529 1.00 70.94 1097 ASN A O 1
ATOM 8742 N N . ILE A 1 1098 ? -12.880 -3.729 41.008 1.00 75.94 1098 ILE A N 1
ATOM 8743 C CA . ILE A 1 1098 ? -12.696 -2.723 42.064 1.00 75.94 1098 ILE A CA 1
ATOM 8744 C C . ILE A 1 1098 ? -12.344 -3.442 43.368 1.00 75.94 1098 ILE A C 1
ATOM 8746 O O . ILE A 1 1098 ? -13.108 -4.302 43.827 1.00 75.94 1098 ILE A O 1
ATOM 8750 N N . GLU A 1 1099 ? -11.215 -3.079 43.987 1.00 73.31 1099 GLU A N 1
ATOM 8751 C CA . GLU A 1 1099 ? -10.807 -3.650 45.271 1.00 73.31 1099 GLU A CA 1
ATOM 8752 C C . GLU A 1 1099 ? -11.778 -3.238 46.377 1.00 73.31 1099 GLU A C 1
ATOM 8754 O O . GLU A 1 1099 ? -11.644 -2.194 47.011 1.00 73.31 1099 GLU A O 1
ATOM 8759 N N . ILE A 1 1100 ? -12.760 -4.094 46.658 1.00 69.44 1100 ILE A N 1
ATOM 8760 C CA . ILE A 1 1100 ? -13.527 -4.015 47.895 1.00 69.44 1100 ILE A CA 1
ATOM 8761 C C . ILE A 1 1100 ? -12.724 -4.674 49.010 1.00 69.44 1100 ILE A C 1
ATOM 8763 O O . ILE A 1 1100 ? -12.964 -5.827 49.375 1.00 69.44 1100 ILE A O 1
ATOM 8767 N N . TYR A 1 1101 ? -11.759 -3.919 49.549 1.00 64.00 1101 TYR A N 1
ATOM 8768 C CA . TYR A 1 1101 ? -11.196 -4.153 50.886 1.00 64.00 1101 TYR A CA 1
ATOM 8769 C C . TYR A 1 1101 ? -12.323 -4.590 51.832 1.00 64.00 1101 TYR A C 1
ATOM 8771 O O . TYR A 1 1101 ? -13.451 -4.167 51.597 1.00 64.00 1101 TYR A O 1
ATOM 8779 N N . ASP A 1 1102 ? -12.069 -5.427 52.847 1.00 64.25 1102 ASP A N 1
ATOM 8780 C CA . ASP A 1 1102 ? -13.093 -6.078 53.695 1.00 64.25 1102 ASP A CA 1
ATOM 8781 C C . ASP A 1 1102 ? -14.024 -5.087 54.435 1.00 64.25 1102 ASP A C 1
ATOM 8783 O O . ASP A 1 1102 ? -13.997 -4.938 55.655 1.00 64.25 1102 ASP A O 1
ATOM 8787 N N . ILE A 1 1103 ? -14.891 -4.411 53.684 1.00 62.06 1103 ILE A N 1
ATOM 8788 C CA . ILE A 1 1103 ? -15.860 -3.402 54.089 1.00 62.06 1103 ILE A CA 1
ATOM 8789 C C . ILE A 1 1103 ? -17.058 -4.194 54.592 1.00 62.06 1103 ILE A C 1
ATOM 8791 O O . ILE A 1 1103 ? -18.094 -4.356 53.952 1.00 62.06 1103 ILE A O 1
ATOM 8795 N N . CYS A 1 1104 ? -16.814 -4.759 55.769 1.00 51.38 1104 CYS A N 1
ATOM 8796 C CA . CYS A 1 1104 ? -17.730 -5.364 56.708 1.00 51.38 1104 CYS A CA 1
ATOM 8797 C C . CYS A 1 1104 ? -18.561 -6.578 56.237 1.00 51.38 1104 CYS A C 1
ATOM 8799 O O . CYS A 1 1104 ? -19.754 -6.463 55.952 1.00 51.38 1104 CYS A O 1
ATOM 8801 N N . GLU A 1 1105 ? -18.053 -7.778 56.553 1.00 40.00 1105 GLU A N 1
ATOM 8802 C CA . GLU A 1 1105 ? -18.809 -8.684 57.441 1.00 40.00 1105 GLU A CA 1
ATOM 8803 C C . GLU A 1 1105 ? -18.968 -8.019 58.828 1.00 40.00 1105 GLU A C 1
ATOM 8805 O O . GLU A 1 1105 ? -18.338 -8.364 59.830 1.00 40.00 1105 GLU A O 1
ATOM 8810 N N . GLY A 1 1106 ? -19.758 -6.951 58.886 1.00 38.78 1106 GLY A N 1
ATOM 8811 C CA . GLY A 1 1106 ? -19.849 -6.097 60.061 1.00 38.78 1106 GLY A CA 1
ATOM 8812 C C . GLY A 1 1106 ? -20.646 -6.752 61.186 1.00 38.78 1106 GLY A C 1
ATOM 8813 O O . GLY A 1 1106 ? -21.739 -7.276 60.986 1.00 38.78 1106 GLY A O 1
ATOM 8814 N N . SER A 1 1107 ? -20.158 -6.595 62.416 1.00 36.41 1107 SER A N 1
ATOM 8815 C CA . SER A 1 1107 ? -20.936 -6.593 63.672 1.00 36.41 1107 SER A CA 1
ATOM 8816 C C . SER A 1 1107 ? -21.445 -7.914 64.280 1.00 36.41 1107 SER A C 1
ATOM 8818 O O . SER A 1 1107 ? -21.777 -7.906 65.468 1.00 36.41 1107 SER A O 1
ATOM 8820 N N . ALA A 1 1108 ? -21.406 -9.051 63.576 1.00 33.84 1108 ALA A N 1
ATOM 8821 C CA . ALA A 1 1108 ? -21.665 -10.368 64.187 1.00 33.84 1108 ALA A CA 1
ATOM 8822 C C . ALA A 1 1108 ? -20.373 -11.055 64.690 1.00 33.84 1108 ALA A C 1
ATOM 8824 O O . ALA A 1 1108 ? -20.328 -11.548 65.820 1.00 33.84 1108 ALA A O 1
ATOM 8825 N N . ALA A 1 1109 ? -19.286 -10.996 63.911 1.00 35.25 1109 ALA A N 1
ATOM 8826 C CA . ALA A 1 1109 ? -18.029 -11.687 64.214 1.00 35.25 1109 ALA A CA 1
ATOM 8827 C C . ALA A 1 1109 ? -17.210 -11.030 65.346 1.00 35.25 1109 ALA A C 1
ATOM 8829 O O . ALA A 1 1109 ? -16.675 -11.730 66.204 1.00 35.25 1109 ALA A O 1
ATOM 8830 N N . LYS A 1 1110 ? -17.188 -9.688 65.446 1.00 35.69 1110 LYS A N 1
ATOM 8831 C CA . LYS A 1 1110 ? -16.482 -8.982 66.541 1.00 35.69 1110 LYS A CA 1
ATOM 8832 C C . LYS A 1 1110 ? -17.121 -9.209 67.923 1.00 35.69 1110 LYS A C 1
ATOM 8834 O O . LYS A 1 1110 ? -16.401 -9.237 68.917 1.00 35.69 1110 LYS A O 1
ATOM 8839 N N . LYS A 1 1111 ? -18.439 -9.457 68.004 1.00 36.12 1111 LYS A N 1
ATOM 8840 C CA . LYS A 1 1111 ? -19.114 -9.851 69.262 1.00 36.12 1111 LYS A CA 1
ATOM 8841 C C . LYS A 1 1111 ? -18.909 -11.328 69.614 1.00 36.12 1111 LYS A C 1
ATOM 8843 O O . LYS A 1 1111 ? -18.851 -11.649 70.796 1.00 36.12 1111 LYS A O 1
ATOM 8848 N N . GLN A 1 1112 ? -18.751 -12.215 68.630 1.00 36.47 1112 GLN A N 1
ATOM 8849 C CA . GLN A 1 1112 ? -18.413 -13.621 68.885 1.00 36.47 1112 GLN A CA 1
ATOM 8850 C C . GLN A 1 1112 ? -16.935 -13.824 69.250 1.00 36.47 1112 GLN A C 1
ATOM 8852 O O . GLN A 1 1112 ? -16.652 -14.629 70.129 1.00 36.47 1112 GLN A O 1
ATOM 8857 N N . GLN A 1 1113 ? -15.998 -13.056 68.683 1.00 35.56 1113 GLN A N 1
ATOM 8858 C CA . GLN A 1 1113 ? -14.583 -13.119 69.078 1.00 35.56 1113 GLN A CA 1
ATOM 8859 C C . GLN A 1 1113 ? -14.306 -12.485 70.451 1.00 35.56 1113 GLN A C 1
ATOM 8861 O O . GLN A 1 1113 ? -13.513 -13.037 71.208 1.00 35.56 1113 GLN A O 1
ATOM 8866 N N . GLN A 1 1114 ? -14.997 -11.400 70.831 1.00 37.41 1114 GLN A N 1
ATOM 8867 C CA . GLN A 1 1114 ? -14.886 -10.853 72.194 1.00 37.41 1114 GLN A CA 1
ATOM 8868 C C . GLN A 1 1114 ? -15.573 -11.736 73.252 1.00 37.41 1114 GLN A C 1
ATOM 8870 O O . GLN A 1 1114 ? -15.061 -11.842 74.363 1.00 37.41 1114 GLN A O 1
ATOM 8875 N N . ASN A 1 1115 ? -16.660 -12.442 72.909 1.00 36.97 1115 ASN A N 1
ATOM 8876 C CA . ASN A 1 1115 ? -17.275 -13.424 73.814 1.00 36.97 1115 ASN A CA 1
ATOM 8877 C C . ASN A 1 1115 ? -16.513 -14.763 73.877 1.00 36.97 1115 ASN A C 1
ATOM 8879 O O . ASN A 1 1115 ? -16.617 -15.457 74.884 1.00 36.97 1115 ASN A O 1
ATOM 8883 N N . MET A 1 1116 ? -15.720 -15.122 72.859 1.00 35.31 1116 MET A N 1
ATOM 8884 C CA . MET A 1 1116 ? -14.837 -16.301 72.907 1.00 35.31 1116 MET A CA 1
ATOM 8885 C C . MET A 1 1116 ? -13.497 -16.047 73.612 1.00 35.31 1116 MET A C 1
ATOM 8887 O O . MET A 1 1116 ? -12.849 -17.004 74.018 1.00 35.31 1116 MET A O 1
ATOM 8891 N N . GLN A 1 1117 ? -13.089 -14.790 73.823 1.00 34.78 1117 GLN A N 1
ATOM 8892 C CA . GLN A 1 1117 ? -11.886 -14.455 74.604 1.00 34.78 1117 GLN A CA 1
ATOM 8893 C C . GLN A 1 1117 ? -12.130 -14.323 76.120 1.00 34.78 1117 GLN A C 1
ATOM 8895 O O . GLN A 1 1117 ? -11.177 -14.130 76.867 1.00 34.78 1117 GLN A O 1
ATOM 8900 N N . GLN A 1 1118 ? -13.372 -14.473 76.601 1.00 39.03 1118 GLN A N 1
ATOM 8901 C CA . GLN A 1 1118 ? -13.673 -14.585 78.041 1.00 39.03 1118 GLN A CA 1
ATOM 8902 C C . GLN A 1 1118 ? -13.957 -16.018 78.511 1.00 39.03 1118 GLN A C 1
ATOM 8904 O O . GLN A 1 1118 ? -14.233 -16.234 79.687 1.00 39.03 1118 GLN A O 1
ATOM 8909 N N . ILE A 1 1119 ? -13.864 -17.012 77.625 1.00 45.09 1119 ILE A N 1
ATOM 8910 C CA . ILE A 1 1119 ? -14.084 -18.419 77.974 1.00 45.09 1119 ILE A CA 1
ATOM 8911 C C . ILE A 1 1119 ? -12.990 -19.250 77.305 1.00 45.09 1119 ILE A C 1
ATOM 8913 O O . ILE A 1 1119 ? -13.231 -19.870 76.277 1.00 45.09 1119 ILE A O 1
ATOM 8917 N N . ASN A 1 1120 ? -11.770 -19.166 77.846 1.00 34.50 1120 ASN A N 1
ATOM 8918 C CA . ASN A 1 1120 ? -10.751 -20.228 77.905 1.00 34.50 1120 ASN A CA 1
ATOM 8919 C C . ASN A 1 1120 ? -9.345 -19.636 78.081 1.00 34.50 1120 ASN A C 1
ATOM 8921 O O . ASN A 1 1120 ? -8.580 -19.563 77.125 1.00 34.50 1120 ASN A O 1
ATOM 8925 N N . THR A 1 1121 ? -8.992 -19.319 79.325 1.00 30.94 1121 THR A N 1
ATOM 8926 C CA . THR A 1 1121 ? -7.874 -19.987 80.014 1.00 30.94 1121 THR A CA 1
ATOM 8927 C C . THR A 1 1121 ? -8.055 -19.830 81.537 1.00 30.94 1121 THR A C 1
ATOM 8929 O O . THR A 1 1121 ? -8.733 -18.887 81.945 1.00 30.94 1121 THR A O 1
ATOM 8932 N N . PRO A 1 1122 ? -7.558 -20.787 82.347 1.00 38.62 1122 PRO A N 1
ATOM 8933 C CA . PRO A 1 1122 ? -7.825 -20.891 83.786 1.00 38.62 1122 PRO A CA 1
ATOM 8934 C C . PRO A 1 1122 ? -7.334 -19.710 84.624 1.00 38.62 1122 PRO A C 1
ATOM 8936 O O . PRO A 1 1122 ? -6.326 -19.079 84.228 1.00 38.62 1122 PRO A O 1
#

Foldseek 3Di:
DPDPDPDPLVLVLVVLLLVQLDVDDDFPFPPDDDSVVVVCQLQLNDWTFGLQDDPFFGQKQKWKAADPCRLVLVLLLCVLCVVLVFDWWKFAAAVRIIMIMGGANDTHGVVLSVLLRLLSCCNSVVAPLQAASPPTDDPSPQDRDTHTAANRNVCVVRRHRAIADVVVSSPHGDPDRSVCSSPRDHHYNVSSLVSSVVSPDWDHQHDDPVSNLSVQLSVLLVVCCQQENQQFWKWKDQPQWFTDIDGSVVSVVVSVVLVVCQVVLTFIWIQRAGFPDDPRTQDDPVGGFWGFKQKFWQWAPDPPDDLVVLAVRQVVLVVQLQVVCVVLVFDAFQWWKDQSRHIMTIATAPDIGGPPDPLSLLLNQLSCVSSVTDPVSSHSSDIGGRAQHWQCPPVVDIGHIHTRDGSNDHDDSVSCVSSSVVRVVPPDPPPPDPDPPDPDADFQLLVLLLPLPQEADPVCLLLSLLLQLLVCVVVVHDLVVSLVSSCSSDPDSVVSSCSSCVNNVVCVVPVPPDDQDCDPPGSSVVCCVVVSTDGPCVPRPVNVPVVDPPVVWAWDQDLAFTWTWDQDPNDTDTHTQKQHAKAWAEWEQEPNWTKTWIWTQGSVGDTDIDIHGPCCLVAPVSVVVGADDDRIDGNDHSVVSNSSVVVNVVDDHYYAYEDQAAAWDQDPNFTWGQAQVAIAFLVGTDPRYHYDHPDCQLHACLNVAAADALVRCVVLLVLQCPLFPNLFSLLVLLLLLLLNVQVLLCVVPLFAFAAEEAEDPQLCPVVCCVQARCLLSRGDRLEDALLPDDLVVLLSSLQRYQRREREHEADDVVPHDPVSVVSVVVLLVQLGNQHWDWDADPVRDIDIGTRRHHYYYYYHDDDPDVVSVLRHLYHYGYNVRSVVSNVSSCCNRVPDRSSSVSSLSNSLSRNDDSVRLVVLLVVLLVPADPVDDDSRSSNLSSSQSSLVSSQVSSCVNHVDGRPRHSVSSRVSVVVVVVVSLVVPDDLLLVVVLVLLVLLQCLVPPPPPDPLLRDDQLPAWHDDPQKIKGLLVVNLVSVVVCCVVVVPPGDDDDSVRSVVVLVPAPQWDDFAQDGRHPPDPTHHGIGIGGNVSSVVSVRDNDCSDVPDPVVVVVVVVVVPDDD